Protein AF-A0A3M7N124-F1 (afdb_monomer_lite)

Structure (mmCIF, N/CA/C/O backbone):
data_AF-A0A3M7N124-F1
#
_entry.id   AF-A0A3M7N124-F1
#
loop_
_atom_site.group_PDB
_atom_site.id
_atom_site.type_symbol
_atom_site.label_atom_id
_atom_site.label_alt_id
_atom_site.label_comp_id
_atom_site.label_asym_id
_atom_site.label_entity_id
_atom_site.label_seq_id
_atom_site.pdbx_PDB_ins_code
_atom_site.Cartn_x
_atom_site.Cartn_y
_atom_site.Cartn_z
_atom_site.occupancy
_atom_site.B_iso_or_equiv
_atom_site.auth_seq_id
_atom_site.auth_comp_id
_atom_site.auth_asym_id
_atom_site.auth_atom_id
_atom_site.pdbx_PDB_model_num
ATOM 1 N N . MET A 1 1 ? -36.291 26.454 -48.873 1.00 35.34 1 MET A N 1
ATOM 2 C CA . MET A 1 1 ? -36.821 27.714 -48.310 1.00 35.34 1 MET A CA 1
ATOM 3 C C . MET A 1 1 ? -36.007 28.037 -47.074 1.00 35.34 1 MET A C 1
ATOM 5 O O . MET A 1 1 ? -36.052 27.264 -46.130 1.00 35.34 1 MET A O 1
ATOM 9 N N . GLY A 1 2 ? -35.190 29.086 -47.135 1.00 29.47 2 GLY A N 1
ATOM 10 C CA . GLY A 1 2 ? -34.457 29.611 -45.983 1.00 29.47 2 GLY A CA 1
ATOM 11 C C . GLY A 1 2 ? -35.151 30.844 -45.408 1.00 29.47 2 GLY A C 1
ATOM 12 O O . GLY A 1 2 ? -35.935 31.475 -46.111 1.00 29.47 2 GLY A O 1
ATOM 13 N N . CYS A 1 3 ? -34.817 31.188 -44.165 1.00 26.38 3 CYS A N 1
ATOM 14 C CA . CYS A 1 3 ? -34.931 32.538 -43.615 1.00 26.38 3 CYS A CA 1
ATOM 15 C C . CYS A 1 3 ? -33.887 32.715 -42.498 1.00 26.38 3 CYS A C 1
ATOM 17 O O . CYS A 1 3 ? -33.844 31.946 -41.543 1.00 26.38 3 CYS A O 1
ATOM 19 N N . PHE A 1 4 ? -33.040 33.728 -42.681 1.00 30.14 4 PHE A N 1
ATOM 20 C CA . PHE A 1 4 ? -32.039 34.266 -41.758 1.00 30.14 4 PHE A CA 1
ATOM 21 C C . PHE A 1 4 ? -32.689 35.148 -40.683 1.00 30.14 4 PHE A C 1
ATOM 23 O O . PHE A 1 4 ? -33.587 35.909 -41.031 1.00 30.14 4 PHE A O 1
ATOM 30 N N . LEU A 1 5 ? -32.139 35.172 -39.459 1.00 32.91 5 LEU A N 1
ATOM 31 C CA . LEU A 1 5 ? -32.159 36.344 -38.564 1.00 32.91 5 LEU A CA 1
ATOM 32 C C . LEU A 1 5 ? -30.853 36.441 -37.739 1.00 32.91 5 LEU A C 1
ATOM 34 O O . LEU A 1 5 ? -30.222 35.438 -37.423 1.00 32.91 5 LEU A O 1
ATOM 38 N N . ALA A 1 6 ? -30.453 37.690 -37.490 1.00 30.83 6 ALA A N 1
ATOM 39 C CA . ALA A 1 6 ? -29.134 38.222 -37.124 1.00 30.83 6 ALA A CA 1
ATOM 40 C C . ALA A 1 6 ? -28.738 38.089 -35.624 1.00 30.83 6 ALA A C 1
ATOM 42 O O . ALA A 1 6 ? -29.599 37.774 -34.802 1.00 30.83 6 ALA A O 1
ATOM 43 N N . PRO A 1 7 ? -27.464 38.355 -35.242 1.00 36.09 7 PRO A N 1
ATOM 44 C CA . PRO A 1 7 ? -26.983 38.208 -33.864 1.00 36.09 7 PRO A CA 1
ATOM 45 C C . PRO A 1 7 ? -27.239 39.455 -32.983 1.00 36.09 7 PRO A C 1
ATOM 47 O O . PRO A 1 7 ? -27.275 40.573 -33.504 1.00 36.09 7 PRO A O 1
ATOM 50 N N . PRO A 1 8 ? -27.377 39.295 -31.648 1.00 38.22 8 PRO A N 1
ATOM 51 C CA . PRO A 1 8 ? -27.508 40.404 -30.699 1.00 38.22 8 PRO A CA 1
ATOM 52 C C . PRO A 1 8 ? -26.151 41.033 -30.286 1.00 38.22 8 PRO A C 1
ATOM 54 O O . PRO A 1 8 ? -25.107 40.393 -30.426 1.00 38.22 8 PRO A O 1
ATOM 57 N N . PRO A 1 9 ? -26.154 42.290 -29.787 1.00 36.56 9 PRO A N 1
ATOM 58 C CA . PRO A 1 9 ? -24.963 43.129 -29.611 1.00 36.56 9 PRO A CA 1
ATOM 59 C C . PRO A 1 9 ? -24.204 42.924 -28.284 1.00 36.56 9 PRO A C 1
ATOM 61 O O . PRO A 1 9 ? -24.721 42.373 -27.314 1.00 36.56 9 PRO A O 1
ATOM 64 N N . ALA A 1 10 ? -22.961 43.421 -28.267 1.00 34.28 10 ALA A N 1
ATOM 65 C CA . ALA A 1 10 ? -21.987 43.329 -27.180 1.00 34.28 10 ALA A CA 1
ATOM 66 C C . ALA A 1 10 ? -22.418 44.037 -25.878 1.00 34.28 10 ALA A C 1
ATOM 68 O O . ALA A 1 10 ? -22.911 45.165 -25.900 1.00 34.28 10 ALA A O 1
ATOM 69 N N . ALA A 1 11 ? -22.155 43.388 -24.740 1.00 39.56 11 ALA A N 1
ATOM 70 C CA . ALA A 1 11 ? -22.312 43.964 -23.407 1.00 39.56 11 ALA A CA 1
ATOM 71 C C . ALA A 1 11 ? -21.090 44.827 -23.034 1.00 39.56 11 ALA A C 1
ATOM 73 O O . ALA A 1 11 ? -19.947 44.394 -23.174 1.00 39.56 11 ALA A O 1
ATOM 74 N N . GLY A 1 12 ? -21.348 46.058 -22.578 1.00 37.81 12 GLY A N 1
ATOM 75 C CA . GLY A 1 12 ? -20.337 47.017 -22.122 1.00 37.81 12 GLY A CA 1
ATOM 76 C C . GLY A 1 12 ? -19.736 46.694 -20.742 1.00 37.81 12 GLY A C 1
ATOM 77 O O . GLY A 1 12 ? -20.206 45.783 -20.056 1.00 37.81 12 GLY A O 1
ATOM 78 N N . PRO A 1 13 ? -18.689 47.432 -20.326 1.00 34.44 13 PRO A N 1
ATOM 79 C CA . PRO A 1 13 ? -17.916 47.129 -19.126 1.00 34.44 13 PRO A CA 1
ATOM 80 C C . PRO A 1 13 ? -18.670 47.470 -17.824 1.00 34.44 13 PRO A C 1
ATOM 82 O O . PRO A 1 13 ? -19.451 48.425 -17.796 1.00 34.44 13 PRO A O 1
ATOM 85 N N . PRO A 1 14 ? -18.418 46.728 -16.729 1.00 34.38 14 PRO A N 1
ATOM 86 C CA . PRO A 1 14 ? -19.014 47.000 -15.423 1.00 34.38 14 PRO A CA 1
ATOM 87 C C . PRO A 1 14 ? -18.405 48.246 -14.734 1.00 34.38 14 PRO A C 1
ATOM 89 O O . PRO A 1 14 ? -17.228 48.552 -14.941 1.00 34.38 14 PRO A O 1
ATOM 92 N N . PRO A 1 15 ? -19.186 48.966 -13.902 1.00 32.00 15 PRO A N 1
ATOM 93 C CA . PRO A 1 15 ? -18.751 50.159 -13.165 1.00 32.00 15 PRO A CA 1
ATOM 94 C C . PRO A 1 15 ? -17.802 49.847 -11.980 1.00 32.00 15 PRO A C 1
ATOM 96 O O . PRO A 1 15 ? -17.750 48.706 -11.517 1.00 32.00 15 PRO A O 1
ATOM 99 N N . PRO A 1 16 ? -17.048 50.851 -11.478 1.00 29.72 16 PRO A N 1
ATOM 100 C CA . PRO A 1 16 ? -15.937 50.656 -10.543 1.00 29.72 16 PRO A CA 1
ATOM 101 C C . PRO A 1 16 ? -16.373 50.280 -9.118 1.00 29.72 16 PRO A C 1
ATOM 103 O O . PRO A 1 16 ? -17.383 50.755 -8.600 1.00 29.72 16 PRO A O 1
ATOM 106 N N . ALA A 1 17 ? -15.556 49.440 -8.477 1.00 26.44 17 ALA A N 1
ATOM 107 C CA . ALA A 1 17 ? -15.732 48.963 -7.112 1.00 26.44 17 ALA A CA 1
ATOM 108 C C . ALA A 1 17 ? -15.452 50.063 -6.072 1.00 26.44 17 ALA A C 1
ATOM 110 O O . ALA A 1 17 ? -14.413 50.722 -6.104 1.00 26.44 17 ALA A O 1
ATOM 111 N N . TYR A 1 18 ? -16.368 50.215 -5.116 1.00 25.88 18 TYR A N 1
ATOM 112 C CA . TYR A 1 18 ? -16.192 51.059 -3.939 1.00 25.88 18 TYR A CA 1
ATOM 113 C C . TYR A 1 18 ? -15.248 50.386 -2.933 1.00 25.88 18 TYR A C 1
ATOM 115 O O . TYR A 1 18 ? -15.542 49.321 -2.393 1.00 25.88 18 TYR A O 1
ATOM 123 N N . THR A 1 19 ? -14.114 51.031 -2.673 1.00 23.41 19 THR A N 1
ATOM 124 C CA . THR A 1 19 ? -13.166 50.726 -1.596 1.00 23.41 19 THR A CA 1
ATOM 125 C C . THR A 1 19 ? -13.652 51.297 -0.264 1.00 23.41 19 THR A C 1
ATOM 127 O O . THR A 1 19 ? -13.920 52.494 -0.183 1.00 23.41 19 THR A O 1
ATOM 130 N N . TYR A 1 20 ? -13.674 50.483 0.794 1.00 26.16 20 TYR A N 1
ATOM 131 C CA . TYR A 1 20 ? -13.754 50.953 2.182 1.00 26.16 20 TYR A CA 1
ATOM 132 C C . TYR A 1 20 ? -12.661 50.272 3.018 1.00 26.16 20 TYR A C 1
ATOM 134 O O . TYR A 1 20 ? -12.768 49.100 3.366 1.00 26.16 20 TYR A O 1
ATOM 142 N N . PHE A 1 21 ? -11.612 51.032 3.336 1.00 24.84 21 PHE A N 1
ATOM 143 C CA . PHE A 1 21 ? -10.698 50.781 4.452 1.00 24.84 21 PHE A CA 1
ATOM 144 C C . PHE A 1 21 ? -11.101 51.688 5.621 1.00 24.84 21 PHE A C 1
ATOM 146 O O . PHE A 1 21 ? -11.448 52.848 5.382 1.00 24.84 21 PHE A O 1
ATOM 153 N N . PRO A 1 22 ? -10.950 51.228 6.872 1.00 27.88 22 PRO A N 1
ATOM 154 C CA . PRO A 1 22 ? -10.583 52.122 7.959 1.00 27.88 22 PRO A CA 1
ATOM 155 C C . PRO A 1 22 ? -9.191 51.805 8.511 1.00 27.88 22 PRO A C 1
ATOM 157 O O . PRO A 1 22 ? -8.766 50.659 8.639 1.00 27.88 22 PRO A O 1
ATOM 160 N N . THR A 1 23 ? -8.503 52.893 8.818 1.00 26.03 23 THR A N 1
ATOM 161 C CA . THR A 1 23 ? -7.144 53.048 9.326 1.00 26.03 23 THR A CA 1
ATOM 162 C C . THR A 1 23 ? -6.963 52.615 10.781 1.00 26.03 23 THR A C 1
ATOM 164 O O . THR A 1 23 ? -7.897 52.628 11.579 1.00 26.03 23 THR A O 1
ATOM 167 N N . ALA A 1 24 ? -5.707 52.308 11.110 1.00 27.11 24 ALA A N 1
ATOM 168 C CA . ALA A 1 24 ? -5.189 51.980 12.432 1.00 27.11 24 ALA A CA 1
ATOM 169 C C . ALA A 1 24 ? -5.514 53.019 13.523 1.00 27.11 24 ALA A C 1
ATOM 171 O O . ALA A 1 24 ? -5.459 54.226 13.280 1.00 27.11 24 ALA A O 1
ATOM 172 N N . SER A 1 25 ? -5.724 52.538 14.754 1.00 26.61 25 SER A N 1
ATOM 173 C CA . SER A 1 25 ? -5.559 53.338 15.970 1.00 26.61 25 SER A CA 1
ATOM 174 C C . SER A 1 25 ? -4.757 52.588 17.035 1.00 26.61 25 SER A C 1
ATOM 176 O O . SER A 1 25 ? -4.969 51.408 17.296 1.00 26.61 25 SER A O 1
ATOM 178 N N . THR A 1 26 ? -3.856 53.351 17.632 1.00 28.00 26 THR A N 1
ATOM 179 C CA . THR A 1 26 ? -2.928 53.143 18.749 1.00 28.00 26 THR A CA 1
ATOM 180 C C . THR A 1 26 ? -3.426 52.339 19.961 1.00 28.00 26 THR A C 1
ATOM 182 O O . THR A 1 26 ? -4.548 52.528 20.426 1.00 28.00 26 THR A O 1
ATOM 185 N N . ALA A 1 27 ? -2.517 51.538 20.529 1.00 31.12 27 ALA A N 1
ATOM 186 C CA . ALA A 1 27 ? -2.621 50.861 21.828 1.00 31.12 27 ALA A CA 1
ATOM 187 C C . ALA A 1 27 ? -2.464 51.819 23.029 1.00 31.12 27 ALA A C 1
ATOM 189 O O . ALA A 1 27 ? -1.813 52.860 22.904 1.00 31.12 27 ALA A O 1
ATOM 190 N N . PRO A 1 28 ? -2.977 51.428 24.213 1.00 29.47 28 PRO A N 1
ATOM 191 C CA . PRO A 1 28 ? -2.123 51.468 25.407 1.00 29.47 28 PRO A CA 1
ATOM 192 C C . PRO A 1 28 ? -2.353 50.315 26.411 1.00 29.47 28 PRO A C 1
ATOM 194 O O . PRO A 1 28 ? -3.464 49.817 26.568 1.00 29.47 28 PRO A O 1
ATOM 197 N N . GLY A 1 29 ? -1.306 50.003 27.189 1.00 27.33 29 GLY A N 1
ATOM 198 C CA . GLY A 1 29 ? -1.438 49.555 28.584 1.00 27.33 29 GLY A CA 1
ATOM 199 C C . GLY A 1 29 ? -1.081 48.100 28.891 1.00 27.33 29 GLY A C 1
ATOM 200 O O . GLY A 1 29 ? -1.936 47.224 28.850 1.00 27.33 29 GLY A O 1
ATOM 201 N N . ALA A 1 30 ? 0.171 47.869 29.296 1.00 26.97 30 ALA A N 1
ATOM 202 C CA . ALA A 1 30 ? 0.620 46.635 29.937 1.00 26.97 30 ALA A CA 1
ATOM 203 C C . ALA A 1 30 ? 0.234 46.622 31.432 1.00 26.97 30 ALA A C 1
ATOM 205 O O . ALA A 1 30 ? 0.369 47.641 32.110 1.00 26.97 30 ALA A O 1
ATOM 206 N N . MET A 1 31 ? -0.162 45.462 31.962 1.00 26.64 31 MET A N 1
ATOM 207 C CA . MET A 1 31 ? -0.129 45.166 33.398 1.00 26.64 31 MET A CA 1
ATOM 208 C C . MET A 1 31 ? 0.631 43.859 33.629 1.00 26.64 31 MET A C 1
ATOM 210 O O . MET A 1 31 ? 0.388 42.857 32.963 1.00 26.64 31 MET A O 1
ATOM 214 N N . ALA A 1 32 ? 1.582 43.919 34.559 1.00 26.78 32 ALA A N 1
ATOM 215 C CA . ALA A 1 32 ? 2.471 42.837 34.947 1.00 26.78 32 ALA A CA 1
ATOM 216 C C . ALA A 1 32 ? 1.833 41.926 36.007 1.00 26.78 32 ALA A C 1
ATOM 218 O O . ALA A 1 32 ? 1.172 42.405 36.928 1.00 26.78 32 ALA A O 1
ATOM 219 N N . THR A 1 33 ? 2.132 40.629 35.931 1.00 26.66 33 THR A N 1
ATOM 220 C CA . THR A 1 33 ? 1.968 39.661 37.028 1.00 26.66 33 THR A CA 1
ATOM 221 C C . THR A 1 33 ? 3.252 38.833 37.192 1.00 26.66 33 THR A C 1
ATOM 223 O O . THR A 1 33 ? 3.929 38.578 36.195 1.00 26.66 33 THR A O 1
ATOM 226 N N . PRO A 1 34 ? 3.627 38.462 38.432 1.00 29.16 34 PRO A N 1
ATOM 227 C CA . PRO A 1 34 ? 4.983 38.043 38.809 1.00 29.16 34 PRO A CA 1
ATOM 228 C C . PRO A 1 34 ? 5.282 36.555 38.526 1.00 29.16 34 PRO A C 1
ATOM 230 O O . PRO A 1 34 ? 4.347 35.769 38.360 1.00 29.16 34 PRO A O 1
ATOM 233 N N . PRO A 1 35 ? 6.568 36.140 38.501 1.00 27.73 35 PRO A N 1
ATOM 234 C CA . PRO A 1 35 ? 6.956 34.765 38.196 1.00 27.73 35 PRO A CA 1
ATOM 235 C C . PRO A 1 35 ? 6.812 33.825 39.404 1.00 27.73 35 PRO A C 1
ATOM 237 O O . PRO A 1 35 ? 7.104 34.194 40.542 1.00 27.73 35 PRO A O 1
ATOM 240 N N . ALA A 1 36 ? 6.421 32.579 39.127 1.00 26.38 36 ALA A N 1
ATOM 241 C CA . ALA A 1 36 ? 6.540 31.432 40.028 1.00 26.38 36 ALA A CA 1
ATOM 242 C C . ALA A 1 36 ? 7.758 30.562 39.610 1.00 26.38 36 ALA A C 1
ATOM 244 O O . ALA A 1 36 ? 8.184 30.643 38.457 1.00 26.38 36 ALA A O 1
ATOM 245 N N . PRO A 1 37 ? 8.364 29.790 40.534 1.00 28.53 37 PRO A N 1
ATOM 246 C CA . PRO A 1 37 ? 9.789 29.441 40.520 1.00 28.53 37 PRO A CA 1
ATOM 247 C C . PRO A 1 37 ? 10.206 28.331 39.539 1.00 28.53 37 PRO A C 1
ATOM 249 O O . PRO A 1 37 ? 9.412 27.503 39.098 1.00 28.53 37 PRO A O 1
ATOM 252 N N . SER A 1 38 ? 11.507 28.338 39.240 1.00 28.53 38 SER A N 1
ATOM 253 C CA . SER A 1 38 ? 12.233 27.528 38.264 1.00 28.53 38 SER A CA 1
ATOM 254 C C . SER A 1 38 ? 12.453 26.069 38.689 1.00 28.53 38 SER A C 1
ATOM 256 O O . SER A 1 38 ? 13.100 25.785 39.692 1.00 28.53 38 SER A O 1
ATOM 258 N N . ASN A 1 39 ? 12.029 25.132 37.838 1.00 28.19 39 ASN A N 1
ATOM 259 C CA . ASN A 1 39 ? 12.647 23.810 37.728 1.00 28.19 39 ASN A CA 1
ATOM 260 C C . ASN A 1 39 ? 13.510 23.822 36.460 1.00 28.19 39 ASN A C 1
ATOM 262 O O . ASN A 1 39 ? 12.998 23.720 35.346 1.00 28.19 39 ASN A O 1
ATOM 266 N N . PHE A 1 40 ? 14.816 24.024 36.630 1.00 29.30 40 PHE A N 1
ATOM 267 C CA . PHE A 1 40 ? 15.791 24.051 35.539 1.00 29.30 40 PHE A CA 1
ATOM 268 C C . PHE A 1 40 ? 15.957 22.650 34.926 1.00 29.30 40 PHE A C 1
ATOM 270 O O . PHE A 1 40 ? 16.495 21.749 35.561 1.00 29.30 40 PHE A O 1
ATOM 277 N N . LEU A 1 41 ? 15.541 22.490 33.670 1.00 31.09 41 LEU A N 1
ATOM 278 C CA . LEU A 1 41 ? 15.994 21.446 32.744 1.00 31.09 41 LEU A CA 1
ATOM 279 C C . LEU A 1 41 ? 16.106 22.098 31.358 1.00 31.09 41 LEU A C 1
ATOM 281 O O . LEU A 1 41 ? 15.200 22.004 30.534 1.00 31.09 41 LEU A O 1
ATOM 285 N N . GLY A 1 42 ? 17.196 22.831 31.129 1.00 29.78 42 GLY A N 1
ATOM 286 C CA . GLY A 1 42 ? 17.498 23.458 29.841 1.00 29.78 42 GLY A CA 1
ATOM 287 C C . GLY A 1 42 ? 18.544 22.649 29.080 1.00 29.78 42 GLY A C 1
ATOM 288 O O . GLY A 1 42 ? 19.678 22.534 29.534 1.00 29.78 42 GLY A O 1
ATOM 289 N N . GLY A 1 43 ? 18.171 22.078 27.934 1.00 25.80 43 GLY A N 1
ATOM 290 C CA . GLY A 1 43 ? 19.126 21.567 26.950 1.00 25.80 43 GLY A CA 1
ATOM 291 C C . GLY A 1 43 ? 19.575 22.700 26.028 1.00 25.80 43 GLY A C 1
ATOM 292 O O . GLY A 1 43 ? 18.730 23.425 25.513 1.00 25.80 43 GLY A O 1
ATOM 293 N N . ALA A 1 44 ? 20.882 22.851 25.814 1.00 28.28 44 ALA A N 1
ATOM 294 C CA . ALA A 1 44 ? 21.430 23.798 24.844 1.00 28.28 44 ALA A CA 1
ATOM 295 C C . ALA A 1 44 ? 21.634 23.120 23.475 1.00 28.28 44 ALA A C 1
ATOM 297 O O . ALA A 1 44 ? 22.149 22.003 23.400 1.00 28.28 44 ALA A O 1
ATOM 298 N N . LEU A 1 45 ? 21.243 23.807 22.400 1.00 25.31 45 LEU A N 1
ATOM 299 C CA . LEU A 1 45 ? 21.598 23.504 21.009 1.00 25.31 45 LEU A CA 1
ATOM 300 C C . LEU A 1 45 ? 22.662 24.523 20.562 1.00 25.31 45 LEU A C 1
ATOM 302 O O . LEU A 1 45 ? 22.531 25.705 20.865 1.00 25.31 45 LEU A O 1
ATOM 306 N N . TYR A 1 46 ? 23.714 24.081 19.866 1.00 29.28 46 TYR A N 1
ATOM 307 C CA . TYR A 1 46 ? 24.782 24.957 19.359 1.00 29.28 46 TYR A CA 1
ATOM 308 C C . TYR A 1 46 ? 24.445 25.539 17.973 1.00 29.28 46 TYR A C 1
ATOM 310 O O . TYR A 1 46 ? 23.917 24.828 17.120 1.00 29.28 46 TYR A O 1
ATOM 318 N N . ALA A 1 47 ? 24.825 26.802 17.740 1.00 27.20 47 ALA A N 1
ATOM 319 C CA . ALA A 1 47 ? 24.825 27.481 16.436 1.00 27.20 47 ALA A CA 1
ATOM 320 C C . ALA A 1 47 ? 26.226 27.432 15.756 1.00 27.20 47 ALA A C 1
ATOM 322 O O . ALA A 1 47 ? 27.217 27.148 16.442 1.00 27.20 47 ALA A O 1
ATOM 323 N N . PRO A 1 48 ? 26.347 27.670 14.429 1.00 27.03 48 PRO A N 1
ATOM 324 C CA . PRO A 1 48 ? 27.619 27.608 13.697 1.00 27.03 48 PRO A CA 1
ATOM 325 C C . PRO A 1 48 ? 28.546 28.822 13.934 1.00 27.03 48 PRO A C 1
ATOM 327 O O . PRO A 1 48 ? 28.131 29.833 14.485 1.00 27.03 48 PRO A O 1
ATOM 330 N N . ARG A 1 49 ? 29.823 28.662 13.540 1.00 28.17 49 ARG A N 1
ATOM 331 C CA . ARG A 1 49 ? 30.983 29.558 13.757 1.00 28.17 49 ARG A CA 1
ATOM 332 C C . ARG A 1 49 ? 30.830 30.947 13.118 1.00 28.17 49 ARG A C 1
ATOM 334 O O . ARG A 1 49 ? 30.563 30.992 11.928 1.00 28.17 49 ARG A O 1
ATOM 341 N N . ASP A 1 50 ? 31.237 31.988 13.847 1.00 28.33 50 ASP A N 1
ATOM 342 C CA . ASP A 1 50 ? 31.876 33.188 13.286 1.00 28.33 50 ASP A CA 1
ATOM 343 C C . ASP A 1 50 ? 33.199 33.461 14.032 1.00 28.33 50 ASP A C 1
ATOM 345 O O . ASP A 1 50 ? 33.347 33.132 15.214 1.00 28.33 50 ASP A O 1
ATOM 349 N N . GLU A 1 51 ? 34.196 33.954 13.296 1.00 33.66 51 GLU A N 1
ATOM 350 C CA . GLU A 1 51 ? 35.587 34.150 13.715 1.00 33.66 51 GLU A CA 1
ATOM 351 C C . GLU A 1 51 ? 35.795 35.516 14.385 1.00 33.66 51 GLU A C 1
ATOM 353 O O . GLU A 1 51 ? 35.494 36.535 13.780 1.00 33.66 51 GLU A O 1
ATOM 358 N N . GLU A 1 52 ? 36.336 35.494 15.611 1.00 33.94 52 GLU A N 1
ATOM 359 C CA . GLU A 1 52 ? 37.195 36.491 16.290 1.00 33.94 52 GLU A CA 1
ATOM 360 C C . GLU A 1 52 ? 36.815 36.618 17.775 1.00 33.94 52 GLU A C 1
ATOM 362 O O . GLU A 1 52 ? 35.931 37.380 18.139 1.00 33.94 52 GLU A O 1
ATOM 367 N N . ASP A 1 53 ? 37.512 35.881 18.655 1.00 29.61 53 ASP A N 1
ATOM 368 C CA . ASP A 1 53 ? 37.758 36.360 20.023 1.00 29.61 53 ASP A CA 1
ATOM 369 C C . ASP A 1 53 ? 38.955 35.649 20.695 1.00 29.61 53 ASP A C 1
ATOM 371 O O . ASP A 1 53 ? 39.089 34.416 20.721 1.00 29.61 53 ASP A O 1
ATOM 375 N N . VAL A 1 54 ? 39.869 36.475 21.210 1.00 28.81 54 VAL A N 1
ATOM 376 C CA . VAL A 1 54 ? 41.228 36.150 21.682 1.00 28.81 54 VAL A CA 1
ATOM 377 C C . VAL A 1 54 ? 41.224 35.565 23.110 1.00 28.81 54 VAL A C 1
ATOM 379 O O . VAL A 1 54 ? 40.341 35.816 23.922 1.00 28.81 54 VAL A O 1
ATOM 382 N N . ALA A 1 55 ? 42.213 34.712 23.401 1.00 26.12 55 ALA A N 1
ATOM 383 C CA . ALA A 1 55 ? 42.255 33.754 24.509 1.00 26.12 55 ALA A CA 1
ATOM 384 C C . ALA A 1 55 ? 42.537 34.315 25.926 1.00 26.12 55 ALA A C 1
ATOM 386 O O . ALA A 1 55 ? 43.395 35.173 26.112 1.00 26.12 55 ALA A O 1
ATOM 387 N N . ALA A 1 56 ? 41.932 33.670 26.936 1.00 25.25 56 ALA A N 1
ATOM 388 C CA . ALA A 1 56 ? 42.437 33.571 28.313 1.00 25.25 56 ALA A CA 1
ATOM 389 C C . ALA A 1 56 ? 42.598 32.077 28.701 1.00 25.25 56 ALA A C 1
ATOM 391 O O . ALA A 1 56 ? 41.841 31.237 28.197 1.00 25.25 56 ALA A O 1
ATOM 392 N N . PRO A 1 57 ? 43.591 31.706 29.535 1.00 29.77 57 PRO A N 1
ATOM 393 C CA . PRO A 1 57 ? 44.025 30.321 29.704 1.00 29.77 57 PRO A CA 1
ATOM 394 C C . PRO A 1 57 ? 43.172 29.580 30.742 1.00 29.77 57 PRO A C 1
ATOM 396 O O . PRO A 1 57 ? 42.970 30.076 31.847 1.00 29.77 57 PRO A O 1
ATOM 399 N N . GLY A 1 58 ? 42.705 28.372 30.407 1.00 32.41 58 GLY A N 1
ATOM 400 C CA . GLY A 1 58 ? 42.222 27.431 31.424 1.00 32.41 58 GLY A CA 1
ATOM 401 C C . GLY A 1 58 ? 41.149 26.420 31.024 1.00 32.41 58 GLY A C 1
ATOM 402 O O . GLY A 1 58 ? 41.124 25.367 31.635 1.00 32.41 58 GLY A O 1
ATOM 403 N N . ASN A 1 59 ? 40.298 26.659 30.018 1.00 35.84 59 ASN A N 1
ATOM 404 C CA . ASN A 1 59 ? 39.186 25.740 29.701 1.00 35.84 59 ASN A CA 1
ATOM 405 C C . ASN A 1 59 ? 38.840 25.730 28.199 1.00 35.84 59 ASN A C 1
ATOM 407 O O . ASN A 1 59 ? 38.023 26.530 27.746 1.00 35.84 59 ASN A O 1
ATOM 411 N N . ARG A 1 60 ? 39.447 24.830 27.410 1.00 34.72 60 ARG A N 1
ATOM 412 C CA . ARG A 1 60 ? 39.086 24.593 25.995 1.00 34.72 60 ARG A CA 1
ATOM 413 C C . ARG A 1 60 ? 39.173 23.101 25.644 1.00 34.72 60 ARG A C 1
ATOM 415 O O . ARG A 1 60 ? 40.199 22.481 25.895 1.00 34.72 60 ARG A O 1
ATOM 422 N N . VAL A 1 61 ? 38.147 22.576 24.968 1.00 36.50 61 VAL A N 1
ATOM 423 C CA . VAL A 1 61 ? 38.213 21.381 24.100 1.00 36.50 61 VAL A CA 1
ATOM 424 C C . VAL A 1 61 ? 37.677 21.813 22.734 1.00 36.50 61 VAL A C 1
ATOM 426 O O . VAL A 1 61 ? 36.590 22.381 22.652 1.00 36.50 61 VAL A O 1
ATOM 429 N N . ASN A 1 62 ? 38.481 21.672 21.676 1.00 34.00 62 ASN A N 1
ATOM 430 C CA . ASN A 1 62 ? 38.218 22.213 20.328 1.00 34.00 62 ASN A CA 1
ATOM 431 C C . ASN A 1 62 ? 37.834 23.709 20.275 1.00 34.00 62 ASN A C 1
ATOM 433 O O . ASN A 1 62 ? 37.146 24.162 19.364 1.00 34.00 62 ASN A O 1
ATOM 437 N N . GLY A 1 63 ? 38.300 24.500 21.246 1.00 29.84 63 GLY A N 1
ATOM 438 C CA . GLY A 1 63 ? 38.234 25.961 21.191 1.00 29.84 63 GLY A CA 1
ATOM 439 C C . GLY A 1 63 ? 36.895 26.621 21.540 1.00 29.84 63 GLY A C 1
ATOM 440 O O . GLY A 1 63 ? 36.824 27.840 21.429 1.00 29.84 63 GLY A O 1
ATOM 441 N N . ARG A 1 64 ? 35.863 25.890 21.988 1.00 32.31 64 ARG A N 1
ATOM 442 C CA . ARG A 1 64 ? 34.559 26.480 22.363 1.00 32.31 64 ARG A CA 1
ATOM 443 C C . ARG A 1 64 ? 34.430 26.707 23.876 1.00 32.31 64 ARG A C 1
ATOM 445 O O . ARG A 1 64 ? 34.746 25.819 24.664 1.00 32.31 64 ARG A O 1
ATOM 452 N N . LEU A 1 65 ? 33.949 27.892 24.261 1.00 34.88 65 LEU A N 1
ATOM 453 C CA . LEU A 1 65 ? 33.525 28.246 25.620 1.00 34.88 65 LEU A CA 1
ATOM 454 C C . LEU A 1 65 ? 32.054 27.820 25.785 1.00 34.88 65 LEU A C 1
ATOM 456 O O . LEU A 1 65 ? 31.231 28.170 24.942 1.00 34.88 65 LEU A O 1
ATOM 460 N N . ALA A 1 66 ? 31.689 27.093 26.840 1.00 31.17 66 ALA A N 1
ATOM 461 C CA . ALA A 1 66 ? 30.278 26.939 27.198 1.00 31.17 66 ALA A CA 1
ATOM 462 C C . ALA A 1 66 ? 29.841 28.195 27.969 1.00 31.17 66 ALA A C 1
ATOM 464 O O . ALA A 1 66 ? 30.318 28.431 29.079 1.00 31.17 66 ALA A O 1
ATOM 465 N N . ARG A 1 67 ? 28.975 29.022 27.376 1.00 27.88 67 ARG A N 1
ATOM 466 C CA . ARG A 1 67 ? 28.273 30.117 28.062 1.00 27.88 67 ARG A CA 1
ATOM 467 C C . ARG A 1 67 ? 26.782 29.791 28.111 1.00 27.88 67 ARG A C 1
ATOM 469 O O . ARG A 1 67 ? 26.230 29.303 27.132 1.00 27.88 67 ARG A O 1
ATOM 476 N N . VAL A 1 68 ? 26.167 30.047 29.262 1.00 32.22 68 VAL A N 1
ATOM 477 C CA . VAL A 1 68 ? 24.712 30.132 29.440 1.00 32.22 68 VAL A CA 1
ATOM 478 C C . VAL A 1 68 ? 24.363 31.620 29.328 1.00 32.22 68 VAL A C 1
ATOM 480 O O . VAL A 1 68 ? 25.057 32.449 29.922 1.00 32.22 68 VAL A O 1
ATOM 483 N N . ASP A 1 69 ? 23.348 31.966 28.537 1.00 30.83 69 ASP A N 1
ATOM 484 C CA . ASP A 1 69 ? 23.063 33.336 28.063 1.00 30.83 69 ASP A CA 1
ATOM 485 C C . ASP A 1 69 ? 22.544 34.338 29.119 1.00 30.83 69 ASP A C 1
ATOM 487 O O . ASP A 1 69 ? 22.018 35.390 28.766 1.00 30.83 69 ASP A O 1
ATOM 491 N N . ASP A 1 70 ? 22.718 34.088 30.419 1.00 32.31 70 ASP A N 1
ATOM 492 C CA . ASP A 1 70 ? 22.326 35.038 31.475 1.00 32.31 70 ASP A CA 1
ATOM 493 C C . ASP A 1 70 ? 23.491 35.599 32.306 1.00 32.31 70 ASP A C 1
ATOM 495 O O . ASP A 1 70 ? 23.281 36.404 33.214 1.00 32.31 70 ASP A O 1
ATOM 499 N N . GLY A 1 71 ? 24.736 35.230 31.991 1.00 29.73 71 GLY A N 1
ATOM 500 C CA . GLY A 1 71 ? 25.911 35.776 32.675 1.00 29.73 71 GLY A CA 1
ATOM 501 C C . GLY A 1 71 ? 26.118 35.280 34.112 1.00 29.73 71 GLY A C 1
ATOM 502 O O . GLY A 1 71 ? 26.982 35.816 34.807 1.00 29.73 71 GLY A O 1
ATOM 503 N N . SER A 1 72 ? 25.411 34.240 34.564 1.00 27.39 72 SER A N 1
ATOM 504 C CA . SER A 1 72 ? 25.686 33.595 35.851 1.00 27.39 72 SER A CA 1
ATOM 505 C C . SER A 1 72 ? 26.662 32.414 35.690 1.00 27.39 72 SER A C 1
ATOM 507 O O . SER A 1 72 ? 26.326 31.322 35.240 1.00 27.39 72 SER A O 1
ATOM 509 N N . GLY A 1 73 ? 27.936 32.624 36.032 1.00 29.34 73 GLY A N 1
ATOM 510 C CA . GLY A 1 73 ? 28.901 31.528 36.156 1.00 29.34 73 GLY A CA 1
ATOM 511 C C . GLY A 1 73 ? 28.572 30.675 37.382 1.00 29.34 73 GLY A C 1
ATOM 512 O O . GLY A 1 73 ? 28.767 31.126 38.508 1.00 29.34 73 GLY A O 1
ATOM 513 N N . VAL A 1 74 ? 28.077 29.452 37.188 1.00 27.67 74 VAL A N 1
ATOM 514 C CA . VAL A 1 74 ? 27.826 28.513 38.292 1.00 27.67 74 VAL A CA 1
ATOM 515 C C . VAL A 1 74 ? 29.118 27.760 38.620 1.00 27.67 74 VAL A C 1
ATOM 517 O O . VAL A 1 74 ? 29.618 26.981 37.810 1.00 27.67 74 VAL A O 1
ATOM 520 N N . LEU A 1 75 ? 29.654 27.974 39.825 1.00 31.52 75 LEU A N 1
ATOM 521 C CA . LEU A 1 75 ? 30.617 27.061 40.446 1.00 31.52 75 LEU A CA 1
ATOM 522 C C . LEU A 1 75 ? 29.910 25.720 40.670 1.00 31.52 75 LEU A C 1
ATOM 524 O O . LEU A 1 75 ? 29.029 25.616 41.524 1.00 31.52 75 LEU A O 1
ATOM 528 N N . LEU A 1 76 ? 30.267 24.703 39.885 1.00 38.38 76 LEU A N 1
ATOM 529 C CA . LEU A 1 76 ? 29.800 23.343 40.134 1.00 38.38 76 LEU A CA 1
ATOM 530 C C . LEU A 1 76 ? 30.402 22.854 41.462 1.00 38.38 76 LEU A C 1
ATOM 532 O O . LEU A 1 76 ? 31.611 23.000 41.656 1.00 38.38 76 LEU A O 1
ATOM 536 N N . PRO A 1 77 ? 29.600 22.288 42.379 1.00 41.22 77 PRO A N 1
ATOM 537 C CA . PRO A 1 77 ? 30.121 21.708 43.612 1.00 41.22 77 PRO A CA 1
ATOM 538 C C . PRO A 1 77 ? 31.209 20.653 43.342 1.00 41.22 77 PRO A C 1
ATOM 540 O O . PRO A 1 77 ? 31.114 19.916 42.361 1.00 41.22 77 PRO A O 1
ATOM 543 N N . GLU A 1 78 ? 32.203 20.529 44.237 1.00 49.44 78 GLU A N 1
ATOM 544 C CA . GLU A 1 78 ? 33.351 19.597 44.117 1.00 49.44 78 GLU A CA 1
ATOM 545 C C . GLU A 1 78 ? 32.964 18.120 43.923 1.00 49.44 78 GLU A C 1
ATOM 547 O O . GLU A 1 78 ? 33.807 17.300 43.576 1.00 49.44 78 GLU A O 1
ATOM 552 N N . HIS A 1 79 ? 31.696 17.775 44.130 1.00 55.53 79 HIS A N 1
ATOM 553 C CA . HIS A 1 79 ? 31.151 16.435 43.984 1.00 55.53 79 HIS A CA 1
ATOM 554 C C . HIS A 1 79 ? 30.381 16.211 42.675 1.00 55.53 79 HIS A C 1
ATOM 556 O O . HIS A 1 79 ? 29.813 15.142 42.530 1.00 55.53 79 HIS A O 1
ATOM 562 N N . MET A 1 80 ? 30.337 17.123 41.703 1.00 54.22 80 MET A N 1
ATOM 563 C CA . MET A 1 80 ? 29.634 16.876 40.428 1.00 54.22 80 MET A CA 1
ATOM 564 C C . MET A 1 80 ? 30.517 16.148 39.404 1.00 54.22 80 MET A C 1
ATOM 566 O O . MET A 1 80 ? 31.686 16.488 39.246 1.00 54.22 80 MET A O 1
ATOM 570 N N . THR A 1 81 ? 29.957 15.181 38.673 1.00 64.44 81 THR A N 1
ATOM 571 C CA . THR A 1 81 ? 30.609 14.488 37.549 1.00 64.44 81 THR A CA 1
ATOM 572 C C . THR A 1 81 ? 29.795 14.626 36.257 1.00 64.44 81 THR A C 1
ATOM 574 O O . THR A 1 81 ? 28.572 14.798 36.287 1.00 64.44 81 THR A O 1
ATOM 577 N N . THR A 1 82 ? 30.473 14.550 35.113 1.00 59.84 82 THR A N 1
ATOM 578 C CA . THR A 1 82 ? 29.875 14.774 33.790 1.00 59.84 82 THR A CA 1
ATOM 579 C C . THR A 1 82 ? 29.578 13.452 33.079 1.00 59.84 82 THR A C 1
ATOM 581 O O . THR A 1 82 ? 30.463 12.617 32.887 1.00 59.84 82 THR A O 1
ATOM 584 N N . PHE A 1 83 ? 28.337 13.287 32.626 1.00 62.81 83 PHE A N 1
ATOM 585 C CA . PHE A 1 83 ? 27.843 12.147 31.854 1.00 62.81 83 PHE A CA 1
ATOM 586 C C . PHE A 1 83 ? 27.497 12.548 30.428 1.00 62.81 83 PHE A C 1
ATOM 588 O O . PHE A 1 83 ? 26.917 13.608 30.196 1.00 62.81 83 PHE A O 1
ATOM 595 N N . HIS A 1 84 ? 27.788 11.667 29.474 1.00 61.81 84 HIS A N 1
ATOM 596 C CA . HIS A 1 84 ? 27.353 11.819 28.092 1.00 61.81 84 HIS A CA 1
ATOM 597 C C . HIS A 1 84 ? 26.308 10.744 27.786 1.00 61.81 84 HIS A C 1
ATOM 599 O O . HIS A 1 84 ? 26.601 9.558 27.688 1.00 61.81 84 HIS A O 1
ATOM 605 N N . VAL A 1 85 ? 25.053 11.152 27.650 1.00 61.53 85 VAL A N 1
ATOM 606 C CA . VAL A 1 85 ? 23.932 10.245 27.407 1.00 61.53 85 VAL A CA 1
ATOM 607 C C . VAL A 1 85 ? 23.716 10.136 25.902 1.00 61.53 85 VAL A C 1
ATOM 609 O O . VAL A 1 85 ? 23.293 11.107 25.270 1.00 61.53 85 VAL A O 1
ATOM 612 N N . LEU A 1 86 ? 24.019 8.974 25.319 1.00 54.91 86 LEU A N 1
ATOM 613 C CA . LEU A 1 86 ? 23.738 8.712 23.907 1.00 54.91 86 LEU A CA 1
ATOM 614 C C . LEU A 1 86 ? 22.239 8.662 23.666 1.00 54.91 86 LEU A C 1
ATOM 616 O O . LEU A 1 86 ? 21.475 8.117 24.465 1.00 54.91 86 LEU A O 1
ATOM 620 N N . ASN A 1 87 ? 21.835 9.162 22.504 1.00 53.69 87 ASN A N 1
ATOM 621 C CA . ASN A 1 87 ? 20.552 8.760 21.960 1.00 53.69 87 ASN A CA 1
ATOM 622 C C . ASN A 1 87 ? 20.604 7.253 21.621 1.00 53.69 87 ASN A C 1
ATOM 624 O O . ASN A 1 87 ? 21.650 6.783 21.165 1.00 53.69 87 ASN A O 1
ATOM 628 N N . PRO A 1 88 ? 19.498 6.500 21.777 1.00 49.12 88 PRO A N 1
ATOM 629 C CA . PRO A 1 88 ? 19.467 5.043 21.585 1.00 49.12 88 PRO A CA 1
ATOM 630 C C . PRO A 1 88 ? 20.044 4.525 20.250 1.00 49.12 88 PRO A C 1
ATOM 632 O O . PRO A 1 88 ? 20.516 3.391 20.186 1.00 49.12 88 PRO A O 1
ATOM 635 N N . GLY A 1 89 ? 20.062 5.351 19.196 1.00 45.19 89 GLY A N 1
ATOM 636 C CA . GLY A 1 89 ? 20.634 5.021 17.884 1.00 45.19 89 GLY A CA 1
ATOM 637 C C . GLY A 1 89 ? 22.143 5.271 17.717 1.00 45.19 89 GLY A C 1
ATOM 638 O O . GLY A 1 89 ? 22.733 4.760 16.769 1.00 45.19 89 GLY A O 1
ATOM 639 N N . CYS A 1 90 ? 22.801 6.004 18.623 1.00 51.31 90 CYS A N 1
ATOM 640 C CA . CYS A 1 90 ? 24.194 6.469 18.474 1.00 51.31 90 CYS A CA 1
ATOM 641 C C . CYS A 1 90 ? 25.230 5.604 19.221 1.00 51.31 90 CYS A C 1
ATOM 643 O O . CYS A 1 90 ? 26.264 6.104 19.651 1.00 51.31 90 CYS A O 1
ATOM 645 N N . HIS A 1 91 ? 24.947 4.314 19.402 1.00 58.53 91 HIS A N 1
ATOM 646 C CA . HIS A 1 91 ? 25.782 3.385 20.170 1.00 58.53 91 HIS A CA 1
ATOM 647 C C . HIS A 1 91 ? 27.243 3.312 19.668 1.00 58.53 91 HIS A C 1
ATOM 649 O O . HIS A 1 91 ? 27.432 3.150 18.461 1.00 58.53 91 HIS A O 1
ATOM 655 N N . PRO A 1 92 ? 28.284 3.284 20.529 1.00 56.34 92 PRO A N 1
ATOM 656 C CA . PRO A 1 92 ? 29.681 3.340 20.080 1.00 56.34 92 PRO A CA 1
ATOM 657 C C . PRO A 1 92 ? 30.145 2.107 19.280 1.00 56.34 92 PRO A C 1
ATOM 659 O O . PRO A 1 92 ? 30.972 2.205 18.386 1.00 56.34 92 PRO A O 1
ATOM 662 N N . GLU A 1 93 ? 29.579 0.920 19.508 1.00 56.31 93 GLU A N 1
ATOM 663 C CA . GLU A 1 93 ? 29.800 -0.229 18.597 1.00 56.31 93 GLU A CA 1
ATOM 664 C C . GLU A 1 93 ? 29.246 -0.022 17.176 1.00 56.31 93 GLU A C 1
ATOM 666 O O . GLU A 1 93 ? 29.741 -0.642 16.237 1.00 56.31 93 GLU A O 1
ATOM 671 N N . ARG A 1 94 ? 28.254 0.861 16.994 1.00 50.75 94 ARG A N 1
ATOM 672 C CA . ARG A 1 94 ? 27.686 1.206 15.680 1.00 50.75 94 ARG A CA 1
ATOM 673 C C . ARG A 1 94 ? 28.487 2.309 14.974 1.00 50.75 94 ARG A C 1
ATOM 675 O O . ARG A 1 94 ? 28.279 2.532 13.784 1.00 50.75 94 ARG A O 1
ATOM 682 N N . THR A 1 95 ? 29.428 2.974 15.659 1.00 50.09 95 THR A N 1
ATOM 683 C CA . THR A 1 95 ? 30.163 4.128 15.111 1.00 50.09 95 THR A CA 1
ATOM 684 C C . THR A 1 95 ? 31.391 3.789 14.275 1.00 50.09 95 THR A C 1
ATOM 686 O O . THR A 1 95 ? 31.899 4.672 13.591 1.00 50.09 95 THR A O 1
ATOM 689 N N . LYS A 1 96 ? 31.803 2.515 14.178 1.00 44.06 96 LYS A N 1
ATOM 690 C CA . LYS A 1 96 ? 32.867 2.091 13.238 1.00 44.06 96 LYS A CA 1
ATOM 691 C C . LYS A 1 96 ? 32.550 2.406 11.763 1.00 44.06 96 LYS A C 1
ATOM 693 O O . LYS A 1 96 ? 33.457 2.424 10.936 1.00 44.06 96 LYS A O 1
ATOM 698 N N . HIS A 1 97 ? 31.284 2.689 11.445 1.00 41.09 97 HIS A N 1
ATOM 699 C CA . HIS A 1 97 ? 30.807 3.084 10.114 1.00 41.09 97 HIS A CA 1
ATOM 700 C C . HIS A 1 97 ? 30.130 4.467 10.087 1.00 41.09 97 HIS A C 1
ATOM 702 O O . HIS A 1 97 ? 29.622 4.888 9.049 1.00 41.09 97 HIS A O 1
ATOM 708 N N . PHE A 1 98 ? 30.117 5.193 11.207 1.00 41.00 98 PHE A N 1
ATOM 709 C CA . PHE A 1 98 ? 29.396 6.456 11.339 1.00 41.00 98 PHE A CA 1
ATOM 710 C C . PHE A 1 98 ? 30.352 7.619 11.048 1.00 41.00 98 PHE A C 1
ATOM 712 O O . PHE A 1 98 ? 31.212 7.944 11.859 1.00 41.00 98 PHE A O 1
ATOM 719 N N . LYS A 1 99 ? 30.225 8.242 9.868 1.00 41.47 99 LYS A N 1
ATOM 720 C CA . LYS A 1 99 ? 31.036 9.408 9.451 1.00 41.47 99 LYS A CA 1
ATOM 721 C C . LYS A 1 99 ? 30.490 10.761 9.956 1.00 41.47 99 LYS A C 1
ATOM 723 O O . LYS A 1 99 ? 30.986 11.802 9.538 1.00 41.47 99 LYS A O 1
ATOM 728 N N . GLY A 1 100 ? 29.459 10.756 10.806 1.00 48.22 100 GLY A N 1
ATOM 729 C CA . GLY A 1 100 ? 28.813 11.958 11.351 1.00 48.22 100 GLY A CA 1
ATOM 730 C C . GLY A 1 100 ? 29.146 12.226 12.823 1.00 48.22 100 GLY A C 1
ATOM 731 O O . GLY A 1 100 ? 29.643 11.351 13.528 1.00 48.22 100 GLY A O 1
ATOM 732 N N . GLU A 1 101 ? 28.838 13.433 13.306 1.00 51.78 101 GLU A N 1
ATOM 733 C CA . GLU A 1 101 ? 28.989 13.795 14.723 1.00 51.78 101 GLU A CA 1
ATOM 734 C C . GLU A 1 101 ? 28.063 12.937 15.610 1.00 51.78 101 GLU A C 1
ATOM 736 O O . GLU A 1 101 ? 26.856 12.837 15.362 1.00 51.78 101 GLU A O 1
ATOM 741 N N . MET A 1 102 ? 28.608 12.312 16.660 1.00 53.84 102 MET A N 1
ATOM 742 C CA . MET A 1 102 ? 27.796 11.582 17.638 1.00 53.84 102 MET A CA 1
ATOM 743 C C . MET A 1 102 ? 26.864 12.540 18.378 1.00 53.84 102 MET A C 1
ATOM 745 O O . MET A 1 102 ? 27.311 13.501 19.004 1.00 53.84 102 MET A O 1
ATOM 749 N N . LYS A 1 103 ? 25.562 12.243 18.365 1.00 51.91 103 LYS A N 1
ATOM 750 C CA . LYS A 1 103 ? 24.566 13.020 19.105 1.00 51.91 103 LYS A CA 1
ATOM 751 C C . LYS A 1 103 ? 24.392 12.449 20.509 1.00 51.91 103 LYS A C 1
ATOM 753 O O . LYS A 1 103 ? 23.873 11.347 20.692 1.00 51.91 103 LYS A O 1
ATOM 758 N N . PHE A 1 104 ? 24.793 13.233 21.500 1.00 54.53 104 PHE A N 1
ATOM 759 C CA . PHE A 1 104 ? 24.627 12.928 22.915 1.00 54.53 104 PHE A CA 1
ATOM 760 C C . PHE A 1 104 ? 24.163 14.160 23.682 1.00 54.53 104 PHE A C 1
ATOM 762 O O . PHE A 1 104 ? 24.349 15.295 23.245 1.00 54.53 104 PHE A O 1
ATOM 769 N N . LYS A 1 105 ? 23.556 13.931 24.843 1.00 58.09 105 LYS A N 1
ATOM 770 C CA . LYS A 1 105 ? 23.260 14.984 25.815 1.00 58.09 105 LYS A CA 1
ATOM 771 C C . LYS A 1 105 ? 24.301 14.937 26.920 1.00 58.09 105 LYS A C 1
ATOM 773 O O . LYS A 1 105 ? 24.500 13.888 27.526 1.00 58.09 105 LYS A O 1
ATOM 778 N N . VAL A 1 106 ? 24.936 16.069 27.203 1.00 56.72 106 VAL A N 1
ATOM 779 C CA . VAL A 1 106 ? 25.781 16.209 28.391 1.00 56.72 106 VAL A CA 1
ATOM 780 C C . VAL A 1 106 ? 24.875 16.463 29.587 1.00 56.72 106 VAL A C 1
ATOM 782 O O . VAL A 1 106 ? 24.031 17.357 29.547 1.00 56.72 106 VAL A O 1
ATOM 785 N N . GLN A 1 107 ? 25.028 15.669 30.638 1.00 60.97 107 GLN A N 1
ATOM 786 C CA . GLN A 1 107 ? 24.326 15.853 31.901 1.00 60.97 107 GLN A CA 1
ATOM 787 C C . GLN A 1 107 ? 25.322 15.854 33.051 1.00 60.97 107 GLN A C 1
ATOM 789 O O . GLN A 1 107 ? 26.302 15.115 33.037 1.00 60.97 107 GLN A O 1
ATOM 794 N N . LEU A 1 108 ? 25.056 16.677 34.058 1.00 59.41 108 LEU A N 1
ATOM 795 C CA . LEU A 1 108 ? 25.791 16.650 35.313 1.00 59.41 108 LEU A CA 1
ATOM 796 C C . LEU A 1 108 ? 25.025 15.784 36.303 1.00 59.41 108 LEU A C 1
ATOM 798 O O . LEU A 1 108 ? 23.803 15.891 36.406 1.00 59.41 108 LEU A O 1
ATOM 802 N N . ALA A 1 109 ? 25.744 14.950 37.038 1.00 65.56 109 ALA A N 1
ATOM 803 C CA . ALA A 1 109 ? 25.181 14.231 38.165 1.00 65.56 109 ALA A CA 1
ATOM 804 C C . ALA A 1 109 ? 26.125 14.318 39.358 1.00 65.56 109 ALA A C 1
ATOM 806 O O . ALA A 1 109 ? 27.346 14.342 39.213 1.00 65.56 109 ALA A O 1
ATOM 807 N N . ASP A 1 110 ? 25.550 14.356 40.548 1.00 71.31 110 ASP A N 1
ATOM 808 C CA . ASP A 1 110 ? 26.316 14.347 41.783 1.00 71.31 110 ASP A CA 1
ATOM 809 C C . ASP A 1 110 ? 26.982 12.973 41.952 1.00 71.31 110 ASP A C 1
ATOM 811 O O . ASP A 1 110 ? 26.325 11.935 41.928 1.00 71.31 110 ASP A O 1
ATOM 815 N N . SER A 1 111 ? 28.301 12.959 42.113 1.00 73.50 111 SER A N 1
ATOM 816 C CA . SER A 1 111 ? 29.121 11.764 42.302 1.00 73.50 111 SER A CA 1
ATOM 817 C C . SER A 1 111 ? 28.769 10.982 43.575 1.00 73.50 111 SER A C 1
ATOM 819 O O . SER A 1 111 ? 29.118 9.806 43.682 1.00 73.50 111 SER A O 1
ATOM 821 N N . GLN A 1 112 ? 28.047 11.596 44.519 1.00 79.38 112 GLN A N 1
ATOM 822 C CA . GLN A 1 112 ? 27.477 10.930 45.693 1.00 79.38 112 GLN A CA 1
ATOM 823 C C . GLN A 1 112 ? 26.184 10.166 45.375 1.00 79.38 112 GLN A C 1
ATOM 825 O O . GLN A 1 112 ? 25.701 9.395 46.206 1.00 79.38 112 GLN A O 1
ATOM 830 N N . TRP A 1 113 ? 25.599 10.336 44.186 1.00 82.56 113 TRP A N 1
ATOM 831 C CA . TRP A 1 113 ? 24.476 9.507 43.757 1.00 82.56 113 TRP A CA 1
ATOM 832 C C . TRP A 1 113 ? 24.909 8.056 43.633 1.00 82.56 113 TRP A C 1
ATOM 834 O O . TRP A 1 113 ? 26.042 7.760 43.282 1.00 82.56 113 TRP A O 1
ATOM 844 N N . THR A 1 114 ? 23.991 7.129 43.877 1.00 84.25 114 THR A N 1
ATOM 845 C CA . THR A 1 114 ? 24.211 5.730 43.500 1.00 84.25 114 THR A CA 1
ATOM 846 C C . THR A 1 114 ? 23.988 5.550 42.005 1.00 84.25 114 THR A C 1
ATOM 848 O O . THR A 1 114 ? 23.191 6.279 41.406 1.00 84.25 114 THR A O 1
ATOM 851 N N . VAL A 1 115 ? 24.631 4.555 41.385 1.00 76.75 115 VAL A N 1
ATOM 852 C CA . VAL A 1 115 ? 24.360 4.219 39.969 1.00 76.75 115 VAL A CA 1
ATOM 853 C C . VAL A 1 115 ? 22.867 3.946 39.768 1.00 76.75 115 VAL A C 1
ATOM 855 O O . VAL A 1 115 ? 22.266 4.392 38.793 1.00 76.75 115 VAL A O 1
ATOM 858 N N . ARG A 1 116 ? 22.229 3.288 40.741 1.00 78.88 116 ARG A N 1
ATOM 859 C CA . ARG A 1 116 ? 20.782 3.078 40.768 1.00 78.88 116 ARG A CA 1
ATOM 860 C C . ARG A 1 116 ? 20.010 4.392 40.723 1.00 78.88 116 ARG A C 1
ATOM 862 O O . ARG A 1 116 ? 19.057 4.505 39.960 1.00 78.88 116 ARG A O 1
ATOM 869 N N . TYR A 1 117 ? 20.392 5.374 41.534 1.00 75.31 117 TYR A N 1
ATOM 870 C CA . TYR A 1 117 ? 19.730 6.675 41.552 1.00 75.31 117 TYR A CA 1
ATOM 871 C C . TYR A 1 117 ? 19.934 7.432 40.235 1.00 75.31 117 TYR A C 1
ATOM 873 O O . TYR A 1 117 ? 18.967 7.960 39.691 1.00 75.31 117 TYR A O 1
ATOM 881 N N . LEU A 1 118 ? 21.143 7.396 39.668 1.00 75.56 118 LEU A N 1
ATOM 882 C CA . LEU A 1 118 ? 21.430 7.966 38.351 1.00 75.56 118 LEU A CA 1
ATOM 883 C C . LEU A 1 118 ? 20.507 7.379 37.270 1.00 75.56 118 LEU A C 1
ATOM 885 O O . LEU A 1 118 ? 19.885 8.133 36.527 1.00 75.56 118 LEU A O 1
ATOM 889 N N . ILE A 1 119 ? 20.333 6.054 37.233 1.00 70.31 119 ILE A N 1
ATOM 890 C CA . ILE A 1 119 ? 19.409 5.386 36.299 1.00 70.31 119 ILE A CA 1
ATOM 891 C C . ILE A 1 119 ? 17.987 5.943 36.419 1.00 70.31 119 ILE A C 1
ATOM 893 O O . ILE A 1 119 ? 17.330 6.183 35.405 1.00 70.31 119 ILE A O 1
ATOM 897 N N . LYS A 1 120 ? 17.500 6.180 37.643 1.00 68.75 120 LYS A N 1
ATOM 898 C CA . LYS A 1 120 ? 16.167 6.768 37.861 1.00 68.75 120 LYS A CA 1
ATOM 899 C C . LYS A 1 120 ? 16.074 8.181 37.297 1.00 68.75 120 LYS A C 1
ATOM 901 O O . LYS A 1 120 ? 15.085 8.503 36.641 1.00 68.75 120 LYS A O 1
ATOM 906 N N . GLN A 1 121 ? 17.095 9.004 37.537 1.00 70.44 121 GLN A N 1
ATOM 907 C CA . GLN A 1 121 ? 17.127 10.402 37.095 1.00 70.44 121 GLN A CA 1
ATOM 908 C C . GLN A 1 121 ? 17.200 10.529 35.573 1.00 70.44 121 GLN A C 1
ATOM 910 O O . GLN A 1 121 ? 16.507 11.360 34.992 1.00 70.44 121 GLN A O 1
ATOM 915 N N . LEU A 1 122 ? 17.928 9.624 34.917 1.00 65.19 122 LEU A N 1
ATOM 916 C CA . LEU A 1 122 ? 17.976 9.515 33.456 1.00 65.19 122 LEU A CA 1
ATOM 917 C C . LEU A 1 122 ? 16.681 8.957 32.840 1.00 65.19 122 LEU A C 1
ATOM 919 O O . LEU A 1 122 ? 16.586 8.806 31.625 1.00 65.19 122 LEU A O 1
ATOM 923 N N . GLY A 1 123 ? 15.672 8.652 33.661 1.00 63.56 123 GLY A N 1
ATOM 924 C CA . GLY A 1 123 ? 14.389 8.124 33.212 1.00 63.56 123 GLY A CA 1
ATOM 925 C C . GLY A 1 123 ? 14.397 6.623 32.926 1.00 63.56 123 GLY A C 1
ATOM 926 O O . GLY A 1 123 ? 13.402 6.121 32.418 1.00 63.56 123 GLY A O 1
ATOM 927 N N . GLY A 1 124 ? 15.450 5.888 33.293 1.00 61.31 124 GLY A N 1
ATOM 928 C CA . GLY A 1 124 ? 15.568 4.447 33.049 1.00 61.31 124 GLY A CA 1
ATOM 929 C C . GLY A 1 124 ? 14.431 3.627 33.663 1.00 61.31 124 GLY A C 1
ATOM 930 O O . GLY A 1 124 ? 13.936 2.698 33.038 1.00 61.31 124 GLY A O 1
ATOM 931 N N . LEU A 1 125 ? 13.943 4.022 34.844 1.00 58.06 125 LEU A N 1
ATOM 932 C CA . LEU A 1 125 ? 12.737 3.418 35.421 1.00 58.06 125 LEU A CA 1
ATOM 933 C C . LEU A 1 125 ? 11.443 3.955 34.824 1.00 58.06 125 LEU A C 1
ATOM 935 O O . LEU A 1 125 ? 10.495 3.199 34.712 1.00 58.06 125 LEU A O 1
ATOM 939 N N . LYS A 1 126 ? 11.398 5.220 34.393 1.00 56.94 126 LYS A N 1
ATOM 940 C CA . LYS A 1 126 ? 10.211 5.778 33.726 1.00 56.94 126 LYS A CA 1
ATOM 941 C C . LYS A 1 126 ? 9.938 5.076 32.395 1.00 56.94 126 LYS A C 1
ATOM 943 O O . LYS A 1 126 ? 8.794 5.025 31.965 1.00 56.94 126 LYS A O 1
ATOM 948 N N . ILE A 1 127 ? 10.977 4.534 31.757 1.00 54.78 127 ILE A N 1
ATOM 949 C CA . ILE A 1 127 ? 10.866 3.652 30.590 1.00 54.78 127 ILE A CA 1
ATOM 950 C C . ILE A 1 127 ? 10.167 2.342 30.984 1.00 54.78 127 ILE A C 1
ATOM 952 O O . ILE A 1 127 ? 9.209 1.957 30.329 1.00 54.78 127 ILE A O 1
ATOM 956 N N . LEU A 1 128 ? 10.566 1.713 32.097 1.00 49.06 128 LEU A N 1
ATOM 957 C CA . LEU A 1 128 ? 9.888 0.521 32.621 1.00 49.06 128 LEU A CA 1
ATOM 958 C C . LEU A 1 128 ? 8.470 0.816 33.143 1.00 49.06 128 LEU A C 1
ATOM 960 O O . LEU A 1 128 ? 7.585 -0.009 32.996 1.00 49.06 128 LEU A O 1
ATOM 964 N N . GLU A 1 129 ? 8.228 1.975 33.755 1.00 44.12 129 GLU A N 1
ATOM 965 C CA . GLU A 1 129 ? 6.921 2.379 34.300 1.00 44.12 129 GLU A CA 1
ATOM 966 C C . GLU A 1 129 ? 5.901 2.714 33.203 1.00 44.12 129 GLU A C 1
ATOM 968 O O . GLU A 1 129 ? 4.696 2.594 33.428 1.00 44.12 129 GLU A O 1
ATOM 973 N N . ARG A 1 130 ? 6.371 3.112 32.012 1.00 46.94 130 ARG A N 1
ATOM 974 C CA . ARG A 1 130 ? 5.531 3.284 30.815 1.00 46.94 130 ARG A CA 1
ATOM 975 C C . ARG A 1 130 ? 5.044 1.947 30.253 1.00 46.94 130 ARG A C 1
ATOM 977 O O . ARG A 1 130 ? 3.975 1.912 29.655 1.00 46.94 130 ARG A O 1
ATOM 984 N N . GLU A 1 131 ? 5.760 0.862 30.540 1.00 49.12 131 GLU A N 1
ATOM 985 C CA . GLU A 1 131 ? 5.446 -0.502 30.120 1.00 49.12 131 GLU A CA 1
ATOM 986 C C . GLU A 1 131 ? 5.042 -1.343 31.341 1.00 49.12 131 GLU A C 1
ATOM 988 O O . GLU A 1 131 ? 5.872 -1.949 32.017 1.00 49.12 131 GLU A O 1
ATOM 993 N N . LYS A 1 132 ? 3.741 -1.383 31.666 1.00 42.91 132 LYS A N 1
ATOM 994 C CA . LYS A 1 132 ? 3.211 -1.978 32.917 1.00 42.91 132 LYS A CA 1
ATOM 995 C C . LYS A 1 132 ? 3.688 -3.416 33.204 1.00 42.91 132 LYS A C 1
ATOM 997 O O . LYS A 1 132 ? 3.749 -3.802 34.372 1.00 42.91 132 LYS A O 1
ATOM 1002 N N . GLU A 1 133 ? 4.047 -4.197 32.181 1.00 42.56 133 GLU A N 1
ATOM 1003 C CA . GLU A 1 133 ? 4.642 -5.538 32.329 1.00 42.56 133 GLU A CA 1
ATOM 1004 C C . GLU A 1 133 ? 6.118 -5.514 32.763 1.00 42.56 133 GLU A C 1
ATOM 1006 O O . GLU A 1 133 ? 6.587 -6.421 33.455 1.00 42.56 133 GLU A O 1
ATOM 1011 N N . TRP A 1 134 ? 6.866 -4.484 32.373 1.00 43.41 134 TRP A N 1
ATOM 1012 C CA . TRP A 1 134 ? 8.301 -4.337 32.624 1.00 43.41 134 TRP A CA 1
ATOM 1013 C C . TRP A 1 134 ? 8.599 -3.443 33.825 1.00 43.41 134 TRP A C 1
ATOM 1015 O O . TRP A 1 134 ? 9.712 -3.485 34.343 1.00 43.41 134 TRP A O 1
ATOM 1025 N N . ALA A 1 135 ? 7.600 -2.734 34.355 1.00 44.66 135 ALA A N 1
ATOM 1026 C CA . ALA A 1 135 ? 7.689 -1.943 35.586 1.00 44.66 135 ALA A CA 1
ATOM 1027 C C . ALA A 1 135 ? 8.253 -2.724 36.793 1.00 44.66 135 ALA A C 1
ATOM 1029 O O . ALA A 1 135 ? 8.750 -2.127 37.744 1.00 44.66 135 ALA A O 1
ATOM 1030 N N . ARG A 1 136 ? 8.197 -4.066 36.764 1.00 46.62 136 ARG A N 1
ATOM 1031 C CA . ARG A 1 136 ? 8.758 -4.965 37.793 1.00 46.62 136 ARG A CA 1
ATOM 1032 C C . ARG A 1 136 ? 10.096 -5.612 37.407 1.00 46.62 136 ARG A C 1
ATOM 1034 O O . ARG A 1 136 ? 10.660 -6.356 38.203 1.00 46.62 136 ARG A O 1
ATOM 1041 N N . ARG A 1 137 ? 10.593 -5.360 36.194 1.00 48.97 137 ARG A N 1
ATOM 1042 C CA . ARG A 1 137 ? 11.806 -5.940 35.598 1.00 48.97 137 ARG A CA 1
ATOM 1043 C C . ARG A 1 137 ? 12.970 -4.956 35.633 1.00 48.97 137 ARG A C 1
ATOM 1045 O O . ARG A 1 137 ? 13.648 -4.693 34.644 1.00 48.97 137 ARG A O 1
ATOM 1052 N N . GLU A 1 138 ? 13.217 -4.429 36.827 1.00 54.56 138 GLU A N 1
ATOM 1053 C CA . GLU A 1 138 ? 14.354 -3.562 37.142 1.00 54.56 138 GLU A CA 1
ATOM 1054 C C . GLU A 1 138 ? 15.723 -4.233 36.845 1.00 54.56 138 GLU A C 1
ATOM 1056 O O . GLU A 1 138 ? 16.757 -3.574 36.821 1.00 54.56 138 GLU A O 1
ATOM 1061 N N . ASP A 1 139 ? 15.754 -5.544 36.576 1.00 53.69 139 ASP A N 1
ATOM 1062 C CA . ASP A 1 139 ? 16.920 -6.305 36.115 1.00 53.69 139 ASP A CA 1
ATOM 1063 C C . ASP A 1 139 ? 17.312 -6.014 34.657 1.00 53.69 139 ASP A C 1
ATOM 1065 O O . ASP A 1 139 ? 18.433 -6.327 34.261 1.00 53.69 139 ASP A O 1
ATOM 1069 N N . LEU A 1 140 ? 16.423 -5.395 33.874 1.00 48.03 140 LEU A N 1
ATOM 1070 C CA . LEU A 1 140 ? 16.610 -5.125 32.444 1.00 48.03 140 LEU A CA 1
ATOM 1071 C C . LEU A 1 140 ? 17.166 -3.727 32.136 1.00 48.03 140 LEU A C 1
ATOM 1073 O O . LEU A 1 140 ? 17.420 -3.414 30.976 1.00 48.03 140 LEU A O 1
ATOM 1077 N N . VAL A 1 141 ? 17.376 -2.888 33.154 1.00 59.81 141 VAL A N 1
ATOM 1078 C CA . VAL A 1 141 ? 17.939 -1.540 32.988 1.00 59.81 141 VAL A CA 1
ATOM 1079 C C . VAL A 1 141 ? 19.375 -1.536 33.481 1.00 59.81 141 VAL A C 1
ATOM 1081 O O . VAL A 1 141 ? 19.660 -2.019 34.575 1.00 59.81 141 VAL A O 1
ATOM 1084 N N . ALA A 1 142 ? 20.293 -0.975 32.701 1.00 65.19 142 ALA A N 1
ATOM 1085 C CA . ALA A 1 142 ? 21.700 -0.869 33.065 1.00 65.19 142 ALA A CA 1
ATOM 1086 C C . ALA A 1 142 ? 22.287 0.473 32.630 1.00 65.19 142 ALA A C 1
ATOM 1088 O O . ALA A 1 142 ? 21.813 1.088 31.677 1.00 65.19 142 ALA A O 1
ATOM 1089 N N . VAL A 1 143 ? 23.348 0.899 33.315 1.00 67.19 143 VAL A N 1
ATOM 1090 C CA . VAL A 1 143 ? 24.292 1.886 32.780 1.00 67.19 143 VAL A CA 1
ATOM 1091 C C . VAL A 1 143 ? 25.488 1.136 32.244 1.00 67.19 143 VAL A C 1
ATOM 1093 O O . VAL A 1 143 ? 25.983 0.207 32.885 1.00 67.19 143 VAL A O 1
ATOM 1096 N N . GLU A 1 144 ? 25.963 1.554 31.083 1.00 62.03 144 GLU A N 1
ATOM 1097 C CA . GLU A 1 144 ? 27.174 1.020 30.503 1.00 62.03 144 GLU A CA 1
ATOM 1098 C C . GLU A 1 144 ? 28.263 2.088 30.446 1.00 62.03 144 GLU A C 1
ATOM 1100 O O . GLU A 1 144 ? 28.024 3.275 30.258 1.00 62.03 144 GLU A O 1
ATOM 1105 N N . GLU A 1 145 ? 29.495 1.685 30.684 1.00 69.69 145 GLU A N 1
ATOM 1106 C CA . GLU A 1 145 ? 30.648 2.557 30.578 1.00 69.69 145 GLU A CA 1
ATOM 1107 C C . GLU A 1 145 ? 31.338 2.335 29.238 1.00 69.69 145 GLU A C 1
ATOM 1109 O O . GLU A 1 145 ? 31.550 1.201 28.813 1.00 69.69 145 GLU A O 1
ATOM 1114 N N . TRP A 1 146 ? 31.731 3.431 28.593 1.00 62.56 146 TRP A N 1
ATOM 1115 C CA . TRP A 1 146 ? 32.509 3.412 27.360 1.00 62.56 146 TRP A CA 1
ATOM 1116 C C . TRP A 1 146 ? 33.617 4.460 27.443 1.00 62.56 146 TRP A C 1
ATOM 1118 O O . TRP A 1 146 ? 33.370 5.606 27.800 1.00 62.56 146 TRP A O 1
ATOM 1128 N N . HIS A 1 147 ? 34.845 4.071 27.115 1.00 59.97 147 HIS A N 1
ATOM 1129 C CA . HIS A 1 147 ? 36.023 4.933 27.154 1.00 59.97 147 HIS A CA 1
ATOM 1130 C C . HIS A 1 147 ? 36.389 5.381 25.740 1.00 59.97 147 HIS A C 1
ATOM 1132 O O . HIS A 1 147 ? 36.745 4.544 24.913 1.00 59.97 147 HIS A O 1
ATOM 1138 N N . GLU A 1 148 ? 36.343 6.682 25.470 1.00 58.09 148 GLU A N 1
ATOM 1139 C CA . GLU A 1 148 ? 36.907 7.250 24.242 1.00 58.09 148 GLU A CA 1
ATOM 1140 C C . GLU A 1 148 ? 38.440 7.242 24.323 1.00 58.09 148 GLU A C 1
ATOM 1142 O O . GLU A 1 148 ? 39.014 7.685 25.320 1.00 58.09 148 GLU A O 1
ATOM 1147 N N . LEU A 1 149 ? 39.111 6.723 23.293 1.00 54.56 149 LEU A N 1
ATOM 1148 C CA . LEU A 1 149 ? 40.572 6.563 23.260 1.00 54.56 149 LEU A CA 1
ATOM 1149 C C . LEU A 1 149 ? 41.307 7.778 22.659 1.00 54.56 149 LEU A C 1
ATOM 1151 O O . LEU A 1 149 ? 42.531 7.763 22.548 1.00 54.56 149 LEU A O 1
ATOM 1155 N N . GLY A 1 150 ? 40.579 8.839 22.290 1.00 45.00 150 GLY A N 1
ATOM 1156 C CA . GLY A 1 150 ? 41.132 10.091 21.749 1.00 45.00 150 GLY A CA 1
ATOM 1157 C C . GLY A 1 150 ? 41.449 10.069 20.247 1.00 45.00 150 GLY A C 1
ATOM 1158 O O . GLY A 1 150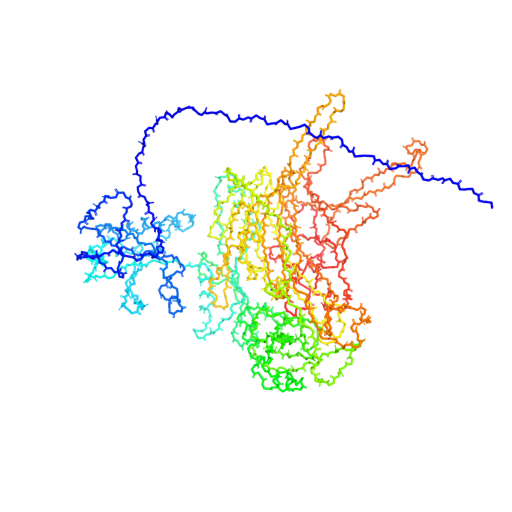 ? 41.912 11.067 19.705 1.00 45.00 150 GLY A O 1
ATOM 1159 N N . ASN A 1 151 ? 41.179 8.955 19.568 1.00 51.66 151 ASN A N 1
ATOM 1160 C CA . ASN A 1 151 ? 41.334 8.753 18.122 1.00 51.66 151 ASN A CA 1
ATOM 1161 C C . ASN A 1 151 ? 39.985 8.506 17.408 1.00 51.66 151 ASN A C 1
ATOM 1163 O O . ASN A 1 151 ? 39.969 8.047 16.269 1.00 51.66 151 ASN A O 1
ATOM 1167 N N . GLY A 1 152 ? 38.859 8.767 18.085 1.00 51.91 152 GLY A N 1
ATOM 1168 C CA . GLY A 1 152 ? 37.511 8.435 17.609 1.00 51.91 152 GLY A CA 1
ATOM 1169 C C . GLY A 1 152 ? 37.067 6.992 17.890 1.00 51.91 152 GLY A C 1
ATOM 1170 O O . GLY A 1 152 ? 35.926 6.645 17.593 1.00 51.91 152 GLY A O 1
ATOM 1171 N N . GLU A 1 153 ? 37.919 6.149 18.486 1.00 51.03 153 GLU A N 1
ATOM 1172 C CA . GLU A 1 153 ? 37.551 4.797 18.915 1.00 51.03 153 GLU A CA 1
ATOM 1173 C C . GLU A 1 153 ? 37.043 4.769 20.362 1.00 51.03 153 GLU A C 1
ATOM 1175 O O . GLU A 1 153 ? 37.520 5.494 21.239 1.00 51.03 153 GLU A O 1
ATOM 1180 N N . PHE A 1 154 ? 36.097 3.862 20.618 1.00 60.25 154 PHE A N 1
ATOM 1181 C CA . PHE A 1 154 ? 35.496 3.640 21.929 1.00 60.25 154 PHE A CA 1
ATOM 1182 C C . PHE A 1 154 ? 35.782 2.221 22.412 1.00 60.25 154 PHE A C 1
ATOM 1184 O O . PHE A 1 154 ? 35.529 1.242 21.709 1.00 60.25 154 PHE A O 1
ATOM 1191 N N . ARG A 1 155 ? 36.275 2.097 23.644 1.00 59.97 155 ARG A N 1
ATOM 1192 C CA . ARG A 1 155 ? 36.481 0.820 24.329 1.00 59.97 155 ARG A CA 1
ATOM 1193 C C . ARG A 1 155 ? 35.403 0.621 25.384 1.00 59.97 155 ARG A C 1
ATOM 1195 O O . ARG A 1 155 ? 35.271 1.446 26.285 1.00 59.97 155 ARG A O 1
ATOM 1202 N N . ARG A 1 156 ? 34.682 -0.498 25.317 1.00 63.59 156 ARG A N 1
ATOM 1203 C CA . ARG A 1 156 ? 33.701 -0.881 26.340 1.00 63.59 156 ARG A CA 1
ATOM 1204 C C . ARG A 1 156 ? 34.374 -1.016 27.710 1.00 63.59 156 ARG A C 1
ATOM 1206 O O . ARG A 1 156 ? 35.433 -1.635 27.826 1.00 63.59 156 ARG A O 1
ATOM 1213 N N . GLY A 1 157 ? 33.775 -0.393 28.715 1.00 65.56 157 GLY A N 1
ATOM 1214 C CA . GLY A 1 157 ? 34.139 -0.474 30.125 1.00 65.56 157 GLY A CA 1
ATOM 1215 C C . GLY A 1 157 ? 33.209 -1.419 30.884 1.00 65.56 157 GLY A C 1
ATOM 1216 O O . GLY A 1 157 ? 32.868 -2.500 30.405 1.00 65.56 157 GLY A O 1
ATOM 1217 N N . SER A 1 158 ? 32.816 -1.029 32.093 1.00 65.50 158 SER A N 1
ATOM 1218 C CA . SER A 1 158 ? 31.920 -1.808 32.950 1.00 65.50 158 SER A CA 1
ATOM 1219 C C . SER A 1 158 ? 30.422 -1.613 32.636 1.00 65.50 158 SER A C 1
ATOM 1221 O O . SER A 1 158 ? 29.959 -0.504 32.393 1.00 65.50 158 SER A O 1
ATOM 1223 N N . THR A 1 159 ? 29.631 -2.691 32.683 1.00 69.50 159 THR A N 1
ATOM 1224 C CA . THR A 1 159 ? 28.154 -2.632 32.641 1.00 69.50 159 THR A CA 1
ATOM 1225 C C . THR A 1 159 ? 27.595 -2.861 34.043 1.00 69.50 159 THR A C 1
ATOM 1227 O O . THR A 1 159 ? 27.939 -3.845 34.705 1.00 69.50 159 THR A O 1
ATOM 1230 N N . VAL A 1 160 ? 26.716 -1.972 34.503 1.00 70.81 160 VAL A N 1
ATOM 1231 C CA . VAL A 1 160 ? 26.118 -2.013 35.841 1.00 70.81 160 VAL A CA 1
ATOM 1232 C C . VAL A 1 160 ? 24.600 -2.045 35.715 1.00 70.81 160 VAL A C 1
ATOM 1234 O O . VAL A 1 160 ? 23.950 -1.026 35.488 1.00 70.81 160 VAL A O 1
ATOM 1237 N N . TYR A 1 161 ? 24.032 -3.239 35.878 1.00 70.12 161 TYR A N 1
ATOM 1238 C CA . TYR A 1 161 ? 22.584 -3.448 35.915 1.00 70.12 161 TYR A CA 1
ATOM 1239 C C . TYR A 1 161 ? 21.984 -2.841 37.182 1.00 70.12 161 TYR A C 1
ATOM 1241 O O . TYR A 1 161 ? 22.562 -2.978 38.262 1.00 70.12 161 TYR A O 1
ATOM 1249 N N . TYR A 1 162 ? 20.807 -2.233 37.074 1.00 72.19 162 TYR A N 1
ATOM 1250 C CA . TYR A 1 162 ? 20.109 -1.513 38.139 1.00 72.19 162 TYR A CA 1
ATOM 1251 C C . TYR A 1 162 ? 19.885 -2.378 39.401 1.00 72.19 162 TYR A C 1
ATOM 1253 O O . TYR A 1 162 ? 20.026 -1.890 40.529 1.00 72.19 162 TYR A O 1
ATOM 1261 N N . ASN A 1 163 ? 19.611 -3.676 39.225 1.00 70.50 163 ASN A N 1
ATOM 1262 C CA . ASN A 1 163 ? 19.433 -4.637 40.323 1.00 70.50 163 ASN A CA 1
ATOM 1263 C C . ASN A 1 163 ? 20.730 -5.280 40.835 1.00 70.50 163 ASN A C 1
ATOM 1265 O O . ASN A 1 163 ? 20.695 -6.041 41.801 1.00 70.50 163 ASN A O 1
ATOM 1269 N N . SER A 1 164 ? 21.884 -4.986 40.234 1.00 75.00 164 SER A N 1
ATOM 1270 C CA . SER A 1 164 ? 23.153 -5.532 40.720 1.00 75.00 164 SER A CA 1
ATOM 1271 C C . SER A 1 164 ? 23.542 -4.917 42.076 1.00 75.00 164 SER A C 1
ATOM 1273 O O . SER A 1 164 ? 23.252 -3.742 42.317 1.00 75.00 164 SER A O 1
ATOM 1275 N N . PRO A 1 165 ? 24.263 -5.649 42.951 1.00 79.75 165 PRO A N 1
ATOM 1276 C CA . PRO A 1 165 ? 24.838 -5.071 44.169 1.00 79.75 165 PRO A CA 1
ATOM 1277 C C . PRO A 1 165 ? 25.753 -3.878 43.876 1.00 79.75 165 PRO A C 1
ATOM 1279 O O . PRO A 1 165 ? 25.812 -2.931 44.645 1.00 79.75 165 PRO A O 1
ATOM 1282 N N . LYS A 1 166 ? 26.417 -3.873 42.715 1.00 78.50 166 LYS A N 1
ATOM 1283 C CA . LYS A 1 166 ? 27.242 -2.742 42.274 1.00 78.50 166 LYS A CA 1
ATOM 1284 C C . LYS A 1 166 ? 26.429 -1.474 42.008 1.00 78.50 166 LYS A C 1
ATOM 1286 O O . LYS A 1 166 ? 26.969 -0.383 42.123 1.00 78.50 166 LYS A O 1
ATOM 1291 N N . ALA A 1 167 ? 25.137 -1.581 41.695 1.00 78.06 167 ALA A N 1
ATOM 1292 C CA . ALA A 1 167 ? 24.306 -0.405 41.458 1.00 78.06 167 ALA A CA 1
ATOM 1293 C C . ALA A 1 167 ? 23.983 0.390 42.733 1.00 78.06 167 ALA A C 1
ATOM 1295 O O . ALA A 1 167 ? 23.525 1.529 42.631 1.00 78.06 167 ALA A O 1
ATOM 1296 N N . THR A 1 168 ? 24.205 -0.184 43.923 1.00 83.81 168 THR A N 1
ATOM 1297 C CA . THR A 1 168 ? 24.058 0.541 45.194 1.00 83.81 168 THR A CA 1
ATOM 1298 C C . THR A 1 168 ? 25.298 1.342 45.568 1.00 83.81 168 THR A C 1
ATOM 1300 O O . THR A 1 168 ? 25.206 2.171 46.466 1.00 83.81 168 THR A O 1
ATOM 1303 N N . CYS A 1 169 ? 26.431 1.118 44.898 1.00 86.56 169 CYS A N 1
ATOM 1304 C CA . CYS A 1 169 ? 27.617 1.948 45.059 1.00 86.56 169 CYS A CA 1
ATOM 1305 C C . CYS A 1 169 ? 27.361 3.348 44.493 1.00 86.56 169 CYS A C 1
ATOM 1307 O O . CYS A 1 169 ? 26.641 3.520 43.497 1.00 86.56 169 CYS A O 1
ATOM 1309 N N . THR A 1 170 ? 27.954 4.347 45.136 1.00 85.69 170 THR A N 1
ATOM 1310 C CA . THR A 1 170 ? 27.991 5.719 44.637 1.00 85.69 170 THR A CA 1
ATOM 1311 C C . THR A 1 170 ? 28.799 5.803 43.349 1.00 85.69 170 THR A C 1
ATOM 1313 O O . THR A 1 170 ? 29.669 4.973 43.082 1.00 85.69 170 THR A O 1
ATOM 1316 N N . LEU A 1 171 ? 28.530 6.812 42.527 1.00 76.00 171 LEU A N 1
ATOM 1317 C CA . LEU A 1 171 ? 29.295 7.057 41.311 1.00 76.00 171 LEU A CA 1
ATOM 1318 C C . LEU A 1 171 ? 30.783 7.253 41.656 1.00 76.00 171 LEU A C 1
ATOM 1320 O O . LEU A 1 171 ? 31.637 6.684 40.984 1.00 76.00 171 LEU A O 1
ATOM 1324 N N . ALA A 1 172 ? 31.101 7.945 42.754 1.00 78.38 172 ALA A N 1
ATOM 1325 C CA . ALA A 1 172 ? 32.464 8.095 43.264 1.00 78.38 172 ALA A CA 1
ATOM 1326 C C . ALA A 1 172 ? 33.122 6.750 43.632 1.00 78.38 172 ALA A C 1
ATOM 1328 O O . ALA A 1 172 ? 34.262 6.503 43.239 1.00 78.38 172 ALA A O 1
ATOM 1329 N N . GLU A 1 173 ? 32.406 5.852 44.319 1.00 80.62 173 GLU A N 1
ATOM 1330 C CA . GLU A 1 173 ? 32.882 4.493 44.642 1.00 80.62 173 GLU A CA 1
ATOM 1331 C C . GLU A 1 173 ? 33.082 3.623 43.393 1.00 80.62 173 GLU A C 1
ATOM 1333 O O . GLU A 1 173 ? 33.938 2.740 43.379 1.00 80.62 173 GLU A O 1
ATOM 1338 N N . MET A 1 174 ? 32.333 3.902 42.323 1.00 76.62 174 MET A N 1
ATOM 1339 C CA . MET A 1 174 ? 32.502 3.283 41.005 1.00 76.62 174 MET A CA 1
ATOM 1340 C C . MET A 1 174 ? 33.649 3.905 40.191 1.00 76.62 174 MET A C 1
ATOM 1342 O O . MET A 1 174 ? 33.882 3.510 39.049 1.00 76.62 174 MET A O 1
ATOM 1346 N N . GLY A 1 175 ? 34.377 4.874 40.755 1.00 72.19 175 GLY A N 1
ATOM 1347 C CA . GLY A 1 175 ? 35.435 5.620 40.071 1.00 72.19 175 GLY A CA 1
ATOM 1348 C C . GLY A 1 175 ? 34.916 6.706 39.120 1.00 72.19 175 GLY A C 1
ATOM 1349 O O . GLY A 1 175 ? 35.702 7.334 38.414 1.00 72.19 175 GLY A O 1
ATOM 1350 N N . TRP A 1 176 ? 33.609 6.966 39.096 1.00 75.06 176 TRP A N 1
ATOM 1351 C CA . TRP A 1 176 ? 32.946 8.018 38.318 1.00 75.06 176 TRP A CA 1
ATOM 1352 C C . TRP A 1 176 ? 32.809 9.299 39.167 1.00 75.06 176 TRP A C 1
ATOM 1354 O O . TRP A 1 176 ? 31.716 9.804 39.413 1.00 75.06 176 TRP A O 1
ATOM 1364 N N . GLY A 1 177 ? 33.941 9.785 39.685 1.00 68.31 177 GLY A N 1
ATOM 1365 C CA . GLY A 1 177 ? 34.030 10.970 40.551 1.00 68.31 177 GLY A CA 1
ATOM 1366 C C . GLY A 1 177 ? 34.189 12.292 39.790 1.00 68.31 177 GLY A C 1
ATOM 1367 O O . GLY A 1 177 ? 34.204 12.321 38.561 1.00 68.31 177 GLY A O 1
ATOM 1368 N N . ALA A 1 178 ? 34.355 13.400 40.516 1.00 60.53 178 ALA A N 1
ATOM 1369 C CA . ALA A 1 178 ? 34.406 14.755 39.949 1.00 60.53 178 ALA A CA 1
ATOM 1370 C C . ALA A 1 178 ? 35.583 15.039 38.997 1.00 60.53 178 ALA A C 1
ATOM 1372 O O . ALA A 1 178 ? 35.577 16.031 38.276 1.00 60.53 178 ALA A O 1
ATOM 1373 N N . GLU A 1 179 ? 36.584 14.161 38.956 1.00 58.56 179 GLU A N 1
ATOM 1374 C CA . GLU A 1 179 ? 37.703 14.250 38.013 1.00 58.56 179 GLU A CA 1
ATOM 1375 C C . GLU A 1 179 ? 37.369 13.687 36.619 1.00 58.56 179 GLU A C 1
ATOM 1377 O O . GLU A 1 179 ? 38.155 13.827 35.685 1.00 58.56 179 GLU A O 1
ATOM 1382 N N . ARG A 1 180 ? 36.203 13.055 36.438 1.00 58.03 180 ARG A N 1
ATOM 1383 C CA . ARG A 1 180 ? 35.777 12.459 35.165 1.00 58.03 180 ARG A CA 1
ATOM 1384 C C . ARG A 1 180 ? 35.111 13.512 34.259 1.00 58.03 180 ARG A C 1
ATOM 1386 O O . ARG A 1 180 ? 34.199 14.217 34.680 1.00 58.03 180 ARG A O 1
ATOM 1393 N N . GLY A 1 181 ? 35.588 13.644 33.018 1.00 49.56 181 GLY A N 1
ATOM 1394 C CA . GLY A 1 181 ? 35.192 14.690 32.062 1.00 49.56 181 GLY A CA 1
ATOM 1395 C C . GLY A 1 181 ? 35.996 16.000 32.154 1.00 49.56 181 GLY A C 1
ATOM 1396 O O . GLY A 1 181 ? 35.770 16.897 31.344 1.00 49.56 181 GLY A O 1
ATOM 1397 N N . LYS A 1 182 ? 36.948 16.117 33.096 1.00 53.09 182 LYS A N 1
ATOM 1398 C CA . LYS A 1 182 ? 37.912 17.233 33.171 1.00 53.09 182 LYS A CA 1
ATOM 1399 C C . LYS A 1 182 ? 39.131 16.974 32.274 1.00 53.09 182 LYS A C 1
ATOM 1401 O O . LYS A 1 182 ? 39.505 15.826 32.033 1.00 53.09 182 LYS A O 1
ATOM 1406 N N . ALA A 1 183 ? 39.782 18.038 31.799 1.00 42.47 183 ALA A N 1
ATOM 1407 C CA . ALA A 1 183 ? 41.013 17.925 31.013 1.00 42.47 183 ALA A CA 1
ATOM 1408 C C . ALA A 1 183 ? 42.122 17.231 31.833 1.00 42.47 183 ALA A C 1
ATOM 1410 O O . ALA A 1 183 ? 42.511 17.727 32.886 1.00 42.47 183 ALA A O 1
ATOM 1411 N N . GLY A 1 184 ? 42.612 16.079 31.356 1.00 50.25 184 GLY A N 1
ATOM 1412 C CA . GLY A 1 184 ? 43.592 15.242 32.067 1.00 50.25 184 GLY A CA 1
ATOM 1413 C C . GLY A 1 184 ? 42.997 14.207 33.039 1.00 50.25 184 GLY A C 1
ATOM 1414 O O . GLY A 1 184 ? 43.761 13.492 33.684 1.00 50.25 184 GLY A O 1
ATOM 1415 N N . GLY A 1 185 ? 41.665 14.110 33.135 1.00 51.25 185 GLY A N 1
ATOM 1416 C CA . GLY A 1 185 ? 40.934 13.151 33.973 1.00 51.25 185 GLY A CA 1
ATOM 1417 C C . GLY A 1 185 ? 40.368 11.930 33.221 1.00 51.25 185 GLY A C 1
ATOM 1418 O O . GLY A 1 185 ? 40.728 11.660 32.077 1.00 51.25 185 GLY A O 1
ATOM 1419 N N . GLN A 1 186 ? 39.477 11.159 33.863 1.00 45.62 186 GLN A N 1
ATOM 1420 C CA . GLN A 1 186 ? 38.846 9.967 33.255 1.00 45.62 186 GLN A CA 1
ATOM 1421 C C . GLN A 1 186 ? 37.738 10.336 32.230 1.00 45.62 186 GLN A C 1
ATOM 1423 O O . GLN A 1 186 ? 37.112 11.383 32.382 1.00 45.62 186 GLN A O 1
ATOM 1428 N N . PRO A 1 187 ? 37.431 9.498 31.214 1.00 42.31 187 PRO A N 1
ATOM 1429 C CA . PRO A 1 187 ? 36.385 9.769 30.206 1.00 42.31 187 PRO A CA 1
ATOM 1430 C C . PRO A 1 187 ? 34.932 9.491 30.692 1.00 42.31 187 PRO A C 1
ATOM 1432 O O . PRO A 1 187 ? 34.750 8.721 31.634 1.00 42.31 187 PRO A O 1
ATOM 1435 N N . PRO A 1 188 ? 33.884 10.073 30.069 1.00 41.12 188 PRO A N 1
ATOM 1436 C CA . PRO A 1 188 ? 32.462 9.953 30.475 1.00 41.12 188 PRO A CA 1
ATOM 1437 C C . PRO A 1 188 ? 31.805 8.577 30.181 1.00 41.12 188 PRO A C 1
ATOM 1439 O O . PRO A 1 188 ? 32.398 7.742 29.511 1.00 41.12 188 PRO A O 1
ATOM 1442 N N . VAL A 1 189 ? 30.595 8.319 30.716 1.00 39.69 189 VAL A N 1
ATOM 1443 C CA . VAL A 1 189 ? 29.840 7.024 30.724 1.00 39.69 189 VAL A CA 1
ATOM 1444 C C . VAL A 1 189 ? 28.558 7.110 29.855 1.00 39.69 189 VAL A C 1
ATOM 1446 O O . VAL A 1 189 ? 27.958 8.184 29.844 1.00 39.69 189 VAL A O 1
ATOM 1449 N N . TRP A 1 190 ? 28.107 6.022 29.182 1.00 39.78 190 TRP A N 1
ATOM 1450 C CA . TRP A 1 190 ? 27.131 6.042 28.054 1.00 39.78 190 TRP A CA 1
ATOM 1451 C C . TRP A 1 190 ? 26.089 4.866 28.039 1.00 39.78 190 TRP A C 1
ATOM 1453 O O . TRP A 1 190 ? 26.462 3.718 28.225 1.00 39.78 190 TRP A O 1
ATOM 1463 N N . VAL A 1 191 ? 24.785 5.081 27.753 1.00 32.81 191 VAL A N 1
ATOM 1464 C CA . VAL A 1 191 ? 23.664 4.097 27.984 1.00 32.81 191 VAL A CA 1
ATOM 1465 C C . VAL A 1 191 ? 22.928 3.612 26.703 1.00 32.81 191 VAL A C 1
ATOM 1467 O O . VAL A 1 191 ? 22.872 4.356 25.728 1.00 32.81 191 VAL A O 1
ATOM 1470 N N . VAL A 1 192 ? 22.339 2.388 26.699 1.00 29.41 192 VAL A N 1
ATOM 1471 C CA . VAL A 1 192 ? 21.760 1.671 25.520 1.00 29.41 192 VAL A CA 1
ATOM 1472 C C . VAL A 1 192 ? 20.482 0.857 25.849 1.00 29.41 192 VAL A C 1
ATOM 1474 O O . VAL A 1 192 ? 20.414 0.243 26.910 1.00 29.41 192 VAL A O 1
ATOM 1477 N N . LEU A 1 193 ? 19.505 0.789 24.920 1.00 36.53 193 LEU A N 1
ATOM 1478 C CA . LEU A 1 193 ? 18.255 -0.013 24.981 1.00 36.53 193 LEU A CA 1
ATOM 1479 C C . LEU A 1 193 ? 18.249 -1.174 23.951 1.00 36.53 193 LEU A C 1
ATOM 1481 O O . LEU A 1 193 ? 18.804 -1.010 22.866 1.00 36.53 193 LEU A O 1
ATOM 1485 N N . TYR A 1 194 ? 17.604 -2.317 24.256 1.00 42.12 194 TYR A N 1
ATOM 1486 C CA . TYR A 1 194 ? 17.472 -3.493 23.361 1.00 42.12 194 TYR A CA 1
ATOM 1487 C C . TYR A 1 194 ? 16.115 -3.516 22.620 1.00 42.12 194 TYR A C 1
ATOM 1489 O O . TYR A 1 194 ? 15.102 -3.802 23.253 1.00 42.12 194 TYR A O 1
ATOM 1497 N N . PRO A 1 195 ? 16.066 -3.290 21.294 1.00 62.19 195 PRO A N 1
ATOM 1498 C CA . PRO A 1 195 ? 14.814 -3.287 20.523 1.00 62.19 195 PRO A CA 1
ATOM 1499 C C . PRO A 1 195 ? 14.202 -4.691 20.355 1.00 62.19 195 PRO A C 1
ATOM 1501 O O . PRO A 1 195 ? 14.938 -5.654 20.119 1.00 62.19 195 PRO A O 1
ATOM 1504 N N . GLU A 1 196 ? 12.867 -4.813 20.397 1.00 75.56 196 GLU A N 1
ATOM 1505 C CA . GLU A 1 196 ? 12.120 -6.081 20.233 1.00 75.56 196 GLU A CA 1
ATOM 1506 C C . GLU A 1 196 ? 12.538 -6.879 18.986 1.00 75.56 196 GLU A C 1
ATOM 1508 O O . GLU A 1 196 ? 12.690 -8.100 19.048 1.00 75.56 196 GLU A O 1
ATOM 1513 N N . ILE A 1 197 ? 12.793 -6.179 17.875 1.00 80.31 197 ILE A N 1
ATOM 1514 C CA . ILE A 1 197 ? 13.269 -6.754 16.607 1.00 80.31 197 ILE A CA 1
ATOM 1515 C C . ILE A 1 197 ? 14.611 -7.465 16.794 1.00 80.31 197 ILE A C 1
ATOM 1517 O O . ILE A 1 197 ? 14.761 -8.612 16.379 1.00 80.31 197 ILE A O 1
ATOM 1521 N N . THR A 1 198 ? 15.564 -6.820 17.476 1.00 81.44 198 THR A N 1
ATOM 1522 C CA . THR A 1 198 ? 16.877 -7.411 17.766 1.00 81.44 198 THR A CA 1
ATOM 1523 C C . THR A 1 198 ? 16.716 -8.674 18.600 1.00 81.44 198 THR A C 1
ATOM 1525 O O . THR A 1 198 ? 17.294 -9.703 18.268 1.00 81.44 198 THR A O 1
ATOM 1528 N N . LYS A 1 199 ? 15.885 -8.628 19.649 1.00 82.44 199 LYS A N 1
ATOM 1529 C CA . LYS A 1 199 ? 15.632 -9.789 20.511 1.00 82.44 199 LYS A CA 1
ATOM 1530 C C . LYS A 1 199 ? 14.985 -10.942 19.740 1.00 82.44 199 LYS A C 1
ATOM 1532 O O . LYS A 1 199 ? 15.370 -12.091 19.942 1.00 82.44 199 LYS A O 1
ATOM 1537 N N . ALA A 1 200 ? 14.027 -10.655 18.860 1.00 87.44 200 ALA A N 1
ATOM 1538 C CA . ALA A 1 200 ? 13.426 -11.665 17.996 1.00 87.44 200 ALA A CA 1
ATOM 1539 C C . ALA A 1 200 ? 14.466 -12.280 17.048 1.00 87.44 200 ALA A C 1
ATOM 1541 O O . ALA A 1 200 ? 14.569 -13.504 16.975 1.00 87.44 200 ALA A O 1
ATOM 1542 N N . GLY A 1 201 ? 15.275 -11.450 16.385 1.00 93.56 201 GLY A N 1
ATOM 1543 C CA . GLY A 1 201 ? 16.340 -11.900 15.489 1.00 93.56 201 GLY A CA 1
ATOM 1544 C C . GLY A 1 201 ? 17.389 -12.755 16.202 1.00 93.56 201 GLY A C 1
ATOM 1545 O O . GLY A 1 201 ? 17.770 -13.810 15.698 1.00 93.56 201 GLY A O 1
ATOM 1546 N N . ASP A 1 202 ? 17.811 -12.356 17.402 1.00 92.56 202 ASP A N 1
ATOM 1547 C CA . ASP A 1 202 ? 18.785 -13.096 18.208 1.00 92.56 202 ASP A CA 1
ATOM 1548 C C . ASP A 1 202 ? 18.211 -14.441 18.694 1.00 92.56 202 ASP A C 1
ATOM 1550 O O . ASP A 1 202 ? 18.904 -15.460 18.647 1.00 92.56 202 ASP A O 1
ATOM 1554 N N . LEU A 1 203 ? 16.929 -14.487 19.083 1.00 95.31 203 LEU A N 1
ATOM 1555 C CA . LEU A 1 203 ? 16.246 -15.742 19.419 1.00 95.31 203 LEU A CA 1
ATOM 1556 C C . LEU A 1 203 ? 16.181 -16.676 18.208 1.00 95.31 203 LEU A C 1
ATOM 1558 O O . LEU A 1 203 ? 16.544 -17.843 18.344 1.00 95.31 203 LEU A O 1
ATOM 1562 N N . VAL A 1 204 ? 15.805 -16.179 17.026 1.00 97.62 204 VAL A N 1
ATOM 1563 C CA . VAL A 1 204 ? 15.815 -16.975 15.785 1.00 97.62 204 VAL A CA 1
ATOM 1564 C C . VAL A 1 204 ? 17.221 -17.489 15.474 1.00 97.62 204 VAL A C 1
ATOM 1566 O O . VAL A 1 204 ? 17.377 -18.667 15.171 1.00 97.62 204 VAL A O 1
ATOM 1569 N N . ARG A 1 205 ? 18.269 -16.669 15.613 1.00 96.62 205 ARG A N 1
ATOM 1570 C CA . ARG A 1 205 ? 19.661 -17.121 15.428 1.00 96.62 205 ARG A CA 1
ATOM 1571 C C . ARG A 1 205 ? 20.065 -18.207 16.427 1.00 96.62 205 ARG A C 1
ATOM 1573 O O . ARG A 1 205 ? 20.813 -19.104 16.059 1.00 96.62 205 ARG A O 1
ATOM 1580 N N . SER A 1 206 ? 19.554 -18.161 17.658 1.00 94.94 206 SER A N 1
ATOM 1581 C CA . SER A 1 206 ? 19.948 -19.086 18.733 1.00 94.94 206 SER A CA 1
ATOM 1582 C C . SER A 1 206 ? 19.582 -20.554 18.486 1.00 94.94 206 SER A C 1
ATOM 1584 O O . SER A 1 206 ? 20.197 -21.435 19.085 1.00 94.94 206 SER A O 1
ATOM 1586 N N . VAL A 1 207 ? 18.614 -20.836 17.604 1.00 95.12 207 VAL A N 1
ATOM 1587 C CA . VAL A 1 207 ? 18.242 -22.219 17.247 1.00 95.12 207 VAL A CA 1
ATOM 1588 C C . VAL A 1 207 ? 19.036 -22.783 16.069 1.00 95.12 207 VAL A C 1
ATOM 1590 O O . VAL A 1 207 ? 18.873 -23.953 15.727 1.00 95.12 207 VAL A O 1
ATOM 1593 N N . TRP A 1 208 ? 19.908 -21.978 15.464 1.00 96.50 208 TRP A N 1
ATOM 1594 C CA . TRP A 1 208 ? 20.801 -22.398 14.392 1.00 96.50 208 TRP A CA 1
ATOM 1595 C C . TRP A 1 208 ? 22.243 -22.547 14.899 1.00 96.50 208 TRP A C 1
ATOM 1597 O O . TRP A 1 208 ? 22.625 -21.917 15.888 1.00 96.50 208 TRP A O 1
ATOM 1607 N N . PRO A 1 209 ? 23.092 -23.353 14.230 1.00 96.25 209 PRO A N 1
ATOM 1608 C CA . PRO A 1 209 ? 24.529 -23.347 14.491 1.00 96.25 209 PRO A CA 1
ATOM 1609 C C . PRO A 1 209 ? 25.101 -21.925 14.420 1.00 96.25 209 PRO A C 1
ATOM 1611 O O . PRO A 1 209 ? 24.719 -21.164 13.533 1.00 96.25 209 PRO A O 1
ATOM 1614 N N . ALA A 1 210 ? 26.050 -21.587 15.299 1.00 89.12 210 ALA A N 1
ATOM 1615 C CA . ALA A 1 210 ? 26.531 -20.213 15.509 1.00 89.12 210 ALA A CA 1
ATOM 1616 C C . ALA A 1 210 ? 27.010 -19.469 14.242 1.00 89.12 210 ALA A C 1
ATOM 1618 O O . ALA A 1 210 ? 26.934 -18.247 14.190 1.00 89.12 210 ALA A O 1
ATOM 1619 N N . ASN A 1 211 ? 27.467 -20.197 13.219 1.00 91.56 211 ASN A N 1
ATOM 1620 C CA . ASN A 1 211 ? 27.966 -19.633 11.959 1.00 91.56 211 ASN A CA 1
ATOM 1621 C C . ASN A 1 211 ? 26.916 -19.627 10.831 1.00 91.56 211 ASN A C 1
ATOM 1623 O O . ASN A 1 211 ? 27.265 -19.423 9.671 1.00 91.56 211 ASN A O 1
ATOM 1627 N N . THR A 1 212 ? 25.647 -19.906 11.139 1.00 96.25 212 THR A N 1
ATOM 1628 C CA . THR A 1 212 ? 24.571 -19.883 10.141 1.00 96.25 212 THR A CA 1
ATOM 1629 C C . THR A 1 212 ? 24.224 -18.439 9.814 1.00 96.25 212 THR A C 1
ATOM 1631 O O . THR A 1 212 ? 23.728 -17.701 10.667 1.00 96.25 212 THR A O 1
ATOM 1634 N N . ASP A 1 213 ? 24.469 -18.041 8.570 1.00 95.50 213 ASP A N 1
ATOM 1635 C CA . ASP A 1 213 ? 24.060 -16.733 8.080 1.00 95.50 213 ASP A CA 1
ATOM 1636 C C . ASP A 1 213 ? 22.577 -16.756 7.695 1.00 95.50 213 ASP A C 1
ATOM 1638 O O . ASP A 1 213 ? 22.118 -17.608 6.928 1.00 95.50 213 ASP A O 1
ATOM 1642 N N . LEU A 1 214 ? 21.824 -15.820 8.264 1.00 97.44 214 LEU A N 1
ATOM 1643 C CA . LEU A 1 214 ? 20.391 -15.677 8.054 1.00 97.44 214 LEU A CA 1
ATOM 1644 C C . LEU A 1 214 ? 20.130 -14.355 7.347 1.00 97.44 214 LEU A C 1
ATOM 1646 O O . LEU A 1 214 ? 20.667 -13.316 7.742 1.00 97.44 214 LEU A O 1
ATOM 1650 N N . ARG A 1 215 ? 19.254 -14.411 6.347 1.00 96.56 215 ARG A N 1
ATOM 1651 C CA . ARG A 1 215 ? 18.707 -13.247 5.658 1.00 96.56 215 ARG A CA 1
ATOM 1652 C C . ARG A 1 215 ? 17.248 -13.095 6.058 1.00 96.56 215 ARG A C 1
ATOM 1654 O O . ARG A 1 215 ? 16.386 -13.828 5.567 1.00 96.56 215 ARG A O 1
ATOM 1661 N N . PHE A 1 216 ? 16.986 -12.191 6.990 1.00 97.38 216 PHE A N 1
ATOM 1662 C CA . PHE A 1 216 ? 15.631 -11.869 7.415 1.00 97.38 216 PHE A CA 1
ATOM 1663 C C . PHE A 1 216 ? 14.906 -11.145 6.284 1.00 97.38 216 PHE A C 1
ATOM 1665 O O . PHE A 1 216 ? 15.441 -10.231 5.673 1.00 97.38 216 PHE A O 1
ATOM 1672 N N . LYS A 1 217 ? 13.689 -11.583 5.977 1.00 96.75 217 LYS A N 1
ATOM 1673 C CA . LYS A 1 217 ? 12.801 -10.898 5.032 1.00 96.75 217 LYS A CA 1
ATOM 1674 C C . LYS A 1 217 ? 11.823 -9.995 5.775 1.00 96.75 217 LYS A C 1
ATOM 1676 O O . LYS A 1 217 ? 11.483 -8.920 5.296 1.00 96.75 217 LYS A O 1
ATOM 1681 N N . THR A 1 218 ? 11.424 -10.411 6.977 1.00 95.00 218 THR A N 1
ATOM 1682 C CA . THR A 1 218 ? 10.687 -9.575 7.924 1.00 95.00 218 THR A CA 1
ATOM 1683 C C . THR A 1 218 ? 10.827 -10.112 9.351 1.00 95.00 218 THR A C 1
ATOM 1685 O O . THR A 1 218 ? 10.931 -11.324 9.573 1.00 95.00 218 THR A O 1
ATOM 1688 N N . ILE A 1 219 ? 10.817 -9.204 10.320 1.00 95.00 219 ILE A N 1
ATOM 1689 C CA . ILE A 1 219 ? 10.482 -9.431 11.722 1.00 95.00 219 ILE A CA 1
ATOM 1690 C C . ILE A 1 219 ? 9.424 -8.386 12.061 1.00 95.00 219 ILE A C 1
ATOM 1692 O O . ILE A 1 219 ? 9.686 -7.184 12.009 1.00 95.00 219 ILE A O 1
ATOM 1696 N N . THR A 1 220 ? 8.224 -8.833 12.405 1.00 92.06 220 THR A N 1
ATOM 1697 C CA . THR A 1 220 ? 7.094 -7.942 12.671 1.00 92.06 220 THR A CA 1
ATOM 1698 C C . THR A 1 220 ? 6.246 -8.447 13.829 1.00 92.06 220 THR A C 1
ATOM 1700 O O . THR A 1 220 ? 6.436 -9.565 14.306 1.00 92.06 220 THR A O 1
ATOM 1703 N N . LEU A 1 221 ? 5.325 -7.617 14.313 1.00 89.06 221 LEU A N 1
ATOM 1704 C CA . LEU A 1 221 ? 4.369 -8.006 15.341 1.00 89.06 221 LEU A CA 1
ATOM 1705 C C . LEU A 1 221 ? 3.545 -9.197 14.843 1.00 89.06 221 LEU A C 1
ATOM 1707 O O . LEU A 1 221 ? 2.928 -9.138 13.784 1.00 89.06 221 LEU A O 1
ATOM 1711 N N . PHE A 1 222 ? 3.504 -10.267 15.630 1.00 92.62 222 PHE A N 1
ATOM 1712 C CA . PHE A 1 222 ? 2.490 -11.292 15.452 1.00 92.62 222 PHE A CA 1
ATOM 1713 C C . PHE A 1 222 ? 1.233 -10.815 16.177 1.00 92.62 222 PHE A C 1
ATOM 1715 O O . PHE A 1 222 ? 1.191 -10.840 17.410 1.00 92.62 222 PHE A O 1
ATOM 1722 N N . GLU A 1 223 ? 0.273 -10.286 15.411 1.00 89.75 223 GLU A N 1
ATOM 1723 C CA . GLU A 1 223 ? -0.945 -9.683 15.959 1.00 89.75 223 GLU A CA 1
ATOM 1724 C C . GLU A 1 223 ? -1.649 -10.660 16.922 1.00 89.75 223 GLU A C 1
ATOM 1726 O O . GLU A 1 223 ? -1.771 -11.849 16.607 1.00 89.75 223 GLU A O 1
ATOM 1731 N N . PRO A 1 224 ? -2.082 -10.197 18.113 1.00 89.50 224 PRO A N 1
ATOM 1732 C CA . PRO A 1 224 ? -2.840 -11.034 19.031 1.00 89.50 224 PRO A CA 1
ATOM 1733 C C . PRO A 1 224 ? -4.121 -11.544 18.376 1.00 89.50 224 PRO A C 1
ATOM 1735 O O . PRO A 1 224 ? -4.761 -10.823 17.614 1.00 89.50 224 PRO A O 1
ATOM 1738 N N . GLU A 1 225 ? -4.536 -12.753 18.749 1.00 91.94 225 GLU A N 1
ATOM 1739 C CA . GLU A 1 225 ? -5.837 -13.286 18.342 1.00 91.94 225 GLU A CA 1
ATOM 1740 C C . GLU A 1 225 ? -6.952 -12.306 18.729 1.00 91.94 225 GLU A C 1
ATOM 1742 O O . GLU A 1 225 ? -6.997 -11.843 19.880 1.00 91.94 225 GLU A O 1
ATOM 1747 N N . LYS A 1 226 ? -7.888 -12.026 17.814 1.00 94.62 226 LYS A N 1
ATOM 1748 C CA . LYS A 1 226 ? -8.973 -11.055 18.056 1.00 94.62 226 LYS A CA 1
ATOM 1749 C C . LYS A 1 226 ? -9.786 -11.405 19.304 1.00 94.62 226 LYS A C 1
ATOM 1751 O O . LYS A 1 226 ? -10.091 -10.538 20.121 1.00 94.62 226 LYS A O 1
ATOM 1756 N N . LYS A 1 227 ? -10.024 -12.701 19.533 1.00 94.19 227 LYS A N 1
ATOM 1757 C CA . LYS A 1 227 ? -10.683 -13.226 20.743 1.00 94.19 227 LYS A CA 1
ATOM 1758 C C . LYS A 1 227 ? -9.972 -12.831 22.045 1.00 94.19 227 LYS A C 1
ATOM 1760 O O . LYS A 1 227 ? -10.630 -12.681 23.071 1.00 94.19 227 LYS A O 1
ATOM 1765 N N . SER A 1 228 ? -8.648 -12.690 22.015 1.00 91.12 228 SER A N 1
ATOM 1766 C CA . SER A 1 228 ? -7.840 -12.273 23.165 1.00 91.12 228 SER A CA 1
ATOM 1767 C C . SER A 1 228 ? -7.736 -10.749 23.273 1.00 91.12 228 SER A C 1
ATOM 1769 O O . SER A 1 228 ? -7.702 -10.223 24.385 1.00 91.12 228 SER A O 1
ATOM 1771 N N . LEU A 1 229 ? -7.717 -10.033 22.141 1.00 90.56 229 LEU A N 1
ATOM 1772 C CA . LEU A 1 229 ? -7.595 -8.575 22.123 1.00 90.56 229 LEU A CA 1
ATOM 1773 C C . LEU A 1 229 ? -8.903 -7.853 22.473 1.00 90.56 229 LEU A C 1
ATOM 1775 O O . LEU A 1 229 ? -8.851 -6.836 23.156 1.00 90.56 229 LEU A O 1
ATOM 1779 N N . LEU A 1 230 ? -10.070 -8.370 22.074 1.00 93.19 230 LEU A N 1
ATOM 1780 C CA . LEU A 1 230 ? -11.358 -7.724 22.370 1.00 93.19 230 LEU A CA 1
ATOM 1781 C C . LEU A 1 230 ? -11.590 -7.510 23.882 1.00 93.19 230 LEU A C 1
ATOM 1783 O O . LEU A 1 230 ? -11.820 -6.366 24.269 1.00 93.19 230 LEU A O 1
ATOM 1787 N N . PRO A 1 231 ? -11.419 -8.518 24.769 1.00 93.44 231 PRO A N 1
ATOM 1788 C CA . PRO A 1 231 ? -11.518 -8.297 26.213 1.00 93.44 231 PRO A CA 1
ATOM 1789 C C . PRO A 1 231 ? -10.497 -7.292 26.757 1.00 93.44 231 PRO A C 1
ATOM 1791 O O . PRO A 1 231 ? -10.772 -6.612 27.744 1.00 93.44 231 PRO A O 1
ATOM 1794 N N . TYR A 1 232 ? -9.313 -7.201 26.141 1.00 91.50 232 TYR A N 1
ATOM 1795 C CA . TYR A 1 232 ? -8.318 -6.196 26.509 1.00 91.50 232 TYR A CA 1
ATOM 1796 C C . TYR A 1 232 ? -8.787 -4.791 26.151 1.00 91.50 232 TYR A C 1
ATOM 1798 O O . TYR A 1 232 ? -8.698 -3.904 26.996 1.00 91.50 232 TYR A O 1
ATOM 1806 N N . LEU A 1 233 ? -9.319 -4.593 24.942 1.00 88.94 233 LEU A N 1
ATOM 1807 C CA . LEU A 1 233 ? -9.865 -3.305 24.521 1.00 88.94 233 LEU A CA 1
ATOM 1808 C C . LEU A 1 233 ? -11.048 -2.912 25.412 1.00 88.94 233 LEU A C 1
ATOM 1810 O O . LEU A 1 233 ? -11.079 -1.797 25.921 1.00 88.94 233 LEU A O 1
ATOM 1814 N N . ASP A 1 234 ? -11.974 -3.831 25.687 1.00 92.19 234 ASP A N 1
ATOM 1815 C CA . ASP A 1 234 ? -13.113 -3.573 26.576 1.00 92.19 234 ASP A CA 1
ATOM 1816 C C . ASP A 1 234 ? -12.663 -3.169 27.989 1.00 92.19 234 ASP A C 1
ATOM 1818 O O . ASP A 1 234 ? -13.177 -2.204 28.566 1.00 92.19 234 ASP A O 1
ATOM 1822 N N . ALA A 1 235 ? -11.677 -3.875 28.553 1.00 91.00 235 ALA A N 1
ATOM 1823 C CA . ALA A 1 235 ? -11.100 -3.536 29.850 1.00 91.00 235 ALA A CA 1
ATOM 1824 C C . ALA A 1 235 ? -10.403 -2.171 29.818 1.00 91.00 235 ALA A C 1
ATOM 1826 O O . ALA A 1 235 ? -10.558 -1.383 30.745 1.00 91.00 235 ALA A O 1
ATOM 1827 N N . GLU A 1 236 ? -9.667 -1.861 28.756 1.00 88.38 236 GLU A N 1
ATOM 1828 C CA . GLU A 1 236 ? -8.975 -0.584 28.617 1.00 88.38 236 GLU A CA 1
ATOM 1829 C C . GLU A 1 236 ? -9.956 0.591 28.529 1.00 88.38 236 GLU A C 1
ATOM 1831 O O . GLU A 1 236 ? -9.831 1.550 29.293 1.00 88.38 236 GLU A O 1
ATOM 1836 N N . HIS A 1 237 ? -10.984 0.482 27.682 1.00 89.00 237 HIS A N 1
ATOM 1837 C CA . HIS A 1 237 ? -12.007 1.520 27.501 1.00 89.00 237 HIS A CA 1
ATOM 1838 C C . HIS A 1 237 ? -12.883 1.726 28.734 1.00 89.00 237 HIS A C 1
ATOM 1840 O O . HIS A 1 237 ? -13.369 2.831 28.970 1.00 89.00 237 HIS A O 1
ATOM 1846 N N . SER A 1 238 ? -13.083 0.681 29.537 1.00 92.88 238 SER A N 1
ATOM 1847 C CA . SER A 1 238 ? -13.838 0.761 30.795 1.00 92.88 238 SER A CA 1
ATOM 1848 C C . SER A 1 238 ? -12.985 1.143 32.012 1.00 92.88 238 SER A C 1
ATOM 1850 O O . SER A 1 238 ? -13.521 1.275 33.113 1.00 92.88 238 SER A O 1
ATOM 1852 N N . GLY A 1 239 ? -11.668 1.326 31.846 1.00 91.38 239 GLY A N 1
ATOM 1853 C CA . GLY A 1 239 ? -10.738 1.556 32.958 1.00 91.38 239 GLY A CA 1
ATOM 1854 C C . GLY A 1 239 ? -10.589 0.348 33.895 1.00 91.38 239 GLY A C 1
ATOM 1855 O O . GLY A 1 239 ? -10.191 0.501 35.051 1.00 91.38 239 GLY A O 1
ATOM 1856 N N . GLY A 1 240 ? -10.944 -0.842 33.415 1.00 89.88 240 GLY A N 1
ATOM 1857 C CA . GLY A 1 240 ? -10.842 -2.111 34.117 1.00 89.88 240 GLY A CA 1
ATOM 1858 C C . GLY A 1 240 ? -9.425 -2.686 34.156 1.00 89.88 240 GLY A C 1
ATOM 1859 O O . GLY A 1 240 ? -8.437 -2.090 33.721 1.00 89.88 240 GLY A O 1
ATOM 1860 N N . GLN A 1 241 ? -9.317 -3.893 34.710 1.00 89.19 241 GLN A N 1
ATOM 1861 C CA . GLN A 1 241 ? -8.054 -4.622 34.759 1.00 89.19 241 GLN A CA 1
ATOM 1862 C C . GLN A 1 241 ? -7.729 -5.216 33.386 1.00 89.19 241 GLN A C 1
ATOM 1864 O O . GLN A 1 241 ? -8.470 -6.055 32.880 1.00 89.19 241 GLN A O 1
ATOM 1869 N N . LEU A 1 242 ? -6.588 -4.817 32.826 1.00 86.88 242 LEU A N 1
ATOM 1870 C CA . LEU A 1 242 ? -6.124 -5.298 31.528 1.00 86.88 242 LEU A CA 1
ATOM 1871 C C . LEU A 1 242 ? -5.740 -6.791 31.599 1.00 86.88 242 LEU A C 1
ATOM 1873 O O . LEU A 1 242 ? -4.891 -7.153 32.424 1.00 86.88 242 LEU A O 1
ATOM 1877 N N . PRO A 1 243 ? -6.325 -7.659 30.752 1.00 85.50 243 PRO A N 1
ATOM 1878 C CA . PRO A 1 243 ? -5.840 -9.015 30.532 1.00 85.50 243 PRO A CA 1
ATOM 1879 C C . PRO A 1 243 ? -4.395 -9.011 30.025 1.00 85.50 243 PRO A C 1
ATOM 1881 O O . PRO A 1 243 ? -3.981 -8.114 29.293 1.00 85.50 243 PRO A O 1
ATOM 1884 N N . LEU A 1 244 ? -3.629 -10.038 30.387 1.00 85.00 244 LEU A N 1
ATOM 1885 C CA . LEU A 1 244 ? -2.274 -10.224 29.876 1.00 85.00 244 LEU A CA 1
ATOM 1886 C C . LEU A 1 244 ? -2.329 -10.698 28.417 1.00 85.00 244 LEU A C 1
ATOM 1888 O O . LEU A 1 244 ? -2.931 -11.737 28.140 1.00 85.00 244 LEU A O 1
ATOM 1892 N N . ILE A 1 245 ? -1.651 -9.993 27.511 1.00 82.00 245 ILE A N 1
ATOM 1893 C CA . ILE A 1 245 ? -1.484 -10.412 26.116 1.00 82.00 245 ILE A CA 1
ATOM 1894 C C . ILE A 1 245 ? 0.009 -10.631 25.855 1.00 82.00 245 ILE A C 1
ATOM 1896 O O . ILE A 1 245 ? 0.767 -9.664 25.839 1.00 82.00 245 ILE A O 1
ATOM 1900 N N . PRO A 1 246 ? 0.458 -11.880 25.625 1.00 81.62 246 PRO A N 1
ATOM 1901 C CA . PRO A 1 246 ? 1.853 -12.146 25.311 1.00 81.62 246 PRO A CA 1
ATOM 1902 C C . PRO A 1 246 ? 2.298 -11.399 24.055 1.00 81.62 246 PRO A C 1
ATOM 1904 O O . PRO A 1 246 ? 1.677 -11.506 22.996 1.00 81.62 246 PRO A O 1
ATOM 1907 N N . ARG A 1 247 ? 3.429 -10.708 24.154 1.00 83.50 247 ARG A N 1
ATOM 1908 C CA . ARG A 1 247 ? 4.068 -10.034 23.033 1.00 83.50 247 ARG A CA 1
ATOM 1909 C C . ARG A 1 247 ? 4.788 -11.061 22.167 1.00 83.50 247 ARG A C 1
ATOM 1911 O O . ARG A 1 247 ? 5.705 -11.746 22.632 1.00 83.50 247 ARG A O 1
ATOM 1918 N N . LYS A 1 248 ? 4.365 -11.184 20.910 1.00 89.69 248 LYS A N 1
ATOM 1919 C CA . LYS A 1 248 ? 4.904 -12.153 19.951 1.00 89.69 248 LYS A CA 1
ATOM 1920 C C . LYS A 1 248 ? 5.360 -11.459 18.672 1.00 89.69 248 LYS A C 1
ATOM 1922 O O . LYS A 1 248 ? 4.760 -10.478 18.250 1.00 89.69 248 LYS A O 1
ATOM 1927 N N . ALA A 1 249 ? 6.404 -11.988 18.052 1.00 92.94 249 ALA A N 1
ATOM 1928 C CA . ALA A 1 249 ? 6.890 -11.557 16.753 1.00 92.94 249 ALA A CA 1
ATOM 1929 C C . ALA A 1 249 ? 6.768 -12.696 15.737 1.00 92.94 249 ALA A C 1
ATOM 1931 O O . ALA A 1 249 ? 7.022 -13.857 16.059 1.00 92.94 249 ALA A O 1
ATOM 1932 N N . PHE A 1 250 ? 6.395 -12.348 14.516 1.00 97.00 250 PHE A N 1
ATOM 1933 C CA . PHE A 1 250 ? 6.497 -13.191 13.337 1.00 97.00 250 PHE A CA 1
ATOM 1934 C C . PHE A 1 250 ? 7.818 -12.884 12.643 1.00 97.00 250 PHE A C 1
ATOM 1936 O O . PHE A 1 250 ? 8.192 -11.718 12.514 1.00 97.00 250 PHE A O 1
ATOM 1943 N N . SER A 1 251 ? 8.511 -13.911 12.165 1.00 98.19 251 SER A N 1
ATOM 1944 C CA . SER A 1 251 ? 9.700 -13.748 11.341 1.00 98.19 251 SER A CA 1
ATOM 1945 C C . SER A 1 251 ? 9.652 -14.660 10.125 1.00 98.19 251 SER A C 1
ATOM 1947 O O . SER A 1 251 ? 9.411 -15.853 10.268 1.00 98.19 251 SER A O 1
ATOM 1949 N N . ALA A 1 252 ? 9.943 -14.112 8.946 1.00 98.25 252 ALA A N 1
ATOM 1950 C CA . ALA A 1 252 ? 10.234 -14.895 7.750 1.00 98.25 252 ALA A CA 1
ATOM 1951 C C . ALA A 1 252 ? 11.682 -14.647 7.327 1.00 98.25 252 ALA A C 1
ATOM 1953 O O . ALA A 1 252 ? 12.136 -13.499 7.308 1.00 98.25 252 ALA A O 1
ATOM 1954 N N . TYR A 1 253 ? 12.426 -15.706 7.011 1.00 98.31 253 TYR A N 1
ATOM 1955 C CA . TYR A 1 253 ? 13.857 -15.602 6.721 1.00 98.31 253 TYR A CA 1
ATOM 1956 C C . TYR A 1 253 ? 14.374 -16.777 5.888 1.00 98.31 253 TYR A C 1
ATOM 1958 O O . TYR A 1 253 ? 13.822 -17.876 5.905 1.00 98.31 253 TYR A O 1
ATOM 1966 N N . TYR A 1 254 ? 15.472 -16.547 5.174 1.00 98.06 254 TYR A N 1
ATOM 1967 C CA . TYR A 1 254 ? 16.247 -17.588 4.504 1.00 98.06 254 TYR A CA 1
ATOM 1968 C C . TYR A 1 254 ? 17.508 -17.913 5.299 1.00 98.06 254 TYR A C 1
ATOM 1970 O O . TYR A 1 254 ? 18.085 -17.040 5.952 1.00 98.06 254 TYR A O 1
ATOM 1978 N N . ILE A 1 255 ? 17.998 -19.146 5.163 1.00 97.12 255 ILE A N 1
ATOM 1979 C CA . ILE A 1 255 ? 19.436 -19.390 5.323 1.00 97.12 255 ILE A CA 1
ATOM 1980 C C . ILE A 1 255 ? 20.108 -18.798 4.081 1.00 97.12 255 ILE A C 1
ATOM 1982 O O . ILE A 1 255 ? 19.760 -19.182 2.960 1.00 97.12 255 ILE A O 1
ATOM 1986 N N . ARG A 1 256 ? 21.012 -17.831 4.272 1.00 94.06 256 ARG A N 1
ATOM 1987 C CA . ARG A 1 256 ? 21.589 -17.041 3.175 1.00 94.06 256 ARG A CA 1
ATOM 1988 C C . ARG A 1 256 ? 22.241 -17.954 2.132 1.00 94.06 256 ARG A C 1
ATOM 1990 O O . ARG A 1 256 ? 22.842 -18.968 2.478 1.00 94.06 256 ARG A O 1
ATOM 1997 N N . ASN A 1 257 ? 22.110 -17.580 0.861 1.00 91.88 257 ASN A N 1
ATOM 1998 C CA . ASN A 1 257 ? 22.610 -18.320 -0.301 1.00 91.88 257 ASN A CA 1
ATOM 1999 C C . ASN A 1 257 ? 22.011 -19.728 -0.479 1.00 91.88 257 ASN A C 1
ATOM 2001 O O . ASN A 1 257 ? 22.638 -20.616 -1.054 1.00 91.88 257 ASN A O 1
ATOM 2005 N N . THR A 1 258 ? 20.800 -19.960 0.035 1.00 94.62 258 THR A N 1
ATOM 2006 C CA . THR A 1 258 ? 20.056 -21.213 -0.156 1.00 94.62 258 THR A CA 1
ATOM 2007 C C . THR A 1 258 ? 18.585 -20.934 -0.455 1.00 94.62 258 THR A C 1
ATOM 2009 O O . THR A 1 258 ? 18.077 -19.846 -0.195 1.00 94.62 258 THR A O 1
ATOM 2012 N N . ASP A 1 259 ? 17.875 -21.953 -0.926 1.00 93.19 259 ASP A N 1
ATOM 2013 C CA . ASP A 1 259 ? 16.421 -21.964 -1.122 1.00 93.19 259 ASP A CA 1
ATOM 2014 C C . ASP A 1 259 ? 15.628 -22.188 0.185 1.00 93.19 259 ASP A C 1
ATOM 2016 O O . ASP A 1 259 ? 14.399 -22.278 0.177 1.00 93.19 259 ASP A O 1
ATOM 2020 N N . ARG A 1 260 ? 16.311 -22.326 1.330 1.00 96.19 260 ARG A N 1
ATOM 2021 C CA . ARG A 1 260 ? 15.700 -22.769 2.588 1.00 96.19 260 ARG A CA 1
ATOM 2022 C C . ARG A 1 260 ? 14.983 -21.622 3.287 1.00 96.19 260 ARG A C 1
ATOM 2024 O O . ARG A 1 260 ? 15.526 -20.992 4.199 1.00 96.19 260 ARG A O 1
ATOM 2031 N N . PHE A 1 261 ? 13.748 -21.390 2.865 1.00 98.12 261 PHE A N 1
ATOM 2032 C CA . PHE A 1 261 ? 12.863 -20.389 3.439 1.00 98.12 261 PHE A CA 1
ATOM 2033 C C . PHE A 1 261 ? 12.151 -20.903 4.693 1.00 98.12 261 PHE A C 1
ATOM 2035 O O . PHE A 1 261 ? 11.676 -22.040 4.715 1.00 98.12 261 PHE A O 1
ATOM 2042 N N . HIS A 1 262 ? 12.076 -20.077 5.732 1.00 98.50 262 HIS A N 1
ATOM 2043 C CA . HIS A 1 262 ? 11.479 -20.422 7.015 1.00 98.50 262 HIS A CA 1
ATOM 2044 C C . HIS A 1 262 ? 10.537 -19.331 7.520 1.00 98.50 262 HIS A C 1
ATOM 2046 O O . HIS A 1 262 ? 10.743 -18.144 7.262 1.00 98.50 262 HIS A O 1
ATOM 2052 N N . GLU A 1 263 ? 9.558 -19.753 8.315 1.00 97.94 263 GLU A N 1
ATOM 2053 C CA . GLU A 1 263 ? 8.740 -18.901 9.176 1.00 97.94 263 GLU A CA 1
ATOM 2054 C C . GLU A 1 263 ? 8.965 -19.288 10.642 1.00 97.94 263 GLU A C 1
ATOM 2056 O O . GLU A 1 263 ? 9.006 -20.475 10.971 1.00 97.94 263 GLU A O 1
ATOM 2061 N N . ALA A 1 264 ? 9.057 -18.302 11.534 1.00 98.44 264 ALA A N 1
ATOM 2062 C CA . ALA A 1 264 ? 9.108 -18.506 12.973 1.00 98.44 264 ALA A CA 1
ATOM 2063 C C . ALA A 1 264 ? 8.152 -17.578 13.735 1.00 98.44 264 ALA A C 1
ATOM 2065 O O . ALA A 1 264 ? 8.017 -16.400 13.408 1.00 98.44 264 ALA A O 1
ATOM 2066 N N . ILE A 1 265 ? 7.557 -18.099 14.810 1.00 98.12 265 ILE A N 1
ATOM 2067 C CA . ILE A 1 265 ? 6.830 -17.312 15.813 1.00 98.12 265 ILE A CA 1
ATOM 2068 C C . ILE A 1 265 ? 7.665 -17.258 17.089 1.00 98.12 265 ILE A C 1
ATOM 2070 O O . ILE A 1 265 ? 7.977 -18.286 17.696 1.00 98.12 265 ILE A O 1
ATOM 2074 N N . VAL A 1 266 ? 8.016 -16.048 17.513 1.00 95.62 266 VAL A N 1
ATOM 2075 C CA . VAL A 1 266 ? 8.862 -15.775 18.677 1.00 95.62 266 VAL A CA 1
ATOM 2076 C C . VAL A 1 266 ? 8.020 -15.148 19.778 1.00 95.62 266 VAL A C 1
ATOM 2078 O O . VAL A 1 266 ? 7.470 -14.067 19.605 1.00 95.62 266 VAL A O 1
ATOM 2081 N N . ASN A 1 267 ? 7.944 -15.786 20.942 1.00 93.69 267 ASN A N 1
ATOM 2082 C CA . ASN A 1 267 ? 7.302 -15.212 22.118 1.00 93.69 267 ASN A CA 1
ATOM 2083 C C . ASN A 1 267 ? 8.322 -14.386 22.905 1.00 93.69 267 ASN A C 1
ATOM 2085 O O . ASN A 1 267 ? 9.174 -14.928 23.614 1.00 93.69 267 ASN A O 1
ATOM 2089 N N . LEU A 1 268 ? 8.237 -13.064 22.774 1.00 81.88 268 LEU A N 1
ATOM 2090 C CA . LEU A 1 268 ? 9.159 -12.118 23.398 1.00 81.88 268 LEU A CA 1
ATOM 2091 C C . LEU A 1 268 ? 8.930 -12.008 24.905 1.00 81.88 268 LEU A C 1
ATOM 2093 O O . LEU A 1 268 ? 9.911 -11.895 25.648 1.00 81.88 268 LEU A O 1
ATOM 2097 N N . SER A 1 269 ? 7.677 -12.106 25.362 1.00 82.25 269 SER A N 1
ATOM 2098 C CA . SER A 1 269 ? 7.339 -12.113 26.793 1.00 82.25 269 SER A CA 1
ATOM 2099 C C . SER A 1 269 ? 7.972 -13.304 27.522 1.00 82.25 269 SER A C 1
ATOM 2101 O O . SER A 1 269 ? 8.421 -13.165 28.657 1.00 82.25 269 SER A O 1
ATOM 2103 N N . GLN A 1 270 ? 8.059 -14.466 26.866 1.00 85.69 270 GLN A N 1
ATOM 2104 C CA . GLN A 1 270 ? 8.658 -15.686 27.426 1.00 85.69 270 GLN A CA 1
ATOM 2105 C C . GLN A 1 270 ? 10.120 -15.911 27.013 1.00 85.69 270 GLN A C 1
ATOM 2107 O O . GLN A 1 270 ? 10.778 -16.778 27.581 1.00 85.69 270 GLN A O 1
ATOM 2112 N N . GLY A 1 271 ? 10.633 -15.155 26.039 1.00 87.00 271 GLY A N 1
ATOM 2113 C CA . GLY A 1 271 ? 12.000 -15.298 25.535 1.00 87.00 271 GLY A CA 1
ATOM 2114 C C . GLY A 1 271 ? 12.263 -16.637 24.841 1.00 87.00 271 GLY A C 1
ATOM 2115 O O . GLY A 1 271 ? 13.336 -17.205 25.020 1.00 87.00 271 GLY A O 1
ATOM 2116 N N . LYS A 1 272 ? 11.290 -17.165 24.086 1.00 93.00 272 LYS A N 1
ATOM 2117 C CA . LYS A 1 272 ? 11.401 -18.470 23.412 1.00 93.00 272 LYS A CA 1
ATOM 2118 C C . LYS A 1 272 ? 10.807 -18.451 22.005 1.00 93.00 272 LYS A C 1
ATOM 2120 O O . LYS A 1 272 ? 9.921 -17.651 21.712 1.00 93.00 272 LYS A O 1
ATOM 2125 N N . ILE A 1 273 ? 11.237 -19.389 21.168 1.00 96.88 273 ILE A N 1
ATOM 2126 C CA . ILE A 1 273 ? 10.590 -19.679 19.884 1.00 96.88 273 ILE A CA 1
ATOM 2127 C C . ILE A 1 273 ? 9.428 -20.651 20.119 1.00 96.88 273 ILE A C 1
ATOM 2129 O O . ILE A 1 273 ? 9.607 -21.684 20.762 1.00 96.88 273 ILE A O 1
ATOM 2133 N N . GLU A 1 274 ? 8.239 -20.316 19.623 1.00 97.06 274 GLU A N 1
ATOM 2134 C CA . GLU A 1 274 ? 7.051 -21.181 19.681 1.00 97.06 274 GLU A CA 1
ATOM 2135 C C . GLU A 1 274 ? 6.930 -22.078 18.447 1.00 97.06 274 GLU A C 1
ATOM 2137 O O . GLU A 1 274 ? 6.490 -23.219 18.559 1.00 97.06 274 GLU A O 1
ATOM 2142 N N . SER A 1 275 ? 7.345 -21.587 17.281 1.00 97.81 275 SER A N 1
ATOM 2143 C CA . SER A 1 275 ? 7.422 -22.372 16.050 1.00 97.81 275 SER A CA 1
ATOM 2144 C C . SER A 1 275 ? 8.558 -21.870 15.166 1.00 97.81 275 SER A C 1
ATOM 2146 O O . SER A 1 275 ? 8.899 -20.690 15.198 1.00 97.81 275 SER A O 1
ATOM 2148 N N . ASN A 1 276 ? 9.161 -22.780 14.404 1.00 98.06 276 ASN A N 1
ATOM 2149 C CA . ASN A 1 276 ? 10.136 -22.478 13.362 1.00 98.06 276 ASN A CA 1
ATOM 2150 C C . ASN A 1 276 ? 10.040 -23.574 12.295 1.00 98.06 276 ASN A C 1
ATOM 2152 O O . ASN A 1 276 ? 10.351 -24.732 12.576 1.00 98.06 276 ASN A O 1
ATOM 2156 N N . VAL A 1 277 ? 9.541 -23.235 11.109 1.00 97.81 277 VAL A N 1
ATOM 2157 C CA . VAL A 1 277 ? 9.122 -24.196 10.082 1.00 97.81 277 VAL A CA 1
ATOM 2158 C C . VAL A 1 277 ? 9.764 -23.834 8.752 1.00 97.81 277 VAL A C 1
ATOM 2160 O O . VAL A 1 277 ? 9.677 -22.689 8.319 1.00 97.81 277 VAL A O 1
ATOM 2163 N N . ARG A 1 278 ? 10.380 -24.819 8.083 1.00 97.69 278 ARG A N 1
ATOM 2164 C CA . ARG A 1 278 ? 10.806 -24.681 6.685 1.00 97.69 278 ARG A CA 1
ATOM 2165 C C . ARG A 1 278 ? 9.580 -24.743 5.781 1.00 97.69 278 ARG A C 1
ATOM 2167 O O . ARG A 1 278 ? 8.819 -25.708 5.845 1.00 97.69 278 ARG A O 1
ATOM 2174 N N . LEU A 1 279 ? 9.418 -23.739 4.934 1.00 97.12 279 LEU A N 1
ATOM 2175 C CA . LEU A 1 279 ? 8.322 -23.656 3.979 1.00 97.12 279 LEU A CA 1
ATOM 2176 C C . LEU A 1 279 ? 8.594 -24.539 2.750 1.00 97.12 279 LEU A C 1
ATOM 2178 O O . LEU A 1 279 ? 9.736 -24.900 2.457 1.00 97.12 279 LEU A O 1
ATOM 2182 N N . GLY A 1 280 ? 7.510 -24.962 2.098 1.00 91.94 280 GLY A N 1
ATOM 2183 C CA . GLY A 1 280 ? 7.543 -25.909 0.983 1.00 91.94 280 GLY A CA 1
ATOM 2184 C C . GLY A 1 280 ? 7.976 -25.288 -0.346 1.00 91.94 280 GLY A C 1
ATOM 2185 O O . GLY A 1 280 ? 8.264 -24.097 -0.436 1.00 91.94 280 GLY A O 1
ATOM 2186 N N . ALA A 1 281 ? 7.991 -26.115 -1.393 1.00 90.25 281 ALA A N 1
ATOM 2187 C CA . ALA A 1 281 ? 8.223 -25.657 -2.762 1.00 90.25 281 ALA A CA 1
ATOM 2188 C C . ALA A 1 281 ? 7.181 -24.608 -3.185 1.00 90.25 281 ALA A C 1
ATOM 2190 O O . ALA A 1 281 ? 6.042 -24.649 -2.714 1.00 90.25 281 ALA A O 1
ATOM 2191 N N . ASN A 1 282 ? 7.556 -23.715 -4.107 1.00 89.81 282 ASN A N 1
ATOM 2192 C CA . ASN A 1 282 ? 6.698 -22.639 -4.623 1.00 89.81 282 ASN A CA 1
ATOM 2193 C C . ASN A 1 282 ? 6.239 -21.610 -3.573 1.00 89.81 282 ASN A C 1
ATOM 2195 O O . ASN A 1 282 ? 5.263 -20.889 -3.787 1.00 89.81 282 ASN A O 1
ATOM 2199 N N . VAL A 1 283 ? 6.925 -21.545 -2.428 1.00 96.25 283 VAL A N 1
ATOM 2200 C CA . VAL A 1 283 ? 6.716 -20.524 -1.399 1.00 96.25 283 VAL A CA 1
ATOM 2201 C C . VAL A 1 283 ? 7.993 -19.709 -1.276 1.00 96.25 283 VAL A C 1
ATOM 2203 O O . VAL A 1 283 ? 9.006 -20.188 -0.761 1.00 96.25 283 VAL A O 1
ATOM 2206 N N . HIS A 1 284 ? 7.947 -18.466 -1.746 1.00 97.00 284 HIS A N 1
ATOM 2207 C CA . HIS A 1 284 ? 9.106 -17.583 -1.774 1.00 97.00 284 HIS A CA 1
ATOM 2208 C C . HIS A 1 284 ? 8.843 -16.312 -0.969 1.00 97.00 284 HIS A C 1
ATOM 2210 O O . HIS A 1 284 ? 7.743 -15.763 -0.976 1.00 97.00 284 HIS A O 1
ATOM 2216 N N . GLY A 1 285 ? 9.869 -15.837 -0.263 1.00 95.94 285 GLY A N 1
ATOM 2217 C CA . GLY A 1 285 ? 9.810 -14.553 0.426 1.00 95.94 285 GLY A CA 1
ATOM 2218 C C . GLY A 1 285 ? 9.838 -13.372 -0.545 1.00 95.94 285 GLY A C 1
ATOM 2219 O O . GLY A 1 285 ? 10.241 -13.505 -1.704 1.00 95.94 285 GLY A O 1
ATOM 2220 N N . ASN A 1 286 ? 9.484 -12.196 -0.036 1.00 96.25 286 ASN A N 1
ATOM 2221 C CA . ASN A 1 286 ? 9.631 -10.915 -0.724 1.00 96.25 286 ASN A CA 1
ATOM 2222 C C . ASN A 1 286 ? 11.096 -10.602 -1.072 1.00 96.25 286 ASN A C 1
ATOM 2224 O O . ASN A 1 286 ? 12.036 -11.218 -0.539 1.00 96.25 286 ASN A O 1
ATOM 2228 N N . GLY A 1 287 ? 11.293 -9.657 -1.990 1.00 94.62 287 GLY A N 1
ATOM 2229 C CA . GLY A 1 287 ? 12.580 -9.000 -2.207 1.00 94.62 287 GLY A CA 1
ATOM 2230 C C . GLY A 1 287 ? 12.954 -8.109 -1.027 1.00 94.62 287 GLY A C 1
ATOM 2231 O O . GLY A 1 287 ? 12.084 -7.628 -0.302 1.00 94.62 287 GLY A O 1
ATOM 2232 N N . ASP A 1 288 ? 14.252 -7.918 -0.814 1.00 91.62 288 ASP A N 1
ATOM 2233 C CA . ASP A 1 288 ? 14.769 -6.926 0.130 1.00 91.62 288 ASP A CA 1
ATOM 2234 C C . ASP A 1 288 ? 15.827 -6.053 -0.545 1.00 91.62 288 ASP A C 1
ATOM 2236 O O . ASP A 1 288 ? 16.441 -6.462 -1.528 1.00 91.62 288 ASP A O 1
ATOM 2240 N N . TYR A 1 289 ? 16.020 -4.842 -0.027 1.00 89.31 289 TYR A N 1
ATOM 2241 C CA . TYR A 1 289 ? 16.829 -3.806 -0.670 1.00 89.31 289 TYR A CA 1
ATOM 2242 C C . TYR A 1 289 ? 18.266 -4.257 -0.973 1.00 89.31 289 TYR A C 1
ATOM 2244 O O . TYR A 1 289 ? 18.742 -4.112 -2.096 1.00 89.31 289 TYR A O 1
ATOM 2252 N N . GLU A 1 290 ? 18.928 -4.892 -0.003 1.00 91.19 290 GLU A N 1
ATOM 2253 C CA . GLU A 1 290 ? 20.292 -5.408 -0.164 1.00 91.19 290 GLU A CA 1
ATOM 2254 C C . GLU A 1 290 ? 20.367 -6.511 -1.235 1.00 91.19 290 GLU A C 1
ATOM 2256 O O . GLU A 1 290 ? 21.425 -6.783 -1.788 1.00 91.19 290 GLU A O 1
ATOM 2261 N N . GLU A 1 291 ? 19.260 -7.207 -1.516 1.00 92.25 291 GLU A N 1
ATOM 2262 C CA . GLU A 1 291 ? 19.195 -8.263 -2.537 1.00 92.25 291 GLU A CA 1
ATOM 2263 C C . GLU A 1 291 ? 19.151 -7.650 -3.927 1.00 92.25 291 GLU A C 1
ATOM 2265 O O . GLU A 1 291 ? 19.841 -8.119 -4.826 1.00 92.25 291 GLU A O 1
ATOM 2270 N N . ILE A 1 292 ? 18.364 -6.585 -4.074 1.00 94.12 292 ILE A N 1
ATOM 2271 C CA . ILE A 1 292 ? 18.196 -5.852 -5.326 1.00 94.12 292 ILE A CA 1
ATOM 2272 C C . ILE A 1 292 ? 19.494 -5.131 -5.700 1.00 94.12 292 ILE A C 1
ATOM 2274 O O . ILE A 1 292 ? 19.959 -5.286 -6.825 1.00 94.12 292 ILE A O 1
ATOM 2278 N N . VAL A 1 293 ? 20.126 -4.427 -4.754 1.00 94.12 293 VAL A N 1
ATOM 2279 C CA . VAL A 1 293 ? 21.390 -3.704 -4.995 1.00 94.12 293 VAL A CA 1
ATOM 2280 C C . VAL A 1 293 ? 22.528 -4.656 -5.369 1.00 94.12 293 VAL A C 1
ATOM 2282 O O . VAL A 1 293 ? 23.281 -4.396 -6.308 1.00 94.12 293 VAL A O 1
ATOM 2285 N N . GLU A 1 294 ? 22.656 -5.780 -4.659 1.00 94.38 294 GLU A N 1
ATOM 2286 C CA . GLU A 1 294 ? 23.676 -6.782 -4.983 1.00 94.38 294 GLU A CA 1
ATOM 2287 C C . GLU A 1 294 ? 23.432 -7.391 -6.369 1.00 94.38 294 GLU A C 1
ATOM 2289 O O . GLU A 1 294 ? 24.369 -7.569 -7.147 1.00 94.38 294 GLU A O 1
ATOM 2294 N N . LEU A 1 295 ? 22.172 -7.664 -6.713 1.00 96.00 295 LEU A N 1
ATOM 2295 C CA . LEU A 1 295 ? 21.822 -8.227 -8.009 1.00 96.00 295 LEU A CA 1
ATOM 2296 C C . LEU A 1 295 ? 22.057 -7.248 -9.168 1.00 96.00 295 LEU A C 1
ATOM 2298 O O . LEU A 1 295 ? 22.569 -7.665 -10.206 1.00 96.00 295 LEU A O 1
ATOM 2302 N N . GLU A 1 296 ? 21.720 -5.966 -9.007 1.00 96.88 296 GLU A N 1
ATOM 2303 C CA . GLU A 1 296 ? 22.032 -4.921 -9.991 1.00 96.88 296 GLU A CA 1
ATOM 2304 C C . GLU A 1 296 ? 23.537 -4.893 -10.278 1.00 96.88 296 GLU A C 1
ATOM 2306 O O . GLU A 1 296 ? 23.965 -4.999 -11.432 1.00 96.88 296 GLU A O 1
ATOM 2311 N N . LYS A 1 297 ? 24.353 -4.840 -9.219 1.00 96.62 297 LYS A N 1
ATOM 2312 C CA . LYS A 1 297 ? 25.811 -4.847 -9.339 1.00 96.62 297 LYS A CA 1
ATOM 2313 C C . LYS A 1 297 ? 26.309 -6.090 -10.079 1.00 96.62 297 LYS A C 1
ATOM 2315 O O . LYS A 1 297 ? 27.082 -5.966 -11.029 1.00 96.62 297 LYS A O 1
ATOM 2320 N N . GLN A 1 298 ? 25.860 -7.279 -9.678 1.00 95.69 298 GLN A N 1
ATOM 2321 C CA . GLN A 1 298 ? 26.282 -8.525 -10.319 1.00 95.69 298 GLN A CA 1
ATOM 2322 C C . GLN A 1 298 ? 25.857 -8.594 -11.789 1.00 95.69 298 GLN A C 1
ATOM 2324 O O . GLN A 1 298 ? 26.640 -9.047 -12.625 1.00 95.69 298 GLN A O 1
ATOM 2329 N N . ALA A 1 299 ? 24.666 -8.100 -12.134 1.00 97.56 299 ALA A N 1
ATOM 2330 C CA . ALA A 1 299 ? 24.212 -8.034 -13.517 1.00 97.56 299 ALA A CA 1
ATOM 2331 C C . ALA A 1 299 ? 25.120 -7.136 -14.375 1.00 97.56 299 ALA A C 1
ATOM 2333 O O . ALA A 1 299 ? 25.531 -7.537 -15.465 1.00 97.56 299 ALA A O 1
ATOM 2334 N N . LEU A 1 300 ? 25.485 -5.954 -13.876 1.00 97.50 300 LEU A N 1
ATOM 2335 C CA . LEU A 1 300 ? 26.350 -5.007 -14.588 1.00 97.50 300 LEU A CA 1
ATOM 2336 C C . LEU A 1 300 ? 27.812 -5.489 -14.691 1.00 97.50 300 LEU A C 1
ATOM 2338 O O . LEU A 1 300 ? 28.511 -5.168 -15.657 1.00 97.50 300 LEU A O 1
ATOM 2342 N N . GLU A 1 301 ? 28.283 -6.294 -13.736 1.00 97.31 301 GLU A N 1
ATOM 2343 C CA . GLU A 1 301 ? 29.639 -6.857 -13.735 1.00 97.31 301 GLU A CA 1
ATOM 2344 C C . GLU A 1 301 ? 29.776 -8.147 -14.568 1.00 97.31 301 GLU A C 1
ATOM 2346 O O . GLU A 1 301 ? 30.897 -8.503 -14.944 1.00 97.31 301 GLU A O 1
ATOM 2351 N N . HIS A 1 302 ? 28.676 -8.822 -14.920 1.00 98.50 302 HIS A N 1
ATOM 2352 C CA . HIS A 1 302 ? 28.705 -10.129 -15.581 1.00 98.50 302 HIS A CA 1
ATOM 2353 C C . HIS A 1 302 ? 29.169 -10.066 -17.051 1.00 98.50 302 HIS A C 1
ATOM 2355 O O . HIS A 1 302 ? 28.573 -9.394 -17.895 1.00 98.50 302 HIS A O 1
ATOM 2361 N N . GLU A 1 303 ? 30.172 -10.870 -17.415 1.00 98.31 303 GLU A N 1
ATOM 2362 C CA . GLU A 1 303 ? 30.801 -10.841 -18.750 1.00 98.31 303 GLU A CA 1
ATOM 2363 C C . GLU A 1 303 ? 29.834 -11.147 -19.906 1.00 98.31 303 GLU A C 1
ATOM 2365 O O . GLU A 1 303 ? 29.867 -10.480 -20.938 1.00 98.31 303 GLU A O 1
ATOM 2370 N N . ALA A 1 304 ? 28.914 -12.104 -19.734 1.00 98.25 304 ALA A N 1
ATOM 2371 C CA . ALA A 1 304 ? 27.897 -12.383 -20.755 1.00 98.25 304 ALA A CA 1
ATOM 2372 C C . ALA A 1 304 ? 26.944 -11.194 -20.988 1.00 98.25 304 ALA A C 1
ATOM 2374 O O . ALA A 1 304 ? 26.511 -10.969 -22.113 1.00 98.25 304 ALA A O 1
ATOM 2375 N N . ILE A 1 305 ? 26.652 -10.407 -19.947 1.00 98.38 305 ILE A N 1
ATOM 2376 C CA . ILE A 1 305 ? 25.785 -9.227 -20.044 1.00 98.38 305 ILE A CA 1
ATOM 2377 C C . ILE A 1 305 ? 26.551 -8.087 -20.717 1.00 98.38 305 ILE A C 1
ATOM 2379 O O . ILE A 1 305 ? 26.040 -7.484 -21.660 1.00 98.38 305 ILE A O 1
ATOM 2383 N N . LYS A 1 306 ? 27.816 -7.859 -20.340 1.00 98.31 306 LYS A N 1
ATOM 2384 C CA . LYS A 1 306 ? 28.711 -6.927 -21.048 1.00 98.31 306 LYS A CA 1
ATOM 2385 C C . LYS A 1 306 ? 28.834 -7.265 -22.536 1.00 98.31 306 LYS A C 1
ATOM 2387 O O . LYS A 1 306 ? 28.858 -6.359 -23.367 1.00 98.31 306 LYS A O 1
ATOM 2392 N N . ALA A 1 307 ? 28.860 -8.552 -22.889 1.00 98.00 307 ALA A N 1
ATOM 2393 C CA . ALA A 1 307 ? 28.881 -8.994 -24.280 1.00 98.00 307 ALA A CA 1
ATOM 2394 C C . ALA A 1 307 ? 27.585 -8.647 -25.040 1.00 98.00 307 ALA A C 1
ATOM 2396 O O . ALA A 1 307 ? 27.664 -8.288 -26.214 1.00 98.00 307 ALA A O 1
ATOM 2397 N N . GLU A 1 308 ? 26.408 -8.704 -24.403 1.00 97.81 308 GLU A N 1
ATOM 2398 C CA . GLU A 1 308 ? 25.154 -8.211 -25.000 1.00 97.81 308 GLU A CA 1
ATOM 2399 C C . GLU A 1 308 ? 25.153 -6.682 -25.139 1.00 97.81 308 GLU A C 1
ATOM 2401 O O . GLU A 1 308 ? 24.816 -6.168 -26.207 1.00 97.81 308 GLU A O 1
ATOM 2406 N N . ILE A 1 309 ? 25.617 -5.955 -24.115 1.00 98.19 309 ILE A N 1
ATOM 2407 C CA . ILE A 1 309 ? 25.755 -4.488 -24.146 1.00 98.19 309 ILE A CA 1
ATOM 2408 C C . ILE A 1 309 ? 26.669 -4.057 -25.301 1.00 98.19 309 ILE A C 1
ATOM 2410 O O . ILE A 1 309 ? 26.342 -3.134 -26.045 1.00 98.19 309 ILE A O 1
ATOM 2414 N N . ALA A 1 310 ? 27.785 -4.757 -25.524 1.00 97.62 310 ALA A N 1
ATOM 2415 C CA . ALA A 1 310 ? 28.723 -4.447 -26.602 1.00 97.62 310 ALA A CA 1
ATOM 2416 C C . ALA A 1 310 ? 28.086 -4.520 -28.005 1.00 97.62 310 ALA A C 1
ATOM 2418 O O . ALA A 1 310 ? 28.493 -3.778 -28.905 1.00 97.62 310 ALA A O 1
ATOM 2419 N N . LYS A 1 311 ? 27.057 -5.359 -28.209 1.00 97.56 311 LYS A N 1
ATOM 2420 C CA . LYS A 1 311 ? 26.333 -5.459 -29.493 1.00 97.56 311 LYS A CA 1
ATOM 2421 C C . LYS A 1 311 ? 25.554 -4.185 -29.825 1.00 97.56 311 LYS A C 1
ATOM 2423 O O . LYS A 1 311 ? 25.396 -3.876 -31.005 1.00 97.56 311 LYS A O 1
ATOM 2428 N N . LEU A 1 312 ? 25.127 -3.432 -28.807 1.00 97.50 312 LEU A N 1
ATOM 2429 C CA . LEU A 1 312 ? 24.405 -2.167 -28.969 1.00 97.50 312 LEU A CA 1
ATOM 2430 C C . LEU A 1 312 ? 25.295 -1.042 -29.509 1.00 97.50 312 LEU A C 1
ATOM 2432 O O . LEU A 1 312 ? 24.762 -0.051 -30.000 1.00 97.50 312 LEU A O 1
ATOM 2436 N N . LYS A 1 313 ? 26.630 -1.171 -29.440 1.00 97.38 313 LYS A N 1
ATOM 2437 C CA . LYS A 1 313 ? 27.583 -0.126 -29.864 1.00 97.38 313 LYS A CA 1
ATOM 2438 C C . LYS A 1 313 ? 27.230 1.247 -29.274 1.00 97.38 313 LYS A C 1
ATOM 2440 O O . LYS A 1 313 ? 27.147 2.237 -30.002 1.00 97.38 313 LYS A O 1
ATOM 2445 N N . LEU A 1 314 ? 26.960 1.269 -27.967 1.00 96.69 314 LEU A N 1
ATOM 2446 C CA . LEU A 1 314 ? 26.585 2.487 -27.252 1.00 96.69 314 LEU A CA 1
ATOM 2447 C C . LEU A 1 314 ? 27.680 3.559 -27.392 1.00 96.69 314 LEU A C 1
ATOM 2449 O O . LEU A 1 314 ? 28.860 3.202 -27.489 1.00 96.69 314 LEU A O 1
ATOM 2453 N N . PRO A 1 315 ? 27.317 4.855 -27.388 1.00 95.69 315 PRO A N 1
ATOM 2454 C CA . PRO A 1 315 ? 28.292 5.938 -27.332 1.00 95.69 315 PRO A CA 1
ATOM 2455 C C . PRO A 1 315 ? 29.288 5.747 -26.182 1.00 95.69 315 PRO A C 1
ATOM 2457 O O . PRO A 1 315 ? 28.928 5.259 -25.106 1.00 95.69 315 PRO A O 1
ATOM 2460 N N . GLU A 1 316 ? 30.544 6.133 -26.406 1.00 93.88 316 GLU A N 1
ATOM 2461 C CA . GLU A 1 316 ? 31.584 6.051 -25.379 1.00 93.88 316 GLU A CA 1
ATOM 2462 C C . GLU A 1 316 ? 31.167 6.832 -24.123 1.00 93.88 316 GLU A C 1
ATOM 2464 O O . GLU A 1 316 ? 30.657 7.946 -24.216 1.00 93.88 316 GLU A O 1
ATOM 2469 N N . GLY A 1 317 ? 31.356 6.229 -22.947 1.00 94.12 317 GLY A N 1
ATOM 2470 C CA . GLY A 1 317 ? 30.967 6.823 -21.665 1.00 94.12 317 GLY A CA 1
ATOM 2471 C C . GLY A 1 317 ? 29.508 6.602 -21.251 1.00 94.12 317 GLY A C 1
ATOM 2472 O O . GLY A 1 317 ? 29.150 7.007 -20.150 1.00 94.12 317 GLY A O 1
ATOM 2473 N N . THR A 1 318 ? 28.677 5.940 -22.067 1.00 96.00 318 THR A N 1
ATOM 2474 C CA . THR A 1 318 ? 27.290 5.601 -21.687 1.00 96.00 318 THR A CA 1
ATOM 2475 C C . THR A 1 318 ? 27.253 4.735 -20.425 1.00 96.00 318 THR A C 1
ATOM 2477 O O . THR A 1 318 ? 27.989 3.753 -20.316 1.00 96.00 318 THR A O 1
ATOM 2480 N N . VAL A 1 319 ? 26.350 5.067 -19.500 1.00 97.12 319 VAL A N 1
ATOM 2481 C CA . VAL A 1 319 ? 26.108 4.306 -18.267 1.00 97.12 319 VAL A CA 1
ATOM 2482 C C . VAL A 1 319 ? 24.836 3.474 -18.423 1.00 97.12 319 VAL A C 1
ATOM 2484 O O . VAL A 1 319 ? 23.778 4.005 -18.756 1.00 97.12 319 VAL A O 1
ATOM 2487 N N . VAL A 1 320 ? 24.949 2.166 -18.189 1.00 97.75 320 VAL A N 1
ATOM 2488 C CA . VAL A 1 320 ? 23.836 1.205 -18.216 1.00 97.75 320 VAL A CA 1
ATOM 2489 C C . VAL A 1 320 ? 23.281 1.044 -16.802 1.00 97.75 320 VAL A C 1
ATOM 2491 O O . VAL A 1 320 ? 24.049 0.976 -15.845 1.00 97.75 320 VAL A O 1
ATOM 2494 N N . CYS A 1 321 ? 21.958 0.966 -16.694 1.00 97.12 321 CYS A N 1
ATOM 2495 C CA . CYS A 1 321 ? 21.220 0.714 -15.458 1.00 97.12 321 CYS A CA 1
ATOM 2496 C C . CYS A 1 321 ? 20.531 -0.650 -15.555 1.00 97.12 321 CYS A C 1
ATOM 2498 O O . CYS A 1 321 ? 20.195 -1.111 -16.653 1.00 97.12 321 CYS A O 1
ATOM 2500 N N . ALA A 1 322 ? 20.325 -1.306 -14.421 1.00 97.81 322 ALA A N 1
ATOM 2501 C CA . ALA A 1 322 ? 19.660 -2.596 -14.371 1.00 97.81 322 ALA A CA 1
ATOM 2502 C C . ALA A 1 322 ? 18.635 -2.585 -13.238 1.00 97.81 322 ALA A C 1
ATOM 2504 O O . ALA A 1 322 ? 19.002 -2.356 -12.094 1.00 97.81 322 ALA A O 1
ATOM 2505 N N . ASP A 1 323 ? 17.378 -2.886 -13.564 1.00 97.12 323 ASP A N 1
ATOM 2506 C CA . ASP A 1 323 ? 16.271 -2.923 -12.609 1.00 97.12 323 ASP A CA 1
ATOM 2507 C C . ASP A 1 323 ? 15.863 -4.380 -12.363 1.00 97.12 323 ASP A C 1
ATOM 2509 O O . ASP A 1 323 ? 15.150 -4.977 -13.187 1.00 97.12 323 ASP A O 1
ATOM 2513 N N . PRO A 1 324 ? 16.288 -4.994 -11.245 1.00 97.38 324 PRO A N 1
ATOM 2514 C CA . PRO A 1 324 ? 15.799 -6.302 -10.861 1.00 97.38 324 PRO A CA 1
ATOM 2515 C C . PRO A 1 324 ? 14.315 -6.260 -10.510 1.00 97.38 324 PRO A C 1
ATOM 2517 O O . PRO A 1 324 ? 13.884 -5.628 -9.549 1.00 97.38 324 PRO A O 1
ATOM 2520 N N . TRP A 1 325 ? 13.530 -6.998 -11.279 1.00 97.19 325 TRP A N 1
ATOM 2521 C CA . TRP A 1 325 ? 12.122 -7.237 -11.031 1.00 97.19 325 TRP A CA 1
ATOM 2522 C C . TRP A 1 325 ? 11.919 -8.627 -10.455 1.00 97.19 325 TRP A C 1
ATOM 2524 O O . TRP A 1 325 ? 12.512 -9.612 -10.912 1.00 97.19 325 TRP A O 1
ATOM 2534 N N . ILE A 1 326 ? 11.013 -8.720 -9.486 1.00 95.06 326 ILE A N 1
ATOM 2535 C CA . ILE A 1 326 ? 10.446 -10.008 -9.101 1.00 95.06 326 ILE A CA 1
ATOM 2536 C C . ILE A 1 326 ? 9.945 -10.764 -10.335 1.00 95.06 326 ILE A C 1
ATOM 2538 O O . ILE A 1 326 ? 9.423 -10.183 -11.288 1.00 95.06 326 ILE A O 1
ATOM 2542 N N . TYR A 1 327 ? 10.126 -12.080 -10.330 1.00 96.81 327 TYR A N 1
ATOM 2543 C CA . TYR A 1 327 ? 10.017 -12.869 -11.554 1.00 96.81 327 TYR A CA 1
ATOM 2544 C C . TYR A 1 327 ? 8.591 -12.995 -12.110 1.00 96.81 327 TYR A C 1
ATOM 2546 O O . TYR A 1 327 ? 8.419 -13.241 -13.307 1.00 96.81 327 TYR A O 1
ATOM 2554 N N . GLY A 1 328 ? 7.576 -12.839 -11.251 1.00 95.38 328 GLY A N 1
ATOM 2555 C CA . GLY A 1 328 ? 6.199 -13.219 -11.564 1.00 95.38 328 GLY A CA 1
ATOM 2556 C C . GLY A 1 328 ? 6.047 -14.737 -11.678 1.00 95.38 328 GLY A C 1
ATOM 2557 O O . GLY A 1 328 ? 6.918 -15.488 -11.263 1.00 95.38 328 GLY A O 1
ATOM 2558 N N . SER A 1 329 ? 4.939 -15.226 -12.222 1.00 95.38 329 SER A N 1
ATOM 2559 C CA . SER A 1 329 ? 4.780 -16.665 -12.453 1.00 95.38 329 SER A CA 1
ATOM 2560 C C . SER A 1 329 ? 3.975 -16.915 -13.712 1.00 95.38 329 SER A C 1
ATOM 2562 O O . SER A 1 329 ? 2.968 -16.248 -13.950 1.00 95.38 329 SER A O 1
ATOM 2564 N N . ASP A 1 330 ? 4.422 -17.886 -14.497 1.00 94.06 330 ASP A N 1
ATOM 2565 C CA . ASP A 1 330 ? 3.701 -18.443 -15.639 1.00 94.06 330 ASP A CA 1
ATOM 2566 C C . ASP A 1 330 ? 3.641 -19.980 -15.612 1.00 94.06 330 ASP A C 1
ATOM 2568 O O . ASP A 1 330 ? 3.020 -20.581 -16.491 1.00 94.06 330 ASP A O 1
ATOM 2572 N N . GLY A 1 331 ? 4.217 -20.618 -14.586 1.00 94.06 331 GLY A N 1
ATOM 2573 C CA . GLY A 1 331 ? 4.220 -22.073 -14.433 1.00 94.06 331 GLY A CA 1
ATOM 2574 C C . GLY A 1 331 ? 5.264 -22.789 -15.279 1.00 94.06 331 GLY A C 1
ATOM 2575 O O . GLY A 1 331 ? 5.206 -24.015 -15.382 1.00 94.06 331 GLY A O 1
ATOM 2576 N N . VAL A 1 332 ? 6.182 -22.060 -15.921 1.00 94.12 332 VAL A N 1
ATOM 2577 C CA . VAL A 1 332 ? 7.174 -22.632 -16.832 1.00 94.12 332 VAL A CA 1
ATOM 2578 C C . VAL A 1 332 ? 8.573 -22.476 -16.248 1.00 94.12 332 VAL A C 1
ATOM 2580 O O . VAL A 1 332 ? 9.189 -21.416 -16.349 1.00 94.12 332 VAL A O 1
ATOM 2583 N N . ASN A 1 333 ? 9.107 -23.573 -15.696 1.00 91.69 333 ASN A N 1
ATOM 2584 C CA . ASN A 1 333 ? 10.449 -23.629 -15.098 1.00 91.69 333 ASN A CA 1
ATOM 2585 C C . ASN A 1 333 ? 10.686 -22.484 -14.094 1.00 91.69 333 ASN A C 1
ATOM 2587 O O . ASN A 1 333 ? 11.709 -21.804 -14.146 1.00 91.69 333 ASN A O 1
ATOM 2591 N N . ASP A 1 334 ? 9.705 -22.240 -13.226 1.00 93.25 334 ASP A N 1
ATOM 2592 C CA . ASP A 1 334 ? 9.667 -21.130 -12.270 1.00 93.25 334 ASP A CA 1
ATOM 2593 C C . ASP A 1 334 ? 9.496 -21.615 -10.818 1.00 93.25 334 ASP A C 1
ATOM 2595 O O . ASP A 1 334 ? 8.958 -20.889 -9.986 1.00 93.25 334 ASP A O 1
ATOM 2599 N N . ASP A 1 335 ? 9.929 -22.850 -10.531 1.00 93.19 335 ASP A N 1
ATOM 2600 C CA . ASP A 1 335 ? 9.896 -23.453 -9.188 1.00 93.19 335 ASP A CA 1
ATOM 2601 C C . ASP A 1 335 ? 10.977 -22.887 -8.248 1.00 93.19 335 ASP A C 1
ATOM 2603 O O . ASP A 1 335 ? 10.754 -22.798 -7.038 1.00 93.19 335 ASP A O 1
ATOM 2607 N N . ASP A 1 336 ? 12.147 -22.508 -8.778 1.00 95.00 336 ASP A N 1
ATOM 2608 C CA . ASP A 1 336 ? 13.144 -21.775 -7.995 1.00 95.00 336 ASP A CA 1
ATOM 2609 C C . ASP A 1 336 ? 12.802 -20.287 -7.963 1.00 95.00 336 ASP A C 1
ATOM 2611 O O . ASP A 1 336 ? 12.166 -19.740 -8.866 1.00 95.00 336 ASP A O 1
ATOM 2615 N N . ARG A 1 337 ? 13.318 -19.595 -6.946 1.00 96.44 337 ARG A N 1
ATOM 2616 C CA . ARG A 1 337 ? 13.195 -18.145 -6.854 1.00 96.44 337 ARG A CA 1
ATOM 2617 C C . ARG A 1 337 ? 14.144 -17.458 -7.838 1.00 96.44 337 ARG A C 1
ATOM 2619 O O . ARG A 1 337 ? 15.361 -17.619 -7.732 1.00 96.44 337 ARG A O 1
ATOM 2626 N N . TYR A 1 338 ? 13.605 -16.626 -8.716 1.00 97.25 338 TYR A N 1
ATOM 2627 C CA . TYR A 1 338 ? 14.344 -15.880 -9.725 1.00 97.25 338 TYR A CA 1
ATOM 2628 C C . TYR A 1 338 ? 14.092 -14.371 -9.626 1.00 97.25 338 TYR A C 1
ATOM 2630 O O . TYR A 1 338 ? 13.144 -13.902 -8.993 1.00 97.25 338 TYR A O 1
ATOM 2638 N N . TYR A 1 339 ? 14.941 -13.616 -10.313 1.00 97.88 339 TYR A N 1
ATOM 2639 C CA . TYR A 1 339 ? 14.717 -12.224 -10.682 1.00 97.88 339 TYR A CA 1
ATOM 2640 C C . TYR A 1 339 ? 14.846 -12.080 -12.198 1.00 97.88 339 TYR A C 1
ATOM 2642 O O . TYR A 1 339 ? 15.735 -12.678 -12.808 1.00 97.88 339 TYR A O 1
ATOM 2650 N N . GLN A 1 340 ? 13.964 -11.286 -12.801 1.00 98.19 340 GLN A N 1
ATOM 2651 C CA . GLN A 1 340 ? 14.087 -10.827 -14.184 1.00 98.19 340 GLN A CA 1
ATOM 2652 C C . GLN A 1 340 ? 14.665 -9.411 -14.145 1.00 98.19 340 GLN A C 1
ATOM 2654 O O . GLN A 1 340 ? 14.068 -8.535 -13.535 1.00 98.19 340 GLN A O 1
ATOM 2659 N N . VAL A 1 341 ? 15.812 -9.164 -14.767 1.00 98.50 341 VAL A N 1
ATOM 2660 C CA . VAL A 1 341 ? 16.495 -7.865 -14.695 1.00 98.50 341 VAL A CA 1
ATOM 2661 C C . VAL A 1 341 ? 16.235 -7.090 -15.980 1.00 98.50 341 VAL A C 1
ATOM 2663 O O . VAL A 1 341 ? 16.676 -7.500 -17.055 1.00 98.50 341 VAL A O 1
ATOM 2666 N N . PHE A 1 342 ? 15.471 -6.001 -15.911 1.00 98.56 342 PHE A N 1
ATOM 2667 C CA . PHE A 1 342 ? 15.209 -5.152 -17.074 1.00 98.56 342 PHE A CA 1
ATOM 2668 C C . PHE A 1 342 ? 16.340 -4.141 -17.233 1.00 98.56 342 PHE A C 1
ATOM 2670 O O . PHE A 1 342 ? 16.707 -3.453 -16.287 1.00 98.56 342 PHE A O 1
ATOM 2677 N N . MET A 1 343 ? 16.917 -4.088 -18.430 1.00 98.62 343 MET A N 1
ATOM 2678 C CA . MET A 1 343 ? 18.109 -3.292 -18.698 1.00 98.62 343 MET A CA 1
ATOM 2679 C C . MET A 1 343 ? 17.719 -1.950 -19.312 1.00 98.62 343 MET A C 1
ATOM 2681 O O . MET A 1 343 ? 16.908 -1.895 -20.238 1.00 98.62 343 MET A O 1
ATOM 2685 N N . TYR A 1 344 ? 18.346 -0.884 -18.835 1.00 98.25 344 TYR A N 1
ATOM 2686 C CA . TYR A 1 344 ? 18.158 0.486 -19.298 1.00 98.25 344 TYR A CA 1
ATOM 2687 C C . TYR A 1 344 ? 19.517 1.163 -19.468 1.00 98.25 344 TYR A C 1
ATOM 2689 O O . TYR A 1 344 ? 20.565 0.592 -19.168 1.00 98.25 344 TYR A O 1
ATOM 2697 N N . MET A 1 345 ? 19.528 2.403 -19.927 1.00 97.19 345 MET A N 1
ATOM 2698 C CA . MET A 1 345 ? 20.712 3.252 -19.852 1.00 97.19 345 MET A CA 1
ATOM 2699 C C . MET A 1 345 ? 20.316 4.674 -19.487 1.00 97.19 345 MET A C 1
ATOM 2701 O O . MET A 1 345 ? 19.164 5.062 -19.641 1.00 97.19 345 MET A O 1
ATOM 2705 N N . ARG A 1 346 ? 21.268 5.458 -19.004 1.00 95.94 346 ARG A N 1
ATOM 2706 C CA . ARG A 1 346 ? 21.078 6.902 -18.845 1.00 95.94 346 ARG A CA 1
ATOM 2707 C C . ARG A 1 346 ? 21.112 7.591 -20.201 1.00 95.94 346 ARG A C 1
ATOM 2709 O O . ARG A 1 346 ? 21.554 6.993 -21.186 1.00 95.94 346 ARG A O 1
ATOM 2716 N N . ASP A 1 347 ? 20.698 8.853 -20.243 1.00 94.81 347 ASP A N 1
ATOM 2717 C CA . ASP A 1 347 ? 20.881 9.666 -21.439 1.00 94.81 347 ASP A CA 1
ATOM 2718 C C . ASP A 1 347 ? 22.374 9.696 -21.834 1.00 94.81 347 ASP A C 1
ATOM 2720 O O . ASP A 1 347 ? 23.209 10.198 -21.075 1.00 94.81 347 ASP A O 1
ATOM 2724 N N . PRO A 1 348 ? 22.755 9.176 -23.018 1.00 93.44 348 PRO A N 1
ATOM 2725 C CA . PRO A 1 348 ? 24.145 9.179 -23.458 1.00 93.44 348 PRO A CA 1
ATOM 2726 C C . PRO A 1 348 ? 24.674 10.588 -23.752 1.00 93.44 348 PRO A C 1
ATOM 2728 O O . PRO A 1 348 ? 25.887 10.763 -23.854 1.00 93.44 348 PRO A O 1
ATOM 2731 N N . ALA A 1 349 ? 23.804 11.593 -23.898 1.00 91.44 349 ALA A N 1
ATOM 2732 C CA . ALA A 1 349 ? 24.220 12.989 -23.989 1.00 91.44 349 ALA A CA 1
ATOM 2733 C C . ALA A 1 349 ? 24.647 13.566 -22.628 1.00 91.44 349 ALA A C 1
ATOM 2735 O O . ALA A 1 349 ? 25.346 14.580 -22.594 1.00 91.44 349 ALA A O 1
ATOM 2736 N N . ASN A 1 350 ? 24.265 12.922 -21.521 1.00 91.38 350 ASN A N 1
ATOM 2737 C CA . ASN A 1 350 ? 24.611 13.343 -20.170 1.00 91.38 350 ASN A CA 1
ATOM 2738 C C . ASN A 1 350 ? 24.804 12.150 -19.207 1.00 91.38 350 ASN A C 1
ATOM 2740 O O . ASN A 1 350 ? 24.113 12.029 -18.194 1.00 91.38 350 ASN A O 1
ATOM 2744 N N . PRO A 1 351 ? 25.771 11.257 -19.477 1.00 92.12 351 PRO A N 1
ATOM 2745 C CA . PRO A 1 351 ? 25.910 9.997 -18.743 1.00 92.12 351 PRO A CA 1
ATOM 2746 C C . PRO A 1 351 ? 26.325 10.170 -17.273 1.00 92.12 351 PRO A C 1
ATOM 2748 O O . PRO A 1 351 ? 26.184 9.244 -16.469 1.00 92.12 351 PRO A O 1
ATOM 2751 N N . SER A 1 352 ? 26.856 11.344 -16.914 1.00 92.50 352 SER A N 1
ATOM 2752 C CA . SER A 1 352 ? 27.243 11.688 -15.544 1.00 92.50 352 SER A CA 1
ATOM 2753 C C . SER A 1 352 ? 26.067 12.058 -14.644 1.00 92.50 352 SER A C 1
ATOM 2755 O O . SER A 1 352 ? 26.248 12.058 -13.429 1.00 92.50 352 SER A O 1
ATOM 2757 N N . GLU A 1 353 ? 24.897 12.374 -15.207 1.00 94.50 353 GLU A N 1
ATOM 2758 C CA . GLU A 1 353 ? 23.703 12.676 -14.420 1.00 94.50 353 GLU A CA 1
ATOM 2759 C C . GLU A 1 353 ? 23.185 11.399 -13.754 1.00 94.50 353 GLU A C 1
ATOM 2761 O O . GLU A 1 353 ? 22.735 10.471 -14.425 1.00 94.50 353 GLU A O 1
ATOM 2766 N N . ALA A 1 354 ? 23.301 11.322 -12.429 1.00 93.88 354 ALA A N 1
ATOM 2767 C CA . ALA A 1 354 ? 22.967 10.115 -11.686 1.00 93.88 354 ALA A CA 1
ATOM 2768 C C . ALA A 1 354 ? 21.460 9.841 -11.684 1.00 93.88 354 ALA A C 1
ATOM 2770 O O . ALA A 1 354 ? 21.069 8.672 -11.743 1.00 93.88 354 ALA A O 1
ATOM 2771 N N . ASP A 1 355 ? 20.668 10.915 -11.702 1.00 95.00 355 ASP A N 1
ATOM 2772 C CA . ASP A 1 355 ? 19.206 10.914 -11.659 1.00 95.00 355 ASP A CA 1
ATOM 2773 C C . ASP A 1 355 ? 18.580 11.001 -13.064 1.00 95.00 355 ASP A C 1
ATOM 2775 O O . ASP A 1 355 ? 17.414 11.364 -13.215 1.00 95.00 355 ASP A O 1
ATOM 2779 N N . SER A 1 356 ? 19.349 10.678 -14.115 1.00 95.62 356 SER A N 1
ATOM 2780 C CA . SER A 1 356 ? 18.828 10.639 -15.483 1.00 95.62 356 SER A CA 1
ATOM 2781 C C . SER A 1 356 ? 17.713 9.602 -15.590 1.00 95.62 356 SER A C 1
ATOM 2783 O O . SER A 1 356 ? 17.820 8.482 -15.070 1.00 95.62 356 SER A O 1
ATOM 2785 N N . ASN A 1 357 ? 16.645 9.960 -16.300 1.00 97.25 357 ASN A N 1
ATOM 2786 C CA . ASN A 1 357 ? 15.486 9.107 -16.516 1.00 97.25 357 ASN A CA 1
ATOM 2787 C C . ASN A 1 357 ? 15.814 7.910 -17.420 1.00 97.25 357 ASN A C 1
ATOM 2789 O O . ASN A 1 357 ? 15.503 7.885 -18.615 1.00 97.25 357 ASN A O 1
ATOM 2793 N N . HIS A 1 358 ? 16.403 6.875 -16.835 1.00 97.44 358 HIS A N 1
ATOM 2794 C CA . HIS A 1 358 ? 16.778 5.665 -17.552 1.00 97.44 358 HIS A CA 1
ATOM 2795 C C . HIS A 1 358 ? 15.564 4.906 -18.119 1.00 97.44 358 HIS A C 1
ATOM 2797 O O . HIS A 1 358 ? 15.694 4.240 -19.147 1.00 97.44 358 HIS A O 1
ATOM 2803 N N . TYR A 1 359 ? 14.355 5.086 -17.569 1.00 98.12 359 TYR A N 1
ATOM 2804 C CA . TYR A 1 359 ? 13.114 4.544 -18.145 1.00 98.12 359 TYR A CA 1
ATOM 2805 C C . TYR A 1 359 ? 12.798 5.107 -19.542 1.00 98.12 359 TYR A C 1
ATOM 2807 O O . TYR A 1 359 ? 12.038 4.502 -20.301 1.00 98.12 359 TYR A O 1
ATOM 2815 N N . ALA A 1 360 ? 13.411 6.219 -19.954 1.00 97.62 360 ALA A N 1
ATOM 2816 C CA . ALA A 1 360 ? 13.335 6.709 -21.330 1.00 97.62 360 ALA A CA 1
ATOM 2817 C C . ALA A 1 360 ? 14.261 5.949 -22.306 1.00 97.62 360 ALA A C 1
ATOM 2819 O O . ALA A 1 360 ? 14.198 6.168 -23.522 1.00 97.62 360 ALA A O 1
ATOM 2820 N N . PHE A 1 361 ? 15.099 5.027 -21.824 1.00 97.69 361 PHE A N 1
ATOM 2821 C CA . PHE A 1 361 ? 16.087 4.298 -22.625 1.00 97.69 361 PHE A CA 1
ATOM 2822 C C . PHE A 1 361 ? 16.143 2.789 -22.291 1.00 97.69 361 PHE A C 1
ATOM 2824 O O . PHE A 1 361 ? 17.201 2.276 -21.919 1.00 97.69 361 PHE A O 1
ATOM 2831 N N . PRO A 1 362 ? 15.035 2.042 -22.460 1.00 97.94 362 PRO A N 1
ATOM 2832 C CA . PRO A 1 362 ? 15.031 0.589 -22.293 1.00 97.94 362 PRO A CA 1
ATOM 2833 C C . PRO A 1 362 ? 15.904 -0.113 -23.345 1.00 97.94 362 PRO A C 1
ATOM 2835 O O . PRO A 1 362 ? 15.932 0.285 -24.513 1.00 97.94 362 PRO A O 1
ATOM 2838 N N . LEU A 1 363 ? 16.586 -1.187 -22.942 1.00 98.06 363 LEU A N 1
ATOM 2839 C CA . LEU A 1 363 ? 17.461 -2.004 -23.788 1.00 98.06 363 LEU A CA 1
ATOM 2840 C C . LEU A 1 363 ? 16.779 -3.329 -24.192 1.00 98.06 363 LEU A C 1
ATOM 2842 O O . LEU A 1 363 ? 15.974 -3.863 -23.433 1.00 98.06 363 LEU A O 1
ATOM 2846 N N . PRO A 1 364 ? 17.091 -3.902 -25.374 1.00 97.44 364 PRO A N 1
ATOM 2847 C CA . PRO A 1 364 ? 16.346 -5.013 -25.985 1.00 97.44 364 PRO A CA 1
ATOM 2848 C C . PRO A 1 364 ? 16.697 -6.409 -25.445 1.00 97.44 364 PRO A C 1
ATOM 2850 O O . PRO A 1 364 ? 16.513 -7.405 -26.142 1.00 97.44 364 PRO A O 1
ATOM 2853 N N . PHE A 1 365 ? 17.197 -6.518 -24.215 1.00 98.31 365 PHE A N 1
ATOM 2854 C CA . PHE A 1 365 ? 17.485 -7.803 -23.577 1.00 98.31 365 PHE A CA 1
ATOM 2855 C C . PHE A 1 365 ? 17.302 -7.718 -22.055 1.00 98.31 365 PHE A C 1
ATOM 2857 O O . PHE A 1 365 ? 17.377 -6.641 -21.467 1.00 98.31 365 PHE A O 1
ATOM 2864 N N . SER A 1 366 ? 17.052 -8.860 -21.416 1.00 98.56 366 SER A N 1
ATOM 2865 C CA . SER A 1 366 ? 16.783 -8.964 -19.983 1.00 98.56 366 SER A CA 1
ATOM 2866 C C . SER A 1 366 ? 17.385 -10.247 -19.391 1.00 98.56 366 SER A C 1
ATOM 2868 O O . SER A 1 366 ? 16.935 -11.350 -19.710 1.00 98.56 366 SER A O 1
ATOM 2870 N N . PRO A 1 367 ? 18.420 -10.139 -18.544 1.00 98.62 367 PRO A N 1
ATOM 2871 C CA . PRO A 1 367 ? 18.993 -11.269 -17.818 1.00 98.62 367 PRO A CA 1
ATOM 2872 C C . PRO A 1 367 ? 18.047 -11.862 -16.765 1.00 98.62 367 PRO A C 1
ATOM 2874 O O . PRO A 1 367 ? 17.253 -11.147 -16.156 1.00 98.62 367 PRO A O 1
ATOM 2877 N N . VAL A 1 368 ? 18.179 -13.162 -16.498 1.00 98.56 368 VAL A N 1
ATOM 2878 C CA . VAL A 1 368 ? 17.476 -13.865 -15.414 1.00 98.56 368 VAL A CA 1
ATOM 2879 C C . VAL A 1 368 ? 18.490 -14.462 -14.457 1.00 98.56 368 VAL A C 1
ATOM 2881 O O . VAL A 1 368 ? 19.377 -15.200 -14.885 1.00 98.56 368 VAL A O 1
ATOM 2884 N N . PHE A 1 369 ? 18.319 -14.193 -13.168 1.00 98.38 369 PHE A N 1
ATOM 2885 C CA . PHE A 1 369 ? 19.219 -14.650 -12.112 1.00 98.38 369 PHE A CA 1
ATOM 2886 C C . PHE A 1 369 ? 18.494 -15.511 -11.087 1.00 98.38 369 PHE A C 1
ATOM 2888 O O . PHE A 1 369 ? 17.342 -15.241 -10.744 1.00 98.38 369 PHE A O 1
ATOM 2895 N N . ASN A 1 370 ? 19.183 -16.526 -10.566 1.00 97.00 370 ASN A N 1
ATOM 2896 C CA . ASN A 1 370 ? 18.741 -17.258 -9.383 1.00 97.00 370 ASN A CA 1
ATOM 2897 C C . ASN A 1 370 ? 18.879 -16.359 -8.147 1.00 97.00 370 ASN A C 1
ATOM 2899 O O . ASN A 1 370 ? 19.957 -15.843 -7.874 1.00 97.00 370 ASN A O 1
ATOM 2903 N N . ALA A 1 371 ? 17.802 -16.172 -7.384 1.00 95.06 371 ALA A N 1
ATOM 2904 C CA . ALA A 1 371 ? 17.792 -15.262 -6.238 1.00 95.06 371 ALA A CA 1
ATOM 2905 C C . ALA A 1 371 ? 18.587 -15.785 -5.027 1.00 95.06 371 ALA A C 1
ATOM 2907 O O . ALA A 1 371 ? 18.928 -15.009 -4.140 1.00 95.06 371 ALA A O 1
ATOM 2908 N N . ALA A 1 372 ? 18.855 -17.093 -4.955 1.00 93.00 372 ALA A N 1
ATOM 2909 C CA . ALA A 1 372 ? 19.647 -17.687 -3.885 1.00 93.00 372 ALA A CA 1
ATOM 2910 C C . ALA A 1 372 ? 21.145 -17.673 -4.212 1.00 93.00 372 ALA A C 1
ATOM 2912 O O . ALA A 1 372 ? 21.944 -17.311 -3.355 1.00 93.00 372 ALA A O 1
ATOM 2913 N N . THR A 1 373 ? 21.539 -18.070 -5.424 1.00 94.31 373 THR A N 1
ATOM 2914 C CA . THR A 1 373 ? 22.963 -18.181 -5.798 1.00 94.31 373 THR A CA 1
ATOM 2915 C C . THR A 1 373 ? 23.514 -16.943 -6.499 1.00 94.31 373 THR A C 1
ATOM 2917 O O . THR A 1 373 ? 24.730 -16.811 -6.599 1.00 94.31 373 THR A O 1
ATOM 2920 N N . PHE A 1 374 ? 22.643 -16.045 -6.971 1.00 94.50 374 PHE A N 1
ATOM 2921 C CA . PHE A 1 374 ? 22.966 -14.939 -7.880 1.00 94.50 374 PHE A CA 1
ATOM 2922 C C . PHE A 1 374 ? 23.658 -15.387 -9.180 1.00 94.50 374 PHE A C 1
ATOM 2924 O O . PHE A 1 374 ? 24.318 -14.608 -9.862 1.00 94.50 374 PHE A O 1
ATOM 2931 N N . GLU A 1 375 ? 23.481 -16.647 -9.575 1.00 96.69 375 GLU A N 1
ATOM 2932 C CA . GLU A 1 375 ? 23.991 -17.144 -10.850 1.00 96.69 375 GLU A CA 1
ATOM 2933 C C . GLU A 1 375 ? 23.079 -16.716 -12.004 1.00 96.69 375 GLU A C 1
ATOM 2935 O O . GLU A 1 375 ? 21.846 -16.788 -11.912 1.00 96.69 375 GLU A O 1
ATOM 2940 N N . LEU A 1 376 ? 23.695 -16.301 -13.116 1.00 98.31 376 LEU A N 1
ATOM 2941 C CA . LEU A 1 376 ? 22.990 -16.029 -14.364 1.00 98.31 376 LEU A CA 1
ATOM 2942 C C . LEU A 1 376 ? 22.415 -17.338 -14.921 1.00 98.31 376 LEU A C 1
ATOM 2944 O O . LEU A 1 376 ? 23.155 -18.249 -15.288 1.00 98.31 376 LEU A O 1
ATOM 2948 N N . VAL A 1 377 ? 21.092 -17.403 -15.042 1.00 98.06 377 VAL A N 1
ATOM 2949 C CA . VAL A 1 377 ? 20.365 -18.559 -15.585 1.00 98.06 377 VAL A CA 1
ATOM 2950 C C . VAL A 1 377 ? 20.304 -18.482 -17.108 1.00 98.06 377 VAL A C 1
ATOM 2952 O O . VAL A 1 377 ? 20.537 -19.473 -17.798 1.00 98.06 377 VAL A O 1
ATOM 2955 N N . ARG A 1 378 ? 19.955 -17.306 -17.642 1.00 97.88 378 ARG A N 1
ATOM 2956 C CA . ARG A 1 378 ? 19.850 -17.029 -19.085 1.00 97.88 378 ARG A CA 1
ATOM 2957 C C . ARG A 1 378 ? 19.735 -15.530 -19.358 1.00 97.88 378 ARG A C 1
ATOM 2959 O O . ARG A 1 378 ? 19.532 -14.744 -18.438 1.00 97.88 378 ARG A O 1
ATOM 2966 N N . ILE A 1 379 ? 19.798 -15.155 -20.635 1.00 98.38 379 ILE A N 1
ATOM 2967 C CA . ILE A 1 379 ? 19.477 -13.806 -21.109 1.00 98.38 379 ILE A CA 1
ATOM 2968 C C . ILE A 1 379 ? 18.326 -13.903 -22.111 1.00 98.38 379 ILE A C 1
ATOM 2970 O O . ILE A 1 379 ? 18.468 -14.536 -23.158 1.00 98.38 379 ILE A O 1
ATOM 2974 N N . ASP A 1 380 ? 17.198 -13.274 -21.789 1.00 97.62 380 ASP A N 1
ATOM 2975 C CA . ASP A 1 380 ? 16.031 -13.195 -22.662 1.00 97.62 380 ASP A CA 1
ATOM 2976 C C . ASP A 1 380 ? 16.206 -12.019 -23.639 1.00 97.62 380 ASP A C 1
ATOM 2978 O O . ASP A 1 380 ? 16.497 -10.896 -23.231 1.00 97.62 380 ASP A O 1
ATOM 2982 N N . GLN A 1 381 ? 16.035 -12.257 -24.941 1.00 97.38 381 GLN A N 1
ATOM 2983 C CA . GLN A 1 381 ? 15.942 -11.178 -25.934 1.00 97.38 381 GLN A CA 1
ATOM 2984 C C . GLN A 1 381 ? 14.519 -10.620 -25.910 1.00 97.38 381 GLN A C 1
ATOM 2986 O O . GLN A 1 381 ? 13.562 -11.392 -25.908 1.00 97.38 381 GLN A O 1
ATOM 2991 N N . LEU A 1 382 ? 14.370 -9.298 -25.891 1.00 97.88 382 LEU A N 1
ATOM 2992 C CA . LEU A 1 382 ? 13.060 -8.661 -25.795 1.00 97.88 382 LEU A CA 1
ATOM 2993 C C . LEU A 1 382 ? 12.482 -8.407 -27.196 1.00 97.88 382 LEU A C 1
ATOM 2995 O O . LEU A 1 382 ? 13.186 -7.887 -28.064 1.00 97.88 382 LEU A O 1
ATOM 2999 N N . PRO A 1 383 ? 11.204 -8.731 -27.449 1.00 97.38 383 PRO A N 1
ATOM 3000 C CA . PRO A 1 383 ? 10.561 -8.399 -28.711 1.00 97.38 383 PRO A CA 1
ATOM 3001 C C . PRO A 1 383 ? 10.290 -6.891 -28.792 1.00 97.38 383 PRO A C 1
ATOM 3003 O O . PRO A 1 383 ? 9.631 -6.314 -27.926 1.00 97.38 383 PRO A O 1
ATOM 3006 N N . THR A 1 384 ? 10.762 -6.258 -29.865 1.00 97.00 384 THR A N 1
ATOM 3007 C CA . THR A 1 384 ? 10.621 -4.811 -30.114 1.00 97.00 384 THR A CA 1
ATOM 3008 C C . THR A 1 384 ? 9.593 -4.483 -31.200 1.00 97.00 384 THR A C 1
ATOM 3010 O O . THR A 1 384 ? 9.183 -3.337 -31.325 1.00 97.00 384 THR A O 1
ATOM 3013 N N . GLY A 1 385 ? 9.137 -5.473 -31.973 1.00 96.44 385 GLY A N 1
ATOM 3014 C CA . GLY A 1 385 ? 8.147 -5.277 -33.036 1.00 96.44 385 GLY A CA 1
ATOM 3015 C C . GLY A 1 385 ? 6.695 -5.379 -32.562 1.00 96.44 385 GLY A C 1
ATOM 3016 O O . GLY A 1 385 ? 6.408 -5.539 -31.379 1.00 96.44 385 GLY A O 1
ATOM 3017 N N . ALA A 1 386 ? 5.755 -5.375 -33.507 1.00 96.44 386 ALA A N 1
ATOM 3018 C CA . ALA A 1 386 ? 4.322 -5.539 -33.238 1.00 96.44 386 ALA A CA 1
ATOM 3019 C C . ALA A 1 386 ? 3.894 -7.008 -33.026 1.00 96.44 386 ALA A C 1
ATOM 3021 O O . ALA A 1 386 ? 2.711 -7.329 -33.073 1.00 96.44 386 ALA A O 1
ATOM 3022 N N . ASP A 1 387 ? 4.834 -7.929 -32.832 1.00 96.12 387 ASP A N 1
ATOM 3023 C CA . ASP A 1 387 ? 4.565 -9.337 -32.559 1.00 96.12 387 ASP A CA 1
ATOM 3024 C C . ASP A 1 387 ? 5.627 -9.921 -31.609 1.00 96.12 387 ASP A C 1
ATOM 3026 O O . ASP A 1 387 ? 6.419 -9.192 -31.009 1.00 96.12 387 ASP A O 1
ATOM 3030 N N . LYS A 1 388 ? 5.616 -11.246 -31.430 1.00 95.56 388 LYS A N 1
ATOM 3031 C CA . LYS A 1 388 ? 6.540 -11.972 -30.542 1.00 95.56 388 LYS A CA 1
ATOM 3032 C C . LYS A 1 388 ? 7.892 -12.314 -31.181 1.00 95.56 388 LYS A C 1
ATOM 3034 O O . LYS A 1 388 ? 8.628 -13.124 -30.620 1.00 95.56 388 LYS A O 1
ATOM 3039 N N . THR A 1 389 ? 8.187 -11.825 -32.384 1.00 95.81 389 THR A N 1
ATOM 3040 C CA . THR A 1 389 ? 9.444 -12.157 -33.060 1.00 95.81 389 THR A CA 1
ATOM 3041 C C . THR A 1 389 ? 10.612 -11.449 -32.384 1.00 95.81 389 THR A C 1
ATOM 3043 O O . THR A 1 389 ? 10.568 -10.254 -32.096 1.00 95.81 389 THR A O 1
ATOM 3046 N N . HIS A 1 390 ? 11.677 -12.204 -32.121 1.00 93.69 390 HIS A N 1
ATOM 3047 C CA . HIS A 1 390 ? 12.929 -11.638 -31.636 1.00 93.69 390 HIS A CA 1
ATOM 3048 C C . HIS A 1 390 ? 13.793 -11.237 -32.826 1.00 93.69 390 HIS A C 1
ATOM 3050 O O . HIS A 1 390 ? 13.954 -12.003 -33.782 1.00 93.69 390 HIS A O 1
ATOM 3056 N N . LYS A 1 391 ? 14.376 -10.044 -32.746 1.00 91.75 391 LYS A N 1
ATOM 3057 C CA . LYS A 1 391 ? 15.371 -9.555 -33.698 1.00 91.75 391 LYS A CA 1
ATOM 3058 C C . LYS A 1 391 ? 16.750 -9.610 -33.036 1.00 91.75 391 LYS A C 1
ATOM 3060 O O . LYS A 1 391 ? 16.835 -9.460 -31.819 1.00 91.75 391 LYS A O 1
ATOM 3065 N N . PRO A 1 392 ? 17.836 -9.829 -33.796 1.00 91.12 392 PRO A N 1
ATOM 3066 C CA . PRO A 1 392 ? 19.178 -9.651 -33.258 1.00 91.12 392 PRO A CA 1
ATOM 3067 C C . PRO A 1 392 ? 19.351 -8.232 -32.708 1.00 91.12 392 PRO A C 1
ATOM 3069 O O . PRO A 1 392 ? 18.851 -7.282 -33.313 1.00 91.12 392 PRO A O 1
ATOM 3072 N N . ILE A 1 393 ? 20.098 -8.089 -31.610 1.00 93.75 393 ILE A N 1
ATOM 3073 C CA . ILE A 1 393 ? 20.453 -6.773 -31.067 1.00 93.75 393 ILE A CA 1
ATOM 3074 C C . ILE A 1 393 ? 21.124 -5.935 -32.162 1.00 93.75 393 ILE A C 1
ATOM 3076 O O . ILE A 1 393 ? 22.144 -6.333 -32.733 1.00 93.75 393 ILE A O 1
ATOM 3080 N N . ALA A 1 394 ? 20.530 -4.779 -32.449 1.00 91.69 394 ALA A N 1
ATOM 3081 C CA . ALA A 1 394 ? 21.036 -3.800 -33.399 1.00 91.69 394 ALA A CA 1
ATOM 3082 C C . ALA A 1 394 ? 21.808 -2.683 -32.682 1.00 91.69 394 ALA A C 1
ATOM 3084 O O . ALA A 1 394 ? 21.735 -2.537 -31.463 1.00 91.69 394 ALA A O 1
ATOM 3085 N N . ALA A 1 395 ? 22.540 -1.878 -33.455 1.00 94.50 395 ALA A N 1
ATOM 3086 C CA . ALA A 1 395 ? 23.194 -0.692 -32.917 1.00 94.50 395 ALA A CA 1
ATOM 3087 C C . ALA A 1 395 ? 22.158 0.311 -32.379 1.00 94.50 395 ALA A C 1
ATOM 3089 O O . ALA A 1 395 ? 21.087 0.478 -32.971 1.00 94.50 395 ALA A O 1
ATOM 3090 N N . TYR A 1 396 ? 22.501 0.987 -31.283 1.00 93.88 396 TYR A N 1
ATOM 3091 C CA . TYR A 1 396 ? 21.692 2.033 -30.673 1.00 93.88 396 TYR A CA 1
ATOM 3092 C C . TYR A 1 396 ? 21.368 3.145 -31.675 1.00 93.88 396 TYR A C 1
ATOM 3094 O O . TYR A 1 396 ? 22.227 3.595 -32.438 1.00 93.88 396 TYR A O 1
ATOM 3102 N N . GLN A 1 397 ? 20.116 3.595 -31.645 1.00 92.56 397 GLN A N 1
ATOM 3103 C CA . GLN A 1 397 ? 19.637 4.732 -32.418 1.00 92.56 397 GLN A CA 1
ATOM 3104 C C . GLN A 1 397 ? 19.464 5.923 -31.480 1.00 92.56 397 GLN A C 1
ATOM 3106 O O . GLN A 1 397 ? 18.748 5.837 -30.485 1.00 92.56 397 GLN A O 1
ATOM 3111 N N . ALA A 1 398 ? 20.138 7.030 -31.796 1.00 89.88 398 ALA A N 1
ATOM 3112 C CA . ALA A 1 398 ? 20.081 8.234 -30.981 1.00 89.88 398 ALA A CA 1
ATOM 3113 C C . ALA A 1 398 ? 18.655 8.796 -30.912 1.00 89.88 398 ALA A C 1
ATOM 3115 O O . ALA A 1 398 ? 17.977 8.933 -31.932 1.00 89.88 398 ALA A O 1
ATOM 3116 N N . LYS A 1 399 ? 18.235 9.172 -29.706 1.00 92.62 399 LYS A N 1
ATOM 3117 C CA . LYS A 1 399 ? 16.954 9.823 -29.424 1.00 92.62 399 LYS A CA 1
ATOM 3118 C C . LYS A 1 399 ? 17.134 10.961 -28.425 1.00 92.62 399 LYS A C 1
ATOM 3120 O O . LYS A 1 399 ? 18.185 11.078 -27.803 1.00 92.62 399 LYS A O 1
ATOM 3125 N N . ALA A 1 400 ? 16.121 11.817 -28.324 1.00 91.19 400 ALA A N 1
ATOM 3126 C CA . ALA A 1 400 ? 16.137 12.964 -27.423 1.00 91.19 400 ALA A CA 1
ATOM 3127 C C . ALA A 1 400 ? 16.101 12.538 -25.944 1.00 91.19 400 ALA A C 1
ATOM 3129 O O . ALA A 1 400 ? 15.603 11.459 -25.618 1.00 91.19 400 ALA A O 1
ATOM 3130 N N . ALA A 1 401 ? 16.577 13.421 -25.068 1.00 90.94 401 ALA A N 1
ATOM 3131 C CA . ALA A 1 401 ? 16.416 13.297 -23.625 1.00 90.94 401 ALA A CA 1
ATOM 3132 C C . ALA A 1 401 ? 14.931 13.357 -23.222 1.00 90.94 401 ALA A C 1
ATOM 3134 O O . ALA A 1 401 ? 14.111 13.960 -23.92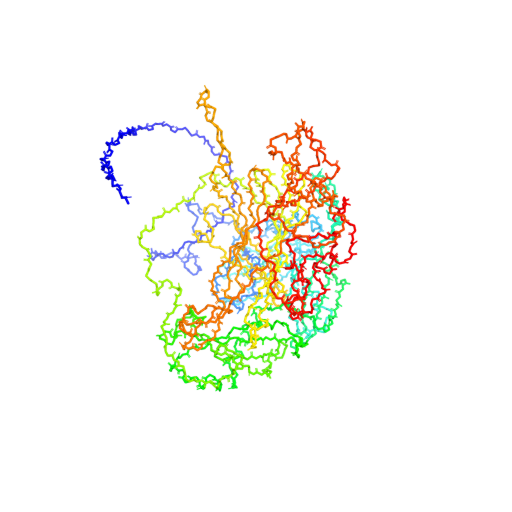0 1.00 90.94 401 ALA A O 1
ATOM 3135 N N . SER A 1 402 ? 14.594 12.758 -22.082 1.00 94.88 402 SER A N 1
ATOM 3136 C CA . SER A 1 402 ? 13.264 12.851 -21.466 1.00 94.88 402 SER A CA 1
ATOM 3137 C C . SER A 1 402 ? 13.413 12.904 -19.948 1.00 94.88 402 SER A C 1
ATOM 3139 O O . SER A 1 402 ? 13.039 11.970 -19.240 1.00 94.88 402 SER A O 1
ATOM 3141 N N . GLU A 1 403 ? 14.002 13.990 -19.461 1.00 95.50 403 GLU A N 1
ATOM 3142 C CA . GLU A 1 403 ? 14.352 14.145 -18.050 1.00 95.50 403 GLU A CA 1
ATOM 3143 C C . GLU A 1 403 ? 13.185 14.642 -17.193 1.00 95.50 403 GLU A C 1
ATOM 3145 O O . GLU A 1 403 ? 12.270 15.288 -17.702 1.00 95.50 403 GLU A O 1
ATOM 3150 N N . TYR A 1 404 ? 13.220 14.339 -15.891 1.00 94.44 404 TYR A N 1
ATOM 3151 C CA . TYR A 1 404 ? 12.241 14.828 -14.907 1.00 94.44 404 TYR A CA 1
ATOM 3152 C C . TYR A 1 404 ? 12.837 15.823 -13.907 1.00 94.44 404 TYR A C 1
ATOM 3154 O O . TYR A 1 404 ? 12.097 16.645 -13.361 1.00 94.44 404 TYR A O 1
ATOM 3162 N N . VAL A 1 405 ? 14.151 15.773 -13.657 1.00 93.94 405 VAL A N 1
ATOM 3163 C CA . VAL A 1 405 ? 14.788 16.670 -12.686 1.00 93.94 405 VAL A CA 1
ATOM 3164 C C . VAL A 1 405 ? 14.769 18.112 -13.189 1.00 93.94 405 VAL A C 1
ATOM 3166 O O . VAL A 1 405 ? 14.892 18.392 -14.387 1.00 93.94 405 VAL A O 1
ATOM 3169 N N . SER A 1 406 ? 14.543 19.031 -12.255 1.00 92.88 406 SER A N 1
ATOM 3170 C CA . SER A 1 406 ? 14.163 20.421 -12.525 1.00 92.88 406 SER A CA 1
ATOM 3171 C C . SER A 1 406 ? 15.188 21.203 -13.350 1.00 92.88 406 SER A C 1
ATOM 3173 O O . SER A 1 406 ? 14.826 22.105 -14.101 1.00 92.88 406 SER A O 1
ATOM 3175 N N . GLU A 1 407 ? 16.452 20.814 -13.244 1.00 93.31 407 GLU A N 1
ATOM 3176 C CA . GLU A 1 407 ? 17.632 21.378 -13.883 1.00 93.31 407 GLU A CA 1
ATOM 3177 C C . GLU A 1 407 ? 17.578 21.256 -15.410 1.00 93.31 407 GLU A C 1
ATOM 3179 O O . GLU A 1 407 ? 18.149 22.092 -16.111 1.00 93.31 407 GLU A O 1
ATOM 3184 N N . TYR A 1 408 ? 16.845 20.264 -15.927 1.00 92.00 408 TYR A N 1
ATOM 3185 C CA . TYR A 1 408 ? 16.641 20.046 -17.362 1.00 92.00 408 TYR A CA 1
ATOM 3186 C C . TYR A 1 408 ? 15.239 20.458 -17.836 1.00 92.00 408 TYR A C 1
ATOM 3188 O O . TYR A 1 408 ? 14.872 20.164 -18.972 1.00 92.00 408 TYR A O 1
ATOM 3196 N N . GLN A 1 409 ? 14.451 21.140 -16.994 1.00 93.38 409 GLN A N 1
ATOM 3197 C CA . GLN A 1 409 ? 13.092 21.580 -17.319 1.00 93.38 409 GLN A CA 1
ATOM 3198 C C . GLN A 1 409 ? 12.968 23.104 -17.402 1.00 93.38 409 GLN A C 1
ATOM 3200 O O . GLN A 1 409 ? 13.579 23.860 -16.647 1.00 93.38 409 GLN A O 1
ATOM 3205 N N . GLU A 1 410 ? 12.065 23.576 -18.264 1.00 94.81 410 GLU A N 1
ATOM 3206 C CA . GLU A 1 410 ? 11.609 24.967 -18.237 1.00 94.81 410 GLU A CA 1
ATOM 3207 C C . GLU A 1 410 ? 10.471 25.133 -17.220 1.00 94.81 410 GLU A C 1
ATOM 3209 O O . GLU A 1 410 ? 9.299 24.864 -17.494 1.00 94.81 410 GLU A O 1
ATOM 3214 N N . LEU A 1 411 ? 10.816 25.584 -16.012 1.00 95.69 411 LEU A N 1
ATOM 3215 C CA . LEU A 1 411 ? 9.845 25.739 -14.927 1.00 95.69 411 LEU A CA 1
ATOM 3216 C C . LEU A 1 411 ? 8.889 26.924 -15.153 1.00 95.69 411 LEU A C 1
ATOM 3218 O O . LEU A 1 411 ? 9.284 28.011 -15.592 1.00 95.69 411 LEU A O 1
ATOM 3222 N N . ARG A 1 412 ? 7.620 26.734 -14.769 1.00 96.38 412 ARG A N 1
ATOM 3223 C CA . ARG A 1 412 ? 6.597 27.794 -14.745 1.00 96.38 412 ARG A CA 1
ATOM 3224 C C . ARG A 1 412 ? 6.987 28.894 -13.755 1.00 96.38 412 ARG A C 1
ATOM 3226 O O . ARG A 1 412 ? 7.443 28.608 -12.652 1.00 96.38 412 ARG A O 1
ATOM 3233 N N . LYS A 1 413 ? 6.762 30.156 -14.129 1.00 96.12 413 LYS A N 1
ATOM 3234 C CA . LYS A 1 413 ? 7.159 31.342 -13.335 1.00 96.12 413 LYS A CA 1
ATOM 3235 C C . LYS A 1 413 ? 5.972 32.134 -12.775 1.00 96.12 413 LYS A C 1
ATOM 3237 O O . LYS A 1 413 ? 6.164 33.174 -12.155 1.00 96.12 413 LYS A O 1
ATOM 3242 N N . ASP A 1 414 ? 4.751 31.671 -13.023 1.00 96.44 414 ASP A N 1
ATOM 3243 C CA . ASP A 1 414 ? 3.492 32.372 -12.754 1.00 96.44 414 ASP A CA 1
ATOM 3244 C C . ASP A 1 414 ? 2.704 31.817 -11.551 1.00 96.44 414 ASP A C 1
ATOM 3246 O O . ASP A 1 414 ? 1.671 32.377 -11.175 1.00 96.44 414 ASP A O 1
ATOM 3250 N N . VAL A 1 415 ? 3.200 30.760 -10.899 1.00 96.94 415 VAL A N 1
ATOM 3251 C CA . VAL A 1 415 ? 2.589 30.185 -9.691 1.00 96.94 415 VAL A CA 1
ATOM 3252 C C . VAL A 1 415 ? 2.890 31.070 -8.477 1.00 96.94 415 VAL A C 1
ATOM 3254 O O . VAL A 1 415 ? 4.043 31.259 -8.095 1.00 96.94 415 VAL A O 1
ATOM 3257 N N . LYS A 1 416 ? 1.843 31.618 -7.849 1.00 97.75 416 LYS A N 1
ATOM 3258 C CA . LYS A 1 416 ? 1.955 32.403 -6.607 1.00 97.75 416 LYS A CA 1
ATOM 3259 C C . LYS A 1 416 ? 1.966 31.487 -5.383 1.00 97.75 416 LYS A C 1
ATOM 3261 O O . LYS A 1 416 ? 1.291 30.463 -5.375 1.00 97.75 416 LYS A O 1
ATOM 3266 N N . ALA A 1 417 ? 2.675 31.898 -4.334 1.00 96.50 417 ALA A N 1
ATOM 3267 C CA . ALA A 1 417 ? 2.726 31.159 -3.076 1.00 96.50 417 ALA A CA 1
ATOM 3268 C C . ALA A 1 417 ? 1.336 31.026 -2.423 1.00 96.50 417 ALA A C 1
ATOM 3270 O O . ALA A 1 417 ? 0.575 31.995 -2.354 1.00 96.50 417 ALA A O 1
ATOM 3271 N N . LEU A 1 418 ? 1.040 29.831 -1.905 1.00 96.56 418 LEU A N 1
ATOM 3272 C CA . LEU A 1 418 ? -0.147 29.523 -1.110 1.00 96.56 418 LEU A CA 1
ATOM 3273 C C . LEU A 1 418 ? 0.304 28.980 0.247 1.00 96.56 418 LEU A C 1
ATOM 3275 O O . LEU A 1 418 ? 1.000 27.971 0.316 1.00 96.56 418 LEU A O 1
ATOM 3279 N N . HIS A 1 419 ? -0.094 29.656 1.323 1.00 95.19 419 HIS A N 1
ATOM 3280 C CA . HIS A 1 419 ? 0.260 29.273 2.688 1.00 95.19 419 HIS A CA 1
ATOM 3281 C C . HIS A 1 419 ? -0.964 28.737 3.428 1.00 95.19 419 HIS A C 1
ATOM 3283 O O . HIS A 1 419 ? -2.012 29.382 3.452 1.00 95.19 419 HIS A O 1
ATOM 3289 N N . VAL A 1 420 ? -0.805 27.582 4.074 1.00 96.31 420 VAL A N 1
ATOM 3290 C CA . VAL A 1 420 ? -1.792 26.994 4.986 1.00 96.31 420 VAL A CA 1
ATOM 3291 C C . VAL A 1 420 ? -1.210 27.054 6.394 1.00 96.31 420 VAL A C 1
ATOM 3293 O O . VAL A 1 420 ? -0.130 26.520 6.634 1.00 96.31 420 VAL A O 1
ATOM 3296 N N . SER A 1 421 ? -1.895 27.719 7.323 1.00 94.81 421 SER A N 1
ATOM 3297 C CA . SER A 1 421 ? -1.435 27.864 8.706 1.00 94.81 421 SER A CA 1
ATOM 3298 C C . SER A 1 421 ? -2.558 27.610 9.709 1.00 94.81 421 SER A C 1
ATOM 3300 O O . SER A 1 421 ? -3.730 27.882 9.448 1.00 94.81 421 SER A O 1
ATOM 3302 N N . GLN A 1 422 ? -2.176 27.084 10.875 1.00 97.00 422 GLN A N 1
ATOM 3303 C CA . GLN A 1 422 ? -3.042 26.903 12.040 1.00 97.00 422 GLN A CA 1
ATOM 3304 C C . GLN A 1 422 ? -2.415 27.656 13.222 1.00 97.00 422 GLN A C 1
ATOM 3306 O O . GLN A 1 422 ? -1.566 27.087 13.909 1.00 97.00 422 GLN A O 1
ATOM 3311 N N . PRO A 1 423 ? -2.758 28.944 13.425 1.00 96.31 423 PRO A N 1
ATOM 3312 C CA . PRO A 1 423 ? -2.111 29.796 14.429 1.00 96.31 423 PRO A CA 1
ATOM 3313 C C . PRO A 1 423 ? -2.202 29.257 15.861 1.00 96.31 423 PRO A C 1
ATOM 3315 O O . PRO A 1 423 ? -1.271 29.441 16.637 1.00 96.31 423 PRO A O 1
ATOM 3318 N N . ASP A 1 424 ? -3.286 28.545 16.171 1.00 96.06 424 ASP A N 1
ATOM 3319 C CA . ASP A 1 424 ? -3.554 27.972 17.495 1.00 96.06 424 ASP A CA 1
ATOM 3320 C C . ASP A 1 424 ? -3.160 26.484 17.597 1.00 96.06 424 ASP A C 1
ATOM 3322 O O . ASP A 1 424 ? -3.505 25.805 18.563 1.00 96.06 424 ASP A O 1
ATOM 3326 N N . GLY A 1 425 ? -2.433 25.966 16.601 1.00 95.56 425 GLY A N 1
ATOM 3327 C CA . GLY A 1 425 ? -2.082 24.550 16.496 1.00 95.56 425 GLY A CA 1
ATOM 3328 C C . GLY A 1 425 ? -3.188 23.672 15.888 1.00 95.56 425 GLY A C 1
ATOM 3329 O O . GLY A 1 425 ? -4.221 24.177 15.435 1.00 95.56 425 GLY A O 1
ATOM 3330 N N . PRO A 1 426 ? -2.952 22.351 15.813 1.00 97.38 426 PRO A N 1
ATOM 3331 C CA . PRO A 1 426 ? -3.880 21.399 15.229 1.00 97.38 426 PRO A CA 1
ATOM 3332 C C . PRO A 1 426 ? -5.010 21.050 16.203 1.00 97.38 426 PRO A C 1
ATOM 3334 O O . PRO A 1 426 ? -4.852 21.095 17.421 1.00 97.38 426 PRO A O 1
ATOM 3337 N N . SER A 1 427 ? -6.150 20.628 15.663 1.00 98.19 427 SER A N 1
ATOM 3338 C CA . SER A 1 427 ? -7.318 20.178 16.433 1.00 98.19 427 SER A CA 1
ATOM 3339 C C . SER A 1 427 ? -7.262 18.689 16.793 1.00 98.19 427 SER A C 1
ATOM 3341 O O . SER A 1 427 ? -8.212 18.168 17.384 1.00 98.19 427 SER A O 1
ATOM 3343 N N . PHE A 1 428 ? -6.203 17.985 16.381 1.00 98.44 428 PHE A N 1
ATOM 3344 C CA . PHE A 1 428 ? -5.953 16.590 16.730 1.00 98.44 428 PHE A CA 1
ATOM 3345 C C . PHE A 1 428 ? -4.880 16.485 17.811 1.00 98.44 428 PHE A C 1
ATOM 3347 O O . PHE A 1 428 ? -4.000 17.336 17.929 1.00 98.44 428 PHE A O 1
ATOM 3354 N N . THR A 1 429 ? -4.925 15.399 18.572 1.00 97.19 429 THR A N 1
ATOM 3355 C CA . THR A 1 429 ? -3.841 15.002 19.468 1.00 97.19 429 THR A CA 1
ATOM 3356 C C . THR A 1 429 ? -3.252 13.680 19.009 1.00 97.19 429 THR A C 1
ATOM 3358 O O . THR A 1 429 ? -3.955 12.816 18.482 1.00 97.19 429 THR A O 1
ATOM 3361 N N . VAL A 1 430 ? -1.946 13.534 19.219 1.00 92.00 430 VAL A N 1
ATOM 3362 C CA . VAL A 1 430 ? -1.220 12.284 19.016 1.00 92.00 430 VAL A CA 1
ATOM 3363 C C . VAL A 1 430 ? -0.505 11.945 20.313 1.00 92.00 430 VAL A C 1
ATOM 3365 O O . VAL A 1 430 ? 0.232 12.770 20.855 1.00 92.00 430 VAL A O 1
ATOM 3368 N N . SER A 1 431 ? -0.715 10.736 20.818 1.00 84.44 431 SER A N 1
ATOM 3369 C CA . SER A 1 431 ? -0.022 10.215 21.993 1.00 84.44 431 SER A CA 1
ATOM 3370 C C . SER A 1 431 ? 0.622 8.862 21.684 1.00 84.44 431 SER A C 1
ATOM 3372 O O . SER A 1 431 ? 0.060 8.076 20.925 1.00 84.44 431 SER A O 1
ATOM 3374 N N . PRO A 1 432 ? 1.801 8.548 22.245 1.00 74.88 432 PRO A N 1
ATOM 3375 C CA . PRO A 1 432 ? 2.387 7.217 22.107 1.00 74.88 432 PRO A CA 1
ATOM 3376 C C . PRO A 1 432 ? 1.466 6.125 22.668 1.00 74.88 432 PRO A C 1
ATOM 3378 O O . PRO A 1 432 ? 0.754 6.338 23.651 1.00 74.88 432 PRO A O 1
ATOM 3381 N N . THR A 1 433 ? 1.480 4.940 22.064 1.00 68.62 433 THR A N 1
ATOM 3382 C CA . THR A 1 433 ? 0.785 3.738 22.551 1.00 68.62 433 THR A CA 1
ATOM 3383 C C . THR A 1 433 ? 1.672 2.520 22.318 1.00 68.62 433 THR A C 1
ATOM 3385 O O . THR A 1 433 ? 1.901 2.119 21.178 1.00 68.62 433 THR A O 1
ATOM 3388 N N . GLY A 1 434 ? 2.182 1.945 23.410 1.00 62.72 434 GLY A N 1
ATOM 3389 C CA . GLY A 1 434 ? 3.310 1.011 23.360 1.00 62.72 434 GLY A CA 1
ATOM 3390 C C . GLY A 1 434 ? 4.600 1.692 22.883 1.00 62.72 434 GLY A C 1
ATOM 3391 O O . GLY A 1 434 ? 4.702 2.920 22.886 1.00 62.72 434 GLY A O 1
ATOM 3392 N N . GLU A 1 435 ? 5.575 0.895 22.444 1.00 57.72 435 GLU A N 1
ATOM 3393 C CA . GLU A 1 435 ? 6.895 1.400 22.037 1.00 57.72 435 GLU A CA 1
ATOM 3394 C C . GLU A 1 435 ? 6.908 2.092 20.664 1.00 57.72 435 GLU A C 1
ATOM 3396 O O . GLU A 1 435 ? 7.638 3.061 20.468 1.00 57.72 435 GLU A O 1
ATOM 3401 N N . THR A 1 436 ? 6.120 1.591 19.706 1.00 63.59 436 THR A N 1
ATOM 3402 C CA . THR A 1 436 ? 6.179 1.998 18.286 1.00 63.59 436 THR A CA 1
ATOM 3403 C C . THR A 1 436 ? 4.836 2.446 17.705 1.00 63.59 436 THR A C 1
ATOM 3405 O O . THR A 1 436 ? 4.766 2.798 16.528 1.00 63.59 436 THR A O 1
ATOM 3408 N N . GLY A 1 437 ? 3.766 2.417 18.503 1.00 71.56 437 GLY A N 1
ATOM 3409 C CA . GLY A 1 437 ? 2.417 2.787 18.080 1.00 71.56 437 GLY A CA 1
ATOM 3410 C C . GLY A 1 437 ? 1.995 4.172 18.559 1.00 71.56 437 GLY A C 1
ATOM 3411 O O . GLY A 1 437 ? 2.601 4.769 19.454 1.00 71.56 437 GLY A O 1
ATOM 3412 N N . TRP A 1 438 ? 0.900 4.663 17.985 1.00 83.31 438 TRP A N 1
ATOM 3413 C CA . TRP A 1 438 ? 0.352 5.987 18.277 1.00 83.31 438 TRP A CA 1
ATOM 3414 C C . TRP A 1 438 ? -1.163 5.913 18.439 1.00 83.31 438 TRP A C 1
ATOM 3416 O O . TRP A 1 438 ? -1.818 5.174 17.716 1.00 83.31 438 TRP A O 1
ATOM 3426 N N . THR A 1 439 ? -1.740 6.692 19.346 1.00 92.81 439 THR A N 1
ATOM 3427 C CA . THR A 1 439 ? -3.182 6.956 19.403 1.00 92.81 439 THR A CA 1
ATOM 3428 C C . THR A 1 439 ? -3.438 8.357 18.873 1.00 92.81 439 THR A C 1
ATOM 3430 O O . THR A 1 439 ? -2.770 9.309 19.281 1.00 92.81 439 THR A O 1
ATOM 3433 N N . VAL A 1 440 ? -4.412 8.481 17.975 1.00 98.00 440 VAL A N 1
ATOM 3434 C CA . VAL A 1 440 ? -4.852 9.751 17.395 1.00 98.00 440 VAL A CA 1
ATOM 3435 C C . VAL A 1 440 ? -6.281 10.024 17.840 1.00 98.00 440 VAL A C 1
ATOM 3437 O O . VAL A 1 440 ? -7.134 9.137 17.768 1.00 98.00 440 VAL A O 1
ATOM 3440 N N . ALA A 1 441 ? -6.546 11.251 18.290 1.00 98.56 441 ALA A N 1
ATOM 3441 C CA . ALA A 1 441 ? -7.887 11.719 18.622 1.00 98.56 441 ALA A CA 1
ATOM 3442 C C . ALA A 1 441 ? -8.187 13.044 17.916 1.00 98.56 441 ALA A C 1
ATOM 3444 O O . ALA A 1 441 ? -7.390 13.980 17.974 1.00 98.56 441 ALA A O 1
ATOM 3445 N N . TRP A 1 442 ? -9.341 13.137 17.258 1.00 98.81 442 TRP A N 1
ATOM 3446 C CA . TRP A 1 442 ? -9.731 14.316 16.482 1.00 98.81 442 TRP A CA 1
ATOM 3447 C C . TRP A 1 442 ? -11.238 14.349 16.241 1.00 98.81 442 TRP A C 1
ATOM 3449 O O . TRP A 1 442 ? -11.794 13.398 15.711 1.00 98.81 442 TRP A O 1
ATOM 3459 N N . GLN A 1 443 ? -11.916 15.447 16.594 1.00 98.06 443 GLN A N 1
ATOM 3460 C CA . GLN A 1 443 ? -13.328 15.688 16.230 1.00 98.06 443 GLN A CA 1
ATOM 3461 C C . GLN A 1 443 ? -14.252 14.463 16.426 1.00 98.06 443 GLN A C 1
ATOM 3463 O O . GLN A 1 443 ? -15.005 14.091 15.529 1.00 98.06 443 GLN A O 1
ATOM 3468 N N . LYS A 1 444 ? -14.193 13.856 17.624 1.00 98.44 444 LYS A N 1
ATOM 3469 C CA . LYS A 1 444 ? -14.886 12.617 18.050 1.00 98.44 444 LYS A CA 1
ATOM 3470 C C . LYS A 1 444 ? -14.309 11.295 17.529 1.00 98.44 444 LYS A C 1
ATOM 3472 O O . LYS A 1 444 ? -14.693 10.255 18.061 1.00 98.44 444 LYS A O 1
ATOM 3477 N N . TRP A 1 445 ? -13.404 11.311 16.559 1.00 98.88 445 TRP A N 1
ATOM 3478 C CA . TRP A 1 445 ? -12.650 10.130 16.155 1.00 98.88 445 TRP A CA 1
ATOM 3479 C C . TRP A 1 445 ? -11.571 9.787 17.173 1.00 98.88 445 TRP A C 1
ATOM 3481 O O . TRP A 1 445 ? -10.885 10.681 17.673 1.00 98.88 445 TRP A O 1
ATOM 3491 N N . THR A 1 446 ? -11.391 8.494 17.427 1.00 98.56 446 THR A N 1
ATOM 3492 C CA . THR A 1 446 ? -10.212 7.950 18.109 1.00 98.56 446 THR A CA 1
ATOM 3493 C C . THR A 1 446 ? -9.804 6.634 17.465 1.00 98.56 446 THR A C 1
ATOM 3495 O O . THR A 1 446 ? -10.668 5.805 17.181 1.00 98.56 446 THR A O 1
ATOM 3498 N N . PHE A 1 447 ? -8.509 6.430 17.249 1.00 98.44 447 PHE A N 1
ATOM 3499 C CA . PHE A 1 447 ? -7.961 5.188 16.700 1.00 98.44 447 PHE A CA 1
ATOM 3500 C C . PHE A 1 447 ? -6.473 5.059 17.018 1.00 98.44 447 PHE A C 1
ATOM 3502 O O . PHE A 1 447 ? -5.805 6.036 17.368 1.00 98.44 447 PHE A O 1
ATOM 3509 N N . ARG A 1 448 ? -5.945 3.846 16.862 1.00 95.88 448 ARG A N 1
ATOM 3510 C CA . ARG A 1 448 ? -4.517 3.549 16.983 1.00 95.88 448 ARG A CA 1
ATOM 3511 C C . ARG A 1 448 ? -3.891 3.412 15.604 1.00 95.88 448 ARG A C 1
ATOM 3513 O O . ARG A 1 448 ? -4.462 2.758 14.740 1.00 95.88 448 ARG A O 1
ATOM 3520 N N . VAL A 1 449 ? -2.703 3.970 15.427 1.00 94.88 449 VAL A N 1
ATOM 3521 C CA . VAL A 1 449 ? -1.868 3.844 14.234 1.00 94.88 449 VAL A CA 1
ATOM 3522 C C . VAL A 1 449 ? -0.715 2.901 14.563 1.00 94.88 449 VAL A C 1
ATOM 3524 O O . VAL A 1 449 ? 0.115 3.194 15.428 1.00 94.88 449 VAL A O 1
ATOM 3527 N N . GLY A 1 450 ? -0.685 1.758 13.887 1.00 89.44 450 GLY A N 1
ATOM 3528 C CA . GLY A 1 450 ? 0.455 0.850 13.853 1.00 89.44 450 GLY A CA 1
ATOM 3529 C C . GLY A 1 450 ? 1.193 0.936 12.522 1.00 89.44 450 GLY A C 1
ATOM 3530 O O . GLY A 1 450 ? 0.703 1.518 11.552 1.00 89.44 450 GLY A O 1
ATOM 3531 N N . PHE A 1 451 ? 2.378 0.332 12.487 1.00 91.00 451 PHE A N 1
ATOM 3532 C CA . PHE A 1 451 ? 3.217 0.295 11.298 1.00 91.00 451 PHE A CA 1
ATOM 3533 C C . PHE A 1 451 ? 3.897 -1.069 11.166 1.00 91.00 451 PHE A C 1
ATOM 3535 O O . PHE A 1 451 ? 4.435 -1.586 12.148 1.00 91.00 451 PHE A O 1
ATOM 3542 N N . ASN A 1 452 ? 3.875 -1.667 9.975 1.00 93.38 452 ASN A N 1
ATOM 3543 C CA . ASN A 1 452 ? 4.582 -2.916 9.693 1.00 93.38 452 ASN A CA 1
ATOM 3544 C C . ASN A 1 452 ? 5.259 -2.891 8.315 1.00 93.38 452 ASN A C 1
ATOM 3546 O O . ASN A 1 452 ? 5.013 -2.006 7.504 1.00 93.38 452 ASN A O 1
ATOM 3550 N N . GLN A 1 453 ? 6.123 -3.874 8.057 1.00 94.69 453 GLN A N 1
ATOM 3551 C CA . GLN A 1 453 ? 6.931 -3.942 6.837 1.00 94.69 453 GLN A CA 1
ATOM 3552 C C . GLN A 1 453 ? 6.094 -4.073 5.550 1.00 94.69 453 GLN A C 1
ATOM 3554 O O . GLN A 1 453 ? 6.465 -3.484 4.537 1.00 94.69 453 GLN A O 1
ATOM 3559 N N . ARG A 1 454 ? 4.978 -4.814 5.587 1.00 97.56 454 ARG A N 1
ATOM 3560 C CA . ARG A 1 454 ? 4.199 -5.196 4.398 1.00 97.56 454 ARG A CA 1
ATOM 3561 C C . ARG A 1 454 ? 3.129 -4.177 4.022 1.00 97.56 454 ARG A C 1
ATOM 3563 O O . ARG A 1 454 ? 3.083 -3.740 2.882 1.00 97.56 454 ARG A O 1
ATOM 3570 N N . GLU A 1 455 ? 2.267 -3.825 4.967 1.00 98.00 455 GLU A N 1
ATOM 3571 C CA . GLU A 1 455 ? 1.116 -2.935 4.758 1.00 98.00 455 GLU A CA 1
ATOM 3572 C C . GLU A 1 455 ? 1.487 -1.463 4.973 1.00 98.00 455 GLU A C 1
ATOM 3574 O O . GLU A 1 455 ? 0.746 -0.571 4.566 1.00 98.00 455 GLU A O 1
ATOM 3579 N N . GLY A 1 456 ? 2.620 -1.193 5.631 1.00 96.12 456 GLY A N 1
ATOM 3580 C CA . GLY A 1 456 ? 2.941 0.143 6.113 1.00 96.12 456 GLY A CA 1
ATOM 3581 C C . GLY A 1 456 ? 1.985 0.532 7.236 1.00 96.12 456 GLY A C 1
ATOM 3582 O O . GLY A 1 456 ? 1.972 -0.103 8.291 1.00 96.12 456 GLY A O 1
ATOM 3583 N N . MET A 1 457 ? 1.192 1.577 7.014 1.00 96.56 457 MET A N 1
ATOM 3584 C CA . MET A 1 457 ? 0.251 2.118 7.994 1.00 96.56 457 MET A CA 1
ATOM 3585 C C . MET A 1 457 ? -0.987 1.223 8.171 1.00 96.56 457 MET A C 1
ATOM 3587 O O . MET A 1 457 ? -1.705 0.936 7.215 1.00 96.56 457 MET A O 1
ATOM 3591 N N . VAL A 1 458 ? -1.289 0.861 9.421 1.00 97.31 458 VAL A N 1
ATOM 3592 C CA . VAL A 1 458 ? -2.482 0.083 9.801 1.00 97.31 458 VAL A CA 1
ATOM 3593 C C . VAL A 1 458 ? -3.228 0.804 10.917 1.00 97.31 458 VAL A C 1
ATOM 3595 O O . VAL A 1 458 ? -2.606 1.251 11.883 1.00 97.31 458 VAL A O 1
ATOM 3598 N N . LEU A 1 459 ? -4.555 0.904 10.812 1.00 98.56 459 LEU A N 1
ATOM 3599 C CA . LEU A 1 459 ? -5.389 1.487 11.864 1.00 98.56 459 LEU A CA 1
ATOM 3600 C C . LEU A 1 459 ? -6.087 0.397 12.674 1.00 98.56 459 LEU A C 1
ATOM 3602 O O . LEU A 1 459 ? -6.607 -0.557 12.099 1.00 98.56 459 LEU A O 1
ATOM 3606 N N . TYR A 1 460 ? -6.140 0.565 13.994 1.00 97.56 460 TYR A N 1
ATOM 3607 C CA . TYR A 1 460 ? -6.805 -0.353 14.921 1.00 97.56 460 TYR A CA 1
ATOM 3608 C C . TYR A 1 460 ? -7.778 0.386 15.836 1.00 97.56 460 TYR A C 1
ATOM 3610 O O . TYR A 1 460 ? -7.555 1.554 16.164 1.00 97.56 460 TYR A O 1
ATOM 3618 N N . ASP A 1 461 ? -8.811 -0.328 16.293 1.00 97.06 461 ASP A N 1
ATOM 3619 C CA . ASP A 1 461 ? -9.796 0.143 17.278 1.00 97.06 461 ASP A CA 1
ATOM 3620 C C . ASP A 1 461 ? -10.350 1.536 16.929 1.00 97.06 461 ASP A C 1
ATOM 3622 O O . ASP A 1 461 ? -10.278 2.494 17.700 1.00 97.06 461 ASP A O 1
ATOM 3626 N N . VAL A 1 462 ? -10.866 1.651 15.704 1.00 98.69 462 VAL A N 1
ATOM 3627 C CA . VAL A 1 462 ? -11.395 2.895 15.151 1.00 98.69 462 VAL A CA 1
ATOM 3628 C C . VAL A 1 462 ? -12.787 3.152 15.700 1.00 98.69 462 VAL A C 1
ATOM 3630 O O . VAL A 1 462 ? -13.705 2.340 15.537 1.00 98.69 462 VAL A O 1
ATOM 3633 N N . ARG A 1 463 ? -12.950 4.315 16.328 1.00 98.50 463 ARG A N 1
ATOM 3634 C CA . ARG A 1 463 ? -14.175 4.735 17.008 1.00 98.50 463 ARG A CA 1
ATOM 3635 C C . ARG A 1 463 ? -14.584 6.137 16.595 1.00 98.50 463 ARG A C 1
ATOM 3637 O O . ARG A 1 463 ? -13.734 6.982 16.318 1.00 98.50 463 ARG A O 1
ATOM 3644 N N . TYR A 1 464 ? -15.886 6.392 16.643 1.00 98.50 464 TYR A N 1
ATOM 3645 C CA . TYR A 1 464 ? -16.461 7.730 16.537 1.00 98.50 464 TYR A CA 1
ATOM 3646 C C . TYR A 1 464 ? -17.431 7.948 17.693 1.00 98.50 464 TYR A C 1
ATOM 3648 O O . TYR A 1 464 ? -18.374 7.178 17.868 1.00 98.50 464 TYR A O 1
ATOM 3656 N N . GLU A 1 465 ? -17.195 8.980 18.503 1.00 96.31 465 GLU A N 1
ATOM 3657 C CA . GLU A 1 465 ? -17.993 9.261 19.706 1.00 96.31 465 GLU A CA 1
ATOM 3658 C C . GLU A 1 465 ? -18.033 8.046 20.656 1.00 96.31 465 GLU A C 1
ATOM 3660 O O . GLU A 1 465 ? -19.082 7.638 21.147 1.00 96.31 465 GLU A O 1
ATOM 3665 N N . SER A 1 466 ? -16.862 7.425 20.854 1.00 94.56 466 SER A N 1
ATOM 3666 C CA . SER A 1 466 ? -16.631 6.199 21.641 1.00 94.56 466 SER A CA 1
ATOM 3667 C C . SER A 1 466 ? -17.338 4.932 21.142 1.00 94.56 466 SER A C 1
ATOM 3669 O O . SER A 1 466 ? -17.111 3.851 21.696 1.00 94.56 466 SER A O 1
ATOM 3671 N N . ARG A 1 467 ? -18.141 5.020 20.078 1.00 97.12 467 ARG A N 1
ATOM 3672 C CA . ARG A 1 467 ? -18.781 3.868 19.440 1.00 97.12 467 ARG A CA 1
ATOM 3673 C C . ARG A 1 467 ? -17.794 3.169 18.509 1.00 97.12 467 ARG A C 1
ATOM 3675 O O . ARG A 1 467 ? -17.148 3.854 17.712 1.00 97.12 467 ARG A O 1
ATOM 3682 N N . PRO A 1 468 ? -17.653 1.838 18.598 1.00 97.56 468 PRO A N 1
ATOM 3683 C CA . PRO A 1 468 ? -16.760 1.102 17.721 1.00 97.56 468 PRO A CA 1
ATOM 3684 C C . PRO A 1 468 ? -17.295 1.085 16.290 1.00 97.56 468 PRO A C 1
ATOM 3686 O O . PRO A 1 468 ? -18.501 0.957 16.061 1.00 97.56 468 PRO A O 1
ATOM 3689 N N . LEU A 1 469 ? -16.380 1.257 15.335 1.00 98.50 469 LEU A N 1
ATOM 3690 C CA . LEU A 1 469 ? -16.667 1.208 13.906 1.00 98.50 469 LEU A CA 1
ATOM 3691 C C . LEU A 1 469 ? -15.859 0.108 13.217 1.00 98.50 469 LEU A C 1
ATOM 3693 O O . LEU A 1 469 ? -16.433 -0.746 12.547 1.00 98.50 469 LEU A O 1
ATOM 3697 N N . PHE A 1 470 ? -14.539 0.092 13.409 1.00 98.69 470 PHE A N 1
ATOM 3698 C CA . PHE A 1 470 ? -13.655 -0.877 12.761 1.00 98.69 470 PHE A CA 1
ATOM 3699 C C . PHE A 1 470 ? -12.625 -1.401 13.754 1.00 98.69 470 PHE A C 1
ATOM 3701 O O . PHE A 1 470 ? -11.981 -0.625 14.458 1.00 98.69 470 PHE A O 1
ATOM 3708 N N . TYR A 1 471 ? -12.451 -2.718 13.801 1.00 98.56 471 TYR A N 1
ATOM 3709 C CA . TYR A 1 471 ? -11.406 -3.351 14.598 1.00 98.56 471 TYR A CA 1
ATOM 3710 C C . TYR A 1 471 ? -10.024 -3.111 13.979 1.00 98.56 471 TYR A C 1
ATOM 3712 O O . TYR A 1 471 ? -9.084 -2.767 14.696 1.00 98.56 471 TYR A O 1
ATOM 3720 N N . ARG A 1 472 ? -9.919 -3.244 12.649 1.00 98.38 472 ARG A N 1
ATOM 3721 C CA . ARG A 1 472 ? -8.673 -3.104 11.883 1.00 98.38 472 ARG A CA 1
ATOM 3722 C C . ARG A 1 472 ? -8.944 -2.610 10.459 1.00 98.38 472 ARG A C 1
ATOM 3724 O O . ARG A 1 472 ? -9.855 -3.099 9.794 1.00 98.38 472 ARG A O 1
ATOM 3731 N N . LEU A 1 473 ? -8.120 -1.688 9.968 1.00 98.81 473 LEU A N 1
ATOM 3732 C CA . LEU A 1 473 ? -8.144 -1.193 8.589 1.00 98.81 473 LEU A CA 1
ATOM 3733 C C . LEU A 1 473 ? -6.732 -1.176 8.004 1.00 98.81 473 LEU A C 1
ATOM 3735 O O . LEU A 1 473 ? -5.815 -0.640 8.629 1.00 98.81 473 LEU A O 1
ATOM 3739 N N . SER A 1 474 ? -6.564 -1.711 6.796 1.00 98.31 474 SER A N 1
ATOM 3740 C CA . SER A 1 474 ? -5.287 -1.662 6.077 1.00 98.31 474 SER A CA 1
ATOM 3741 C C . SER A 1 474 ? -5.450 -1.854 4.574 1.00 98.31 474 SER A C 1
ATOM 3743 O O . SER A 1 474 ? -6.403 -2.488 4.110 1.00 98.31 474 SER A O 1
ATOM 3745 N N . LEU A 1 475 ? -4.471 -1.371 3.807 1.00 98.56 475 LEU A N 1
ATOM 3746 C CA . LEU A 1 475 ? -4.246 -1.884 2.462 1.00 98.56 475 LEU A CA 1
ATOM 3747 C C . LEU A 1 475 ? -3.656 -3.288 2.594 1.00 98.56 475 LEU A C 1
ATOM 3749 O O . LEU A 1 475 ? -2.549 -3.463 3.087 1.00 98.56 475 LEU A O 1
ATOM 3753 N N . SER A 1 476 ? -4.446 -4.280 2.209 1.00 98.31 476 SER A N 1
ATOM 3754 C CA . SER A 1 476 ? -4.152 -5.702 2.371 1.00 98.31 476 SER A CA 1
ATOM 3755 C C . SER A 1 476 ? -3.159 -6.195 1.329 1.00 98.31 476 SER A C 1
ATOM 3757 O O . SER A 1 476 ? -2.239 -6.949 1.647 1.00 98.31 476 SER A O 1
ATOM 3759 N N . ASP A 1 477 ? -3.369 -5.775 0.081 1.00 98.19 477 ASP A N 1
ATOM 3760 C CA . ASP A 1 477 ? -2.499 -6.089 -1.043 1.00 98.19 477 ASP A CA 1
ATOM 3761 C C . ASP A 1 477 ? -2.759 -5.148 -2.231 1.00 98.19 477 ASP A C 1
ATOM 3763 O O . ASP A 1 477 ? -3.769 -4.433 -2.268 1.00 98.19 477 ASP A O 1
ATOM 3767 N N . MET A 1 478 ? -1.859 -5.179 -3.214 1.00 97.62 478 MET A N 1
ATOM 3768 C CA . MET A 1 478 ? -2.009 -4.503 -4.503 1.00 97.62 478 MET A CA 1
ATOM 3769 C C . MET A 1 478 ? -1.352 -5.333 -5.604 1.00 97.62 478 MET A C 1
ATOM 3771 O O . MET A 1 478 ? -0.216 -5.744 -5.425 1.00 97.62 478 MET A O 1
ATOM 3775 N N . ASN A 1 479 ? -2.024 -5.536 -6.743 1.00 98.19 479 ASN A N 1
ATOM 3776 C CA . ASN A 1 479 ? -1.494 -6.282 -7.888 1.00 98.19 479 ASN A CA 1
ATOM 3777 C C . ASN A 1 479 ? -1.494 -5.448 -9.176 1.00 98.19 479 ASN A C 1
ATOM 3779 O O . ASN A 1 479 ? -2.511 -4.835 -9.510 1.00 98.19 479 ASN A O 1
ATOM 3783 N N . ILE A 1 480 ? -0.382 -5.494 -9.920 1.00 98.19 480 ILE A N 1
ATOM 3784 C CA . ILE A 1 480 ? -0.156 -4.688 -11.128 1.00 98.19 480 ILE A CA 1
ATOM 3785 C C . ILE A 1 480 ? 0.107 -5.587 -12.349 1.00 98.19 480 ILE A C 1
ATOM 3787 O O . ILE A 1 480 ? 1.261 -5.763 -12.748 1.00 98.19 480 ILE A O 1
ATOM 3791 N N . PRO A 1 481 ? -0.923 -6.224 -12.942 1.00 98.06 481 PRO A N 1
ATOM 3792 C CA . PRO A 1 481 ? -0.754 -7.076 -14.114 1.00 98.06 481 PRO A CA 1
ATOM 3793 C C . PRO A 1 481 ? -0.583 -6.235 -15.388 1.00 98.06 481 PRO A C 1
ATOM 3795 O O . PRO A 1 481 ? -1.434 -5.403 -15.718 1.00 98.06 481 PRO A O 1
ATOM 3798 N N . TYR A 1 482 ? 0.499 -6.487 -16.124 1.00 98.50 482 TYR A N 1
ATOM 3799 C CA . TYR A 1 482 ? 0.780 -5.870 -17.421 1.00 98.50 482 TYR A CA 1
ATOM 3800 C C . TYR A 1 482 ? 0.113 -6.642 -18.562 1.00 98.50 482 TYR A C 1
ATOM 3802 O O . TYR A 1 482 ? -0.036 -7.863 -18.514 1.00 98.50 482 TYR A O 1
ATOM 3810 N N . ALA A 1 483 ? -0.285 -5.914 -19.604 1.00 97.62 483 ALA A N 1
ATOM 3811 C CA . ALA A 1 483 ? -1.077 -6.435 -20.713 1.00 97.62 483 ALA A CA 1
ATOM 3812 C C . ALA A 1 483 ? -0.252 -6.849 -21.941 1.00 97.62 483 ALA A C 1
ATOM 3814 O O . ALA A 1 483 ? -0.841 -7.317 -22.916 1.00 97.62 483 ALA A O 1
ATOM 3815 N N . ASP A 1 484 ? 1.077 -6.675 -21.937 1.00 98.25 484 ASP A N 1
ATOM 3816 C CA . ASP A 1 484 ? 1.902 -7.139 -23.054 1.00 98.25 484 ASP A CA 1
ATOM 3817 C C . ASP A 1 484 ? 1.979 -8.677 -23.042 1.00 98.25 484 ASP A C 1
ATOM 3819 O O . ASP A 1 484 ? 2.511 -9.261 -22.094 1.00 98.25 484 ASP A O 1
ATOM 3823 N N . PRO A 1 485 ? 1.453 -9.360 -24.075 1.00 97.25 485 PRO A N 1
ATOM 3824 C CA . PRO A 1 485 ? 1.369 -10.817 -24.086 1.00 97.25 485 PRO A CA 1
ATOM 3825 C C . PRO A 1 485 ? 2.701 -11.498 -24.428 1.00 97.25 485 PRO A C 1
ATOM 3827 O O . PRO A 1 485 ? 2.770 -12.728 -24.467 1.00 97.25 485 PRO A O 1
ATOM 3830 N N . ARG A 1 486 ? 3.738 -10.735 -24.775 1.00 98.06 486 ARG A N 1
ATOM 3831 C CA . ARG A 1 486 ? 5.005 -11.267 -25.270 1.00 98.06 486 ARG A CA 1
ATOM 3832 C C . ARG A 1 486 ? 5.943 -11.566 -24.104 1.00 98.06 486 ARG A C 1
ATOM 3834 O O . ARG A 1 486 ? 5.933 -10.883 -23.083 1.00 98.06 486 ARG A O 1
ATOM 3841 N N . ALA A 1 487 ? 6.789 -12.576 -24.276 1.00 96.50 487 ALA A N 1
ATOM 3842 C CA . ALA A 1 487 ? 7.782 -12.923 -23.271 1.00 96.50 487 ALA A CA 1
ATOM 3843 C C . ALA A 1 487 ? 8.923 -11.893 -23.230 1.00 96.50 487 ALA A C 1
ATOM 3845 O O . ALA A 1 487 ? 9.324 -11.406 -24.287 1.00 96.50 487 ALA A O 1
ATOM 3846 N N . PRO A 1 488 ? 9.463 -11.574 -22.038 1.00 96.94 488 PRO A N 1
ATOM 3847 C CA . PRO A 1 488 ? 9.056 -12.030 -20.702 1.00 96.94 488 PRO A CA 1
ATOM 3848 C C . PRO A 1 488 ? 7.974 -11.147 -20.040 1.00 96.94 488 PRO A C 1
ATOM 3850 O O . PRO A 1 488 ? 7.631 -11.380 -18.880 1.00 96.94 488 PRO A O 1
ATOM 3853 N N . PHE A 1 489 ? 7.449 -10.132 -20.736 1.00 98.19 489 PHE A N 1
ATOM 3854 C CA . PHE A 1 489 ? 6.557 -9.106 -20.181 1.00 98.19 489 PHE A CA 1
ATOM 3855 C C . PHE A 1 489 ? 5.238 -9.651 -19.627 1.00 98.19 489 PHE A C 1
ATOM 3857 O O . PHE A 1 489 ? 4.731 -9.098 -18.654 1.00 98.19 489 PHE A O 1
ATOM 3864 N N . HIS A 1 490 ? 4.724 -10.764 -20.161 1.00 97.44 490 HIS A N 1
ATOM 3865 C CA . HIS A 1 490 ? 3.494 -11.406 -19.671 1.00 97.44 490 HIS A CA 1
ATOM 3866 C C . HIS A 1 490 ? 3.559 -11.814 -18.189 1.00 97.44 490 HIS A C 1
ATOM 3868 O O . HIS A 1 490 ? 2.517 -11.953 -17.545 1.00 97.44 490 HIS A O 1
ATOM 3874 N N . LYS A 1 491 ? 4.771 -11.991 -17.639 1.00 96.88 491 LYS A N 1
ATOM 3875 C CA . LYS A 1 491 ? 5.002 -12.291 -16.217 1.00 96.88 491 LYS A CA 1
ATOM 3876 C C . LYS A 1 491 ? 5.008 -11.053 -15.320 1.00 96.88 491 LYS A C 1
ATOM 3878 O O . LYS A 1 491 ? 4.944 -11.215 -14.102 1.00 96.88 491 LYS A O 1
ATOM 3883 N N . LYS A 1 492 ? 5.096 -9.832 -15.870 1.00 98.06 492 LYS A N 1
ATOM 3884 C CA . LYS A 1 492 ? 5.062 -8.588 -15.081 1.00 98.06 492 LYS A CA 1
ATOM 3885 C C . LYS A 1 492 ? 3.681 -8.462 -14.429 1.00 98.06 492 LYS A C 1
ATOM 3887 O O . LYS A 1 492 ? 2.715 -8.005 -15.031 1.00 98.06 492 LYS A O 1
ATOM 3892 N N . SER A 1 493 ? 3.594 -8.938 -13.195 1.00 97.25 493 SER A N 1
ATOM 3893 C CA . SER A 1 493 ? 2.410 -8.894 -12.342 1.00 97.25 493 SER A CA 1
ATOM 3894 C C . SER A 1 493 ? 2.881 -8.884 -10.894 1.00 97.25 493 SER A C 1
ATOM 3896 O O . SER A 1 493 ? 2.938 -9.928 -10.235 1.00 97.25 493 SER A O 1
ATOM 3898 N N . ALA A 1 494 ? 3.322 -7.705 -10.455 1.00 97.31 494 ALA A N 1
ATOM 3899 C CA . ALA A 1 494 ? 3.860 -7.500 -9.119 1.00 97.31 494 ALA A CA 1
ATOM 3900 C C . ALA A 1 494 ? 2.741 -7.461 -8.079 1.00 97.31 494 ALA A C 1
ATOM 3902 O O . ALA A 1 494 ? 1.643 -6.987 -8.381 1.00 97.31 494 ALA A O 1
ATOM 3903 N N . PHE A 1 495 ? 3.014 -7.967 -6.878 1.00 98.44 495 PHE A N 1
ATOM 3904 C CA . PHE A 1 495 ? 2.212 -7.721 -5.687 1.00 98.44 495 PHE A CA 1
ATOM 3905 C C . PHE A 1 495 ? 2.979 -6.777 -4.766 1.00 98.44 495 PHE A C 1
ATOM 3907 O O . PHE A 1 495 ? 3.645 -7.249 -3.855 1.00 98.44 495 PHE A O 1
ATOM 3914 N N . ASP A 1 496 ? 2.957 -5.464 -4.998 1.00 97.88 496 ASP A N 1
ATOM 3915 C CA . ASP A 1 496 ? 3.931 -4.545 -4.378 1.00 97.88 496 ASP A CA 1
ATOM 3916 C C . ASP A 1 496 ? 3.987 -4.651 -2.843 1.00 97.88 496 ASP A C 1
ATOM 3918 O O . ASP A 1 496 ? 5.065 -4.576 -2.255 1.00 97.88 496 ASP A O 1
ATOM 3922 N N . LEU A 1 497 ? 2.858 -4.917 -2.176 1.00 97.94 497 LEU A N 1
ATOM 3923 C CA . LEU A 1 497 ? 2.841 -5.150 -0.730 1.00 97.94 497 LEU A CA 1
ATOM 3924 C C . LEU A 1 497 ? 3.475 -6.497 -0.359 1.00 97.94 497 LEU A C 1
ATOM 3926 O O . LEU A 1 497 ? 4.320 -6.558 0.529 1.00 97.94 497 LEU A O 1
ATOM 3930 N N . GLY A 1 498 ? 3.065 -7.592 -0.997 1.00 97.44 498 GLY A N 1
ATOM 3931 C CA . GLY A 1 498 ? 3.572 -8.924 -0.662 1.00 97.44 498 GLY A CA 1
ATOM 3932 C C . GLY A 1 498 ? 4.979 -9.234 -1.188 1.00 97.44 498 GLY A C 1
ATOM 3933 O O . GLY A 1 498 ? 5.677 -10.059 -0.601 1.00 97.44 498 GLY A O 1
ATOM 3934 N N . ASP A 1 499 ? 5.409 -8.560 -2.253 1.00 97.62 499 ASP A N 1
ATOM 3935 C CA . ASP A 1 499 ? 6.646 -8.825 -2.988 1.00 97.62 499 ASP A CA 1
ATOM 3936 C C . ASP A 1 499 ? 7.770 -7.836 -2.645 1.00 97.62 499 ASP A C 1
ATOM 3938 O O . ASP A 1 499 ? 8.940 -8.215 -2.746 1.00 97.62 499 ASP A O 1
ATOM 3942 N N . ALA A 1 500 ? 7.440 -6.618 -2.191 1.00 95.56 500 ALA A N 1
ATOM 3943 C CA . ALA A 1 500 ? 8.401 -5.604 -1.735 1.00 95.56 500 ALA A CA 1
ATOM 3944 C C . ALA A 1 500 ? 8.097 -5.108 -0.307 1.00 95.56 500 ALA A C 1
ATOM 3946 O O . ALA A 1 500 ? 8.962 -5.179 0.567 1.00 95.56 500 ALA A O 1
ATOM 3947 N N . GLY A 1 501 ? 6.855 -4.691 -0.050 1.00 96.38 501 GLY A N 1
ATOM 3948 C CA . GLY A 1 501 ? 6.355 -4.215 1.242 1.00 96.38 501 GLY A CA 1
ATOM 3949 C C . GLY A 1 501 ? 6.221 -2.700 1.314 1.00 96.38 501 GLY A C 1
ATOM 3950 O O . GLY A 1 501 ? 7.221 -1.994 1.378 1.00 96.38 501 GLY A O 1
ATOM 3951 N N . ALA A 1 502 ? 4.982 -2.206 1.413 1.00 97.56 502 ALA A N 1
ATOM 3952 C CA . ALA A 1 502 ? 4.668 -0.776 1.454 1.00 97.56 502 ALA A CA 1
ATOM 3953 C C . ALA A 1 502 ? 5.342 -0.040 2.620 1.00 97.56 502 ALA A C 1
ATOM 3955 O O . ALA A 1 502 ? 5.659 1.142 2.507 1.00 97.56 502 ALA A O 1
ATOM 3956 N N . GLY A 1 503 ? 5.576 -0.734 3.738 1.00 95.38 503 GLY A N 1
ATOM 3957 C CA . GLY A 1 503 ? 6.222 -0.161 4.911 1.00 95.38 503 GLY A CA 1
ATOM 3958 C C . GLY A 1 503 ? 7.721 0.037 4.736 1.00 95.38 503 GLY A C 1
ATOM 3959 O O . GLY A 1 503 ? 8.211 1.127 4.997 1.00 95.38 503 GLY A O 1
ATOM 3960 N N . ILE A 1 504 ? 8.460 -0.984 4.283 1.00 94.50 504 ILE A N 1
ATOM 3961 C CA . ILE A 1 504 ? 9.918 -0.851 4.069 1.00 94.50 504 ILE A CA 1
ATOM 3962 C C . ILE A 1 504 ? 10.247 0.117 2.929 1.00 94.50 504 ILE A C 1
ATOM 3964 O O . ILE A 1 504 ? 11.298 0.749 2.958 1.00 94.50 504 ILE A O 1
ATOM 3968 N N . THR A 1 505 ? 9.339 0.271 1.964 1.00 96.88 505 THR A N 1
ATOM 3969 C CA . THR A 1 505 ? 9.463 1.231 0.860 1.00 96.88 505 THR A CA 1
ATOM 3970 C C . THR A 1 505 ? 8.846 2.600 1.163 1.00 96.88 505 THR A C 1
ATOM 3972 O O . THR A 1 505 ? 8.719 3.422 0.254 1.00 96.88 505 THR A O 1
ATOM 3975 N N . ALA A 1 506 ? 8.412 2.857 2.402 1.00 96.81 506 ALA A N 1
ATOM 3976 C CA . ALA A 1 506 ? 7.816 4.136 2.768 1.00 96.81 506 ALA A CA 1
ATOM 3977 C C . ALA A 1 506 ? 8.861 5.262 2.734 1.00 96.81 506 ALA A C 1
ATOM 3979 O O . ALA A 1 506 ? 9.975 5.125 3.242 1.00 96.81 506 ALA A O 1
ATOM 3980 N N . ASN A 1 507 ? 8.496 6.393 2.142 1.00 97.19 507 ASN A N 1
ATOM 3981 C CA . ASN A 1 507 ? 9.362 7.555 2.015 1.00 97.19 507 ASN A CA 1
ATOM 3982 C C . ASN A 1 507 ? 9.481 8.323 3.340 1.00 97.19 507 ASN A C 1
ATOM 3984 O O . ASN A 1 507 ? 8.587 8.306 4.185 1.00 97.19 507 ASN A O 1
ATOM 3988 N N . ASN A 1 508 ? 10.577 9.067 3.482 1.00 94.00 508 ASN A N 1
ATOM 3989 C CA . ASN A 1 508 ? 10.741 10.065 4.536 1.00 94.00 508 ASN A CA 1
ATOM 3990 C C . ASN A 1 508 ? 10.100 11.385 4.089 1.00 94.00 508 ASN A C 1
ATOM 3992 O O . ASN A 1 508 ? 10.735 12.169 3.379 1.00 94.00 508 ASN A O 1
ATOM 3996 N N . LEU A 1 509 ? 8.852 11.616 4.497 1.00 92.38 509 LEU A N 1
ATOM 3997 C CA . LEU A 1 509 ? 8.045 12.745 4.033 1.00 92.38 509 LEU A CA 1
ATOM 3998 C C . LEU A 1 509 ? 8.588 14.090 4.545 1.00 92.38 509 LEU A C 1
ATOM 4000 O O . LEU A 1 509 ? 8.940 14.234 5.720 1.00 92.38 509 LEU A O 1
ATOM 4004 N N . GLN A 1 510 ? 8.630 15.089 3.665 1.00 91.00 510 GLN A N 1
ATOM 4005 C CA . GLN A 1 510 ? 9.168 16.424 3.919 1.00 91.00 510 GLN A CA 1
ATOM 4006 C C . GLN A 1 510 ? 8.067 17.485 4.038 1.00 91.00 510 GLN A C 1
ATOM 4008 O O . GLN A 1 510 ? 7.130 17.568 3.238 1.00 91.00 510 GLN A O 1
ATOM 4013 N N . LEU A 1 511 ? 8.217 18.364 5.036 1.00 84.94 511 LEU A N 1
ATOM 4014 C CA . LEU A 1 511 ? 7.301 19.479 5.279 1.00 84.94 511 LEU A CA 1
ATOM 4015 C C . LEU A 1 511 ? 7.324 20.477 4.117 1.00 84.94 511 LEU A C 1
ATOM 4017 O O . LEU A 1 511 ? 8.383 20.965 3.736 1.00 84.94 511 LEU A O 1
ATOM 4021 N N . GLY A 1 512 ? 6.142 20.830 3.609 1.00 85.69 512 GLY A N 1
ATOM 4022 C CA . GLY A 1 512 ? 5.983 21.800 2.524 1.00 85.69 512 GLY A CA 1
ATOM 4023 C C . GLY A 1 512 ? 6.155 21.217 1.119 1.00 85.69 512 GLY A C 1
ATOM 4024 O O . GLY A 1 512 ? 5.794 21.902 0.165 1.00 85.69 512 GLY A O 1
ATOM 4025 N N . CYS A 1 513 ? 6.631 19.973 1.002 1.00 88.56 513 CYS A N 1
ATOM 4026 C CA . CYS A 1 513 ? 6.706 19.229 -0.256 1.00 88.56 513 CYS A CA 1
ATOM 4027 C C . CYS A 1 513 ? 5.612 18.156 -0.305 1.00 88.56 513 CYS A C 1
ATOM 4029 O O . CYS A 1 513 ? 4.663 18.285 -1.074 1.00 88.56 513 CYS A O 1
ATOM 4031 N N . ASP A 1 514 ? 5.702 17.150 0.569 1.00 92.62 514 ASP A N 1
ATOM 4032 C CA . ASP A 1 514 ? 4.798 15.991 0.555 1.00 92.62 514 ASP A CA 1
ATOM 4033 C C . ASP A 1 514 ? 3.516 16.246 1.356 1.00 92.62 514 ASP A C 1
ATOM 4035 O O . ASP A 1 514 ? 2.430 15.799 0.981 1.00 92.62 514 ASP A O 1
ATOM 4039 N N . CYS A 1 515 ? 3.639 16.990 2.462 1.00 93.19 515 CYS A N 1
ATOM 4040 C CA . CYS A 1 515 ? 2.527 17.370 3.331 1.00 93.19 515 CYS A CA 1
ATOM 4041 C C . CYS A 1 515 ? 2.589 18.877 3.646 1.00 93.19 515 CYS A C 1
ATOM 4043 O O . CYS A 1 515 ? 3.623 19.400 4.077 1.00 93.19 515 CYS A O 1
ATOM 4045 N N . LEU A 1 516 ? 1.475 19.591 3.433 1.00 95.50 516 LEU A N 1
ATOM 4046 C CA . LEU A 1 516 ? 1.383 21.053 3.548 1.00 95.50 516 LEU A CA 1
ATOM 4047 C C . LEU A 1 516 ? 0.489 21.480 4.720 1.00 95.50 516 LEU A C 1
ATOM 4049 O O . LEU A 1 516 ? -0.646 21.027 4.842 1.00 95.50 516 LEU A O 1
ATOM 4053 N N . GLY A 1 517 ? 0.975 22.415 5.541 1.00 94.56 517 GLY A N 1
ATOM 4054 C CA . GLY A 1 517 ? 0.237 22.979 6.674 1.00 94.56 517 GLY A CA 1
ATOM 4055 C C . GLY A 1 517 ? 0.916 22.695 8.012 1.00 94.56 517 GLY A C 1
ATOM 4056 O O . GLY A 1 517 ? 2.142 22.698 8.104 1.00 94.56 517 GLY A O 1
ATOM 4057 N N . HIS A 1 518 ? 0.119 22.472 9.058 1.00 94.75 518 HIS A N 1
ATOM 4058 C CA . HIS A 1 518 ? 0.620 22.029 10.359 1.00 94.75 518 HIS A CA 1
ATOM 4059 C C . HIS A 1 518 ? 0.670 20.498 10.379 1.00 94.75 518 HIS A C 1
ATOM 4061 O O . HIS A 1 518 ? -0.375 19.850 10.381 1.00 94.75 518 HIS A O 1
ATOM 4067 N N . ILE A 1 519 ? 1.875 19.926 10.375 1.00 96.25 519 ILE A N 1
ATOM 4068 C CA . ILE A 1 519 ? 2.073 18.485 10.194 1.00 96.25 519 ILE A CA 1
ATOM 4069 C C . ILE A 1 519 ? 2.654 17.854 11.457 1.00 96.25 519 ILE A C 1
ATOM 4071 O O . ILE A 1 519 ? 3.680 18.308 11.965 1.00 96.25 519 ILE A O 1
ATOM 4075 N N . GLN A 1 520 ? 2.040 16.763 11.912 1.00 95.62 520 GLN A N 1
ATOM 4076 C CA . GLN A 1 520 ? 2.655 15.830 12.850 1.00 95.62 520 GLN A CA 1
ATOM 4077 C C . GLN A 1 520 ? 3.144 14.607 12.078 1.00 95.62 520 GLN A C 1
ATOM 4079 O O . GLN A 1 520 ? 2.360 13.926 11.425 1.00 95.62 520 GLN A O 1
ATOM 4084 N N . TYR A 1 521 ? 4.433 14.304 12.185 1.00 93.00 521 TYR A N 1
ATOM 4085 C CA . TYR A 1 521 ? 5.008 13.104 11.589 1.00 93.00 521 TYR A CA 1
ATOM 4086 C C . TYR A 1 521 ? 5.050 11.957 12.594 1.00 93.00 521 TYR A C 1
ATOM 4088 O O . TYR A 1 521 ? 5.347 12.168 13.775 1.00 93.00 521 TYR A O 1
ATOM 4096 N N . LEU A 1 522 ? 4.765 10.750 12.115 1.00 88.50 522 LEU A N 1
ATOM 4097 C CA . LEU A 1 522 ? 4.947 9.498 12.838 1.00 88.50 522 LEU A CA 1
ATOM 4098 C C . LEU A 1 522 ? 6.032 8.699 12.119 1.00 88.50 522 LEU A C 1
ATOM 4100 O O . LEU A 1 522 ? 5.958 8.481 10.908 1.00 88.50 522 LEU A O 1
ATOM 4104 N N . SER A 1 523 ? 7.039 8.275 12.874 1.00 85.12 523 SER A N 1
ATOM 4105 C CA . SER A 1 523 ? 8.098 7.401 12.374 1.00 85.12 523 SER A CA 1
ATOM 4106 C C . SER A 1 523 ? 7.744 5.940 12.632 1.00 85.12 523 SER A C 1
ATOM 4108 O O . SER A 1 523 ? 7.124 5.611 13.647 1.00 85.12 523 SER A O 1
ATOM 4110 N N . GLY A 1 524 ? 8.169 5.073 11.721 1.00 79.62 524 GLY A N 1
ATOM 4111 C CA . GLY A 1 524 ? 8.029 3.626 11.807 1.00 79.62 524 GLY A CA 1
ATOM 4112 C C . GLY A 1 524 ? 9.365 2.955 12.099 1.00 79.62 524 GLY A C 1
ATOM 4113 O O . GLY A 1 524 ? 10.435 3.536 11.908 1.00 79.62 524 GLY A O 1
ATOM 4114 N N . VAL A 1 525 ? 9.309 1.706 12.554 1.00 81.50 525 VAL A N 1
ATOM 4115 C CA . VAL A 1 525 ? 10.489 0.850 12.700 1.00 81.50 525 VAL A CA 1
ATOM 4116 C C . VAL A 1 525 ? 10.153 -0.526 12.144 1.00 81.50 525 VAL A C 1
ATOM 4118 O O . VAL A 1 525 ? 9.151 -1.129 12.525 1.00 81.50 525 VAL A O 1
ATOM 4121 N N . VAL A 1 526 ? 10.996 -1.017 11.245 1.00 87.38 526 VAL A N 1
ATOM 4122 C CA . VAL A 1 526 ? 10.900 -2.349 10.629 1.00 87.38 526 VAL A CA 1
ATOM 4123 C C . VAL A 1 526 ? 12.227 -3.088 10.803 1.00 87.38 526 VAL A C 1
ATOM 4125 O O . VAL A 1 526 ? 13.134 -2.582 11.460 1.00 87.38 526 VAL A O 1
ATOM 4128 N N . SER A 1 527 ? 12.353 -4.309 10.290 1.00 88.50 527 SER A N 1
ATOM 4129 C CA . SER A 1 527 ? 13.609 -5.066 10.338 1.00 88.50 527 SER A CA 1
ATOM 4130 C C . SER A 1 527 ? 14.394 -4.954 9.036 1.00 88.50 527 SER A C 1
ATOM 4132 O O . SER A 1 527 ? 13.796 -5.073 7.968 1.00 88.50 527 SER A O 1
ATOM 4134 N N . ASP A 1 528 ? 15.715 -4.841 9.127 1.00 89.31 528 ASP A N 1
ATOM 4135 C CA . ASP A 1 528 ? 16.624 -5.066 8.000 1.00 89.31 528 ASP A CA 1
ATOM 4136 C C . ASP A 1 528 ? 16.880 -6.567 7.744 1.00 89.31 528 ASP A C 1
ATOM 4138 O O . ASP A 1 528 ? 16.395 -7.449 8.468 1.00 89.31 528 ASP A O 1
ATOM 4142 N N . ASP A 1 529 ? 17.697 -6.865 6.729 1.00 92.81 529 ASP A N 1
ATOM 4143 C CA . ASP A 1 529 ? 18.047 -8.232 6.331 1.00 92.81 529 ASP A CA 1
ATOM 4144 C C . ASP A 1 529 ? 18.889 -8.989 7.380 1.00 92.81 529 ASP A C 1
ATOM 4146 O O . ASP A 1 529 ? 19.004 -10.218 7.346 1.00 92.81 529 ASP A O 1
ATOM 4150 N N . LYS A 1 530 ? 19.448 -8.270 8.358 1.00 92.25 530 LYS A N 1
ATOM 4151 C CA . LYS A 1 530 ? 20.238 -8.793 9.481 1.00 92.25 530 LYS A CA 1
ATOM 4152 C C . LYS A 1 530 ? 19.393 -8.947 10.747 1.00 92.25 530 LYS A C 1
ATOM 4154 O O . LYS A 1 530 ? 19.931 -9.357 11.784 1.00 92.25 530 LYS A O 1
ATOM 4159 N N . GLY A 1 531 ? 18.089 -8.683 10.691 1.00 87.81 531 GLY A N 1
ATOM 4160 C CA . GLY A 1 531 ? 17.202 -8.755 11.851 1.00 87.81 531 GLY A CA 1
ATOM 4161 C C . GLY A 1 531 ? 17.515 -7.674 12.885 1.00 87.81 531 GLY A C 1
ATOM 4162 O O . GLY A 1 531 ? 17.374 -7.903 14.089 1.00 87.81 531 GLY A O 1
ATOM 4163 N N . LYS A 1 532 ? 18.006 -6.519 12.433 1.00 85.06 532 LYS A N 1
ATOM 4164 C CA . LYS A 1 532 ? 18.199 -5.314 13.237 1.00 85.06 532 LYS A CA 1
ATOM 4165 C C . LYS A 1 532 ? 17.120 -4.282 12.888 1.00 85.06 532 LYS A C 1
ATOM 4167 O O . LYS A 1 532 ? 16.535 -4.343 11.810 1.00 85.06 532 LYS A O 1
ATOM 4172 N N . PRO A 1 533 ? 16.802 -3.358 13.806 1.00 80.94 533 PRO A N 1
ATOM 4173 C CA . PRO A 1 533 ? 15.829 -2.311 13.537 1.00 80.94 533 PRO A CA 1
ATOM 4174 C C . PRO A 1 533 ? 16.325 -1.366 12.448 1.00 80.94 533 PRO A C 1
ATOM 4176 O O . PRO A 1 533 ? 17.451 -0.871 12.516 1.00 80.94 533 PRO A O 1
ATOM 4179 N N . PHE A 1 534 ? 15.440 -1.078 11.510 1.00 80.19 534 PHE A N 1
ATOM 4180 C CA . PHE A 1 534 ? 15.576 -0.076 10.475 1.00 80.19 534 PHE A CA 1
ATOM 4181 C C . PHE A 1 534 ? 14.514 0.998 10.714 1.00 80.19 534 PHE A C 1
ATOM 4183 O O . PHE A 1 534 ? 13.312 0.718 10.698 1.00 80.19 534 PHE A O 1
ATOM 4190 N N . GLU A 1 535 ? 14.967 2.210 11.026 1.00 81.62 535 GLU A N 1
ATOM 4191 C CA . GLU A 1 535 ? 14.089 3.342 11.307 1.00 81.62 535 GLU A CA 1
ATOM 4192 C C . GLU A 1 535 ? 13.637 3.999 10.003 1.00 81.62 535 GLU A C 1
ATOM 4194 O O . GLU A 1 535 ? 14.448 4.301 9.129 1.00 81.62 535 GLU A O 1
ATOM 4199 N N . LEU A 1 536 ? 12.339 4.265 9.912 1.00 79.62 536 LEU A N 1
ATOM 4200 C CA . LEU A 1 536 ? 11.701 4.980 8.817 1.00 79.62 536 LEU A CA 1
ATOM 4201 C C . LEU A 1 536 ? 11.194 6.318 9.367 1.00 79.62 536 LEU A C 1
ATOM 4203 O O . LEU A 1 536 ? 10.080 6.387 9.902 1.00 79.62 536 LEU A O 1
ATOM 4207 N N . PRO A 1 537 ? 12.023 7.376 9.337 1.00 83.50 537 PRO A N 1
ATOM 4208 C CA . PRO A 1 537 ? 11.623 8.675 9.849 1.00 83.50 537 PRO A CA 1
ATOM 4209 C C . PRO A 1 537 ? 10.494 9.255 8.997 1.00 83.50 537 PRO A C 1
ATOM 4211 O O . PRO A 1 537 ? 10.535 9.166 7.775 1.00 83.50 537 PRO A O 1
ATOM 4214 N N . ASN A 1 538 ? 9.512 9.880 9.648 1.00 89.31 538 ASN A N 1
ATOM 4215 C CA . ASN A 1 538 ? 8.441 10.635 8.990 1.00 89.31 538 ASN A CA 1
ATOM 4216 C C . ASN A 1 538 ? 7.656 9.853 7.920 1.00 89.31 538 ASN A C 1
ATOM 4218 O O . ASN A 1 538 ? 7.177 10.443 6.955 1.00 89.31 538 ASN A O 1
ATOM 4222 N N . CYS A 1 539 ? 7.510 8.536 8.077 1.00 91.12 539 CYS A N 1
ATOM 4223 C CA . CYS A 1 539 ? 6.861 7.681 7.082 1.00 91.12 539 CYS A CA 1
ATOM 4224 C C . CYS A 1 539 ? 5.331 7.813 7.044 1.00 91.12 539 CYS A C 1
ATOM 4226 O O . CYS A 1 539 ? 4.693 7.331 6.107 1.00 91.12 539 CYS A O 1
ATOM 4228 N N . VAL A 1 540 ? 4.732 8.455 8.051 1.00 97.06 540 VAL A N 1
ATOM 4229 C CA . VAL A 1 540 ? 3.323 8.861 8.056 1.00 97.06 540 VAL A CA 1
ATOM 4230 C C . VAL A 1 540 ? 3.230 10.328 8.460 1.00 97.06 540 VAL A C 1
ATOM 4232 O O . VAL A 1 540 ? 3.814 10.730 9.467 1.00 97.06 540 VAL A O 1
ATOM 4235 N N . CYS A 1 541 ? 2.467 11.124 7.718 1.00 97.75 541 CYS A N 1
ATOM 4236 C CA . CYS A 1 541 ? 2.112 12.483 8.108 1.00 97.75 541 CYS A CA 1
ATOM 4237 C C . CYS A 1 541 ? 0.638 12.557 8.524 1.00 97.75 541 CYS A C 1
ATOM 4239 O O . CYS A 1 541 ? -0.223 11.922 7.918 1.00 97.75 541 CYS A O 1
ATOM 4241 N N . VAL A 1 542 ? 0.362 13.316 9.584 1.00 98.62 542 VAL A N 1
ATOM 4242 C CA . VAL A 1 542 ? -0.970 13.553 10.150 1.00 98.62 542 VAL A CA 1
ATOM 4243 C C . VAL A 1 542 ? -1.231 15.050 10.119 1.00 98.62 542 VAL A C 1
ATOM 4245 O O . VAL A 1 542 ? -0.452 15.825 10.685 1.00 98.62 542 VAL A O 1
ATOM 4248 N N . HIS A 1 543 ? -2.298 15.474 9.448 1.00 98.44 543 HIS A N 1
ATOM 4249 C CA . HIS A 1 543 ? -2.633 16.891 9.340 1.00 98.44 543 HIS A CA 1
ATOM 4250 C C . HIS A 1 543 ? -4.109 17.133 9.039 1.00 98.44 543 HIS A C 1
ATOM 4252 O O . HIS A 1 543 ? -4.847 16.219 8.676 1.00 98.44 543 HIS A O 1
ATOM 4258 N N . GLU A 1 544 ? -4.540 18.385 9.185 1.00 98.44 544 GLU A N 1
ATOM 4259 C CA . GLU A 1 544 ? -5.897 18.793 8.841 1.00 98.44 544 GLU A CA 1
ATOM 4260 C C . GLU A 1 544 ? -5.943 19.543 7.508 1.00 98.44 544 GLU A C 1
ATOM 4262 O O . GLU A 1 544 ? -5.075 20.365 7.207 1.00 98.44 544 GLU A O 1
ATOM 4267 N N . VAL A 1 545 ? -7.003 19.317 6.735 1.00 97.75 545 VAL A N 1
ATOM 4268 C CA . VAL A 1 545 ? -7.276 20.011 5.471 1.00 97.75 545 VAL A CA 1
ATOM 4269 C C . VAL A 1 545 ? -8.673 20.617 5.516 1.00 97.75 545 VAL A C 1
ATOM 4271 O O . VAL A 1 545 ? -9.615 20.025 6.040 1.00 97.75 545 VAL A O 1
ATOM 4274 N N . ASP A 1 546 ? -8.812 21.838 5.003 1.00 97.94 546 ASP A N 1
ATOM 4275 C CA . ASP A 1 546 ? -10.127 22.399 4.706 1.00 97.94 546 ASP A CA 1
ATOM 4276 C C . ASP A 1 546 ? -10.619 21.863 3.354 1.00 97.94 546 ASP A C 1
ATOM 4278 O O . ASP A 1 546 ? -9.969 22.064 2.331 1.00 97.94 546 ASP A O 1
ATOM 4282 N N . SER A 1 547 ? -11.774 21.201 3.364 1.00 97.25 547 SER A N 1
ATOM 4283 C CA . SER A 1 547 ? -12.380 20.517 2.215 1.00 97.25 547 SER A CA 1
ATOM 4284 C C . SER A 1 547 ? -13.682 21.214 1.784 1.00 97.25 547 SER A C 1
ATOM 4286 O O . SER A 1 547 ? -14.709 20.614 1.470 1.00 97.25 547 SER A O 1
ATOM 4288 N N . GLY A 1 548 ? -13.694 22.551 1.827 1.00 97.62 548 GLY A N 1
ATOM 4289 C CA . GLY A 1 548 ? -14.827 23.343 1.348 1.00 97.62 548 GLY A CA 1
ATOM 4290 C C . GLY A 1 548 ? -16.037 23.358 2.294 1.00 97.62 548 GLY A C 1
ATOM 4291 O O . GLY A 1 548 ? -15.913 23.638 3.485 1.00 97.62 548 GLY A O 1
ATOM 4292 N N . ILE A 1 549 ? -17.248 23.177 1.754 1.00 97.75 549 ILE A N 1
ATOM 4293 C CA . ILE A 1 549 ? -18.512 23.248 2.514 1.00 97.75 549 ILE A CA 1
ATOM 4294 C C . ILE A 1 549 ? -18.926 21.840 2.943 1.00 97.75 549 ILE A C 1
ATOM 4296 O O . ILE A 1 549 ? -19.094 20.978 2.093 1.00 97.75 549 ILE A O 1
ATOM 4300 N N . SER A 1 550 ? -19.181 21.644 4.241 1.00 97.00 550 SER A N 1
ATOM 4301 C CA . SER A 1 550 ? -19.766 20.398 4.757 1.00 97.00 550 SER A CA 1
ATOM 4302 C C . SER A 1 550 ? -21.277 20.376 4.519 1.00 97.00 550 SER A C 1
ATOM 4304 O O . SER A 1 550 ? -21.801 19.520 3.814 1.00 97.00 550 SER A O 1
ATOM 4306 N N . TRP A 1 551 ? -21.994 21.372 5.046 1.00 98.00 551 TRP A N 1
ATOM 4307 C CA . TRP A 1 551 ? -23.422 21.546 4.793 1.00 98.00 551 TRP A CA 1
ATOM 4308 C C . TRP A 1 551 ? -23.794 23.025 4.777 1.00 98.00 551 TRP A C 1
ATOM 4310 O O . TRP A 1 551 ? -23.160 23.864 5.422 1.00 98.00 551 TRP A O 1
ATOM 4320 N N . LYS A 1 552 ? -24.847 23.354 4.026 1.00 97.88 552 LYS A N 1
ATOM 4321 C CA . LYS A 1 552 ? -25.391 24.709 3.931 1.00 97.88 552 LYS A CA 1
ATOM 4322 C C . LYS A 1 552 ? -26.892 24.669 3.679 1.00 97.88 552 LYS A C 1
ATOM 4324 O O . LYS A 1 552 ? -27.368 23.892 2.858 1.00 97.88 552 LYS A O 1
ATOM 4329 N N . HIS A 1 553 ? -27.627 25.562 4.330 1.00 98.38 553 HIS A N 1
ATOM 4330 C CA . HIS A 1 553 ? -29.035 25.811 4.045 1.00 98.38 553 HIS A CA 1
ATOM 4331 C C . HIS A 1 553 ? -29.349 27.307 4.120 1.00 98.38 553 HIS A C 1
ATOM 4333 O O . HIS A 1 553 ? -28.886 27.995 5.029 1.00 98.38 553 HIS A O 1
ATOM 4339 N N . THR A 1 554 ? -30.179 27.797 3.198 1.00 98.31 554 THR A N 1
ATOM 4340 C CA . THR A 1 554 ? -30.723 29.160 3.234 1.00 98.31 554 THR A CA 1
ATOM 4341 C C . THR A 1 554 ? -32.244 29.100 3.213 1.00 98.31 554 THR A C 1
ATOM 4343 O O . THR A 1 554 ? -32.840 28.607 2.256 1.00 98.31 554 THR A O 1
ATOM 4346 N N . ASN A 1 555 ? -32.882 29.645 4.248 1.00 98.38 555 ASN A N 1
ATOM 4347 C CA . ASN A 1 555 ? -34.334 29.756 4.292 1.00 98.38 555 ASN A CA 1
ATOM 4348 C C . ASN A 1 555 ? -34.777 31.011 3.531 1.00 98.38 555 ASN A C 1
ATOM 4350 O O . ASN A 1 555 ? -34.659 32.123 4.043 1.00 98.38 555 ASN A O 1
ATOM 4354 N N . TYR A 1 556 ? -35.332 30.839 2.328 1.00 98.06 556 TYR A N 1
ATOM 4355 C CA . TYR A 1 556 ? -35.751 31.964 1.484 1.00 98.06 556 TYR A CA 1
ATOM 4356 C C . TYR A 1 556 ? -36.838 32.850 2.120 1.00 98.06 556 TYR A C 1
ATOM 4358 O O . TYR A 1 556 ? -36.947 34.017 1.763 1.00 98.06 556 TYR A O 1
ATOM 4366 N N . ARG A 1 557 ? -37.636 32.328 3.066 1.00 98.25 557 ARG A N 1
ATOM 4367 C CA . ARG A 1 557 ? -38.715 33.089 3.728 1.00 98.25 557 ARG A CA 1
ATOM 4368 C C . ARG A 1 557 ? -38.176 34.127 4.706 1.00 98.25 557 ARG A C 1
ATOM 4370 O O . ARG A 1 557 ? -38.828 35.134 4.943 1.00 98.25 557 ARG A O 1
ATOM 4377 N N . THR A 1 558 ? -37.012 33.859 5.296 1.00 98.25 558 THR A N 1
ATOM 4378 C CA . THR A 1 558 ? -36.378 34.730 6.299 1.00 98.25 558 THR A CA 1
ATOM 4379 C C . THR A 1 558 ? -35.059 35.329 5.821 1.00 98.25 558 THR A C 1
ATOM 4381 O O . THR A 1 558 ? -34.511 36.199 6.488 1.00 98.25 558 THR A O 1
ATOM 4384 N N . GLY A 1 559 ? -34.506 34.838 4.710 1.00 97.56 559 GLY A N 1
ATOM 4385 C CA . GLY A 1 559 ? -33.179 35.201 4.212 1.00 97.56 559 GLY A CA 1
ATOM 4386 C C . GLY A 1 559 ? -32.014 34.623 5.026 1.00 97.56 559 GLY A C 1
ATOM 4387 O O . GLY A 1 559 ? -30.858 34.848 4.676 1.00 97.56 559 GLY A O 1
ATOM 4388 N N . ARG A 1 560 ? -32.272 33.866 6.103 1.00 98.00 560 ARG A N 1
ATOM 4389 C CA . ARG A 1 560 ? -31.212 33.347 6.978 1.00 98.00 560 ARG A CA 1
ATOM 4390 C C . ARG A 1 560 ? -30.467 32.187 6.319 1.00 98.00 560 ARG A C 1
ATOM 4392 O O . ARG A 1 560 ? -31.083 31.184 5.958 1.00 98.00 560 ARG A O 1
ATOM 4399 N N . ALA A 1 561 ? -29.141 32.295 6.262 1.00 97.75 561 ALA A N 1
ATOM 4400 C CA . ALA A 1 561 ? -28.240 31.209 5.892 1.00 97.75 561 ALA A CA 1
ATOM 4401 C C . ALA A 1 561 ? -27.593 30.570 7.134 1.00 97.75 561 ALA A C 1
ATOM 4403 O O . ALA A 1 561 ? -27.238 31.266 8.085 1.00 97.75 561 ALA A O 1
ATOM 4404 N N . ALA A 1 562 ? -27.424 29.250 7.107 1.00 98.19 562 ALA A N 1
ATOM 4405 C CA . ALA A 1 562 ? -26.630 28.465 8.048 1.00 98.19 562 ALA A CA 1
ATOM 4406 C C . ALA A 1 562 ? -25.641 27.599 7.254 1.00 98.19 562 ALA A C 1
ATOM 4408 O O . ALA A 1 562 ? -26.013 27.038 6.221 1.00 98.19 562 ALA A O 1
ATOM 4409 N N . VAL A 1 563 ? -24.383 27.535 7.696 1.00 97.81 563 VAL A N 1
ATOM 4410 C CA . VAL A 1 563 ? -23.297 26.858 6.976 1.00 97.81 563 VAL A CA 1
ATOM 4411 C C . VAL A 1 563 ? -22.235 26.341 7.943 1.00 97.81 563 VAL A C 1
ATOM 4413 O O . VAL A 1 563 ? -21.913 27.019 8.918 1.00 97.81 563 VAL A O 1
ATOM 4416 N N . ALA A 1 564 ? -21.666 25.180 7.630 1.00 97.56 564 ALA A N 1
ATOM 4417 C CA . ALA A 1 564 ? -20.438 24.666 8.225 1.00 97.56 564 ALA A CA 1
ATOM 4418 C C . ALA A 1 564 ? -19.433 24.308 7.121 1.00 97.56 564 ALA A C 1
ATOM 4420 O O . ALA A 1 564 ? -19.816 23.848 6.040 1.00 97.56 564 ALA A O 1
ATOM 4421 N N . ARG A 1 565 ? -18.143 24.528 7.387 1.00 97.81 565 ARG A N 1
ATOM 4422 C CA . ARG A 1 565 ? -17.058 24.084 6.501 1.00 97.81 565 ARG A CA 1
ATOM 4423 C C . ARG A 1 565 ? -16.715 22.623 6.774 1.00 97.81 565 ARG A C 1
ATOM 4425 O O . ARG A 1 565 ? -16.949 22.152 7.882 1.00 97.81 565 ARG A O 1
ATOM 4432 N N . SER A 1 566 ? -16.201 21.924 5.767 1.00 97.38 566 SER A N 1
ATOM 4433 C CA . SER A 1 566 ? -15.671 20.572 5.936 1.00 97.38 566 SER A CA 1
ATOM 4434 C C . SER A 1 566 ? -14.219 20.667 6.376 1.00 97.38 566 SER A C 1
ATOM 4436 O O . SER A 1 566 ? -13.397 21.258 5.676 1.00 97.38 566 SER A O 1
ATOM 4438 N N . ARG A 1 567 ? -13.913 20.114 7.548 1.00 97.88 567 ARG A N 1
ATOM 4439 C CA . ARG A 1 567 ? -12.542 19.852 7.978 1.00 97.88 567 ARG A CA 1
ATOM 4440 C C . ARG A 1 567 ? -12.311 18.353 7.899 1.00 97.88 567 ARG A C 1
ATOM 4442 O O . ARG A 1 567 ? -13.152 17.586 8.370 1.00 97.88 567 ARG A O 1
ATOM 4449 N N . GLU A 1 568 ? -11.175 17.975 7.342 1.00 98.62 568 GLU A N 1
ATOM 4450 C CA . GLU A 1 568 ? -10.738 16.591 7.227 1.00 98.62 568 GLU A CA 1
ATOM 4451 C C . GLU A 1 568 ? -9.430 16.385 7.985 1.00 98.62 568 GLU A C 1
ATOM 4453 O O . GLU A 1 568 ? -8.574 17.269 7.983 1.00 98.62 568 GLU A O 1
ATOM 4458 N N . LEU A 1 569 ? -9.285 15.226 8.624 1.00 98.88 569 LEU A N 1
ATOM 4459 C CA . LEU A 1 569 ? -8.016 14.718 9.133 1.00 98.88 569 LEU A CA 1
ATOM 4460 C C . LEU A 1 569 ? -7.460 13.722 8.120 1.00 98.88 569 LEU A C 1
ATOM 4462 O O . LEU A 1 569 ? -8.122 12.735 7.801 1.00 98.88 569 LEU A O 1
ATOM 4466 N N . VAL A 1 570 ? -6.239 13.966 7.661 1.00 98.81 570 VAL A N 1
ATOM 4467 C CA . VAL A 1 570 ? -5.530 13.130 6.694 1.00 98.81 570 VAL A CA 1
ATOM 4468 C C . VAL A 1 570 ? -4.373 12.437 7.404 1.00 98.81 570 VAL A C 1
ATOM 4470 O O . VAL A 1 570 ? -3.544 13.096 8.034 1.00 98.81 570 VAL A O 1
ATOM 4473 N N . LEU A 1 571 ? -4.323 11.111 7.292 1.00 98.75 571 LEU A N 1
ATOM 4474 C CA . LEU A 1 571 ? -3.149 10.301 7.597 1.00 98.75 571 LEU A CA 1
ATOM 4475 C C . LEU A 1 571 ? -2.615 9.753 6.285 1.00 98.75 571 LEU A C 1
ATOM 4477 O O . LEU A 1 571 ? -3.311 8.974 5.640 1.00 98.75 571 LEU A O 1
ATOM 4481 N N . GLN A 1 572 ? -1.407 10.151 5.899 1.00 98.44 572 GLN A N 1
ATOM 4482 C CA . GLN A 1 572 ? -0.835 9.844 4.590 1.00 98.44 572 GLN A CA 1
ATOM 4483 C C . GLN A 1 572 ? 0.544 9.201 4.728 1.00 98.44 572 GLN A C 1
ATOM 4485 O O . GLN A 1 572 ? 1.377 9.665 5.504 1.00 98.44 572 GLN A O 1
ATOM 4490 N N . SER A 1 573 ? 0.790 8.166 3.930 1.00 98.19 573 SER A N 1
ATOM 4491 C CA . SER A 1 573 ? 2.113 7.599 3.665 1.00 98.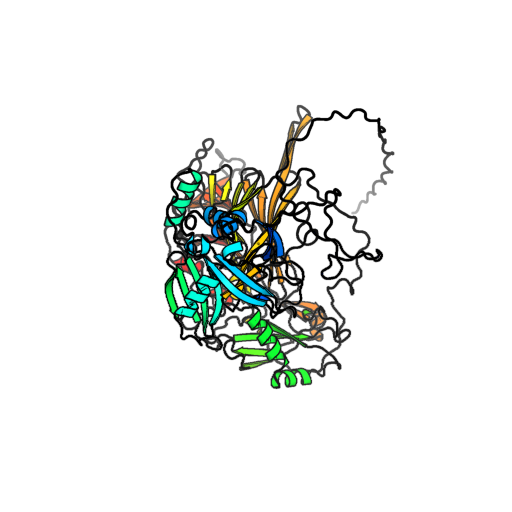19 573 SER A CA 1
ATOM 4492 C C . SER A 1 573 ? 2.363 7.600 2.157 1.00 98.19 573 SER A C 1
ATOM 4494 O O . SER A 1 573 ? 1.410 7.537 1.380 1.00 98.19 573 SER A O 1
ATOM 4496 N N . ILE A 1 574 ? 3.624 7.690 1.735 1.00 98.62 574 ILE A N 1
ATOM 4497 C CA . ILE A 1 574 ? 4.014 7.535 0.329 1.00 98.62 574 ILE A CA 1
ATOM 4498 C C . ILE A 1 574 ? 4.985 6.367 0.254 1.00 98.62 574 ILE A C 1
ATOM 4500 O O . ILE A 1 574 ? 5.935 6.326 1.035 1.00 98.62 574 ILE A O 1
ATOM 4504 N N . MET A 1 575 ? 4.744 5.422 -0.653 1.00 97.31 575 MET A N 1
ATOM 4505 C CA . MET A 1 575 ? 5.676 4.329 -0.935 1.00 97.31 575 MET A CA 1
ATOM 4506 C C . MET A 1 575 ? 6.244 4.445 -2.348 1.00 97.31 575 MET A C 1
ATOM 4508 O O . MET A 1 575 ? 5.495 4.751 -3.276 1.00 97.31 575 MET A O 1
ATOM 4512 N N . THR A 1 576 ? 7.535 4.138 -2.500 1.00 97.56 576 THR A N 1
ATOM 4513 C CA . THR A 1 576 ? 8.207 4.018 -3.804 1.00 97.56 576 THR A CA 1
ATOM 4514 C C . THR A 1 576 ? 8.497 2.553 -4.105 1.00 97.56 576 THR A C 1
ATOM 4516 O O . THR A 1 576 ? 9.322 1.927 -3.438 1.00 97.56 576 THR A O 1
ATOM 4519 N N . ALA A 1 577 ? 7.844 2.001 -5.122 1.00 95.00 577 ALA A N 1
ATOM 4520 C CA . ALA A 1 577 ? 8.093 0.651 -5.617 1.00 95.00 577 ALA A CA 1
ATOM 4521 C C . ALA A 1 577 ? 8.763 0.731 -6.992 1.00 95.00 577 ALA A C 1
ATOM 4523 O O . ALA A 1 577 ? 8.089 0.774 -8.021 1.00 95.00 577 ALA A O 1
ATOM 4524 N N . SER A 1 578 ? 10.102 0.749 -6.997 1.00 93.12 578 SER A N 1
ATOM 4525 C CA . SER A 1 578 ? 10.905 0.959 -8.211 1.00 93.12 578 SER A CA 1
ATOM 4526 C C . SER A 1 578 ? 10.459 2.241 -8.930 1.00 93.12 578 SER A C 1
ATOM 4528 O O . SER A 1 578 ? 10.694 3.324 -8.409 1.00 93.12 578 SER A O 1
ATOM 4530 N N . ASN A 1 579 ? 9.793 2.129 -10.077 1.00 96.00 579 ASN A N 1
ATOM 4531 C CA . ASN A 1 579 ? 9.381 3.254 -10.909 1.00 96.00 579 ASN A CA 1
ATOM 4532 C C . ASN A 1 579 ? 8.108 3.983 -10.431 1.00 96.00 579 ASN A C 1
ATOM 4534 O O . ASN A 1 579 ? 7.837 5.073 -10.927 1.00 96.00 579 ASN A O 1
ATOM 4538 N N . TYR A 1 580 ? 7.296 3.391 -9.547 1.00 97.44 580 TYR A N 1
ATOM 4539 C CA . TYR A 1 580 ? 6.026 3.986 -9.109 1.00 97.44 580 TYR A CA 1
ATOM 4540 C C . TYR A 1 580 ? 6.094 4.590 -7.715 1.00 97.44 580 TYR A C 1
ATOM 4542 O O . TYR A 1 580 ? 6.656 3.997 -6.792 1.00 97.44 580 TYR A O 1
ATOM 4550 N N . GLU A 1 581 ? 5.343 5.674 -7.537 1.00 98.19 581 GLU A N 1
ATOM 4551 C CA . GLU A 1 581 ? 4.976 6.203 -6.231 1.00 98.19 581 GLU A CA 1
ATOM 4552 C C . GLU A 1 581 ? 3.471 6.086 -5.996 1.00 98.19 581 GLU A C 1
ATOM 4554 O O . GLU A 1 581 ? 2.649 6.434 -6.852 1.00 98.19 581 GLU A O 1
ATOM 4559 N N . TYR A 1 582 ? 3.106 5.666 -4.785 1.00 98.56 582 TYR A N 1
ATOM 4560 C CA . TYR A 1 582 ? 1.718 5.618 -4.337 1.00 98.56 582 TYR A CA 1
ATOM 4561 C C . TYR A 1 582 ? 1.544 6.444 -3.073 1.00 98.56 582 TYR A C 1
ATOM 4563 O O . TYR A 1 582 ? 2.134 6.143 -2.035 1.00 98.56 582 TYR A O 1
ATOM 4571 N N . VAL A 1 583 ? 0.682 7.455 -3.149 1.00 98.56 583 VAL A N 1
ATOM 4572 C CA . VAL A 1 583 ? 0.173 8.165 -1.976 1.00 98.56 583 VAL A CA 1
ATOM 4573 C C . VAL A 1 583 ? -0.991 7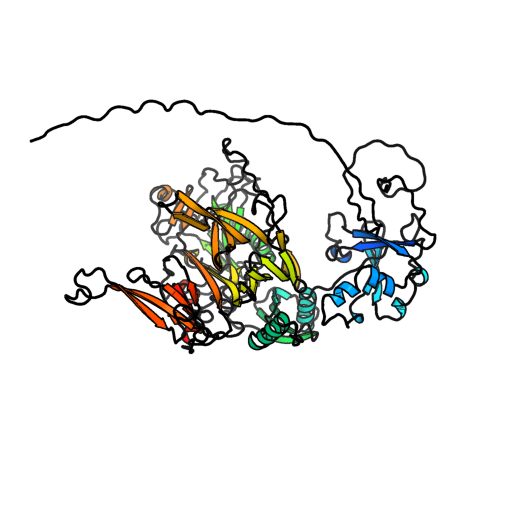.359 -1.413 1.00 98.56 583 VAL A C 1
ATOM 4575 O O . VAL A 1 583 ? -1.990 7.165 -2.104 1.00 98.56 583 VAL A O 1
ATOM 4578 N N . LEU A 1 584 ? -0.857 6.899 -0.172 1.00 98.50 584 LEU A N 1
ATOM 4579 C CA . LEU A 1 584 ? -1.806 6.042 0.535 1.00 98.50 584 LEU A CA 1
ATOM 4580 C C . LEU A 1 584 ? -2.364 6.801 1.741 1.00 98.50 584 LEU A C 1
ATOM 4582 O O . LEU A 1 584 ? -1.620 7.064 2.692 1.00 98.50 584 LEU A O 1
ATOM 4586 N N . ALA A 1 585 ? -3.651 7.161 1.718 1.00 98.56 585 ALA A N 1
ATOM 4587 C CA . ALA A 1 585 ? -4.224 8.047 2.728 1.00 98.56 585 ALA A CA 1
ATOM 4588 C C . ALA A 1 585 ? -5.552 7.559 3.324 1.00 98.56 585 ALA A C 1
ATOM 4590 O O . ALA A 1 585 ? -6.493 7.228 2.607 1.00 98.56 585 ALA A O 1
ATOM 4591 N N . PHE A 1 586 ? -5.651 7.594 4.655 1.00 98.88 586 PHE A N 1
ATOM 4592 C CA . PHE A 1 586 ? -6.933 7.568 5.361 1.00 98.88 586 PHE A CA 1
ATOM 4593 C C . PHE A 1 586 ? -7.394 9.006 5.609 1.00 98.88 586 PHE A C 1
ATOM 4595 O O . PHE A 1 586 ? -6.646 9.809 6.172 1.00 98.88 586 PHE A O 1
ATOM 4602 N N . VAL A 1 587 ? -8.628 9.320 5.220 1.00 98.81 587 VAL A N 1
ATOM 4603 C CA . VAL A 1 587 ? -9.222 10.657 5.340 1.00 98.81 587 VAL A CA 1
ATOM 4604 C C . VAL A 1 587 ? -10.502 10.572 6.163 1.00 98.81 587 VAL A C 1
ATOM 4606 O O . VAL A 1 587 ? -11.432 9.852 5.805 1.00 98.81 587 VAL A O 1
ATOM 4609 N N . PHE A 1 588 ? -10.557 11.308 7.270 1.00 98.81 588 PHE A N 1
ATOM 4610 C CA . PHE A 1 588 ? -11.689 11.338 8.197 1.00 98.81 588 PHE A CA 1
ATOM 4611 C C . PHE A 1 588 ? -12.359 12.705 8.165 1.00 98.81 588 PHE A C 1
ATOM 4613 O O . PHE A 1 588 ? -11.662 13.716 8.183 1.00 98.81 588 PHE A O 1
ATOM 4620 N N . ASN A 1 589 ? -13.691 12.768 8.215 1.00 98.19 589 ASN A N 1
ATOM 4621 C CA . ASN A 1 589 ? -14.412 14.043 8.298 1.00 98.19 589 ASN A CA 1
ATOM 4622 C C . ASN A 1 589 ? -15.322 14.155 9.537 1.00 98.19 589 ASN A C 1
ATOM 4624 O O . ASN A 1 589 ? -15.581 13.193 10.266 1.00 98.19 589 ASN A O 1
ATOM 4628 N N . GLN A 1 590 ? -15.828 15.365 9.790 1.00 97.94 590 GLN A N 1
ATOM 4629 C CA . GLN A 1 590 ? -16.694 15.653 10.943 1.00 97.94 590 GLN A CA 1
ATOM 4630 C C . GLN A 1 590 ? -18.106 15.047 10.828 1.00 97.94 590 GLN A C 1
ATOM 4632 O O . GLN A 1 590 ? -18.817 14.990 11.832 1.00 97.94 590 GLN A O 1
ATOM 4637 N N . ALA A 1 591 ? -18.513 14.579 9.643 1.00 96.75 591 ALA A N 1
ATOM 4638 C CA . ALA A 1 591 ? -19.786 13.892 9.419 1.00 96.75 591 ALA A CA 1
ATOM 4639 C C . ALA A 1 591 ? -19.720 12.386 9.738 1.00 96.75 591 ALA A C 1
ATOM 4641 O O . ALA A 1 591 ? -20.719 11.684 9.582 1.00 96.75 591 ALA A O 1
ATOM 4642 N N . GLY A 1 592 ? -18.568 11.898 10.213 1.00 97.12 592 GLY A N 1
ATOM 4643 C CA . GLY A 1 592 ? -18.375 10.495 10.561 1.00 97.12 592 GLY A CA 1
ATOM 4644 C C . GLY A 1 592 ? -18.055 9.613 9.356 1.00 97.12 592 GLY A C 1
ATOM 4645 O O . GLY A 1 592 ? -18.205 8.401 9.467 1.00 97.12 592 GLY A O 1
ATOM 4646 N N . GLU A 1 593 ? -17.618 10.191 8.233 1.00 97.81 593 GLU A N 1
ATOM 4647 C CA . GLU A 1 593 ? -17.136 9.473 7.048 1.00 97.81 593 GLU A CA 1
ATOM 4648 C C . GLU A 1 593 ? -15.632 9.194 7.134 1.00 97.81 593 GLU A C 1
ATOM 4650 O O . GLU A 1 593 ? -14.853 10.022 7.618 1.00 97.81 593 GLU A O 1
ATOM 4655 N N . LEU A 1 594 ? -15.259 8.027 6.617 1.00 98.19 594 LEU A N 1
ATOM 4656 C CA . LEU A 1 594 ? -13.899 7.586 6.372 1.00 98.19 594 LEU A CA 1
ATOM 4657 C C . LEU A 1 594 ? -13.757 7.274 4.879 1.00 98.19 594 LEU A C 1
ATOM 4659 O O . LEU A 1 594 ? -14.490 6.432 4.357 1.00 98.19 594 LEU A O 1
ATOM 4663 N N . ALA A 1 595 ? -12.769 7.883 4.232 1.00 97.94 595 ALA A N 1
ATOM 4664 C CA . ALA A 1 595 ? -12.326 7.527 2.893 1.00 97.94 595 ALA A CA 1
ATOM 4665 C C . ALA A 1 595 ? -10.916 6.924 2.935 1.00 97.94 595 ALA A C 1
ATOM 4667 O O . ALA A 1 595 ? -10.077 7.321 3.747 1.00 97.94 595 ALA A O 1
ATOM 4668 N N . TYR A 1 596 ? -10.662 5.968 2.042 1.00 97.81 596 TYR A N 1
ATOM 4669 C CA . TYR A 1 596 ? -9.312 5.528 1.713 1.00 97.81 596 TYR A CA 1
ATOM 4670 C C . TYR A 1 596 ? -8.983 6.024 0.311 1.00 97.81 596 TYR A C 1
ATOM 4672 O O . TYR A 1 596 ? -9.645 5.643 -0.656 1.00 97.81 596 TYR A O 1
ATOM 4680 N N . GLU A 1 597 ? -8.003 6.909 0.216 1.00 97.19 597 GLU A N 1
ATOM 4681 C CA . GLU A 1 597 ? -7.588 7.533 -1.029 1.00 97.19 597 GLU A CA 1
ATOM 4682 C C . GLU A 1 597 ? -6.240 6.969 -1.465 1.00 97.19 597 GLU A C 1
ATOM 4684 O O . GLU A 1 597 ? -5.299 6.877 -0.673 1.00 97.19 597 GLU A O 1
ATOM 4689 N N . VAL A 1 598 ? -6.152 6.623 -2.750 1.00 96.88 598 VAL A N 1
ATOM 4690 C CA . VAL A 1 598 ? -4.893 6.266 -3.395 1.00 96.88 598 VAL A CA 1
ATOM 4691 C C . VAL A 1 598 ? -4.639 7.206 -4.562 1.00 96.88 598 VAL A C 1
ATOM 4693 O O . VAL A 1 598 ? -5.509 7.388 -5.416 1.00 96.88 598 VAL A O 1
ATOM 4696 N N . ARG A 1 599 ? -3.429 7.766 -4.629 1.00 98.00 599 ARG A N 1
ATOM 4697 C CA . ARG A 1 599 ? -2.941 8.505 -5.801 1.00 98.00 599 ARG A CA 1
ATOM 4698 C C . ARG A 1 599 ? -1.713 7.792 -6.348 1.00 98.00 599 ARG A C 1
ATOM 4700 O O . ARG A 1 599 ? -0.692 7.740 -5.670 1.00 98.00 599 ARG A O 1
ATOM 4707 N N . ALA A 1 600 ? -1.824 7.252 -7.557 1.00 97.06 600 ALA A N 1
ATOM 4708 C CA . ALA A 1 600 ? -0.689 6.694 -8.283 1.00 97.06 600 ALA A CA 1
ATOM 4709 C C . ALA A 1 600 ? 0.011 7.806 -9.079 1.00 97.06 600 ALA A C 1
ATOM 4711 O O . ALA A 1 600 ? -0.645 8.574 -9.787 1.00 97.06 600 ALA A O 1
ATOM 4712 N N . THR A 1 601 ? 1.329 7.892 -8.949 1.00 97.56 601 THR A N 1
ATOM 4713 C CA . THR A 1 601 ? 2.205 8.817 -9.678 1.00 97.56 601 THR A CA 1
ATOM 4714 C C . THR A 1 601 ? 3.529 8.107 -10.000 1.00 97.56 601 THR A C 1
ATOM 4716 O O . THR A 1 601 ? 3.579 6.876 -10.028 1.00 97.56 601 THR A O 1
ATOM 4719 N N . GLY A 1 602 ? 4.579 8.867 -10.294 1.00 96.75 602 GLY A N 1
ATOM 4720 C CA . GLY A 1 602 ? 5.901 8.352 -10.620 1.00 96.75 602 GLY A CA 1
ATOM 4721 C C . GLY A 1 602 ? 6.127 8.205 -12.110 1.00 96.75 602 GLY A C 1
ATOM 4722 O O . GLY A 1 602 ? 5.585 8.966 -12.918 1.00 96.75 602 GLY A O 1
ATOM 4723 N N . ILE A 1 603 ? 6.948 7.230 -12.479 1.00 98.12 603 ILE A N 1
ATOM 4724 C CA . ILE A 1 603 ? 7.362 6.963 -13.853 1.00 98.12 603 ILE A CA 1
ATOM 4725 C C . ILE A 1 603 ? 6.699 5.667 -14.328 1.00 98.12 603 ILE A C 1
ATOM 4727 O O . ILE A 1 603 ? 6.552 4.704 -13.585 1.00 98.12 603 ILE A O 1
ATOM 4731 N N . LEU A 1 604 ? 6.268 5.621 -15.589 1.00 98.44 604 LEU A N 1
ATOM 4732 C CA . LEU A 1 604 ? 5.749 4.388 -16.186 1.00 98.44 604 LEU A CA 1
ATOM 4733 C C . LEU A 1 604 ? 6.867 3.338 -16.275 1.00 98.44 604 LEU A C 1
ATOM 4735 O O . LEU A 1 604 ? 7.975 3.665 -16.689 1.00 98.44 604 LEU A O 1
ATOM 4739 N N . SER A 1 605 ? 6.574 2.066 -15.985 1.00 98.25 605 SER A N 1
ATOM 4740 C CA . SER A 1 605 ? 7.492 0.985 -16.365 1.00 98.25 605 SER A CA 1
ATOM 4741 C C . SER A 1 605 ? 7.480 0.847 -17.886 1.00 98.25 605 SER A C 1
ATOM 4743 O O . SER A 1 605 ? 6.414 0.728 -18.502 1.00 98.25 605 SER A O 1
ATOM 4745 N N . THR A 1 606 ? 8.659 0.870 -18.497 1.00 98.50 606 THR A N 1
ATOM 4746 C CA . THR A 1 606 ? 8.812 0.938 -19.950 1.00 98.50 606 THR A CA 1
ATOM 4747 C C . THR A 1 606 ? 9.574 -0.255 -20.505 1.00 98.50 606 THR A C 1
ATOM 4749 O O . THR A 1 606 ? 10.232 -1.017 -19.803 1.00 98.50 606 THR A O 1
ATOM 4752 N N . GLN A 1 607 ? 9.454 -0.444 -21.812 1.00 97.88 607 GLN A N 1
ATOM 4753 C CA . GLN A 1 607 ? 10.118 -1.506 -22.554 1.00 97.88 607 GLN A CA 1
ATOM 4754 C C . GLN A 1 607 ? 10.460 -1.010 -23.967 1.00 97.88 607 GLN A C 1
ATOM 4756 O O . GLN A 1 607 ? 9.868 -0.028 -24.434 1.00 97.88 607 GLN A O 1
ATOM 4761 N N . PRO A 1 608 ? 11.413 -1.645 -24.666 1.00 97.44 608 PRO A N 1
ATOM 4762 C CA . PRO A 1 608 ? 11.834 -1.170 -25.974 1.00 97.44 608 PRO A CA 1
ATOM 4763 C C . PRO A 1 608 ? 10.792 -1.503 -27.046 1.00 97.44 608 PRO A C 1
ATOM 4765 O O . PRO A 1 608 ? 10.129 -2.543 -27.000 1.00 97.44 608 PRO A O 1
ATOM 4768 N N . ILE A 1 609 ? 10.675 -0.624 -28.037 1.00 97.44 609 ILE A N 1
ATOM 4769 C CA . ILE A 1 609 ? 9.871 -0.831 -29.246 1.00 97.44 609 ILE A CA 1
ATOM 4770 C C . ILE A 1 609 ? 10.633 -0.288 -30.460 1.00 97.44 609 ILE A C 1
ATOM 4772 O O . ILE A 1 609 ? 11.478 0.595 -30.326 1.00 97.44 609 ILE A O 1
ATOM 4776 N N . ASP A 1 610 ? 10.374 -0.839 -31.640 1.00 96.31 610 ASP A N 1
ATOM 4777 C CA . ASP A 1 610 ? 10.980 -0.381 -32.884 1.00 96.31 610 ASP A CA 1
ATOM 4778 C C . ASP A 1 610 ? 10.496 1.031 -33.262 1.00 96.31 610 ASP A C 1
ATOM 4780 O O . ASP A 1 610 ? 9.317 1.362 -33.140 1.00 96.31 610 ASP A O 1
ATOM 4784 N N . HIS A 1 611 ? 11.407 1.856 -33.783 1.00 95.12 611 HIS A N 1
ATOM 4785 C CA . HIS A 1 611 ? 11.119 3.245 -34.164 1.00 95.12 611 HIS A CA 1
ATOM 4786 C C . HIS A 1 611 ? 10.109 3.396 -35.313 1.00 95.12 611 HIS A C 1
ATOM 4788 O O . HIS A 1 611 ? 9.476 4.444 -35.449 1.00 95.12 611 HIS A O 1
ATOM 4794 N N . ASP A 1 612 ? 9.918 2.375 -36.154 1.00 95.50 612 ASP A N 1
ATOM 4795 C CA . ASP A 1 612 ? 8.859 2.389 -37.174 1.00 95.50 612 ASP A CA 1
ATOM 4796 C C . ASP A 1 612 ? 7.452 2.332 -36.553 1.00 95.50 612 ASP A C 1
ATOM 4798 O O . ASP A 1 612 ? 6.478 2.727 -37.202 1.00 95.50 612 ASP A O 1
ATOM 4802 N N . LEU A 1 613 ? 7.356 1.930 -35.281 1.00 97.19 613 LEU A N 1
ATOM 4803 C CA . LEU A 1 613 ? 6.133 1.923 -34.487 1.00 97.19 613 LEU A CA 1
ATOM 4804 C C . LEU A 1 613 ? 5.927 3.198 -33.661 1.00 97.19 613 LEU A C 1
ATOM 4806 O O . LEU A 1 613 ? 4.864 3.336 -33.057 1.00 97.19 613 LEU A O 1
ATOM 4810 N N . ASP A 1 614 ? 6.850 4.169 -33.688 1.00 96.88 614 ASP A N 1
ATOM 4811 C CA . ASP A 1 614 ? 6.754 5.400 -32.881 1.00 96.88 614 ASP A CA 1
ATOM 4812 C C . ASP A 1 614 ? 5.438 6.166 -33.100 1.00 96.88 614 ASP A C 1
ATOM 4814 O O . ASP A 1 614 ? 4.927 6.820 -32.194 1.00 96.88 614 ASP A O 1
ATOM 4818 N N . LYS A 1 615 ? 4.877 6.089 -34.314 1.00 96.88 615 LYS A N 1
ATOM 4819 C CA . LYS A 1 615 ? 3.641 6.795 -34.699 1.00 96.88 615 LYS A CA 1
ATOM 4820 C C . LYS A 1 615 ? 2.417 5.895 -34.846 1.00 96.88 615 LYS A C 1
ATOM 4822 O O . LYS A 1 615 ? 1.301 6.405 -34.842 1.00 96.88 615 LYS A O 1
ATOM 4827 N N . THR A 1 616 ? 2.609 4.595 -35.053 1.00 97.25 616 THR A N 1
ATOM 4828 C CA . THR A 1 616 ? 1.519 3.634 -35.297 1.00 97.25 616 THR A CA 1
ATOM 4829 C C . THR A 1 616 ? 1.148 2.851 -34.041 1.00 97.25 616 THR A C 1
ATOM 4831 O O . THR A 1 616 ? -0.020 2.504 -33.878 1.00 97.25 616 THR A O 1
ATOM 4834 N N . GLY A 1 617 ? 2.104 2.634 -33.134 1.00 96.69 617 GLY A N 1
ATOM 4835 C CA . GLY A 1 617 ? 1.910 1.973 -31.849 1.00 96.69 617 GLY A CA 1
ATOM 4836 C C . GLY A 1 617 ? 1.547 0.488 -31.944 1.00 96.69 617 GLY A C 1
ATOM 4837 O O . GLY A 1 617 ? 1.704 -0.165 -32.975 1.00 96.69 617 GLY A O 1
ATOM 4838 N N . VAL A 1 618 ? 1.057 -0.046 -30.823 1.00 98.00 618 VAL A N 1
ATOM 4839 C CA . VAL A 1 618 ? 0.547 -1.418 -30.666 1.00 98.00 618 VAL A CA 1
ATOM 4840 C C . VAL A 1 618 ? -0.736 -1.396 -29.829 1.00 98.00 618 VAL A C 1
ATOM 4842 O O . VAL A 1 618 ? -0.994 -0.440 -29.108 1.00 98.00 618 VAL A O 1
ATOM 4845 N N . ALA A 1 619 ? -1.558 -2.446 -29.888 1.00 97.69 619 ALA A N 1
ATOM 4846 C CA . ALA A 1 619 ? -2.865 -2.449 -29.212 1.00 97.69 619 ALA A CA 1
ATOM 4847 C C . ALA A 1 619 ? -2.798 -2.625 -27.676 1.00 97.69 619 ALA A C 1
ATOM 4849 O O . ALA A 1 619 ? -3.799 -2.438 -26.987 1.00 97.69 619 ALA A O 1
ATOM 4850 N N . TRP A 1 620 ? -1.639 -3.004 -27.135 1.00 97.88 620 TRP A N 1
ATOM 4851 C CA . TRP A 1 620 ? -1.432 -3.335 -25.717 1.00 97.88 620 TRP A CA 1
ATOM 4852 C C . TRP A 1 620 ? -0.499 -2.358 -24.991 1.00 97.88 620 TRP A C 1
ATOM 4854 O O . TRP A 1 620 ? 0.010 -2.667 -23.915 1.00 97.88 620 TRP A O 1
ATOM 4864 N N . GLY A 1 621 ? -0.253 -1.180 -25.561 1.00 98.19 621 GLY A N 1
ATOM 4865 C CA . GLY A 1 621 ? 0.572 -0.155 -24.937 1.00 98.19 621 GLY A CA 1
ATOM 4866 C C . GLY A 1 621 ? 0.601 1.139 -25.735 1.00 98.19 621 GLY A C 1
ATOM 4867 O O . GLY A 1 621 ? 0.122 1.206 -26.863 1.00 98.19 621 GLY A O 1
ATOM 4868 N N . THR A 1 622 ? 1.201 2.165 -25.148 1.00 98.62 622 THR A N 1
ATOM 4869 C CA . THR A 1 622 ? 1.380 3.479 -25.770 1.00 98.62 622 THR A CA 1
ATOM 4870 C C . THR A 1 622 ? 2.865 3.785 -25.913 1.00 98.62 622 THR A C 1
ATOM 4872 O O . THR A 1 622 ? 3.621 3.638 -24.953 1.00 98.62 622 THR A O 1
ATOM 4875 N N . VAL A 1 623 ? 3.298 4.214 -27.101 1.00 98.56 623 VAL A N 1
ATOM 4876 C CA . VAL A 1 623 ? 4.658 4.739 -27.275 1.00 98.56 623 VAL A CA 1
ATOM 4877 C C . VAL A 1 623 ? 4.705 6.135 -26.660 1.00 98.56 623 VAL A C 1
ATOM 4879 O O . VAL A 1 623 ? 4.014 7.039 -27.125 1.00 98.56 623 VAL A O 1
ATOM 4882 N N . VAL A 1 624 ? 5.470 6.290 -25.580 1.00 98.00 624 VAL A N 1
ATOM 4883 C CA . VAL A 1 624 ? 5.516 7.523 -24.766 1.00 98.00 624 VAL A CA 1
ATOM 4884 C C . VAL A 1 624 ? 6.732 8.394 -25.073 1.00 98.00 624 VAL A C 1
ATOM 4886 O O . VAL A 1 624 ? 6.746 9.574 -24.745 1.00 98.00 624 VAL A O 1
ATOM 4889 N N . HIS A 1 625 ? 7.738 7.815 -25.725 1.00 97.88 625 HIS A N 1
ATOM 4890 C CA . HIS A 1 625 ? 8.965 8.463 -26.188 1.00 97.88 625 HIS A CA 1
ATOM 4891 C C . HIS A 1 625 ? 9.541 7.622 -27.345 1.00 97.88 625 HIS A C 1
ATOM 4893 O O . HIS A 1 625 ? 9.231 6.429 -27.389 1.00 97.88 625 HIS A O 1
ATOM 4899 N N . PRO A 1 626 ? 10.347 8.154 -28.290 1.00 97.69 626 PRO A N 1
ATOM 4900 C CA . PRO A 1 626 ? 10.866 7.365 -29.409 1.00 97.69 626 PRO A CA 1
ATOM 4901 C C . PRO A 1 626 ? 11.550 6.065 -28.963 1.00 97.69 626 PRO A C 1
ATOM 4903 O O . PRO A 1 626 ? 12.486 6.069 -28.156 1.00 97.69 626 PRO A O 1
ATOM 4906 N N . GLY A 1 627 ? 11.067 4.937 -29.477 1.00 97.12 627 GLY A N 1
ATOM 4907 C CA . GLY A 1 627 ? 11.524 3.597 -29.114 1.00 97.12 627 GLY A CA 1
ATOM 4908 C C . GLY A 1 627 ? 11.198 3.163 -27.677 1.00 97.12 627 GLY A C 1
ATOM 4909 O O . GLY A 1 627 ? 11.832 2.240 -27.165 1.00 97.12 627 GLY A O 1
ATOM 4910 N N . VAL A 1 628 ? 10.244 3.817 -27.002 1.00 98.31 628 VAL A N 1
ATOM 4911 C CA . VAL A 1 628 ? 9.839 3.532 -25.613 1.00 98.31 628 VAL A CA 1
ATOM 4912 C C . VAL A 1 628 ? 8.344 3.260 -25.530 1.00 98.31 628 VAL A C 1
ATOM 4914 O O . VAL A 1 628 ? 7.514 4.162 -25.654 1.00 98.31 628 VAL A O 1
ATOM 4917 N N . LEU A 1 629 ? 7.997 2.009 -25.257 1.00 98.62 629 LEU A N 1
ATOM 4918 C CA . LEU A 1 629 ? 6.625 1.569 -25.053 1.00 98.62 629 LEU A CA 1
ATOM 4919 C C . LEU A 1 629 ? 6.317 1.495 -23.556 1.00 98.62 629 LEU A C 1
ATOM 4921 O O . LEU A 1 629 ? 7.011 0.809 -22.810 1.00 98.62 629 LEU A O 1
ATOM 4925 N N . ALA A 1 630 ? 5.238 2.143 -23.131 1.00 98.69 630 ALA A N 1
ATOM 4926 C CA . ALA A 1 630 ? 4.590 1.883 -21.853 1.00 98.69 630 ALA A CA 1
ATOM 4927 C C . ALA A 1 630 ? 3.417 0.925 -22.094 1.00 98.69 630 ALA A C 1
ATOM 4929 O O . ALA A 1 630 ? 2.406 1.296 -22.699 1.00 98.69 630 ALA A O 1
ATOM 4930 N N . ALA A 1 631 ? 3.559 -0.331 -21.673 1.00 98.50 631 ALA A N 1
ATOM 4931 C CA . ALA A 1 631 ? 2.496 -1.320 -21.824 1.00 98.50 631 ALA A CA 1
ATOM 4932 C C . ALA A 1 631 ? 1.282 -0.963 -20.944 1.00 98.50 631 ALA A C 1
ATOM 4934 O O . ALA A 1 631 ? 1.429 -0.466 -19.822 1.00 98.50 631 ALA A O 1
ATOM 4935 N N . HIS A 1 632 ? 0.072 -1.224 -21.446 1.00 98.69 632 HIS A N 1
ATOM 4936 C CA . HIS A 1 632 ? -1.147 -1.090 -20.648 1.00 98.69 632 HIS A CA 1
ATOM 4937 C C . HIS A 1 632 ? -1.060 -2.014 -19.424 1.00 98.69 632 HIS A C 1
ATOM 4939 O O . HIS A 1 632 ? -0.514 -3.114 -19.507 1.00 98.69 632 HIS A O 1
ATOM 4945 N N . HIS A 1 633 ? -1.596 -1.576 -18.290 1.00 98.56 633 HIS A N 1
ATOM 4946 C CA . HIS A 1 633 ? -1.598 -2.332 -17.039 1.00 98.56 633 HIS A CA 1
ATOM 4947 C C . HIS A 1 633 ? -2.759 -1.872 -16.148 1.00 98.56 633 HIS A C 1
ATOM 4949 O O . HIS A 1 633 ? -3.337 -0.805 -16.368 1.00 98.56 633 HIS A O 1
ATOM 4955 N N . GLN A 1 634 ? -3.117 -2.689 -15.159 1.00 98.31 634 GLN A N 1
ATOM 4956 C CA . GLN A 1 634 ? -4.085 -2.332 -14.114 1.00 98.31 634 GLN A CA 1
ATOM 4957 C C . GLN A 1 634 ? -3.354 -2.105 -12.791 1.00 98.31 634 GLN A C 1
ATOM 4959 O O . GLN A 1 634 ? -2.309 -2.702 -12.572 1.00 98.31 634 GLN A O 1
ATOM 4964 N N . HIS A 1 635 ? -3.931 -1.301 -11.900 1.00 97.94 635 HIS A N 1
ATOM 4965 C CA . HIS A 1 635 ? -3.535 -1.218 -10.492 1.00 97.94 635 HIS A CA 1
ATOM 4966 C C . HIS A 1 635 ? -4.719 -1.693 -9.655 1.00 97.94 635 HIS A C 1
ATOM 4968 O O . HIS A 1 635 ? -5.706 -0.972 -9.504 1.00 97.94 635 HIS A O 1
ATOM 4974 N N . ASN A 1 636 ? -4.671 -2.937 -9.184 1.00 97.62 636 ASN A N 1
ATOM 4975 C CA . ASN A 1 636 ? -5.756 -3.540 -8.415 1.00 97.62 636 ASN A CA 1
ATOM 4976 C C . ASN A 1 636 ? -5.419 -3.443 -6.929 1.00 97.62 636 ASN A C 1
ATOM 4978 O O . ASN A 1 636 ? -4.479 -4.094 -6.486 1.00 97.62 636 ASN A O 1
ATOM 4982 N N . PHE A 1 637 ? -6.193 -2.679 -6.162 1.00 97.44 637 PHE A N 1
ATOM 4983 C CA . PHE A 1 637 ? -5.996 -2.493 -4.723 1.00 97.44 637 PHE A CA 1
ATOM 4984 C C . PHE A 1 637 ? -6.998 -3.320 -3.923 1.00 97.44 637 PHE A C 1
ATOM 4986 O O . PHE A 1 637 ? -8.162 -3.433 -4.307 1.00 97.44 637 PHE A O 1
ATOM 4993 N N . SER A 1 638 ? -6.573 -3.836 -2.773 1.00 98.06 638 SER A N 1
ATOM 4994 C CA . SER A 1 638 ? -7.451 -4.527 -1.833 1.00 98.06 638 SER A CA 1
ATOM 4995 C C . SER A 1 638 ? -7.380 -3.873 -0.461 1.00 98.06 638 SER A C 1
ATOM 4997 O O . SER A 1 638 ? -6.434 -4.102 0.287 1.00 98.06 638 SER A O 1
ATOM 4999 N N . LEU A 1 639 ? -8.406 -3.114 -0.082 1.00 98.12 639 LEU A N 1
ATOM 5000 C CA . LEU A 1 639 ? -8.549 -2.605 1.282 1.00 98.12 639 LEU A CA 1
ATOM 5001 C C . LEU A 1 639 ? -9.220 -3.671 2.166 1.00 98.12 639 LEU A C 1
ATOM 5003 O O . LEU A 1 639 ? -10.344 -4.085 1.885 1.00 98.12 639 LEU A O 1
ATOM 5007 N N . ARG A 1 640 ? -8.557 -4.107 3.244 1.00 98.69 640 ARG A N 1
ATOM 5008 C CA . ARG A 1 640 ? -9.170 -4.978 4.259 1.00 98.69 640 ARG A CA 1
ATOM 5009 C C . ARG A 1 640 ? -9.883 -4.111 5.286 1.00 98.69 640 ARG A C 1
ATOM 5011 O O . ARG A 1 640 ? -9.250 -3.339 6.008 1.00 98.69 640 ARG A O 1
ATOM 5018 N N . VAL A 1 641 ? -11.197 -4.288 5.366 1.00 98.69 641 VAL A N 1
ATOM 5019 C CA . VAL A 1 641 ? -12.059 -3.666 6.372 1.00 98.69 641 VAL A CA 1
ATOM 5020 C C . VAL A 1 641 ? -12.535 -4.749 7.325 1.00 98.69 641 VAL A C 1
ATOM 5022 O O . VAL A 1 641 ? -13.262 -5.648 6.918 1.00 98.69 641 VAL A O 1
ATOM 5025 N N . ASP A 1 642 ? -12.110 -4.660 8.580 1.00 98.62 642 ASP A N 1
ATOM 5026 C CA . ASP A 1 642 ? -12.523 -5.546 9.667 1.00 98.62 642 ASP A CA 1
ATOM 5027 C C . ASP A 1 642 ? -13.517 -4.787 10.552 1.00 98.62 642 ASP A C 1
ATOM 5029 O O . ASP A 1 642 ? -13.104 -3.941 11.362 1.00 98.62 642 ASP A O 1
ATOM 5033 N N . PRO A 1 643 ? -14.827 -4.951 10.318 1.00 98.31 643 PRO A N 1
ATOM 5034 C CA . PRO A 1 643 ? -15.816 -4.111 10.955 1.00 98.31 643 PRO A CA 1
ATOM 5035 C C . PRO A 1 643 ? -16.051 -4.484 12.416 1.00 98.31 643 PRO A C 1
ATOM 5037 O O . PRO A 1 643 ? -15.826 -5.601 12.869 1.00 98.31 643 PRO A O 1
ATOM 5040 N N . MET A 1 644 ? -16.511 -3.493 13.169 1.00 97.56 644 MET A N 1
ATOM 5041 C CA . MET A 1 644 ? -16.944 -3.646 14.552 1.00 97.56 644 MET A CA 1
ATOM 5042 C C . MET A 1 644 ? -18.048 -2.627 14.862 1.00 97.56 644 MET A C 1
ATOM 5044 O O . MET A 1 644 ? -18.010 -1.947 15.886 1.00 97.56 644 MET A O 1
ATOM 5048 N N . ILE A 1 645 ? -19.011 -2.469 13.947 1.00 98.50 645 ILE A N 1
ATOM 5049 C CA . ILE A 1 645 ? -20.085 -1.470 14.025 1.00 98.50 645 ILE A CA 1
ATOM 5050 C C . ILE A 1 645 ? -20.925 -1.734 15.278 1.00 98.50 645 ILE A C 1
ATOM 5052 O O . ILE A 1 645 ? -21.689 -2.696 15.320 1.00 98.50 645 ILE A O 1
ATOM 5056 N N . ASP A 1 646 ? -20.790 -0.895 16.306 1.00 97.94 646 ASP A N 1
ATOM 5057 C CA . ASP A 1 646 ? -21.413 -1.088 17.630 1.00 97.94 646 ASP A CA 1
ATOM 5058 C C . ASP A 1 646 ? -21.236 -2.509 18.215 1.00 97.94 646 ASP A C 1
ATOM 5060 O O . ASP A 1 646 ? -22.105 -3.029 18.918 1.00 97.94 646 ASP A O 1
ATOM 5064 N N . GLY A 1 647 ? -20.112 -3.161 17.918 1.00 96.31 647 GLY A N 1
ATOM 5065 C CA . GLY A 1 647 ? -19.779 -4.494 18.417 1.00 96.31 647 GLY A CA 1
ATOM 5066 C C . GLY A 1 647 ? -19.321 -5.453 17.316 1.00 96.31 647 GLY A C 1
ATOM 5067 O O . GLY A 1 647 ? -19.401 -5.117 16.135 1.00 96.31 647 GLY A O 1
ATOM 5068 N N . PRO A 1 648 ? -18.832 -6.646 17.697 1.00 95.31 648 PRO A N 1
ATOM 5069 C CA . PRO A 1 648 ? -18.147 -7.561 16.782 1.00 95.31 648 PRO A CA 1
ATOM 5070 C C . PRO A 1 648 ? -19.086 -8.368 15.877 1.00 95.31 648 PRO A C 1
ATOM 5072 O O . PRO A 1 648 ? -18.625 -8.930 14.900 1.00 95.31 648 PRO A O 1
ATOM 5075 N N . ASN A 1 649 ? -20.388 -8.436 16.176 1.00 97.56 649 ASN A N 1
ATOM 5076 C CA . ASN A 1 649 ? -21.340 -9.197 15.365 1.00 97.56 649 ASN A CA 1
ATOM 5077 C C . ASN A 1 649 ? -22.005 -8.271 14.346 1.00 97.56 649 ASN A C 1
ATOM 5079 O O . ASN A 1 649 ? -22.885 -7.469 14.684 1.00 97.56 649 ASN A O 1
ATOM 5083 N N . ASN A 1 650 ? -21.568 -8.344 13.097 1.00 98.62 650 ASN A N 1
ATOM 5084 C CA . ASN A 1 650 ? -22.058 -7.525 12.001 1.00 98.62 650 ASN A CA 1
ATOM 5085 C C . ASN A 1 650 ? -22.598 -8.402 10.864 1.00 98.62 650 ASN A C 1
ATOM 5087 O O . ASN A 1 650 ? -22.611 -9.626 10.909 1.00 98.62 650 ASN A O 1
ATOM 5091 N N . SER A 1 651 ? -23.192 -7.777 9.858 1.00 98.62 651 SER A N 1
ATOM 5092 C CA . SER A 1 651 ? -23.607 -8.442 8.621 1.00 98.62 651 SER A CA 1
ATOM 5093 C C . SER A 1 651 ? -23.350 -7.504 7.465 1.00 98.62 651 SER A C 1
ATOM 5095 O O . SER A 1 651 ? -23.481 -6.287 7.616 1.00 98.62 651 SER A O 1
ATOM 5097 N N . VAL A 1 652 ? -23.033 -8.053 6.301 1.00 98.69 652 VAL A N 1
ATOM 5098 C CA . VAL A 1 652 ? -23.014 -7.261 5.073 1.00 98.69 652 VAL A CA 1
ATOM 5099 C C . VAL A 1 652 ? -24.368 -7.403 4.392 1.00 98.69 652 VAL A C 1
ATOM 5101 O O . VAL A 1 652 ? -24.904 -8.500 4.250 1.00 98.69 652 VAL A O 1
ATOM 5104 N N . VAL A 1 653 ? -24.937 -6.280 3.977 1.00 98.62 653 VAL A N 1
ATOM 5105 C CA . VAL A 1 653 ? -26.140 -6.228 3.146 1.00 98.62 653 VAL A CA 1
ATOM 5106 C C . VAL A 1 653 ? -25.824 -5.464 1.870 1.00 98.62 653 VAL A C 1
ATOM 5108 O O . VAL A 1 653 ? -24.932 -4.611 1.856 1.00 98.62 653 VAL A O 1
ATOM 5111 N N . TYR A 1 654 ? -26.589 -5.705 0.815 1.00 98.12 654 TYR A N 1
ATOM 5112 C CA . TYR A 1 654 ? -26.652 -4.795 -0.320 1.00 98.12 654 TYR A CA 1
ATOM 5113 C C . TYR A 1 654 ? -28.077 -4.289 -0.526 1.00 98.12 654 TYR A C 1
ATOM 5115 O O . TYR A 1 654 ? -29.056 -4.984 -0.255 1.00 98.12 654 TYR A O 1
ATOM 5123 N N . GLN A 1 655 ? -28.186 -3.042 -0.969 1.00 97.62 655 GLN A N 1
ATOM 5124 C CA . GLN A 1 655 ? -29.444 -2.398 -1.316 1.00 97.62 655 GLN A CA 1
ATOM 5125 C C . GLN A 1 655 ? -29.487 -2.067 -2.797 1.00 97.62 655 GLN A C 1
ATOM 5127 O O . GLN A 1 655 ? -28.480 -1.633 -3.345 1.00 97.62 655 GLN A O 1
ATOM 5132 N N . GLU A 1 656 ? -30.660 -2.205 -3.403 1.00 98.31 656 GLU A N 1
ATOM 5133 C CA . GLU A 1 656 ? -30.911 -1.931 -4.818 1.00 98.31 656 GLU A CA 1
ATOM 5134 C C . GLU A 1 656 ? -32.178 -1.098 -4.989 1.00 98.31 656 GLU A C 1
ATOM 5136 O O . GLU A 1 656 ? -33.166 -1.320 -4.287 1.00 98.31 656 GLU A O 1
ATOM 5141 N N . ALA A 1 657 ? -32.168 -0.168 -5.939 1.00 97.94 657 ALA A N 1
ATOM 5142 C CA . ALA A 1 657 ? -33.321 0.636 -6.318 1.00 97.94 657 ALA A CA 1
ATOM 5143 C C . ALA A 1 657 ? -34.031 0.019 -7.534 1.00 97.94 657 ALA A C 1
ATOM 5145 O O . ALA A 1 657 ? -33.433 -0.143 -8.594 1.00 97.94 657 ALA A O 1
ATOM 5146 N N . HIS A 1 658 ? -35.322 -0.289 -7.387 1.00 98.06 658 HIS A N 1
ATOM 5147 C CA . HIS A 1 658 ? -36.152 -0.935 -8.408 1.00 98.06 658 HIS A CA 1
ATOM 5148 C C . HIS A 1 658 ? -37.386 -0.089 -8.714 1.00 98.06 658 HIS A C 1
ATOM 5150 O O . HIS A 1 658 ? -38.096 0.323 -7.797 1.00 98.06 658 HIS A O 1
ATOM 5156 N N . ALA A 1 659 ? -37.677 0.150 -9.994 1.00 97.25 659 ALA A N 1
ATOM 5157 C CA . ALA A 1 659 ? -38.902 0.840 -10.395 1.00 97.25 659 ALA A CA 1
ATOM 5158 C C . ALA A 1 659 ? -40.145 0.046 -9.958 1.00 97.25 659 ALA A C 1
ATOM 5160 O O . ALA A 1 659 ? -40.218 -1.172 -10.140 1.00 97.25 659 ALA A O 1
ATOM 5161 N N . MET A 1 660 ? -41.139 0.737 -9.401 1.00 97.06 660 MET A N 1
ATOM 5162 C CA . MET A 1 660 ? -42.433 0.129 -9.100 1.00 97.06 660 MET A CA 1
ATOM 5163 C C . MET A 1 660 ? -43.241 -0.014 -10.395 1.00 97.06 660 MET A C 1
ATOM 5165 O O . MET A 1 660 ? -43.173 0.873 -11.252 1.00 97.06 660 MET A O 1
ATOM 5169 N N . PRO A 1 661 ? -44.046 -1.081 -10.552 1.00 96.19 661 PRO A N 1
ATOM 5170 C CA . PRO A 1 661 ? -44.912 -1.211 -11.716 1.00 96.19 661 PRO A CA 1
ATOM 5171 C C . PRO A 1 661 ? -45.879 -0.025 -11.802 1.00 96.19 661 PRO A C 1
ATOM 5173 O O . PRO A 1 661 ? -46.299 0.530 -10.782 1.00 96.19 661 PRO A O 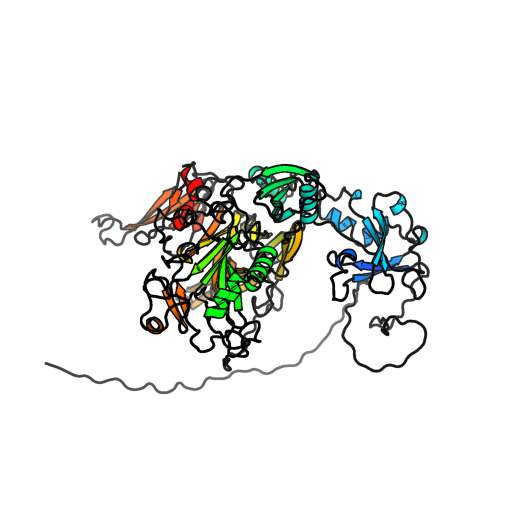1
ATOM 5176 N N . VAL A 1 662 ? -46.235 0.362 -13.027 1.00 97.31 662 VAL A N 1
ATOM 5177 C CA . VAL A 1 662 ? -47.332 1.309 -13.250 1.00 97.31 662 VAL A CA 1
ATOM 5178 C C . VAL A 1 662 ? -48.624 0.613 -12.849 1.00 97.31 662 VAL A C 1
ATOM 5180 O O . VAL A 1 662 ? -48.957 -0.442 -13.388 1.00 97.31 662 VAL A O 1
ATOM 5183 N N . ASP A 1 663 ? -49.349 1.215 -11.919 1.00 96.94 663 ASP A N 1
ATOM 5184 C CA . ASP A 1 663 ? -50.602 0.681 -11.402 1.00 96.94 663 ASP A CA 1
ATOM 5185 C C . ASP A 1 663 ? -51.618 1.809 -11.266 1.00 96.94 663 ASP A C 1
ATOM 5187 O O . ASP A 1 663 ? -51.279 2.875 -10.765 1.00 96.94 663 ASP A O 1
ATOM 5191 N N . LYS A 1 664 ? -52.857 1.599 -11.714 1.00 95.69 664 LYS A N 1
ATOM 5192 C CA . LYS A 1 664 ? -53.854 2.679 -11.794 1.00 95.69 664 LYS A CA 1
ATOM 5193 C C . LYS A 1 664 ? -54.271 3.236 -10.432 1.00 95.69 664 LYS A C 1
ATOM 5195 O O . LYS A 1 664 ? -54.684 4.392 -10.387 1.00 95.69 664 LYS A O 1
ATOM 5200 N N . ASP A 1 665 ? -54.155 2.454 -9.363 1.00 96.75 665 ASP A N 1
ATOM 5201 C CA . ASP A 1 665 ? -54.639 2.833 -8.036 1.00 96.75 665 ASP A CA 1
ATOM 5202 C C . ASP A 1 665 ? -53.486 3.260 -7.113 1.00 96.75 665 ASP A C 1
ATOM 5204 O O . ASP A 1 665 ? -53.631 4.201 -6.334 1.00 96.75 665 ASP A O 1
ATOM 5208 N N . TRP A 1 666 ? -52.325 2.605 -7.214 1.00 96.12 666 TRP A N 1
ATOM 5209 C CA . TRP A 1 666 ? -51.185 2.813 -6.317 1.00 96.12 666 TRP A CA 1
ATOM 5210 C C . TRP A 1 666 ? -50.055 3.663 -6.911 1.00 96.12 666 TRP A C 1
ATOM 5212 O O . TRP A 1 666 ? -49.516 4.535 -6.229 1.00 96.12 666 TRP A O 1
ATOM 5222 N N . ASN A 1 667 ? -49.695 3.443 -8.179 1.00 97.75 667 ASN A N 1
ATOM 5223 C CA . ASN A 1 667 ? -48.620 4.171 -8.870 1.00 97.75 667 ASN A CA 1
ATOM 5224 C C . ASN A 1 667 ? -49.070 4.649 -10.269 1.00 97.75 667 ASN A C 1
ATOM 5226 O O . ASN A 1 667 ? -48.452 4.280 -11.277 1.00 97.75 667 ASN A O 1
ATOM 5230 N N . PRO A 1 668 ? -50.148 5.459 -10.368 1.00 97.38 668 PRO A N 1
ATOM 5231 C CA . PRO A 1 668 ? -50.801 5.780 -11.647 1.00 97.38 668 PRO A CA 1
ATOM 5232 C C . PRO A 1 668 ? -49.927 6.588 -12.603 1.00 97.38 668 PRO A C 1
ATOM 5234 O O . PRO A 1 668 ? -50.195 6.642 -13.802 1.00 97.38 668 PRO A O 1
ATOM 5237 N N . HIS A 1 669 ? -48.882 7.222 -12.077 1.00 97.62 669 HIS A N 1
ATOM 5238 C CA . HIS A 1 669 ? -47.961 8.063 -12.833 1.00 97.62 669 HIS A CA 1
ATOM 5239 C C . HIS A 1 669 ? -46.601 7.398 -13.081 1.00 97.62 669 HIS A C 1
ATOM 5241 O O . HIS A 1 669 ? -45.747 8.001 -13.724 1.00 97.62 669 HIS A O 1
ATOM 5247 N N . GLY A 1 670 ? -46.392 6.167 -12.597 1.00 96.69 670 GLY A N 1
ATOM 5248 C CA . GLY A 1 670 ? -45.211 5.363 -12.921 1.00 96.69 670 GLY A CA 1
ATOM 5249 C C . GLY A 1 670 ? -43.875 5.895 -12.401 1.00 96.69 670 GLY A C 1
ATOM 5250 O O . GLY A 1 670 ? -42.832 5.414 -12.825 1.00 96.69 670 GLY A O 1
ATOM 5251 N N . ASN A 1 671 ? -43.876 6.885 -11.510 1.00 97.00 671 ASN A N 1
ATOM 5252 C CA . ASN A 1 671 ? -42.655 7.513 -10.998 1.00 97.00 671 ASN A CA 1
ATOM 5253 C C . ASN A 1 671 ? -42.123 6.848 -9.716 1.00 97.00 671 ASN A C 1
ATOM 5255 O O . ASN A 1 671 ? -41.033 7.197 -9.260 1.00 97.00 671 ASN A O 1
ATOM 5259 N N . GLY A 1 672 ? -42.908 5.963 -9.095 1.00 97.56 672 GLY A N 1
ATOM 5260 C CA . GLY A 1 672 ? -42.520 5.257 -7.878 1.00 97.56 672 GLY A CA 1
ATOM 5261 C C . GLY A 1 672 ? -41.358 4.286 -8.096 1.00 97.56 672 GLY A C 1
ATOM 5262 O O . GLY A 1 672 ? -41.256 3.629 -9.132 1.00 97.56 672 GLY A O 1
ATOM 5263 N N . TYR A 1 673 ? -40.507 4.159 -7.083 1.00 97.56 673 TYR A N 1
ATOM 5264 C CA . TYR A 1 673 ? -39.487 3.121 -6.978 1.00 97.56 673 TYR A CA 1
ATOM 5265 C C . TYR A 1 673 ? -39.397 2.659 -5.523 1.00 97.56 673 TYR A C 1
ATOM 5267 O O . TYR A 1 673 ? -39.792 3.378 -4.602 1.00 97.56 673 TYR A O 1
ATOM 5275 N N . GLU A 1 674 ? -38.862 1.466 -5.315 1.00 97.00 674 GLU A N 1
ATOM 5276 C CA . GLU A 1 674 ? -38.600 0.906 -3.995 1.00 97.00 674 GLU A CA 1
ATOM 5277 C C . GLU A 1 674 ? -37.125 0.544 -3.837 1.00 97.00 674 GLU A C 1
ATOM 5279 O O . GLU A 1 674 ? -36.418 0.307 -4.817 1.00 97.00 674 GLU A O 1
ATOM 5284 N N . VAL A 1 675 ? -36.661 0.500 -2.588 1.00 97.50 675 VAL A N 1
ATOM 5285 C CA . VAL A 1 675 ? -35.323 0.012 -2.252 1.00 97.50 675 VAL A CA 1
ATOM 5286 C C . VAL A 1 675 ? -35.457 -1.354 -1.599 1.00 97.50 675 VAL A C 1
ATOM 5288 O O . VAL A 1 675 ? -36.085 -1.482 -0.546 1.00 97.50 675 VAL A O 1
ATOM 5291 N N . ARG A 1 676 ? -34.856 -2.366 -2.220 1.00 97.75 676 ARG A N 1
ATOM 5292 C CA . ARG A 1 676 ? -34.812 -3.742 -1.717 1.00 97.75 676 ARG A CA 1
ATOM 5293 C C . ARG A 1 676 ? -33.475 -3.975 -1.033 1.00 97.75 676 ARG A C 1
ATOM 5295 O O . ARG A 1 676 ? -32.442 -3.597 -1.572 1.00 97.75 676 ARG A O 1
ATOM 5302 N N . GLU A 1 677 ? -33.501 -4.551 0.163 1.00 97.75 677 GLU A N 1
ATOM 5303 C CA . GLU A 1 677 ? -32.306 -4.889 0.940 1.00 97.75 677 GLU A CA 1
ATOM 5304 C C . GLU A 1 677 ? -32.154 -6.405 1.006 1.00 97.75 677 GLU A C 1
ATOM 5306 O O . GLU A 1 677 ? -33.125 -7.121 1.256 1.00 97.75 677 GLU A O 1
ATOM 5311 N N . HIS A 1 678 ? -30.932 -6.876 0.791 1.00 98.19 678 HIS A N 1
ATOM 5312 C CA . HIS A 1 678 ? -30.580 -8.285 0.768 1.00 98.19 678 HIS A CA 1
ATOM 5313 C C . HIS A 1 678 ? -29.395 -8.526 1.701 1.00 98.19 678 HIS A C 1
ATOM 5315 O O . HIS A 1 678 ? -28.351 -7.888 1.557 1.00 98.19 678 HIS A O 1
ATOM 5321 N N . THR A 1 679 ? -29.551 -9.450 2.647 1.00 98.44 679 THR A N 1
ATOM 5322 C CA . THR A 1 679 ? -28.458 -9.880 3.526 1.00 98.44 679 THR A CA 1
ATOM 5323 C C . THR A 1 679 ? -27.557 -10.874 2.808 1.00 98.44 679 THR A C 1
ATOM 5325 O O . THR A 1 679 ? -28.029 -11.789 2.130 1.00 98.44 679 THR A O 1
ATOM 5328 N N . ILE A 1 680 ? -26.248 -10.687 2.956 1.00 98.50 680 ILE A N 1
ATOM 5329 C CA . ILE A 1 680 ? -25.237 -11.647 2.534 1.00 98.50 680 ILE A CA 1
ATOM 5330 C C . ILE A 1 680 ? -25.043 -12.644 3.671 1.00 98.50 680 ILE A C 1
ATOM 5332 O O . ILE A 1 680 ? -24.530 -12.291 4.728 1.00 98.50 680 ILE A O 1
ATOM 5336 N N . ASN A 1 681 ? -25.435 -13.895 3.436 1.00 98.06 681 ASN A N 1
ATOM 5337 C CA . ASN A 1 681 ? -25.410 -14.930 4.475 1.00 98.06 681 ASN A CA 1
ATOM 5338 C C . ASN A 1 681 ? -24.204 -15.867 4.358 1.00 98.06 681 ASN A C 1
ATOM 5340 O O . ASN A 1 681 ? -23.952 -16.674 5.250 1.00 98.06 681 ASN A O 1
ATOM 5344 N N . THR A 1 682 ? -23.472 -15.806 3.245 1.00 98.25 682 THR A N 1
ATOM 5345 C CA . THR A 1 682 ? -22.388 -16.744 2.942 1.00 98.25 682 THR A CA 1
ATOM 5346 C C . THR A 1 682 ? -21.168 -16.014 2.403 1.00 98.25 682 THR A C 1
ATOM 5348 O O . THR A 1 682 ? -21.303 -15.071 1.620 1.00 98.25 682 THR A O 1
ATOM 5351 N N . SER A 1 683 ? -19.971 -16.464 2.781 1.00 98.69 683 SER A N 1
ATOM 5352 C CA . SER A 1 683 ? -18.737 -15.906 2.236 1.00 98.69 683 SER A CA 1
ATOM 5353 C C . SER A 1 683 ? -18.662 -16.052 0.705 1.00 98.69 683 SER A C 1
ATOM 5355 O O . SER A 1 683 ? -19.121 -17.036 0.105 1.00 98.69 683 SER A O 1
ATOM 5357 N N . GLY A 1 684 ? -18.143 -15.022 0.037 1.00 98.56 684 GLY A N 1
ATOM 5358 C CA . GLY A 1 684 ? -18.189 -14.923 -1.422 1.00 98.56 684 GLY A CA 1
ATOM 5359 C C . GLY A 1 684 ? -17.659 -13.606 -1.980 1.00 98.56 684 GLY A C 1
ATOM 5360 O O . GLY A 1 684 ? -17.395 -12.665 -1.230 1.00 98.56 684 GLY A O 1
ATOM 5361 N N . GLY A 1 685 ? -17.519 -13.570 -3.305 1.00 98.19 685 GLY A N 1
ATOM 5362 C CA . GLY A 1 685 ? -17.319 -12.349 -4.078 1.00 98.19 685 GLY A CA 1
ATOM 5363 C C . GLY A 1 685 ? -18.659 -11.786 -4.554 1.00 98.19 685 GLY A C 1
ATOM 5364 O O . GLY A 1 685 ? -19.554 -12.537 -4.946 1.00 98.19 685 GLY A O 1
ATOM 5365 N N . TYR A 1 686 ? -18.796 -10.468 -4.485 1.00 97.69 686 TYR A N 1
ATOM 5366 C CA . TYR A 1 686 ? -20.000 -9.712 -4.797 1.00 97.69 686 TYR A CA 1
ATOM 5367 C C . TYR A 1 686 ? -19.626 -8.473 -5.609 1.00 97.69 686 TYR A C 1
ATOM 5369 O O . TYR A 1 686 ? -18.622 -7.813 -5.341 1.00 97.69 686 TYR A O 1
ATOM 5377 N N . ASP A 1 687 ? -20.458 -8.147 -6.594 1.00 97.56 687 ASP A N 1
ATOM 5378 C CA . ASP A 1 687 ? -20.177 -7.074 -7.545 1.00 97.56 687 ASP A CA 1
ATOM 5379 C C . ASP A 1 687 ? -21.154 -5.910 -7.398 1.00 97.56 687 ASP A C 1
ATOM 5381 O O . ASP A 1 687 ? -22.326 -6.089 -7.037 1.00 97.56 687 ASP A O 1
ATOM 5385 N N . LEU A 1 688 ? -20.650 -4.717 -7.714 1.00 97.00 688 LEU A N 1
ATOM 5386 C CA . LEU A 1 688 ? -21.462 -3.522 -7.907 1.00 97.00 688 LEU A CA 1
ATOM 5387 C C . LEU A 1 688 ? -22.371 -3.712 -9.129 1.00 97.00 688 LEU A C 1
ATOM 5389 O O . LEU A 1 688 ? -22.042 -4.439 -10.064 1.00 97.00 688 LEU A O 1
ATOM 5393 N N . ASP A 1 689 ? -23.508 -3.026 -9.127 1.00 96.38 689 ASP A N 1
ATOM 5394 C CA . ASP A 1 689 ? -24.444 -3.008 -10.249 1.00 96.38 689 ASP A CA 1
ATOM 5395 C C . ASP A 1 689 ? -25.018 -1.597 -10.379 1.00 96.38 689 ASP A C 1
ATOM 5397 O O . ASP A 1 689 ? -25.775 -1.128 -9.525 1.00 96.38 689 ASP A O 1
ATOM 5401 N N . THR A 1 690 ? -24.595 -0.881 -11.417 1.00 95.44 690 THR A N 1
ATOM 5402 C CA . THR A 1 690 ? -24.984 0.514 -11.632 1.00 95.44 690 THR A CA 1
ATOM 5403 C C . THR A 1 690 ? -26.418 0.659 -12.122 1.00 95.44 690 THR A C 1
ATOM 5405 O O . THR A 1 690 ? -27.011 1.710 -11.885 1.00 95.44 690 THR A O 1
ATOM 5408 N N . ASP A 1 691 ? -26.994 -0.373 -12.743 1.00 96.31 691 ASP A N 1
ATOM 5409 C CA . ASP A 1 691 ? -28.339 -0.306 -13.330 1.00 96.31 691 ASP A CA 1
ATOM 5410 C C . ASP A 1 691 ? -29.422 -0.295 -12.245 1.00 96.31 691 ASP A C 1
ATOM 5412 O O . ASP A 1 691 ? -30.469 0.333 -12.406 1.00 96.31 691 ASP A O 1
ATOM 5416 N N . VAL A 1 692 ? -29.140 -0.927 -11.102 1.00 96.94 692 VAL A N 1
ATOM 5417 C CA . VAL A 1 692 ? -30.007 -0.929 -9.910 1.00 96.94 692 VAL A CA 1
ATOM 5418 C C . VAL A 1 692 ? -29.404 -0.164 -8.730 1.00 96.94 692 VAL A C 1
ATOM 5420 O O . VAL A 1 692 ? -29.902 -0.256 -7.607 1.00 96.94 692 VAL A O 1
ATOM 5423 N N . ASN A 1 693 ? -28.332 0.604 -8.960 1.00 95.81 693 ASN A N 1
ATOM 5424 C CA . ASN A 1 693 ? -27.610 1.357 -7.931 1.00 95.81 693 ASN A CA 1
ATOM 5425 C C . ASN A 1 693 ? -27.278 0.494 -6.695 1.00 95.81 693 ASN A C 1
ATOM 5427 O O . ASN A 1 693 ? -27.575 0.879 -5.558 1.00 95.81 693 ASN A O 1
ATOM 5431 N N . ARG A 1 694 ? -26.714 -0.702 -6.918 1.00 97.38 694 ARG A N 1
ATOM 5432 C CA . ARG A 1 694 ? -26.381 -1.638 -5.844 1.00 97.38 694 ARG A CA 1
ATOM 5433 C C . ARG A 1 694 ? -25.324 -1.034 -4.928 1.00 97.38 694 ARG A C 1
ATOM 5435 O O . ARG A 1 694 ? -24.210 -0.732 -5.346 1.00 97.38 694 ARG A O 1
ATOM 5442 N N . VAL A 1 695 ? -25.673 -0.914 -3.653 1.00 96.75 695 VAL A N 1
ATOM 5443 C CA . VAL A 1 695 ? -24.838 -0.310 -2.614 1.00 96.75 695 VAL A CA 1
ATOM 5444 C C . VAL A 1 695 ? -24.691 -1.269 -1.446 1.00 96.75 695 VAL A C 1
ATOM 5446 O O . VAL A 1 695 ? -25.689 -1.722 -0.889 1.00 96.75 695 VAL A O 1
ATOM 5449 N N . PHE A 1 696 ? -23.458 -1.492 -1.008 1.00 98.31 696 PHE A N 1
ATOM 5450 C CA . PHE A 1 696 ? -23.153 -2.358 0.125 1.00 98.31 696 PHE A CA 1
ATOM 5451 C C . PHE A 1 696 ? -23.139 -1.578 1.440 1.00 98.31 696 PHE A C 1
ATOM 5453 O O . PHE A 1 696 ? -22.758 -0.404 1.494 1.00 98.31 696 PHE A O 1
ATOM 5460 N N . LYS A 1 697 ? -23.562 -2.229 2.521 1.00 98.56 697 LYS A N 1
ATOM 5461 C CA . LYS A 1 697 ? -23.502 -1.694 3.882 1.00 98.56 697 LYS A CA 1
ATOM 5462 C C . LYS A 1 697 ? -23.077 -2.782 4.847 1.00 98.56 697 LYS A C 1
ATOM 5464 O O . LYS A 1 697 ? -23.491 -3.928 4.711 1.00 98.56 697 LYS A O 1
ATOM 5469 N N . ILE A 1 698 ? -22.330 -2.383 5.861 1.00 98.69 698 ILE A N 1
ATOM 5470 C CA . ILE A 1 698 ? -22.052 -3.200 7.033 1.00 98.69 698 ILE A CA 1
ATOM 5471 C C . ILE A 1 698 ? -23.033 -2.761 8.115 1.00 98.69 698 ILE A C 1
ATOM 5473 O O . ILE A 1 698 ? -23.098 -1.574 8.440 1.00 98.69 698 ILE A O 1
ATOM 5477 N N . VAL A 1 699 ? -23.825 -3.690 8.639 1.00 98.75 699 VAL A N 1
ATOM 5478 C CA . VAL A 1 699 ? -24.882 -3.422 9.619 1.00 98.75 699 VAL A CA 1
ATOM 5479 C C . VAL A 1 699 ? -24.638 -4.178 10.914 1.00 98.75 699 VAL A C 1
ATOM 5481 O O . VAL A 1 699 ? -24.093 -5.278 10.902 1.00 98.75 699 VAL A O 1
ATOM 5484 N N . ASN A 1 700 ? -25.130 -3.629 12.022 1.00 98.69 700 ASN A N 1
ATOM 5485 C CA . ASN A 1 700 ? -25.317 -4.392 13.252 1.00 98.69 700 ASN A CA 1
ATOM 5486 C C . ASN A 1 700 ? -26.811 -4.727 13.415 1.00 98.69 700 ASN A C 1
ATOM 5488 O O . ASN A 1 700 ? -27.629 -3.830 13.665 1.00 98.69 700 ASN A O 1
ATOM 5492 N N . PRO A 1 701 ? -27.225 -5.998 13.258 1.00 97.69 701 PRO A N 1
ATOM 5493 C CA . PRO A 1 701 ? -28.633 -6.380 13.341 1.00 97.69 701 PRO A CA 1
ATOM 5494 C C . PRO A 1 701 ? -29.229 -6.179 14.743 1.00 97.69 701 PRO A C 1
ATOM 5496 O O . PRO A 1 701 ? -30.438 -5.947 14.852 1.00 97.69 701 PRO A O 1
ATOM 5499 N N . SER A 1 702 ? -28.393 -6.193 15.787 1.00 98.25 702 SER A N 1
ATOM 5500 C CA . SER A 1 702 ? -28.792 -6.104 17.198 1.00 98.25 702 SER A CA 1
ATOM 5501 C C . SER A 1 702 ? -28.987 -4.669 17.696 1.00 98.25 702 SER A C 1
ATOM 5503 O O . SER A 1 702 ? -29.643 -4.463 18.715 1.00 98.25 702 SER A O 1
ATOM 5505 N N . VAL A 1 703 ? -28.472 -3.667 16.976 1.00 98.38 703 VAL A N 1
ATOM 5506 C CA . VAL A 1 703 ? -28.580 -2.252 17.360 1.00 98.38 703 VAL A CA 1
ATOM 5507 C C . VAL A 1 703 ? -29.437 -1.498 16.349 1.00 98.38 703 VAL A C 1
ATOM 5509 O O . VAL A 1 703 ? -29.117 -1.417 15.162 1.00 98.38 703 VAL A O 1
ATOM 5512 N N . LYS A 1 704 ? -30.560 -0.941 16.815 1.00 98.12 704 LYS A N 1
ATOM 5513 C CA . LYS A 1 704 ? -31.528 -0.232 15.970 1.00 98.12 704 LYS A CA 1
ATOM 5514 C C . LYS A 1 704 ? -31.400 1.276 16.121 1.00 98.12 704 LYS A C 1
ATOM 5516 O O . LYS A 1 704 ? -31.276 1.801 17.224 1.00 98.12 704 LYS A O 1
ATOM 5521 N N . ASN A 1 705 ? -31.492 1.980 15.001 1.00 97.81 705 ASN A N 1
ATOM 5522 C CA . ASN A 1 705 ? -31.663 3.420 14.996 1.00 97.81 705 ASN A CA 1
ATOM 5523 C C . ASN A 1 705 ? -33.051 3.769 15.582 1.00 97.81 705 ASN A C 1
ATOM 5525 O O . ASN A 1 705 ? -34.057 3.220 15.122 1.00 97.81 705 ASN A O 1
ATOM 5529 N N . PRO A 1 706 ? -33.137 4.688 16.561 1.00 97.81 706 PRO A N 1
ATOM 5530 C CA . PRO A 1 706 ? -34.376 4.954 17.295 1.00 97.81 706 PRO A CA 1
ATOM 5531 C C . PRO A 1 706 ? -35.461 5.652 16.465 1.00 97.81 706 PRO A C 1
ATOM 5533 O O . PRO A 1 706 ? -36.618 5.658 16.869 1.00 97.81 706 PRO A O 1
ATOM 5536 N N . ILE A 1 707 ? -35.109 6.253 15.323 1.00 98.19 707 ILE A N 1
ATOM 5537 C CA . ILE A 1 707 ? -36.049 7.010 14.488 1.00 98.19 707 ILE A CA 1
ATOM 5538 C C . ILE A 1 707 ? -36.744 6.105 13.475 1.00 98.19 707 ILE A C 1
ATOM 5540 O O . ILE A 1 707 ? -37.959 6.164 13.322 1.00 98.19 707 ILE A O 1
ATOM 5544 N N . ASN A 1 708 ? -35.977 5.283 12.757 1.00 96.81 708 ASN A N 1
ATOM 5545 C CA . ASN A 1 708 ? -36.501 4.483 11.647 1.00 96.81 708 ASN A CA 1
ATOM 5546 C C . ASN A 1 708 ? -36.585 2.977 11.952 1.00 96.81 708 ASN A C 1
ATOM 5548 O O . ASN A 1 708 ? -37.056 2.219 11.105 1.00 96.81 708 ASN A O 1
ATOM 5552 N N . GLY A 1 709 ? -36.103 2.531 13.119 1.00 97.56 709 GLY A N 1
ATOM 5553 C CA . GLY A 1 709 ? -36.101 1.125 13.532 1.00 97.56 709 GLY A CA 1
ATOM 5554 C C . GLY A 1 709 ? -35.198 0.208 12.696 1.00 97.56 709 GLY A C 1
ATOM 5555 O O . GLY A 1 709 ? -35.199 -1.004 12.908 1.00 97.56 709 GLY A O 1
ATOM 5556 N N . ARG A 1 710 ? -34.429 0.748 11.742 1.00 97.12 710 ARG A N 1
ATOM 5557 C CA . ARG A 1 710 ? -33.464 -0.006 10.931 1.00 97.12 710 ARG A CA 1
ATOM 5558 C C . ARG A 1 710 ? -32.193 -0.244 11.730 1.00 97.12 710 ARG A C 1
ATOM 5560 O O . ARG A 1 710 ? -31.895 0.480 12.677 1.00 97.12 710 ARG A O 1
ATOM 5567 N N . SER A 1 711 ? -31.433 -1.257 11.340 1.00 98.25 711 SER A N 1
ATOM 5568 C CA . SER A 1 711 ? -30.112 -1.479 11.916 1.00 98.25 711 SER A CA 1
ATOM 5569 C C . SER A 1 711 ? -29.180 -0.304 11.658 1.00 98.25 711 SER A C 1
ATOM 5571 O O . SER A 1 711 ? -29.219 0.305 10.586 1.00 98.25 711 SER A O 1
ATOM 5573 N N . VAL A 1 712 ? -28.353 0.022 12.651 1.00 98.44 712 VAL A N 1
ATOM 5574 C CA . VAL A 1 712 ? -27.238 0.955 12.456 1.00 98.44 712 VAL A CA 1
ATOM 5575 C C . VAL A 1 712 ? -26.285 0.382 11.411 1.00 98.44 712 VAL A C 1
ATOM 5577 O O . VAL A 1 712 ? -26.133 -0.837 11.305 1.00 98.44 712 VAL A O 1
ATOM 5580 N N . ALA A 1 713 ? -25.690 1.259 10.607 1.00 98.25 713 ALA A N 1
ATOM 5581 C CA . ALA A 1 713 ? -24.947 0.841 9.433 1.00 98.25 713 ALA A CA 1
ATOM 5582 C C . ALA A 1 713 ? -23.820 1.810 9.087 1.00 98.25 713 ALA A C 1
ATOM 5584 O O . ALA A 1 713 ? -23.956 3.018 9.289 1.00 98.25 713 ALA A O 1
ATOM 5585 N N . TYR A 1 714 ? -22.778 1.273 8.461 1.00 98.50 714 TYR A N 1
ATOM 5586 C CA . TYR A 1 714 ? -21.796 2.023 7.692 1.00 98.50 714 TYR A CA 1
ATOM 5587 C C . TYR A 1 714 ? -21.920 1.617 6.224 1.00 98.50 714 TYR A C 1
ATOM 5589 O O . TYR A 1 714 ? -21.931 0.431 5.894 1.00 98.50 714 TYR A O 1
ATOM 5597 N N . LYS A 1 715 ? -22.093 2.592 5.335 1.00 97.81 715 LYS A N 1
ATOM 5598 C CA . LYS A 1 715 ? -22.307 2.351 3.905 1.00 97.81 715 LYS A CA 1
ATOM 5599 C C . LYS A 1 715 ? -20.972 2.424 3.166 1.00 97.81 715 LYS A C 1
ATOM 5601 O O . LYS A 1 715 ? -20.215 3.361 3.385 1.00 97.81 715 LYS A O 1
ATOM 5606 N N . ILE A 1 716 ? -20.723 1.475 2.268 1.00 97.31 716 ILE A N 1
ATOM 5607 C CA . ILE A 1 716 ? -19.526 1.443 1.425 1.00 97.31 716 ILE A CA 1
ATOM 5608 C 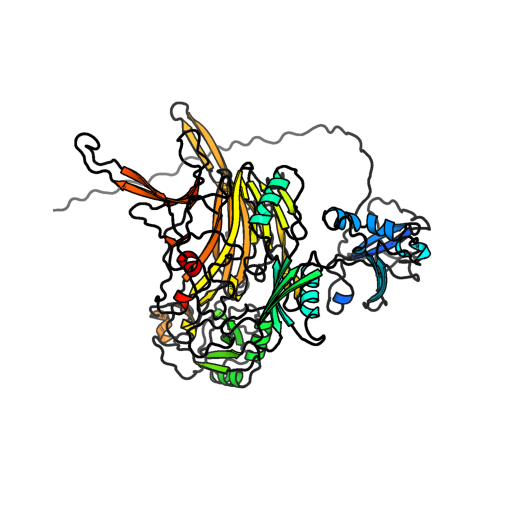C . ILE A 1 716 ? -19.833 2.198 0.131 1.00 97.31 716 ILE A C 1
ATOM 5610 O O . ILE A 1 716 ? -20.775 1.859 -0.590 1.00 97.31 716 ILE A O 1
ATOM 5614 N N . MET A 1 717 ? -19.043 3.232 -0.148 1.00 95.06 717 MET A N 1
ATOM 5615 C CA . MET A 1 717 ? -19.095 4.001 -1.388 1.00 95.06 717 MET A CA 1
ATOM 5616 C C . MET A 1 717 ? -17.866 3.669 -2.223 1.00 95.06 717 MET A C 1
ATOM 5618 O O . MET A 1 717 ? -16.775 4.149 -1.942 1.00 95.06 717 MET A O 1
ATOM 5622 N N . ALA A 1 718 ? -18.057 2.840 -3.243 1.00 90.69 718 ALA A N 1
ATOM 5623 C CA . ALA A 1 718 ? -17.024 2.501 -4.208 1.00 90.69 718 ALA A CA 1
ATOM 5624 C C . ALA A 1 718 ? -17.475 2.952 -5.606 1.00 90.69 718 ALA A C 1
ATOM 5626 O O . ALA A 1 718 ? -18.634 2.708 -5.965 1.00 90.69 718 ALA A O 1
ATOM 5627 N N . PRO A 1 719 ? -16.614 3.614 -6.401 1.00 88.81 719 PRO A N 1
ATOM 5628 C CA . PRO A 1 719 ? -16.926 3.862 -7.801 1.00 88.81 719 PRO A CA 1
ATOM 5629 C C . PRO A 1 719 ? -17.008 2.526 -8.557 1.00 88.81 719 PRO A C 1
ATOM 5631 O O . PRO A 1 719 ? -16.374 1.554 -8.147 1.00 88.81 719 PRO A O 1
ATOM 5634 N N . PRO A 1 720 ? -17.739 2.442 -9.678 1.00 88.44 720 PRO A N 1
ATOM 5635 C CA . PRO A 1 720 ? -17.619 1.299 -10.573 1.00 88.44 720 PRO A CA 1
ATOM 5636 C C . PRO A 1 720 ? -16.185 1.218 -11.111 1.00 88.44 720 PRO A C 1
ATOM 5638 O O . PRO A 1 720 ? -15.690 2.179 -11.699 1.00 88.44 720 PRO A O 1
ATOM 5641 N N . PHE A 1 721 ? -15.519 0.081 -10.925 1.00 89.88 721 PHE A N 1
ATOM 5642 C CA . PHE A 1 721 ? -14.186 -0.176 -11.473 1.00 89.88 721 PHE A CA 1
ATOM 5643 C C . PHE A 1 721 ? -14.128 -1.539 -12.168 1.00 89.88 721 PHE A C 1
ATOM 5645 O O . PHE A 1 721 ? -14.837 -2.482 -11.802 1.00 89.88 721 PHE A O 1
ATOM 5652 N N . GLN A 1 722 ? -13.298 -1.621 -13.212 1.00 95.38 722 GLN A N 1
ATOM 5653 C CA . GLN A 1 722 ? -13.120 -2.823 -14.023 1.00 95.38 722 GLN A CA 1
ATOM 5654 C C . GLN A 1 722 ? -12.357 -3.885 -13.226 1.00 95.38 722 GLN A C 1
ATOM 5656 O O . GLN A 1 722 ? -11.303 -3.607 -12.662 1.00 95.38 722 GLN A O 1
ATOM 5661 N N . LYS A 1 723 ? -12.885 -5.109 -13.217 1.00 97.12 723 LYS A N 1
ATOM 5662 C CA . LYS A 1 723 ? -12.210 -6.286 -12.658 1.00 97.12 723 LYS A CA 1
ATOM 5663 C C . LYS A 1 723 ? -10.945 -6.626 -13.450 1.00 97.12 723 LYS A C 1
ATOM 5665 O O . LYS A 1 723 ? -10.729 -6.107 -14.549 1.00 97.12 723 LYS A O 1
ATOM 5670 N N . ILE A 1 724 ? -10.113 -7.516 -12.921 1.00 97.75 724 ILE A N 1
ATOM 5671 C CA . ILE A 1 724 ? -8.927 -7.986 -13.638 1.00 97.75 724 ILE A CA 1
ATOM 5672 C C . ILE A 1 724 ? -9.288 -8.527 -15.032 1.00 97.75 724 ILE A C 1
ATOM 5674 O O . ILE A 1 724 ? -10.257 -9.267 -15.202 1.00 97.75 724 ILE A O 1
ATOM 5678 N N . LEU A 1 725 ? -8.499 -8.144 -16.036 1.00 98.06 725 LEU A N 1
ATOM 5679 C CA . LEU A 1 725 ? -8.710 -8.527 -17.438 1.00 98.06 725 LEU A CA 1
ATOM 5680 C C . LEU A 1 725 ? -8.027 -9.838 -17.837 1.00 98.06 725 LEU A C 1
ATOM 5682 O O . LEU A 1 725 ? -8.340 -10.412 -18.879 1.00 98.06 725 LEU A O 1
ATOM 5686 N N . SER A 1 726 ? -7.064 -10.293 -17.035 1.00 97.25 726 SER A N 1
ATOM 5687 C CA . SER A 1 726 ? -6.324 -11.526 -17.299 1.00 97.25 726 SER A CA 1
ATOM 5688 C C . SER A 1 726 ? -7.272 -12.727 -17.383 1.00 97.25 726 SER A C 1
ATOM 5690 O O . SER A 1 726 ? -8.207 -12.841 -16.593 1.00 97.25 726 SER A O 1
ATOM 5692 N N . SER A 1 727 ? -7.012 -13.643 -18.322 1.00 97.38 727 SER A N 1
ATOM 5693 C CA . SER A 1 727 ? -7.818 -14.862 -18.481 1.00 97.38 727 SER A CA 1
ATOM 5694 C C . SER A 1 727 ? -7.871 -15.662 -17.171 1.00 97.38 727 SER A C 1
ATOM 5696 O O . SER A 1 727 ? -6.820 -15.804 -16.537 1.00 97.38 727 SER A O 1
ATOM 5698 N N . PRO A 1 728 ? -9.020 -16.264 -16.801 1.00 96.88 728 PRO A N 1
ATOM 5699 C CA . PRO A 1 728 ? -9.123 -17.163 -15.652 1.00 96.88 728 PRO A CA 1
ATOM 5700 C C . PRO A 1 728 ? -8.106 -18.313 -15.626 1.00 96.88 728 PRO A C 1
ATOM 5702 O O . PRO A 1 728 ? -7.721 -18.786 -14.556 1.00 96.88 728 PRO A O 1
ATOM 5705 N N . ASP A 1 729 ? -7.616 -18.729 -16.796 1.00 96.38 729 ASP A N 1
ATOM 5706 C CA . ASP A 1 729 ? -6.605 -19.782 -16.921 1.00 96.38 729 ASP A CA 1
ATOM 5707 C C . ASP A 1 729 ? -5.170 -19.293 -16.657 1.00 96.38 729 ASP A C 1
ATOM 5709 O O . ASP A 1 729 ? -4.270 -20.110 -16.438 1.00 96.38 729 ASP A O 1
ATOM 5713 N N . SER A 1 730 ? -4.938 -17.978 -16.638 1.00 97.06 730 SER A N 1
ATOM 5714 C CA . SER A 1 730 ? -3.613 -17.385 -16.421 1.00 97.06 730 SER A CA 1
ATOM 5715 C C . SER A 1 730 ? -3.187 -17.401 -14.950 1.00 97.06 730 SER A C 1
ATOM 5717 O O . SER A 1 730 ? -4.014 -17.342 -14.038 1.00 97.06 730 SER A O 1
ATOM 5719 N N . PHE A 1 731 ? -1.875 -17.403 -14.704 1.00 96.50 731 PHE A N 1
ATOM 5720 C CA . PHE A 1 731 ? -1.337 -17.237 -13.352 1.00 96.50 731 PHE A CA 1
ATOM 5721 C C . PHE A 1 731 ? -1.638 -15.855 -12.768 1.00 96.50 731 PHE A C 1
ATOM 5723 O O . PHE A 1 731 ? -1.927 -15.772 -11.579 1.00 96.50 731 PHE A O 1
ATOM 5730 N N . ASN A 1 732 ? -1.672 -14.797 -13.584 1.00 96.12 732 ASN A N 1
ATOM 5731 C CA . ASN A 1 732 ? -2.054 -13.456 -13.127 1.00 96.12 732 ASN A CA 1
ATOM 5732 C C . ASN A 1 732 ? -3.441 -13.478 -12.456 1.00 96.12 732 ASN A C 1
ATOM 5734 O O . ASN A 1 732 ? -3.586 -13.022 -11.324 1.00 96.12 732 ASN A O 1
ATOM 5738 N N . PHE A 1 733 ? -4.436 -14.112 -13.090 1.00 97.62 733 PHE A N 1
ATOM 5739 C CA . PHE A 1 733 ? -5.782 -14.252 -12.518 1.00 97.62 733 PHE A CA 1
ATOM 5740 C C . PHE A 1 733 ? -5.844 -15.191 -11.303 1.00 97.62 733 PHE A C 1
ATOM 5742 O O . PHE A 1 733 ? -6.559 -14.919 -10.334 1.00 97.62 733 PHE A O 1
ATOM 5749 N N . LYS A 1 734 ? -5.135 -16.326 -11.356 1.00 97.56 734 LYS A N 1
ATOM 5750 C CA . LYS A 1 734 ? -5.137 -17.331 -10.277 1.00 97.56 734 LYS A CA 1
ATOM 5751 C C . LYS A 1 734 ? -4.500 -16.803 -8.993 1.00 97.56 734 LYS A C 1
ATOM 5753 O O . LYS A 1 734 ? -4.960 -17.152 -7.911 1.00 97.56 734 LYS A O 1
ATOM 5758 N N . ARG A 1 735 ? -3.458 -15.974 -9.116 1.00 97.62 735 ARG A N 1
ATOM 5759 C CA . ARG A 1 735 ? -2.696 -15.402 -7.996 1.00 97.62 735 ARG A CA 1
ATOM 5760 C C . ARG A 1 735 ? -3.377 -14.175 -7.395 1.00 97.62 735 ARG A C 1
ATOM 5762 O O . ARG A 1 735 ? -3.393 -14.031 -6.178 1.00 97.62 735 ARG A O 1
ATOM 5769 N N . ALA A 1 736 ? -3.943 -13.294 -8.224 1.00 97.69 736 ALA A N 1
ATOM 5770 C CA . ALA A 1 736 ? -4.575 -12.049 -7.781 1.00 97.69 736 ALA A CA 1
ATOM 5771 C C . ALA A 1 736 ? -6.020 -12.285 -7.317 1.00 97.69 736 ALA A C 1
ATOM 5773 O O . ALA A 1 736 ? -6.981 -11.787 -7.906 1.00 97.69 736 ALA A O 1
ATOM 5774 N N . GLU A 1 737 ? -6.178 -13.075 -6.257 1.00 98.12 737 GLU A N 1
ATOM 5775 C CA . GLU A 1 737 ? -7.471 -13.601 -5.809 1.00 98.12 737 GLU A CA 1
ATOM 5776 C C . GLU A 1 737 ? -8.513 -12.540 -5.437 1.00 98.12 737 GLU A C 1
ATOM 5778 O O . GLU A 1 737 ? -9.701 -12.823 -5.463 1.00 98.12 737 GLU A O 1
ATOM 5783 N N . PHE A 1 738 ? -8.101 -11.313 -5.135 1.00 98.00 738 PHE A N 1
ATOM 5784 C CA . PHE A 1 738 ? -9.002 -10.220 -4.766 1.00 98.00 738 PHE A CA 1
ATOM 5785 C C . PHE A 1 738 ? -9.545 -9.410 -5.952 1.00 98.00 738 PHE A C 1
ATOM 5787 O O . PHE A 1 738 ? -10.378 -8.534 -5.755 1.00 98.00 738 PHE A O 1
ATOM 5794 N N . SER A 1 739 ? -9.056 -9.649 -7.170 1.00 97.56 739 SER A N 1
ATOM 5795 C CA . SER A 1 739 ? -9.216 -8.710 -8.294 1.00 97.56 739 SER A CA 1
ATOM 5796 C C . SER A 1 739 ? -10.369 -9.031 -9.261 1.00 97.56 739 SER A C 1
ATOM 5798 O O . SER A 1 739 ? -10.653 -8.258 -10.176 1.00 97.56 739 SER A O 1
ATOM 5800 N N . ASP A 1 740 ? -11.050 -10.162 -9.076 1.00 97.38 740 ASP A N 1
ATOM 5801 C CA . ASP A 1 740 ? -12.140 -10.656 -9.930 1.00 97.38 740 ASP A CA 1
ATOM 5802 C C . ASP A 1 740 ? -13.546 -10.356 -9.393 1.00 97.38 740 ASP A C 1
ATOM 5804 O O . ASP A 1 740 ? -14.532 -10.726 -10.030 1.00 97.38 740 ASP A O 1
ATOM 5808 N N . HIS A 1 741 ? -13.647 -9.657 -8.264 1.00 97.75 741 HIS A N 1
ATOM 5809 C CA . HIS A 1 741 ? -14.895 -9.136 -7.712 1.00 97.75 741 HIS A CA 1
ATOM 5810 C C . HIS A 1 741 ? -14.681 -7.743 -7.118 1.00 97.75 741 HIS A C 1
ATOM 5812 O O . HIS A 1 741 ? -13.571 -7.410 -6.709 1.00 97.75 741 HIS A O 1
ATOM 5818 N N . ASN A 1 742 ? -15.730 -6.914 -7.063 1.00 96.88 742 ASN A N 1
ATOM 5819 C CA . ASN A 1 742 ? -15.603 -5.582 -6.452 1.00 96.88 742 ASN A CA 1
ATOM 5820 C C . ASN A 1 742 ? -15.498 -5.649 -4.921 1.00 96.88 742 ASN A C 1
ATOM 5822 O O . ASN A 1 742 ? -14.815 -4.822 -4.321 1.00 96.88 742 ASN A O 1
ATOM 5826 N N . ILE A 1 743 ? -16.196 -6.597 -4.289 1.00 97.50 743 ILE A N 1
ATOM 5827 C CA . ILE A 1 743 ? -16.223 -6.791 -2.837 1.00 97.50 743 ILE A CA 1
ATOM 5828 C C . ILE A 1 743 ? -16.122 -8.281 -2.523 1.00 97.50 743 ILE A C 1
ATOM 5830 O O . ILE A 1 743 ? -16.831 -9.099 -3.101 1.00 97.50 743 ILE A O 1
ATOM 5834 N N . TYR A 1 744 ? -15.293 -8.622 -1.542 1.00 98.56 744 TYR A N 1
ATOM 5835 C CA . TYR A 1 744 ? -15.286 -9.938 -0.914 1.00 98.56 744 TYR A CA 1
ATOM 5836 C C . TYR A 1 744 ? -15.807 -9.843 0.520 1.00 98.56 744 TYR A C 1
ATOM 5838 O O . TYR A 1 744 ? -15.486 -8.901 1.241 1.00 98.56 744 TYR A O 1
ATOM 5846 N N . VAL A 1 745 ? -16.593 -10.838 0.933 1.00 98.69 745 VAL A N 1
ATOM 5847 C CA . VAL A 1 745 ? -17.055 -11.006 2.318 1.00 98.69 745 VAL A CA 1
ATOM 5848 C C . VAL A 1 745 ? -16.593 -12.370 2.818 1.00 98.69 745 VAL A C 1
ATOM 5850 O O . VAL A 1 745 ? -16.851 -13.391 2.175 1.00 98.69 745 VAL A O 1
ATOM 5853 N N . THR A 1 746 ? -15.916 -12.398 3.963 1.00 98.62 746 THR A N 1
ATOM 5854 C CA . THR A 1 746 ? -15.376 -13.606 4.603 1.00 98.62 746 THR A CA 1
ATOM 5855 C C . THR A 1 746 ? -15.644 -13.554 6.098 1.00 98.62 746 THR A C 1
ATOM 5857 O O . THR A 1 746 ? -15.578 -12.475 6.673 1.00 98.62 746 THR A O 1
ATOM 5860 N N . ALA A 1 747 ? -15.887 -14.707 6.724 1.00 97.94 747 ALA A N 1
ATOM 5861 C CA . ALA A 1 747 ? -15.894 -14.800 8.182 1.00 97.94 747 ALA A CA 1
ATOM 5862 C C . ALA A 1 747 ? -14.482 -14.545 8.727 1.00 97.94 747 ALA A C 1
ATOM 5864 O O . ALA A 1 747 ? -13.510 -15.060 8.156 1.00 97.94 747 ALA A O 1
ATOM 5865 N N . HIS A 1 748 ? -14.365 -13.792 9.820 1.00 97.81 748 HIS A N 1
ATOM 5866 C CA . HIS A 1 748 ? -13.069 -13.476 10.414 1.00 97.81 748 HIS A CA 1
ATOM 5867 C C . HIS A 1 748 ? -12.297 -14.738 10.830 1.00 97.81 748 HIS A C 1
ATOM 5869 O O . HIS A 1 748 ? -12.815 -15.632 11.507 1.00 97.81 748 HIS A O 1
ATOM 5875 N N . ARG A 1 749 ? -11.004 -14.775 10.493 1.00 97.62 749 ARG A N 1
ATOM 5876 C CA . ARG A 1 749 ? -10.018 -15.702 11.059 1.00 97.62 749 ARG A CA 1
ATOM 5877 C C . ARG A 1 749 ? -8.709 -14.964 11.293 1.00 97.62 749 ARG A C 1
ATOM 5879 O O . ARG A 1 749 ? -8.281 -14.163 10.460 1.00 97.62 749 ARG A O 1
ATOM 5886 N N . ASP A 1 750 ? -8.051 -15.268 12.409 1.00 95.81 750 ASP A N 1
ATOM 5887 C CA . ASP A 1 750 ? -6.720 -14.732 12.682 1.00 95.81 750 ASP A CA 1
ATOM 5888 C C . ASP A 1 750 ? -5.760 -15.119 11.543 1.00 95.81 750 ASP A C 1
ATOM 5890 O O . ASP A 1 750 ? -5.842 -16.213 10.981 1.00 95.81 750 ASP A O 1
ATOM 5894 N N . ARG A 1 751 ? -4.840 -14.211 11.199 1.00 93.31 751 ARG A N 1
ATOM 5895 C CA . ARG A 1 751 ? -3.890 -14.322 10.075 1.00 93.31 751 ARG A CA 1
ATOM 5896 C C . ARG A 1 751 ? -4.485 -14.293 8.656 1.00 93.31 751 ARG A C 1
ATOM 5898 O O . ARG A 1 751 ? -3.702 -14.319 7.707 1.00 93.31 751 ARG A O 1
ATOM 5905 N N . GLU A 1 752 ? -5.795 -14.158 8.460 1.00 97.75 752 GLU A N 1
ATOM 5906 C CA . GLU A 1 752 ? -6.381 -13.847 7.139 1.00 97.75 752 GLU A CA 1
ATOM 5907 C C . GLU A 1 752 ? -6.324 -12.329 6.878 1.00 97.75 752 GLU A C 1
ATOM 5909 O O . GLU A 1 752 ? -7.327 -11.610 6.884 1.00 97.75 752 GLU A O 1
ATOM 5914 N N . LEU A 1 753 ? -5.092 -11.824 6.727 1.00 97.25 753 LEU A N 1
ATOM 5915 C CA . LEU A 1 753 ? -4.775 -10.392 6.628 1.00 97.25 753 LEU A CA 1
ATOM 5916 C C . LEU A 1 753 ? -4.535 -9.915 5.193 1.00 97.25 753 LEU A C 1
ATOM 5918 O O . LEU A 1 753 ? -4.900 -8.789 4.859 1.00 97.25 753 LEU A O 1
ATOM 5922 N N . TYR A 1 754 ? -3.926 -10.758 4.356 1.00 98.44 754 TYR A N 1
ATOM 5923 C CA . TYR A 1 754 ? -3.429 -10.388 3.028 1.00 98.44 754 TYR A CA 1
ATOM 5924 C C . TYR A 1 754 ? -4.214 -11.077 1.921 1.00 98.44 754 TYR A C 1
ATOM 5926 O O . TYR A 1 754 ? -4.131 -12.293 1.760 1.00 98.44 754 TYR A O 1
ATOM 5934 N N . SER A 1 755 ? -4.972 -10.314 1.148 1.00 98.31 755 SER A N 1
ATOM 5935 C CA . SER A 1 755 ? -5.919 -10.847 0.173 1.00 98.31 755 SER A CA 1
ATOM 5936 C C . SER A 1 755 ? -5.257 -11.540 -1.024 1.00 98.31 755 SER A C 1
ATOM 5938 O O . SER A 1 755 ? -5.914 -12.356 -1.672 1.00 98.31 755 SER A O 1
ATOM 5940 N N . GLY A 1 756 ? -3.968 -11.280 -1.284 1.00 97.56 756 GLY A N 1
ATOM 5941 C CA . GLY A 1 756 ? -3.112 -12.043 -2.204 1.00 97.56 756 GLY A CA 1
ATOM 5942 C C . GLY A 1 756 ? -2.434 -13.278 -1.581 1.00 97.56 756 GLY A C 1
ATOM 5943 O O . GLY A 1 756 ? -1.776 -14.037 -2.289 1.00 97.56 756 GLY A O 1
ATOM 5944 N N . GLY A 1 757 ? -2.599 -13.506 -0.274 1.00 97.44 757 GLY A N 1
ATOM 5945 C CA . GLY A 1 757 ? -1.936 -14.562 0.497 1.00 97.44 757 GLY A CA 1
ATOM 5946 C C . GLY A 1 757 ? -0.638 -14.104 1.176 1.00 97.44 757 GLY A C 1
ATOM 5947 O O . GLY A 1 757 ? -0.106 -13.027 0.910 1.00 97.44 757 GLY A O 1
ATOM 5948 N N . TRP A 1 758 ? -0.098 -14.922 2.087 1.00 96.62 758 TRP A N 1
ATOM 5949 C CA . TRP A 1 758 ? 1.114 -14.574 2.852 1.00 96.62 758 TRP A CA 1
ATOM 5950 C C . TRP A 1 758 ? 2.379 -14.469 1.992 1.00 96.62 758 TRP A C 1
ATOM 5952 O O . TRP A 1 758 ? 3.237 -13.644 2.294 1.00 96.62 758 TRP A O 1
ATOM 5962 N N . TYR A 1 759 ? 2.468 -15.239 0.908 1.00 97.44 759 TYR A N 1
ATOM 5963 C CA . TYR A 1 759 ? 3.643 -15.301 0.040 1.00 97.44 759 TYR A CA 1
ATOM 5964 C C . TYR A 1 759 ? 3.212 -15.193 -1.423 1.00 97.44 759 TYR A C 1
ATOM 5966 O O . TYR A 1 759 ? 2.766 -16.170 -2.021 1.00 97.44 759 TYR A O 1
ATOM 5974 N N . THR A 1 760 ? 3.296 -13.987 -1.979 1.00 97.94 760 THR A N 1
ATOM 5975 C CA . THR A 1 760 ? 2.834 -13.648 -3.337 1.00 97.94 760 THR A CA 1
ATOM 5976 C C . THR A 1 760 ? 3.912 -13.844 -4.403 1.00 97.94 760 THR A C 1
ATOM 5978 O O . THR A 1 760 ? 3.584 -14.108 -5.569 1.00 97.94 760 THR A O 1
ATOM 5981 N N . ASN A 1 761 ? 5.186 -13.788 -4.009 1.00 96.88 761 ASN A N 1
ATOM 5982 C CA . ASN A 1 761 ? 6.311 -13.851 -4.931 1.00 96.88 761 ASN A CA 1
ATOM 5983 C C . ASN A 1 761 ? 6.367 -15.235 -5.592 1.00 96.88 761 ASN A C 1
ATOM 5985 O O . ASN A 1 761 ? 6.485 -16.250 -4.906 1.00 96.88 761 ASN A O 1
ATOM 5989 N N . GLN A 1 762 ? 6.219 -15.267 -6.920 1.00 96.69 762 GLN A N 1
ATOM 5990 C CA . GLN A 1 762 ? 6.063 -16.484 -7.738 1.00 96.69 762 GLN A CA 1
ATOM 5991 C C . GLN A 1 762 ? 4.967 -17.454 -7.247 1.00 96.69 762 GLN A C 1
ATOM 5993 O O . GLN A 1 762 ? 5.028 -18.657 -7.496 1.00 96.69 762 GLN A O 1
ATOM 5998 N N . SER A 1 763 ? 3.949 -16.950 -6.543 1.00 97.19 763 SER A N 1
ATOM 5999 C CA . SER A 1 763 ? 2.889 -17.793 -5.986 1.00 97.19 763 SER A CA 1
ATOM 6000 C C . SER A 1 763 ? 2.099 -18.533 -7.069 1.00 97.19 763 SER A C 1
ATOM 6002 O O . SER A 1 763 ? 2.037 -18.121 -8.226 1.00 97.19 763 SER A O 1
ATOM 6004 N N . ARG A 1 764 ? 1.421 -19.618 -6.683 1.00 95.50 764 ARG A N 1
ATOM 6005 C CA . ARG A 1 764 ? 0.520 -20.372 -7.575 1.00 95.50 764 ARG A CA 1
ATOM 6006 C C . ARG A 1 764 ? -0.958 -19.984 -7.422 1.00 95.50 764 ARG A C 1
ATOM 6008 O O . ARG A 1 764 ? -1.806 -20.541 -8.114 1.00 95.50 764 ARG A O 1
ATOM 6015 N N . GLY A 1 765 ? -1.254 -19.018 -6.547 1.00 95.44 765 GLY A N 1
ATOM 6016 C CA . GLY A 1 765 ? -2.609 -18.740 -6.061 1.00 95.44 765 GLY A CA 1
ATOM 6017 C C . GLY A 1 765 ? -3.107 -19.809 -5.083 1.00 95.44 765 GLY A C 1
ATOM 6018 O O . GLY A 1 765 ? -2.355 -20.694 -4.674 1.00 95.44 765 GLY A O 1
ATOM 6019 N N . GLY A 1 766 ? -4.376 -19.728 -4.694 1.00 96.31 766 GLY A N 1
ATOM 6020 C CA . GLY A 1 766 ? -5.030 -20.680 -3.789 1.00 96.31 766 GLY A CA 1
ATOM 6021 C C . GLY A 1 766 ? -4.855 -20.383 -2.293 1.00 96.31 766 GLY A C 1
ATOM 6022 O O . GLY A 1 766 ? -5.101 -21.259 -1.465 1.00 96.31 766 GLY A O 1
ATOM 6023 N N . THR A 1 767 ? -4.385 -19.189 -1.927 1.00 95.81 767 THR A N 1
ATOM 6024 C CA . THR A 1 767 ? -4.077 -18.814 -0.531 1.00 95.81 767 THR A CA 1
ATOM 6025 C C . THR A 1 767 ? -4.609 -17.440 -0.116 1.00 95.81 767 THR A C 1
ATOM 6027 O O . THR A 1 767 ? -4.424 -17.045 1.037 1.00 95.81 767 THR A O 1
ATOM 6030 N N . GLY A 1 768 ? -5.275 -16.730 -1.029 1.00 97.69 768 GLY A N 1
ATOM 6031 C CA . GLY A 1 768 ? -5.844 -15.404 -0.822 1.00 97.69 768 GLY A CA 1
ATOM 6032 C C . GLY A 1 768 ? -7.352 -15.400 -0.559 1.00 97.69 768 GLY A C 1
ATOM 6033 O O . GLY A 1 768 ? -7.970 -16.414 -0.220 1.00 97.69 768 GLY A O 1
ATOM 6034 N N . VAL A 1 769 ? -7.963 -14.225 -0.724 1.00 98.69 769 VAL A N 1
ATOM 6035 C CA . VAL A 1 769 ? -9.345 -13.961 -0.287 1.00 98.69 769 VAL A CA 1
ATOM 6036 C C . VAL A 1 769 ? -10.397 -14.788 -1.025 1.00 98.69 769 VAL A C 1
ATOM 6038 O O . VAL A 1 769 ? -11.383 -15.197 -0.413 1.00 98.69 769 VAL A O 1
ATOM 6041 N N . ARG A 1 770 ? -10.191 -15.108 -2.307 1.00 98.38 770 ARG A N 1
ATOM 6042 C CA . ARG A 1 770 ? -11.105 -15.969 -3.073 1.00 98.38 770 ARG A CA 1
ATOM 6043 C C . ARG A 1 770 ? -11.151 -17.371 -2.482 1.00 98.38 770 ARG A C 1
ATOM 6045 O O . ARG A 1 770 ? -12.232 -17.932 -2.325 1.00 98.38 770 ARG A O 1
ATOM 6052 N N . SER A 1 771 ? -10.002 -17.915 -2.096 1.00 98.31 771 SER A N 1
ATOM 6053 C CA . SER A 1 771 ? -9.879 -19.217 -1.438 1.00 98.31 771 SER A CA 1
ATOM 6054 C C . SER A 1 771 ? -10.525 -19.212 -0.056 1.00 98.31 771 SER A C 1
ATOM 6056 O O . SER A 1 771 ? -11.188 -20.179 0.320 1.00 98.31 771 SER A O 1
ATOM 6058 N N . TRP A 1 772 ? -10.413 -18.108 0.686 1.00 98.44 772 TRP A N 1
ATOM 6059 C CA . TRP A 1 772 ? -11.101 -17.958 1.970 1.00 98.44 772 TRP A CA 1
ATOM 6060 C C . TRP A 1 772 ? -12.621 -17.868 1.797 1.00 98.44 772 TRP A C 1
ATOM 6062 O O . TRP A 1 772 ? -13.386 -18.543 2.488 1.00 98.44 772 TRP A O 1
ATOM 6072 N N . ALA A 1 773 ? -13.074 -17.096 0.812 1.00 98.50 773 ALA A N 1
ATOM 6073 C CA . ALA A 1 773 ? -14.478 -16.947 0.454 1.00 98.50 773 ALA A CA 1
ATOM 6074 C C . ALA A 1 773 ? -15.090 -18.238 -0.124 1.00 98.50 773 ALA A C 1
ATOM 6076 O O . ALA A 1 773 ? -16.285 -18.492 0.028 1.00 98.50 773 ALA A O 1
ATOM 6077 N N . ALA A 1 774 ? -14.283 -19.103 -0.743 1.00 98.19 774 ALA A N 1
ATOM 6078 C CA . ALA A 1 774 ? -14.730 -20.386 -1.279 1.00 98.19 774 ALA A CA 1
ATOM 6079 C C . ALA A 1 774 ? -15.180 -21.380 -0.195 1.00 98.19 774 ALA A C 1
ATOM 6081 O O . ALA A 1 774 ? -15.883 -22.336 -0.518 1.00 98.19 774 ALA A O 1
ATOM 6082 N N . ARG A 1 775 ? -14.848 -21.142 1.083 1.00 97.94 775 ARG A N 1
ATOM 6083 C CA . ARG A 1 775 ? -15.304 -21.975 2.210 1.00 97.94 775 ARG A CA 1
ATOM 6084 C C . ARG A 1 775 ? -16.818 -21.978 2.399 1.00 97.94 775 ARG A C 1
ATOM 6086 O O . ARG A 1 775 ? -17.337 -22.921 2.986 1.00 97.94 775 ARG A O 1
ATOM 6093 N N . LYS A 1 776 ? -17.513 -20.949 1.897 1.00 97.94 776 LYS A N 1
ATOM 6094 C CA . LYS A 1 776 ? -18.956 -20.759 2.101 1.00 97.94 776 LYS A CA 1
ATOM 6095 C C . LYS A 1 776 ? -19.335 -20.757 3.585 1.00 97.94 776 LYS A C 1
ATOM 6097 O O . LYS A 1 776 ? -20.355 -21.314 3.981 1.00 97.94 776 LYS A O 1
ATOM 6102 N N . ASP A 1 777 ? -18.499 -20.103 4.388 1.00 98.19 777 ASP A N 1
ATOM 6103 C CA . ASP A 1 777 ? -18.758 -19.870 5.806 1.00 98.19 777 ASP A CA 1
ATOM 6104 C C . ASP A 1 777 ? -20.018 -18.998 5.957 1.00 98.19 777 ASP A C 1
ATOM 6106 O O . ASP A 1 777 ? -20.311 -18.166 5.092 1.00 98.19 777 ASP A O 1
ATOM 6110 N N . ASN A 1 778 ? -20.761 -19.172 7.053 1.00 98.12 778 ASN A N 1
ATOM 6111 C CA . ASN A 1 778 ? -21.823 -18.235 7.421 1.00 98.12 778 ASN A CA 1
ATOM 6112 C C . ASN A 1 778 ? -21.187 -16.892 7.828 1.00 98.12 778 ASN A C 1
ATOM 6114 O O . ASN A 1 778 ? -20.217 -16.892 8.585 1.00 98.12 778 ASN A O 1
ATOM 6118 N N . VAL A 1 779 ? -21.721 -15.786 7.304 1.00 98.38 779 VAL A N 1
ATOM 6119 C CA . VAL A 1 779 ? -21.255 -14.408 7.577 1.00 98.38 779 VAL A CA 1
ATOM 6120 C C . VAL A 1 779 ? -22.389 -13.479 8.045 1.00 98.38 779 VAL A C 1
ATOM 6122 O O . VAL A 1 779 ? -22.269 -12.254 8.011 1.00 98.38 779 VAL A O 1
ATOM 6125 N N . GLU A 1 780 ? -23.532 -14.052 8.426 1.00 98.19 780 GLU A N 1
ATOM 6126 C CA . GLU A 1 780 ? -24.666 -13.317 8.977 1.00 98.19 780 GLU A CA 1
ATOM 6127 C C . GLU A 1 780 ? -24.525 -13.193 10.497 1.00 98.19 780 GLU A C 1
ATOM 6129 O O . GLU A 1 780 ? -24.378 -14.178 11.219 1.00 98.19 780 GLU A O 1
ATOM 6134 N N . ASN A 1 781 ? -24.650 -11.961 10.987 1.00 98.06 781 ASN A N 1
ATOM 6135 C CA . ASN A 1 781 ? -24.564 -11.586 12.399 1.00 98.06 781 ASN A CA 1
ATOM 6136 C C . ASN A 1 781 ? -23.348 -12.202 13.116 1.00 98.06 781 ASN A C 1
ATOM 6138 O O . ASN A 1 781 ? -23.459 -12.713 14.234 1.00 98.06 781 ASN A O 1
ATOM 6142 N N . SER A 1 782 ? -22.199 -12.159 12.453 1.00 96.94 782 SER A N 1
ATOM 6143 C CA . SER A 1 782 ? -20.932 -12.714 12.911 1.00 96.94 782 SER A CA 1
ATOM 6144 C C . SER A 1 782 ? -19.817 -11.685 12.760 1.00 96.94 782 SER A C 1
ATOM 6146 O O . SER A 1 782 ? -20.054 -10.573 12.291 1.00 96.94 782 SER A O 1
ATOM 6148 N N . ASP A 1 783 ? -18.621 -12.076 13.181 1.00 92.81 783 ASP A N 1
ATOM 6149 C CA . ASP A 1 783 ? -17.388 -11.337 12.918 1.00 92.81 783 ASP A CA 1
ATOM 6150 C C . ASP A 1 783 ? -16.980 -11.431 11.437 1.00 92.81 783 ASP A C 1
ATOM 6152 O O . ASP A 1 783 ? -16.855 -12.582 10.933 1.00 92.81 783 ASP A O 1
#

Radius of gyration: 32.33 Å; chains: 1; bounding box: 99×79×94 Å

pLDDT: mean 83.52, std 22.78, range [23.41, 98.88]

Secondary structure (DSSP, 8-state):
-----PPPPPPPPPPPPPP--------------PPPPP-------PPPP-------SS--BTTB----TT-------TTEEEEEEE-TT--GGGGGG--S---EEEEEEETTSBHHHHHHHTTHHHHHHHSTTTTT-GGG-EEEEEEE-SSS-EEEEEEEETTSGGGGSBTTTTT--TTTTSTTSPPP-B-----HHHHHHHHHHHTS-TT--EEEEEEEE-PPPHHHHHHHHHHHHTT-PPPP---EEEEEEEETTSS-EEEEEEETTTTEEEEEEE--TT--PPP-HHHHHHHHHHHHH-HHHHHHHHHT-PPTTPPEEEEEEE----SSS-SS-EEEEEEEE--TTSTT-TT--GGGSB-SEEEEEETTT--EEEEEEPP-SSSS---PPPPP--------SGGGS---S-PPP-----TT--SEEEEEETTTEEEEEETTEEEEEEEETTTEEEEEEEEETTEEEEEEEEEEEEEEEB---STTGGG-EEEIIIII-TTTTB----BTTTB-SS-EEEEEEEE-TTS-EEEEEEEEEEEEEEEEEEEEEEETTTTEEEEEEEEEEEEEEEEEETTEEEEEEEEEETTS-EEEEEEEEE----EE--GGGTTT-BTTEEEEETTEEEE-B--EEEEEEEE-TTSS-BEEEEEEEEEPPPBTTTBTTS--EEEEEEE--B-EEE---TTTT-EEEEEEEEEE-TTT-PEEEEE------PPP-S-TTSHHHHH-TTSSSSEEE----TT---TT-S--TT--S-SSHHHHHTT--B-SSB-

Sequence (783 aa):
MGCFLAPPPAAGPPPPAYTYFPTASTAPGAMATPPAPSNFLGGALYAPRDEEDVAAPGNRVNGRLARVDDGSGVLLPEHMTTFHVLNPGCHPERTKHFKGEMKFKVQLADSQWTVRYLIKQLGGLKILEREKEWARREDLVAVEEWHELGNGEFRRGSTVYYNSPKATCTLAEMGWGAERGKAGGQPPVWVVLYPEITKAGDLVRSVWPANTDLRFKTITLFEPEKKSLLPYLDAEHSGGQLPLIPRKAFSAYYIRNTDRFHEAIVNLSQGKIESNVRLGANVHGNGDYEEIVELEKQALEHEAIKAEIAKLKLPEGTVVCADPWIYGSDGVNDDDRYYQVFMYMRDPANPSEADSNHYAFPLPFSPVFNAATFELVRIDQLPTGADKTHKPIAAYQAKAASEYVSEYQELRKDVKALHVSQPDGPSFTVSPTGETGWTVAWQKWTFRVGFNQREGMVLYDVRYESRPLFYRLSLSDMNIPYADPRAPFHKKSAFDLGDAGAGITANNLQLGCDCLGHIQYLSGVVSDDKGKPFELPNCVCVHEVDSGISWKHTNYRTGRAAVARSRELVLQSIMTASNYEYVLAFVFNQAGELAYEVRATGILSTQPIDHDLDKTGVAWGTVVHPGVLAAHHQHNFSLRVDPMIDGPNNSVVYQEAHAMPVDKDWNPHGNGYEVREHTINTSGGYDLDTDVNRVFKIVNPSVKNPINGRSVAYKIMAPPFQKILSSPDSFNFKRAEFSDHNIYVTAHRDRELYSGGWYTNQSRGGTGVRSWAARKDNVENSD

Foldseek 3Di:
DDDDDDDDDDDDDDDDDDDDDDDDDDDDDDDDDDDDDDDDDDFDDDDDDDDDDDDDDDDDDPRDDDDDPPPDDDDDPQQKFKAWEFDQPQDQVVCVPPPDDGDTTIDIDGQQDFLLRVCVVVCVLVVQVLPVLSNVVLQQFWWWFWFDPVPSHIDTDDIGRNPDPSRRDGNVSVVRGHQEPDDVGGDHTYGHDDDPLNLQLVQVCVVDDVPFDKFWLFKAWQDFFPVQVVVQVVCVLVVHDGDDDFTKIWTWIDRALDQFIWIWIAGSSVSHTPDIDTDDWLFDAADADVLQVVLFVCLVVDPVNVVLVVQQVQPPLKAKGKGWDQQFAFPPPCRAGKTKIWIFTFQSVCRVPPQGPRLLGTAQKIWMAGSSNRDTPDIGGHDFEQDQDGDRNHHDDDFDGDGDDCVPDDDDDPDDDDAAEDPPAAQKDWDDDPDQKIWIDHLQWIWIWAAEFQFGTKIAQIGGVNFGWFGIKTFQWKWKQFQDPYPPNNRRIDTCRRRGRQNVQWAQDDEPPRDHYRKDFGKGWIAGRSSDIDIGHRQKIKHKDWPAWPDKDADPVVRDIDTDTKIKIKIWIWGDDPFKIKIWIWIAINVGDIDTDIDIDGHANWHFHAQVCCPVPYPQFHNPTRRITRGDIDIFIDMDTQTARSHNFKWKKKKFKAFDDCDVPPRVPRPDIDIDIGTDFWWDFAAQDVVRRIWMWIFQCVDADPPPRDTDIDTDDDDDDDADPDDCVGQSNQQQQVRRGPDTDAADDRPLRHQSANGSRNHSHCHGRRVRSVVGDTRHRHD